Protein 4DD8 (pdb70)

Organism: Homo sapiens (NCBI:txid9606)

CATH classification: 3.40.390.10

GO terms:
  GO:0005515 protein binding (F, IPI)
  GO:0101003 ficolin-1-rich granule membrane (C, TAS)
  GO:0035579 specific granule membrane (C, TAS)
  GO:0070821 tertiary granule membrane (C, TAS)
  GO:0005886 plasma membrane (C, TAS)
  GO:0004252 serine-type endopeptidase activity (F, TAS)
  GO:0022617 extracellular matrix disassembly (P, TAS)
  GO:0032010 phagolysosome (C, IDA)
  GO:0032127 dense core granule membrane (C, IDA)
  GO:0042581 specific granule (C, IDA)
  GO:0008237 metallopeptidase activity (F, IDA)
  GO:0070820 tertiary granule (C, IDA)
  GO:0002102 podosome (C, IDA)
  GO:0005737 cytoplasm (C, IDA)
  GO:0005886 plasma membrane (C, IDA)
  GO:0009986 cell surface (C, IDA)
  GO:2000391 positive regulation of neutrophil extravasation (P, IDA)
  GO:0022407 regulation of cell-cell adhesion (P, IDA)
  GO:0023061 signal release (P, IDA)
  GO:0051044 positive regulation of membrane protein ectodomain proteolysis (P, IDA)

Sequence (815 aa):
RETRYVELYVVVDNAEFQMLGSEAAVRHRVLEVVNHVDKLYQKLNFRVVLVGLEIWNSQDRFHVSPDPSVTLENLLTWQARRHLHDNVQLITGVDFTGTTVGFARVSAMCSHSSGAVNQDHSKNPVGVACTMAHEMGHNLGMDHDENVQGCRCCQERFEAGRCIMAGSIGSSSFPRMFSDDCSQAYLESFLERPQSVCLANAPDRETRYVELYVVVDNAEFQMLGSEAAVRHRVLEVVNHVDKLYQKLNFRVVLVGLEIWNSQDRFHVSPDPSVTLENLLTWQARQRTRRHLHDNVQLITGVDFTGTTVGFARVSAMCSHSSGAVNQDHSSKNPVGVACTMAHEMGHNLGMDHDENVQGCRCQERRFEAGRCIMAGSIGSSFPRMFSDCSQAYLESFLERPQSVCLANAPDRETRYVELYVVVDNAEFQMLGSEAAVRHRVLEVVNHVDKLYQKLNFRVVLVGLEIWNSQDRFHVSPDPSVTLENLLTWQARQRHLHDNVQLITGVDFTGTTVGFARVSAMCSHSSGAVNQDHSSKNPVGVACTMAHEMGHNLGMDHDENVQGCRCQERFEAGRCIMAGSIGSSFPRMFSDDCCSQAYLESFLERPQSVCLANAPSRETRYVELYVVVDNAEFQMLGSEAAVRHRVLEVVNHVDKLYQKLNFRVVLVGLEIWNSQDRFHVSPDPSVTLENLLTWQARQRTRRHLHDNVQLITGVDFTGTTVGFARVSAMCSHSSGAVNQDHSKNPVGVACTMAHEMGHNLGMDHDENVQGCRCQERRFEAGRCIMAGSIGSSFPRMMFSDCCSQAYLESFLERPQSVCLANAPDLS

Structure (mmCIF, N/CA/C/O backbone):
data_4DD8
#
_entry.id   4DD8
#
_cell.length_a   91.600
_cell.length_b   50.900
_cell.length_c   93.500
_cell.angle_alpha   90.00
_cell.angle_beta   102.40
_cell.angle_gamma   90.00
#
_symmetry.space_group_name_H-M   'P 1 21 1'
#
loop_
_entity.id
_entity.type
_entity.pdbx_description
1 polymer 'Disintegrin and metalloproteinase domain-containing protein 8'
2 non-polymer 4-(N-HYDROXYAMINO)-2R-ISOBUTYL-2S-(2-THIENYLTHIOMETHYL)SUCCINYL-L-PHENYLALANINE-N-METHYLAMIDE
3 non-polymer 'CALCIUM ION'
4 non-polymer 'ZINC ION'
5 non-polymer 'SODIUM ION'
6 non-polymer 'CHLORIDE ION'
7 non-polymer 'POTASSIUM ION'
8 water water
#
loop_
_atom_site.group_PDB
_atom_site.id
_atom_site.type_symbol
_atom_site.label_atom_id
_atom_site.label_alt_id
_atom_site.label_comp_id
_atom_site.label_asym_id
_atom_site.label_entity_id
_atom_site.label_seq_id
_atom_site.pdbx_PDB_ins_code
_atom_site.Cartn_x
_atom_site.Cartn_y
_atom_site.Cartn_z
_atom_site.occupancy
_atom_site.B_iso_or_equiv
_atom_site.auth_seq_id
_atom_site.auth_comp_id
_atom_site.auth_asym_id
_atom_site.auth_atom_id
_atom_site.pdbx_PDB_model_num
ATOM 1 N N . ARG A 1 2 ? -6.985 -13.785 18.607 1.00 42.36 197 ARG A N 1
ATOM 2 C CA . ARG A 1 2 ? -5.800 -14.270 19.302 1.00 36.89 197 ARG A CA 1
ATOM 3 C C . ARG A 1 2 ? -5.103 -13.144 20.052 1.00 35.92 197 ARG A C 1
ATOM 4 O O . ARG A 1 2 ? -5.354 -11.965 19.801 1.00 31.20 197 ARG A O 1
ATOM 12 N N . GLU A 1 3 ? -4.221 -13.522 20.969 1.00 36.62 198 GLU A N 1
ATOM 13 C CA . GLU A 1 3 ? -3.480 -12.561 21.770 1.00 34.66 198 GLU A CA 1
ATOM 14 C C . GLU A 1 3 ? -2.414 -11.866 20.928 1.00 31.61 198 GLU A C 1
ATOM 15 O O . GLU A 1 3 ? -2.019 -12.366 19.876 1.00 31.05 198 GLU A O 1
ATOM 17 N N . THR A 1 4 ? -1.957 -10.712 21.400 1.00 27.30 199 THR A N 1
ATOM 18 C CA . THR A 1 4 ? -0.929 -9.944 20.708 1.00 27.56 199 THR A CA 1
ATOM 19 C C . THR A 1 4 ? 0.378 -10.722 20.603 1.00 28.93 199 THR A C 1
ATOM 20 O O . THR A 1 4 ? 0.791 -11.382 21.555 1.00 31.86 199 THR A O 1
ATOM 24 N N . ARG A 1 5 ? 1.024 -10.643 19.443 1.00 27.90 200 ARG A N 1
ATOM 25 C CA . ARG A 1 5 ? 2.307 -11.306 19.235 1.00 26.24 200 ARG A CA 1
ATOM 26 C C . ARG A 1 5 ? 3.422 -10.270 19.137 1.00 29.17 200 ARG A C 1
ATOM 27 O O . ARG A 1 5 ? 3.218 -9.178 18.606 1.00 27.90 200 ARG A O 1
ATOM 31 N N . TYR A 1 6 ? 4.599 -10.615 19.649 1.00 23.45 201 TYR A N 1
ATOM 32 C CA . TYR A 1 6 ? 5.703 -9.664 19.716 1.00 21.23 201 TYR A CA 1
ATOM 33 C C . TYR A 1 6 ? 6.967 -10.177 19.030 1.00 19.13 201 TYR A C 1
ATOM 34 O O . TYR A 1 6 ? 7.431 -11.279 19.307 1.00 21.07 201 TYR A O 1
ATOM 43 N N . VAL A 1 7 ? 7.523 -9.372 18.131 1.00 19.72 202 VAL A N 1
ATOM 44 C CA . VAL A 1 7 ? 8.813 -9.683 17.531 1.00 16.15 202 VAL A CA 1
ATOM 45 C C . VAL A 1 7 ? 9.921 -8.935 18.267 1.00 19.52 202 VAL A C 1
ATOM 46 O O . VAL A 1 7 ? 10.020 -7.712 18.170 1.00 15.20 202 VAL A O 1
ATOM 50 N N . GLU A 1 8 ? 10.741 -9.665 19.018 1.00 17.63 203 GLU A N 1
ATOM 51 C CA . GLU A 1 8 ? 11.913 -9.077 19.652 1.00 15.72 203 GLU A CA 1
ATOM 52 C C . GLU A 1 8 ? 13.026 -8.978 18.613 1.00 18.09 203 GLU A C 1
ATOM 53 O O . GLU A 1 8 ? 13.578 -9.988 18.169 1.00 18.64 203 GLU A O 1
ATOM 59 N N . LEU A 1 9 ? 13.346 -7.752 18.221 1.00 15.59 204 LEU A N 1
ATOM 60 C CA . LEU A 1 9 ? 14.130 -7.524 17.015 1.00 17.96 204 LEU A CA 1
ATOM 61 C C . LEU A 1 9 ? 15.545 -7.046 17.295 1.00 17.19 204 LEU A C 1
ATOM 62 O O . LEU A 1 9 ? 15.768 -6.189 18.142 1.00 18.05 204 LEU A O 1
ATOM 67 N N . TYR A 1 10 ? 16.503 -7.603 16.566 1.00 17.01 205 TYR A N 1
ATOM 68 C CA . TYR A 1 10 ? 17.880 -7.157 16.678 1.00 16.80 205 TYR A CA 1
ATOM 69 C C . TYR A 1 10 ? 18.336 -6.575 15.356 1.00 17.48 205 TYR A C 1
ATOM 70 O O . TYR A 1 10 ? 18.301 -7.243 14.323 1.00 12.74 205 TYR A O 1
ATOM 79 N N . VAL A 1 11 ? 18.759 -5.317 15.394 1.00 16.28 206 VAL A N 1
ATOM 80 C CA . VAL A 1 11 ? 19.181 -4.640 14.184 1.00 13.65 206 VAL A CA 1
ATOM 81 C C . VAL A 1 11 ? 20.692 -4.523 14.110 1.00 15.09 206 VAL A C 1
ATOM 82 O O . VAL A 1 11 ? 21.351 -4.187 15.095 1.00 19.51 206 VAL A O 1
ATOM 86 N N . VAL A 1 12 ? 21.234 -4.804 12.933 1.00 15.52 207 VAL A N 1
ATOM 87 C CA . VAL A 1 12 ? 22.640 -4.549 12.671 1.00 20.98 207 VAL A CA 1
ATOM 88 C C . VAL A 1 12 ? 22.781 -3.534 11.548 1.00 13.78 207 VAL A C 1
ATOM 89 O O . VAL A 1 12 ? 22.172 -3.674 10.487 1.00 13.27 207 VAL A O 1
ATOM 93 N N . VAL A 1 13 ? 23.576 -2.500 11.799 1.00 15.78 208 VAL A N 1
ATOM 94 C CA . VAL A 1 13 ? 23.874 -1.491 10.792 1.00 21.24 208 VAL A CA 1
ATOM 95 C C . VAL A 1 13 ? 25.322 -1.620 10.334 1.00 20.45 208 VAL A C 1
ATOM 96 O O . VAL A 1 13 ? 26.243 -1.533 11.143 1.00 18.15 208 VAL A O 1
ATOM 100 N N . ASP A 1 14 ? 25.525 -1.826 9.038 1.00 22.27 209 ASP A N 1
ATOM 101 C CA . ASP A 1 14 ? 26.871 -2.070 8.529 1.00 24.75 209 ASP A CA 1
ATOM 102 C C . ASP A 1 14 ? 27.685 -0.791 8.355 1.00 24.75 209 ASP A C 1
ATOM 103 O O . ASP A 1 14 ? 27.222 0.306 8.670 1.00 21.92 209 ASP A O 1
ATOM 108 N N . ASN A 1 15 ? 28.903 -0.955 7.851 1.00 25.94 210 ASN A N 1
ATOM 109 C CA . ASN A 1 15 ? 29.848 0.144 7.692 1.00 22.39 210 ASN A CA 1
ATOM 110 C C . ASN A 1 15 ? 29.375 1.184 6.687 1.00 28.00 210 ASN A C 1
ATOM 111 O O . ASN A 1 15 ? 29.447 2.384 6.944 1.00 30.21 210 ASN A O 1
ATOM 116 N N . ALA A 1 16 ? 28.901 0.718 5.536 1.00 26.38 211 ALA A N 1
ATOM 117 C CA . ALA A 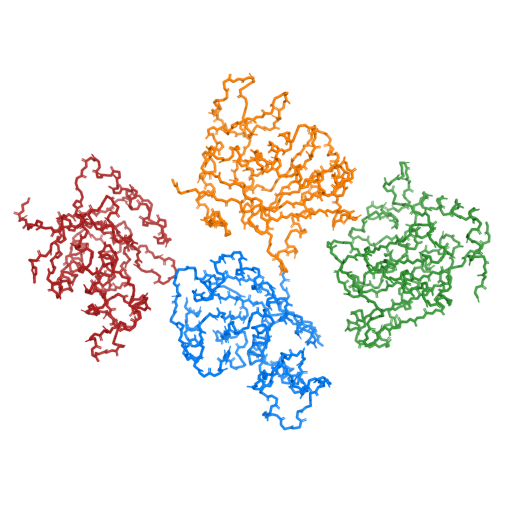1 16 ? 28.420 1.615 4.493 1.00 21.51 211 ALA A CA 1
ATOM 118 C C . ALA A 1 16 ? 27.319 2.533 5.017 1.00 24.83 211 ALA A C 1
ATOM 119 O O . ALA A 1 16 ? 27.365 3.746 4.818 1.00 21.42 211 ALA A O 1
ATOM 121 N N . GLU A 1 17 ? 26.332 1.949 5.690 1.00 23.50 212 GLU A N 1
ATOM 122 C CA . GLU A 1 17 ? 25.240 2.719 6.281 1.00 22.33 212 GLU A CA 1
ATOM 123 C C . GLU A 1 17 ? 25.752 3.763 7.266 1.00 25.10 212 GLU A C 1
ATOM 124 O O . GLU A 1 17 ? 25.317 4.915 7.246 1.00 29.09 212 GLU A O 1
ATOM 130 N N . PHE A 1 18 ? 26.670 3.352 8.136 1.00 26.77 213 PHE A N 1
ATOM 131 C CA . PHE A 1 18 ? 27.234 4.246 9.142 1.00 22.67 213 PHE A CA 1
ATOM 132 C C . PHE A 1 18 ? 27.941 5.450 8.531 1.00 28.23 213 PHE A C 1
ATOM 133 O O . PHE A 1 18 ? 27.724 6.585 8.952 1.00 33.06 213 PHE A O 1
ATOM 141 N N . GLN A 1 19 ? 28.803 5.197 7.553 1.00 26.70 214 GLN A N 1
ATOM 142 C CA . GLN A 1 19 ? 29.549 6.270 6.905 1.00 30.93 214 GLN A CA 1
ATOM 143 C C . GLN A 1 19 ? 28.629 7.152 6.063 1.00 31.31 214 GLN A C 1
ATOM 144 O O . GLN A 1 19 ? 28.958 8.294 5.750 1.00 31.80 214 GLN A O 1
ATOM 150 N N . MET A 1 20 ? 27.468 6.614 5.711 1.00 30.25 215 MET A N 1
ATOM 151 C CA . MET A 1 20 ? 26.481 7.350 4.935 1.00 28.76 215 MET A CA 1
ATOM 152 C C . MET A 1 20 ? 25.716 8.327 5.825 1.00 27.63 215 MET A C 1
ATOM 153 O O . MET A 1 20 ? 25.362 9.424 5.395 1.00 28.69 215 MET A O 1
ATOM 158 N N . LEU A 1 21 ? 25.467 7.926 7.068 1.00 29.24 216 LEU A N 1
ATOM 159 C CA . LEU A 1 21 ? 24.738 8.768 8.010 1.00 26.63 216 LEU A CA 1
ATOM 160 C C . LEU A 1 21 ? 25.680 9.670 8.804 1.00 27.04 216 LEU A C 1
ATOM 161 O O . LEU A 1 21 ? 25.263 10.697 9.337 1.00 31.81 216 LEU A O 1
ATOM 166 N N . GLY A 1 22 ? 26.948 9.282 8.882 1.00 26.98 217 GLY A N 1
ATOM 167 C CA . GLY A 1 22 ? 27.961 10.129 9.481 1.00 23.77 217 GLY A CA 1
ATOM 168 C C . GLY A 1 22 ? 28.388 9.749 10.882 1.00 29.54 217 GLY A C 1
ATOM 169 O O . GLY A 1 22 ? 29.576 9.571 11.142 1.00 36.87 217 GLY A O 1
ATOM 170 N N . SER A 1 23 ? 27.426 9.628 11.791 1.00 32.64 218 SER A N 1
ATOM 171 C CA . SER A 1 23 ? 27.748 9.415 13.198 1.00 30.64 218 SER A CA 1
ATOM 172 C C . SER A 1 23 ? 26.833 8.409 13.887 1.00 29.72 218 SER A C 1
ATOM 173 O O . SER A 1 23 ? 25.822 7.985 13.328 1.00 26.54 218 SER A O 1
ATOM 176 N N . GLU A 1 24 ? 27.205 8.053 15.113 1.00 31.92 219 GLU A N 1
ATOM 177 C CA . GLU A 1 24 ? 26.473 7.090 15.932 1.00 37.70 219 GLU A CA 1
ATOM 178 C C . GLU A 1 24 ? 25.059 7.556 16.264 1.00 31.72 219 GLU A C 1
ATOM 179 O O . GLU A 1 24 ? 24.110 6.771 16.216 1.00 30.39 219 GLU A O 1
ATOM 185 N N . ALA A 1 25 ? 24.926 8.830 16.625 1.00 22.45 220 ALA A N 1
ATOM 186 C CA . ALA A 1 25 ? 23.629 9.379 16.990 1.00 24.42 220 ALA A CA 1
ATOM 187 C C . ALA A 1 25 ? 22.709 9.448 15.774 1.00 26.75 220 ALA A C 1
ATOM 188 O O . ALA A 1 25 ? 21.504 9.233 15.885 1.00 24.00 220 ALA A O 1
ATOM 190 N N . ALA A 1 26 ? 23.285 9.749 14.615 1.00 24.70 221 ALA A N 1
ATOM 191 C CA . ALA A 1 26 ? 22.510 9.854 13.385 1.00 26.17 221 ALA A CA 1
ATOM 192 C C . ALA A 1 26 ? 21.927 8.500 13.010 1.00 26.37 221 ALA A C 1
ATOM 193 O O . ALA A 1 26 ? 20.850 8.412 12.418 1.00 24.13 221 ALA A O 1
ATOM 195 N N . VAL A 1 27 ? 22.651 7.444 13.361 1.00 25.37 222 VAL A N 1
ATOM 196 C CA . VAL A 1 27 ? 22.209 6.090 13.070 1.00 25.86 222 VAL A CA 1
ATOM 197 C C . VAL A 1 27 ? 21.120 5.673 14.049 1.00 22.23 222 VAL A C 1
ATOM 198 O O . VAL A 1 27 ? 20.069 5.182 13.647 1.00 25.18 222 VAL A O 1
ATOM 202 N N . ARG A 1 28 ? 21.366 5.890 15.334 1.00 21.38 223 ARG A N 1
ATOM 203 C CA . ARG A 1 28 ? 20.382 5.560 16.357 1.00 25.35 223 ARG A CA 1
ATOM 204 C C . ARG A 1 28 ? 19.064 6.282 16.089 1.00 17.99 223 ARG A C 1
ATOM 205 O O . ARG A 1 28 ? 17.996 5.677 16.140 1.00 25.10 223 ARG A O 1
ATOM 213 N N . HIS A 1 29 ? 19.149 7.576 15.791 1.00 21.07 224 HIS A N 1
ATOM 214 C CA . HIS A 1 29 ? 17.982 8.355 15.388 1.00 17.39 224 HIS A CA 1
ATOM 215 C C . HIS A 1 29 ? 17.226 7.670 14.262 1.00 20.00 224 HIS A C 1
ATOM 216 O O . HIS A 1 29 ? 16.011 7.489 14.339 1.00 18.64 224 HIS A O 1
ATOM 223 N N . ARG A 1 30 ? 17.953 7.307 13.208 1.00 17.94 225 ARG A N 1
ATOM 224 C CA . ARG A 1 30 ? 17.344 6.751 12.003 1.00 24.30 225 ARG A CA 1
ATOM 225 C C . ARG A 1 30 ? 16.787 5.347 12.211 1.00 19.08 225 ARG A C 1
ATOM 226 O O . ARG A 1 30 ? 15.749 4.993 11.648 1.00 17.02 225 ARG A O 1
ATOM 234 N N . VAL A 1 31 ? 17.481 4.546 13.013 1.00 13.97 226 VAL A N 1
ATOM 235 C CA . VAL A 1 31 ? 17.010 3.207 13.326 1.00 14.69 226 VAL A CA 1
ATOM 236 C C . VAL A 1 31 ? 15.685 3.278 14.080 1.00 16.66 226 VAL A C 1
ATOM 237 O O . VAL A 1 31 ? 14.734 2.572 13.751 1.00 13.58 226 VAL A O 1
ATOM 241 N N . LEU A 1 32 ? 15.624 4.147 15.082 1.00 16.58 227 LEU A N 1
ATOM 242 C CA . LEU A 1 32 ? 14.409 4.318 15.866 1.00 14.03 227 LEU A CA 1
ATOM 243 C C . LEU A 1 32 ? 13.248 4.790 14.993 1.00 18.50 227 LEU A C 1
ATOM 244 O O . LEU A 1 32 ? 12.106 4.391 15.198 1.00 19.04 227 LEU A O 1
ATOM 249 N N . GLU A 1 33 ? 13.550 5.643 14.021 1.00 18.76 228 GLU A N 1
ATOM 250 C CA . GLU A 1 33 ? 12.572 6.046 13.023 1.00 20.27 228 GLU A CA 1
ATOM 251 C C . GLU A 1 33 ? 11.994 4.803 12.370 1.00 21.40 228 GLU A C 1
ATOM 252 O O . GLU A 1 33 ? 10.800 4.517 12.473 1.00 20.86 228 GLU A O 1
ATOM 258 N N . VAL A 1 34 ? 12.874 4.077 11.691 1.00 18.18 229 VAL A N 1
ATOM 259 C CA . VAL A 1 34 ? 12.507 2.912 10.902 1.00 13.86 229 VAL A CA 1
ATOM 260 C C . VAL A 1 34 ? 11.728 1.869 11.694 1.00 16.77 229 VAL A C 1
ATOM 261 O O . VAL A 1 34 ? 10.707 1.367 11.225 1.00 20.98 229 VAL A O 1
ATOM 265 N N . VAL A 1 35 ? 12.211 1.537 12.888 1.00 15.19 230 VAL A N 1
ATOM 266 C CA . VAL A 1 35 ? 11.564 0.521 13.717 1.00 14.93 230 VAL A CA 1
ATOM 267 C C . VAL A 1 35 ? 10.197 0.977 14.227 1.00 19.80 230 VAL A C 1
ATOM 268 O O . VAL A 1 35 ? 9.269 0.174 14.348 1.00 21.28 230 VAL A O 1
ATOM 272 N N . ASN A 1 36 ? 10.074 2.269 14.516 1.00 17.08 231 ASN A N 1
ATOM 273 C CA . ASN A 1 36 ? 8.800 2.835 14.932 1.00 16.14 231 ASN A CA 1
ATOM 274 C C . ASN A 1 36 ? 7.730 2.671 13.854 1.00 17.89 231 ASN A C 1
ATOM 275 O O . ASN A 1 36 ? 6.560 2.442 14.161 1.00 15.49 231 ASN A O 1
ATOM 280 N N . HIS A 1 37 ? 8.128 2.795 12.591 1.00 14.59 232 HIS A N 1
ATOM 281 C CA . HIS A 1 37 ? 7.168 2.689 11.496 1.00 18.92 232 HIS A CA 1
ATOM 282 C C . HIS A 1 37 ? 6.816 1.235 11.207 1.00 14.18 232 HIS A C 1
ATOM 283 O O . HIS A 1 37 ? 5.659 0.909 10.959 1.00 17.31 232 HIS A O 1
ATOM 290 N N . VAL A 1 38 ? 7.825 0.372 11.225 1.00 17.27 233 VAL A N 1
ATOM 291 C CA . VAL A 1 38 ? 7.613 -1.065 11.095 1.00 19.73 233 VAL A CA 1
ATOM 292 C C . VAL A 1 38 ? 6.582 -1.527 12.124 1.00 18.53 233 VAL A C 1
ATOM 293 O O . VAL A 1 38 ? 5.601 -2.184 11.783 1.00 16.14 233 VAL A O 1
ATOM 297 N N . ASP A 1 39 ? 6.810 -1.167 13.382 1.00 16.07 234 ASP A N 1
ATOM 298 C CA . ASP A 1 39 ? 5.875 -1.477 14.459 1.00 18.09 234 ASP A CA 1
ATOM 299 C C . ASP A 1 39 ? 4.489 -0.901 14.184 1.00 15.24 234 ASP A C 1
ATOM 300 O O . ASP A 1 39 ? 3.484 -1.500 14.550 1.00 19.43 234 ASP A O 1
ATOM 305 N N . LYS A 1 40 ? 4.444 0.265 13.548 1.00 13.53 235 LYS A N 1
ATOM 306 C CA . LYS A 1 40 ? 3.180 0.899 13.188 1.00 17.30 235 LYS A CA 1
ATOM 307 C C . LYS A 1 40 ? 2.426 0.063 12.153 1.00 12.70 235 LYS A C 1
ATOM 308 O O . LYS A 1 40 ? 1.220 -0.150 12.271 1.00 15.74 235 LYS A O 1
ATOM 312 N N . LEU A 1 41 ? 3.143 -0.419 11.145 1.00 8.94 236 LEU A N 1
ATOM 313 C CA . LEU A 1 41 ? 2.542 -1.251 10.105 1.00 16.75 236 LEU A CA 1
ATOM 314 C C . LEU A 1 41 ? 2.001 -2.570 10.653 1.00 16.77 236 LEU A C 1
ATOM 315 O O . LEU A 1 41 ? 0.962 -3.050 10.205 1.00 18.33 236 LEU A O 1
ATOM 320 N N . TYR A 1 42 ? 2.708 -3.154 11.616 1.00 12.42 237 TYR A N 1
ATOM 321 C CA . TYR A 1 42 ? 2.330 -4.458 12.151 1.00 17.24 237 TYR A CA 1
ATOM 322 C C . TYR A 1 42 ? 1.272 -4.407 13.254 1.00 20.63 237 TYR A C 1
ATOM 323 O O . TYR A 1 42 ? 0.706 -5.436 13.619 1.00 22.39 237 TYR A O 1
ATOM 332 N N . GLN A 1 43 ? 1.006 -3.218 13.784 1.00 21.41 238 GLN A N 1
ATOM 333 C CA . GLN A 1 43 ? -0.052 -3.053 14.777 1.00 19.35 238 GLN A CA 1
ATOM 334 C C . GLN A 1 43 ? -1.397 -3.424 14.178 1.00 18.94 238 GLN A C 1
ATOM 335 O O . GLN A 1 43 ? -2.319 -3.808 14.896 1.00 25.54 238 GLN A O 1
ATOM 341 N N . LYS A 1 44 ? -1.508 -3.294 12.858 1.00 23.58 239 LYS A N 1
ATOM 342 C CA . LYS A 1 44 ? -2.739 -3.629 12.149 1.00 19.91 239 LYS A CA 1
ATOM 343 C C . LYS A 1 44 ? -2.877 -5.142 11.985 1.00 25.48 239 LYS A C 1
ATOM 344 O O . LYS A 1 44 ? -3.847 -5.626 11.399 1.00 21.31 239 LYS A O 1
ATOM 350 N N . LEU A 1 45 ? -1.896 -5.879 12.503 1.00 22.15 240 LEU A N 1
ATOM 351 C CA . LEU A 1 45 ? -1.918 -7.339 12.481 1.00 23.08 240 LEU A CA 1
ATOM 352 C C . LEU A 1 45 ? -1.902 -7.910 13.895 1.00 21.67 240 LEU A C 1
ATOM 353 O O . LEU A 1 45 ? -1.596 -9.083 14.089 1.00 24.43 240 LEU A O 1
ATOM 358 N N . ASN A 1 46 ? -2.233 -7.079 14.877 1.00 26.86 241 ASN A N 1
ATOM 359 C CA . ASN A 1 46 ? -2.098 -7.457 16.282 1.00 30.26 241 ASN A CA 1
ATOM 360 C C . ASN A 1 46 ? -0.674 -7.930 16.573 1.00 23.48 241 ASN A C 1
ATOM 361 O O . ASN A 1 46 ? -0.457 -8.918 17.273 1.00 22.69 241 ASN A O 1
ATOM 366 N N . PHE A 1 47 ? 0.290 -7.214 16.010 1.00 21.00 242 PHE A N 1
ATOM 367 C CA . PHE A 1 47 ? 1.701 -7.518 16.197 1.00 27.68 242 PHE A CA 1
ATOM 368 C C . PHE A 1 47 ? 2.426 -6.288 16.715 1.00 21.28 242 PHE A C 1
ATOM 369 O O . PHE A 1 47 ? 2.147 -5.169 16.288 1.00 20.10 242 PHE A O 1
ATOM 377 N N . ARG A 1 48 ? 3.356 -6.498 17.636 1.00 19.29 243 ARG A N 1
ATOM 378 C CA . ARG A 1 48 ? 4.233 -5.430 18.084 1.00 13.90 243 ARG A CA 1
ATOM 379 C C . ARG A 1 48 ? 5.648 -5.782 17.670 1.00 19.25 243 ARG A C 1
ATOM 380 O O . ARG A 1 48 ? 6.070 -6.926 17.818 1.00 26.57 243 ARG A O 1
ATOM 388 N N . VAL A 1 49 ? 6.379 -4.809 17.142 1.00 21.64 244 VAL A N 1
ATOM 389 C CA . VAL A 1 49 ? 7.778 -5.028 16.790 1.00 17.45 244 VAL A CA 1
ATOM 390 C C . VAL A 1 49 ? 8.676 -4.184 17.697 1.00 15.32 244 VAL A C 1
ATOM 391 O O . VAL A 1 49 ? 8.696 -2.957 17.604 1.00 20.23 244 VAL A O 1
ATOM 395 N N . VAL A 1 50 ? 9.410 -4.845 18.585 1.00 16.98 245 VAL A N 1
ATOM 396 C CA . VAL A 1 50 ? 10.202 -4.136 19.584 1.00 16.04 245 VAL A CA 1
ATOM 397 C C . VAL A 1 50 ? 11.705 -4.305 19.385 1.00 17.26 245 VAL A C 1
ATOM 398 O O . VAL A 1 50 ? 12.203 -5.421 19.266 1.00 20.71 245 VAL A O 1
ATOM 402 N N . LEU A 1 51 ? 12.424 -3.190 19.353 1.00 14.44 246 LEU A N 1
ATOM 403 C CA . LEU A 1 51 ? 13.872 -3.235 19.236 1.00 16.94 246 LEU A CA 1
ATOM 404 C C . LEU A 1 51 ? 14.495 -3.620 20.579 1.00 21.42 246 LEU A C 1
ATOM 405 O O . LEU A 1 51 ? 14.335 -2.916 21.578 1.00 18.10 246 LEU A O 1
ATOM 410 N N . VAL A 1 52 ? 15.199 -4.746 20.599 1.00 20.80 247 VAL A N 1
ATOM 411 C CA . VAL A 1 52 ? 15.799 -5.246 21.833 1.00 24.63 247 VAL A CA 1
ATOM 412 C C . VAL A 1 52 ? 17.327 -5.158 21.813 1.00 27.11 247 VAL A C 1
ATOM 413 O O . VAL A 1 52 ? 17.977 -5.327 22.846 1.00 22.46 247 VAL A O 1
ATOM 417 N N . GLY A 1 53 ? 17.893 -4.901 20.637 1.00 23.19 248 GLY A N 1
ATOM 418 C CA . GLY A 1 53 ? 19.335 -4.799 20.495 1.00 22.40 248 GLY A CA 1
ATOM 419 C C . GLY A 1 53 ? 19.766 -4.097 19.222 1.00 22.58 248 GLY A C 1
ATOM 420 O O . GLY A 1 53 ? 19.087 -4.169 18.197 1.00 22.80 248 GLY A O 1
ATOM 421 N N . LEU A 1 54 ? 20.904 -3.414 19.288 1.00 21.04 249 LEU A N 1
ATOM 422 C CA . LEU A 1 54 ? 21.426 -2.682 18.140 1.00 21.66 249 LEU A CA 1
ATOM 423 C C . LEU A 1 54 ? 22.945 -2.756 18.059 1.00 21.79 249 LEU A C 1
ATOM 424 O O . LEU A 1 54 ? 23.644 -2.507 19.038 1.00 31.93 249 LEU A O 1
ATOM 429 N N . GLU A 1 55 ? 23.449 -3.088 16.877 1.00 21.04 250 GLU A N 1
ATOM 430 C CA . GLU A 1 55 ? 24.880 -3.200 16.660 1.00 17.49 250 GLU A CA 1
ATOM 431 C C . GLU A 1 55 ? 25.302 -2.377 15.450 1.00 24.34 250 GLU A C 1
ATOM 432 O O . GLU A 1 55 ? 24.799 -2.572 14.341 1.00 20.60 250 GLU A O 1
ATOM 438 N N . ILE A 1 56 ? 26.231 -1.457 15.673 1.00 22.22 251 ILE A N 1
ATOM 439 C CA . ILE A 1 56 ? 26.692 -0.564 14.621 1.00 18.72 251 ILE A CA 1
ATOM 440 C C . ILE A 1 56 ? 28.164 -0.800 14.327 1.00 26.31 251 ILE A C 1
ATOM 441 O O . ILE A 1 56 ? 29.020 -0.639 15.200 1.00 19.20 251 ILE A O 1
ATOM 446 N N . TRP A 1 57 ? 28.453 -1.181 13.090 1.00 16.40 252 TRP A N 1
ATOM 447 C CA . TRP A 1 57 ? 29.825 -1.426 12.676 1.00 25.17 252 TRP A CA 1
ATOM 448 C C . TRP A 1 57 ? 30.482 -0.141 12.191 1.00 26.63 252 TRP A C 1
ATOM 449 O O . TRP A 1 57 ? 30.467 0.169 11.000 1.00 30.97 252 TRP A O 1
ATOM 460 N N . ASN A 1 58 ? 31.058 0.599 13.133 1.00 22.59 253 ASN A N 1
ATOM 461 C CA . ASN A 1 58 ? 31.657 1.898 12.854 1.00 25.63 253 ASN A CA 1
ATOM 462 C C . ASN A 1 58 ? 33.025 1.801 12.185 1.00 31.46 253 ASN A C 1
ATOM 463 O O . ASN A 1 58 ? 33.562 2.801 11.710 1.00 29.91 253 ASN A O 1
ATOM 468 N N . SER A 1 59 ? 33.586 0.596 12.155 1.00 32.31 254 SER A N 1
ATOM 469 C CA . SER A 1 59 ? 34.927 0.392 11.617 1.00 34.17 254 SER A CA 1
ATOM 470 C C . SER A 1 59 ? 34.913 -0.533 10.403 1.00 32.85 254 SER A C 1
ATOM 471 O O . SER A 1 59 ? 35.159 -0.100 9.277 1.00 39.94 254 SER A O 1
ATOM 474 N N . GLN A 1 60 ? 34.631 -1.809 10.639 1.00 33.31 255 GLN A N 1
ATOM 475 C CA . GLN A 1 60 ? 34.510 -2.772 9.552 1.00 31.78 255 GLN A CA 1
ATOM 476 C C . GLN A 1 60 ? 33.407 -3.777 9.843 1.00 29.61 255 GLN A C 1
ATOM 477 O O . GLN A 1 60 ? 33.069 -4.024 10.998 1.00 28.84 255 GLN A O 1
ATOM 483 N N . ASP A 1 61 ? 32.851 -4.353 8.783 1.00 30.27 256 ASP A N 1
ATOM 484 C CA . ASP A 1 61 ? 31.794 -5.342 8.913 1.00 29.40 256 ASP A CA 1
ATOM 485 C C . ASP A 1 61 ? 32.368 -6.684 9.352 1.00 32.00 256 ASP A C 1
ATOM 486 O O . ASP A 1 61 ? 33.428 -7.102 8.878 1.00 34.51 256 ASP A O 1
ATOM 491 N N . ARG A 1 62 ? 31.663 -7.357 10.259 1.00 32.04 257 ARG A N 1
ATOM 492 C CA . ARG A 1 62 ? 32.122 -8.636 10.795 1.00 28.90 257 ARG A CA 1
ATOM 493 C C . ARG A 1 62 ? 32.022 -9.729 9.737 1.00 30.69 257 ARG A C 1
ATOM 494 O O . ARG A 1 62 ? 32.528 -10.835 9.920 1.00 35.35 257 ARG A O 1
ATOM 502 N N . PHE A 1 63 ? 31.355 -9.411 8.634 1.00 29.45 258 PHE A N 1
ATOM 503 C CA . PHE A 1 63 ? 31.324 -10.293 7.476 1.00 28.51 258 PHE A CA 1
ATOM 504 C C . PHE A 1 63 ? 31.196 -9.479 6.196 1.00 27.70 258 PHE A C 1
ATOM 505 O O . PHE A 1 63 ? 30.953 -8.274 6.238 1.00 28.36 258 PHE A O 1
ATOM 513 N N . HIS A 1 64 ? 31.367 -10.137 5.058 1.00 26.27 259 HIS A N 1
ATOM 514 C CA . HIS A 1 64 ? 31.286 -9.450 3.778 1.00 29.99 259 HIS A CA 1
ATOM 515 C C . HIS A 1 64 ? 29.843 -9.135 3.401 1.00 26.44 259 HIS A C 1
ATOM 516 O O . HIS A 1 64 ? 29.020 -10.036 3.250 1.00 21.92 259 HIS A O 1
ATOM 523 N N . VAL A 1 65 ? 29.539 -7.849 3.268 1.00 27.25 260 VAL A N 1
ATOM 524 C CA . VAL A 1 65 ? 28.254 -7.426 2.738 1.00 24.94 260 VAL A CA 1
ATOM 525 C C . VAL A 1 65 ? 28.382 -7.271 1.231 1.00 26.34 260 VAL A C 1
ATOM 526 O O . VAL A 1 65 ? 29.017 -6.333 0.748 1.00 24.96 260 VAL A O 1
ATOM 530 N N . SER A 1 66 ? 27.784 -8.201 0.496 1.00 25.42 261 SER A N 1
ATOM 531 C CA . SER A 1 66 ? 27.921 -8.235 -0.953 1.00 26.21 261 SER A CA 1
ATOM 532 C C . SER A 1 66 ? 26.725 -7.610 -1.660 1.00 24.25 261 SER A C 1
ATOM 533 O O . SER A 1 66 ? 25.608 -7.654 -1.151 1.00 28.03 261 SER A O 1
ATOM 536 N N . PRO A 1 67 ? 26.963 -7.016 -2.839 1.00 26.41 262 PRO A N 1
ATOM 537 C CA . PRO A 1 67 ? 25.905 -6.496 -3.710 1.00 23.30 262 PRO A CA 1
ATOM 538 C C . PRO A 1 67 ? 24.803 -7.523 -3.947 1.00 21.20 262 PRO A C 1
ATOM 539 O O . PRO A 1 67 ? 23.661 -7.144 -4.190 1.00 30.79 262 PRO A O 1
ATOM 543 N N . ASP A 1 68 ? 25.147 -8.806 -3.881 1.00 29.01 263 ASP A N 1
ATOM 544 C CA . ASP A 1 68 ? 24.154 -9.871 -3.981 1.00 25.81 263 ASP A CA 1
ATOM 545 C C . ASP A 1 68 ? 23.520 -10.151 -2.618 1.00 28.84 263 ASP A C 1
ATOM 546 O O . ASP A 1 68 ? 24.208 -10.540 -1.677 1.00 27.08 263 ASP A O 1
ATOM 551 N N . PRO A 1 69 ? 22.197 -9.963 -2.516 1.00 27.74 264 PRO A N 1
ATOM 552 C CA . PRO A 1 69 ? 21.444 -10.095 -1.262 1.00 25.96 264 PRO A CA 1
ATOM 553 C C . PRO A 1 69 ? 21.519 -11.502 -0.677 1.00 24.61 264 PRO A C 1
ATOM 554 O O . PRO A 1 69 ? 21.551 -11.661 0.543 1.00 25.79 264 PRO A O 1
ATOM 558 N N . SER A 1 70 ? 21.525 -12.508 -1.546 1.00 29.56 265 SER A N 1
ATOM 559 C CA . SER A 1 70 ? 21.578 -13.899 -1.115 1.00 27.12 265 SER A CA 1
ATOM 560 C C . SER A 1 70 ? 22.846 -14.154 -0.320 1.00 24.98 265 SER A C 1
ATOM 561 O O . SER A 1 70 ? 22.808 -14.728 0.767 1.00 27.74 265 SER A O 1
ATOM 564 N N . VAL A 1 71 ? 23.970 -13.720 -0.881 1.00 26.14 266 VAL A N 1
ATOM 565 C CA . VAL A 1 71 ? 25.273 -13.857 -0.244 1.00 28.88 266 VAL A CA 1
ATOM 566 C C . VAL A 1 71 ? 25.292 -13.178 1.115 1.00 27.80 266 VAL A C 1
ATOM 567 O O . VAL A 1 71 ? 25.641 -13.787 2.127 1.00 27.98 266 VAL A O 1
ATOM 571 N N . THR A 1 72 ? 24.919 -11.905 1.125 1.00 28.44 267 THR A N 1
ATOM 572 C CA . THR A 1 72 ? 24.927 -11.107 2.341 1.00 27.35 267 THR A CA 1
ATOM 573 C C . THR A 1 72 ? 24.020 -11.715 3.408 1.00 21.73 267 THR A C 1
ATOM 574 O O . THR A 1 72 ? 24.391 -11.802 4.578 1.00 21.83 267 THR A O 1
ATOM 578 N N . LEU A 1 73 ? 22.830 -12.138 2.994 1.00 23.96 268 LEU A N 1
ATOM 579 C CA . LEU A 1 73 ? 21.873 -12.748 3.908 1.00 22.97 268 LEU A CA 1
ATOM 580 C C . LEU A 1 73 ? 22.452 -14.020 4.513 1.00 27.19 268 LEU A C 1
ATOM 581 O O . LEU A 1 73 ? 22.377 -14.237 5.726 1.00 24.03 268 LEU A O 1
ATOM 586 N N . GLU A 1 74 ? 23.033 -14.856 3.656 1.00 28.07 269 GLU A N 1
ATOM 587 C CA . GLU A 1 74 ? 23.651 -16.101 4.090 1.00 22.62 269 GLU A CA 1
ATOM 588 C C . GLU A 1 74 ? 24.815 -15.819 5.035 1.00 24.87 269 GLU A C 1
ATOM 589 O O . GLU A 1 74 ? 25.003 -16.520 6.028 1.00 25.32 269 GLU A O 1
ATOM 591 N N . ASN A 1 75 ? 25.590 -14.786 4.721 1.00 21.11 270 ASN A N 1
ATOM 592 C CA . ASN A 1 75 ? 26.690 -14.365 5.582 1.00 20.48 270 ASN A CA 1
ATOM 593 C C . ASN A 1 75 ? 26.191 -13.899 6.945 1.00 26.47 270 ASN A C 1
ATOM 594 O O . ASN A 1 75 ? 26.840 -14.121 7.964 1.00 25.04 270 ASN A O 1
ATOM 599 N N . LEU A 1 76 ? 25.037 -13.245 6.952 1.00 25.43 271 LEU A N 1
ATOM 600 C CA . LEU A 1 76 ? 24.430 -12.771 8.187 1.00 23.05 271 LEU A CA 1
ATOM 601 C C . LEU A 1 76 ? 24.022 -13.945 9.062 1.00 24.63 271 LEU A C 1
ATOM 602 O O . LEU A 1 76 ? 24.365 -14.004 10.241 1.00 28.27 271 LEU A O 1
ATOM 607 N N . LEU A 1 77 ? 23.287 -14.882 8.475 1.00 30.71 272 LEU A N 1
ATOM 608 C CA . LEU A 1 77 ? 22.790 -16.030 9.221 1.00 30.78 272 LEU A CA 1
ATOM 609 C C . LEU A 1 77 ? 23.943 -16.899 9.704 1.00 34.23 272 LEU A C 1
ATOM 610 O O . LEU A 1 77 ? 23.916 -17.414 10.823 1.00 37.31 272 LEU A O 1
ATOM 615 N N . THR A 1 78 ? 24.959 -17.048 8.858 1.00 32.61 273 THR A N 1
ATOM 616 C CA . THR A 1 78 ? 26.159 -17.801 9.214 1.00 31.46 273 THR A CA 1
ATOM 617 C C . THR A 1 78 ? 26.905 -17.128 10.355 1.00 32.45 273 THR A C 1
ATOM 618 O O . THR A 1 78 ? 27.299 -17.776 11.324 1.00 38.14 273 THR A O 1
ATOM 622 N N . TRP A 1 79 ? 27.105 -15.822 10.225 1.00 33.62 274 TRP A N 1
ATOM 623 C CA . TRP A 1 79 ? 27.795 -15.046 11.244 1.00 26.90 274 TRP A CA 1
ATOM 624 C C . TRP A 1 79 ? 27.011 -15.024 12.555 1.00 32.15 274 TRP A C 1
ATOM 625 O O . TRP A 1 79 ? 27.587 -15.165 13.635 1.00 34.78 274 TRP A O 1
ATOM 636 N N . GLN A 1 80 ? 25.696 -14.855 12.459 1.00 32.45 275 GLN A N 1
ATOM 637 C CA . GLN A 1 80 ? 24.854 -14.787 13.648 1.00 31.50 275 GLN A CA 1
ATOM 638 C C . GLN A 1 80 ? 24.904 -16.078 14.447 1.00 38.50 275 GLN A C 1
ATOM 639 O O . GLN A 1 80 ? 25.065 -16.058 15.667 1.00 39.53 275 GLN A O 1
ATOM 645 N N . ALA A 1 81 ? 24.748 -17.200 13.750 1.00 41.70 276 ALA A N 1
ATOM 646 C CA . ALA A 1 81 ? 24.776 -18.510 14.388 1.00 41.31 276 ALA A CA 1
ATOM 647 C C . ALA A 1 81 ? 26.048 -18.695 15.212 1.00 41.94 276 ALA A C 1
ATOM 648 O O . ALA A 1 81 ? 26.015 -19.271 16.300 1.00 49.02 276 ALA A O 1
ATOM 650 N N . ARG A 1 82 ? 27.165 -18.197 14.691 1.00 44.70 277 ARG A N 1
ATOM 651 C CA . ARG A 1 82 ? 28.449 -18.293 15.381 1.00 44.55 277 ARG A CA 1
ATOM 652 C C . ARG A 1 82 ? 28.607 -17.188 16.424 1.00 42.19 277 ARG A C 1
ATOM 653 O O . ARG A 1 82 ? 29.035 -17.438 17.551 1.00 47.22 277 ARG A O 1
ATOM 655 N N . ARG A 1 87 ? 24.773 -16.718 23.641 1.00 51.65 282 ARG A N 1
ATOM 656 C CA . ARG A 1 87 ? 24.806 -15.426 22.966 1.00 52.54 282 ARG A CA 1
ATOM 657 C C . ARG A 1 87 ? 23.580 -14.582 23.309 1.00 62.36 282 ARG A C 1
ATOM 658 O O . ARG A 1 87 ? 23.291 -14.339 24.481 1.00 66.84 282 ARG A O 1
ATOM 660 N N . HIS A 1 88 ? 22.859 -14.144 22.281 1.00 61.15 283 HIS A N 1
ATOM 661 C CA . HIS A 1 88 ? 21.708 -13.262 22.462 1.00 57.26 283 HIS A CA 1
ATOM 662 C C . HIS A 1 88 ? 20.459 -14.009 22.926 1.00 55.30 283 HIS A C 1
ATOM 663 O O . HIS A 1 88 ? 20.548 -14.988 23.668 1.00 63.73 283 HIS A O 1
ATOM 665 N N . LEU A 1 89 ? 19.298 -13.535 22.484 1.00 47.22 284 LEU A N 1
ATOM 666 C CA . LEU A 1 89 ? 18.025 -14.136 22.867 1.00 45.11 284 LEU A CA 1
ATOM 667 C C . LEU A 1 89 ? 16.858 -13.570 22.055 1.00 38.58 284 LEU A C 1
ATOM 668 O O . LEU A 1 89 ? 15.700 -13.667 22.467 1.00 36.37 284 LEU A O 1
ATOM 670 N N . HIS A 1 90 ? 17.163 -12.985 20.901 1.00 24.80 285 HIS A N 1
ATOM 671 C CA . HIS A 1 90 ? 16.138 -12.340 20.084 1.00 28.92 285 HIS A CA 1
ATOM 672 C C . HIS A 1 90 ? 15.401 -13.325 19.180 1.00 21.38 285 HIS A C 1
ATOM 673 O O . HIS A 1 90 ? 15.763 -14.497 19.097 1.00 26.01 285 HIS A O 1
ATOM 680 N N . ASP A 1 91 ? 14.364 -12.834 18.508 1.00 26.21 286 ASP A N 1
ATOM 681 C CA . ASP A 1 91 ? 13.538 -13.659 17.632 1.00 17.10 286 ASP A CA 1
ATOM 682 C C . ASP A 1 91 ? 13.950 -13.486 16.180 1.00 14.61 286 ASP A C 1
ATOM 683 O O . ASP A 1 91 ? 13.777 -14.389 15.365 1.00 23.98 286 ASP A O 1
ATOM 688 N N . ASN A 1 92 ? 14.480 -12.311 15.858 1.00 21.00 287 ASN A N 1
ATOM 689 C CA . ASN A 1 92 ? 14.722 -11.933 14.471 1.00 18.44 287 ASN A CA 1
ATOM 690 C C . ASN A 1 92 ? 15.866 -10.933 14.357 1.00 20.70 287 ASN A C 1
ATOM 691 O O . ASN A 1 92 ? 16.028 -10.069 15.219 1.00 14.33 287 ASN A O 1
ATOM 696 N N . VAL A 1 93 ? 16.666 -11.066 13.302 1.00 18.06 288 VAL A N 1
ATOM 697 C CA . VAL A 1 93 ? 17.770 -10.141 13.045 1.00 16.67 288 VAL A CA 1
ATOM 698 C C . VAL A 1 93 ? 17.634 -9.467 11.679 1.00 24.64 288 VAL A C 1
ATOM 699 O O . VAL A 1 93 ? 17.504 -10.136 10.651 1.00 20.60 288 VAL A O 1
ATOM 703 N N . GLN A 1 94 ? 17.661 -8.137 11.675 1.00 18.75 289 GLN A N 1
ATOM 704 C CA . GLN A 1 94 ? 17.523 -7.374 10.443 1.00 16.91 289 GLN A CA 1
ATOM 705 C C . GLN A 1 94 ? 18.753 -6.513 10.187 1.00 15.39 289 GLN A C 1
ATOM 706 O O . GLN A 1 94 ? 19.094 -5.652 10.995 1.00 11.09 289 GLN A O 1
ATOM 712 N N . LEU A 1 95 ? 19.420 -6.760 9.063 1.00 14.96 290 LEU A N 1
ATOM 713 C CA . LEU A 1 95 ? 20.596 -5.991 8.672 1.00 12.07 290 LEU A CA 1
ATOM 714 C C . LEU A 1 95 ? 20.205 -4.802 7.802 1.00 17.07 290 LEU A C 1
ATOM 715 O O . LEU A 1 95 ? 19.438 -4.939 6.848 1.00 14.30 290 LEU A O 1
ATOM 720 N N . ILE A 1 96 ? 20.745 -3.636 8.133 1.00 14.78 291 ILE A N 1
ATOM 721 C CA . ILE A 1 96 ? 20.540 -2.439 7.332 1.00 15.82 291 ILE A CA 1
ATOM 722 C C . ILE A 1 96 ? 21.871 -2.014 6.728 1.00 14.59 291 ILE A C 1
ATOM 723 O O . ILE A 1 96 ? 22.829 -1.749 7.453 1.00 15.64 291 ILE A O 1
ATOM 728 N N . THR A 1 97 ? 21.940 -1.963 5.402 1.00 14.03 292 THR A N 1
ATOM 729 C CA . THR A 1 97 ? 23.198 -1.624 4.739 1.00 23.18 292 THR A CA 1
ATOM 730 C C . THR A 1 97 ? 23.131 -0.414 3.805 1.00 26.45 292 THR A C 1
ATOM 731 O O . THR A 1 97 ? 22.088 -0.107 3.222 1.00 24.43 292 THR A O 1
ATOM 735 N N . GLY A 1 98 ? 24.266 0.265 3.672 1.00 26.45 293 GLY A N 1
ATOM 736 C CA . GLY A 1 98 ? 24.400 1.377 2.751 1.00 21.83 293 GLY A CA 1
ATOM 737 C C . GLY A 1 98 ? 24.976 0.896 1.433 1.00 25.92 293 GLY A C 1
ATOM 738 O O . GLY A 1 98 ? 25.240 1.687 0.530 1.00 29.87 293 GLY A O 1
ATOM 739 N N . VAL A 1 99 ? 25.179 -0.414 1.335 1.00 29.67 294 VAL A N 1
ATOM 740 C CA . VAL A 1 99 ? 25.615 -1.043 0.097 1.00 24.18 294 VAL A CA 1
ATOM 741 C C . VAL A 1 99 ? 24.453 -1.132 -0.888 1.00 32.73 294 VAL A C 1
ATOM 742 O O . VAL A 1 99 ? 23.358 -1.564 -0.529 1.00 34.20 294 VAL A O 1
ATOM 746 N N . ASP A 1 100 ? 24.690 -0.722 -2.130 1.00 35.90 295 ASP A N 1
ATOM 747 C CA . ASP A 1 100 ? 23.649 -0.762 -3.153 1.00 31.64 295 ASP A CA 1
ATOM 748 C C . ASP A 1 100 ? 23.598 -2.121 -3.847 1.00 28.76 295 ASP A C 1
ATOM 749 O O . ASP A 1 100 ? 24.476 -2.461 -4.641 1.00 27.53 295 ASP A O 1
ATOM 754 N N . PHE A 1 101 ? 22.561 -2.894 -3.542 1.00 28.30 296 PHE A N 1
ATOM 755 C CA . PHE A 1 101 ? 22.410 -4.231 -4.110 1.00 34.21 296 PHE A CA 1
ATOM 756 C C . PHE A 1 101 ? 22.283 -4.210 -5.630 1.00 32.81 296 PHE A C 1
ATOM 757 O O . PHE A 1 101 ? 21.746 -3.265 -6.215 1.00 35.42 296 PHE A O 1
ATOM 765 N N . THR A 1 102 ? 22.784 -5.271 -6.252 1.00 31.12 297 THR A N 1
ATOM 766 C CA . THR A 1 102 ? 22.753 -5.434 -7.699 1.00 38.36 297 THR A CA 1
ATOM 767 C C . THR A 1 102 ? 21.338 -5.310 -8.252 1.00 32.67 297 THR A C 1
ATOM 768 O O . THR A 1 102 ? 20.395 -5.884 -7.708 1.00 35.12 297 THR A O 1
ATOM 772 N N . GLY A 1 103 ? 21.195 -4.562 -9.340 1.00 27.37 298 GLY A N 1
ATOM 773 C CA . GLY A 1 103 ? 19.891 -4.337 -9.931 1.00 38.13 298 GLY A CA 1
ATOM 774 C C . GLY A 1 103 ? 19.049 -3.433 -9.056 1.00 32.86 298 GLY A C 1
ATOM 775 O O . GLY A 1 103 ? 19.570 -2.539 -8.394 1.00 38.30 298 GLY A O 1
ATOM 776 N N . THR A 1 104 ? 17.744 -3.673 -9.044 1.00 28.79 299 THR A N 1
ATOM 777 C CA . THR A 1 104 ? 16.822 -2.841 -8.280 1.00 32.87 299 THR A CA 1
ATOM 778 C C . THR A 1 104 ? 16.448 -3.473 -6.943 1.00 28.02 299 THR A C 1
ATOM 779 O O . THR A 1 104 ? 15.567 -2.981 -6.240 1.00 29.59 299 THR A O 1
ATOM 783 N N . THR A 1 105 ? 17.114 -4.567 -6.595 1.00 27.45 300 THR A N 1
ATOM 784 C CA . THR A 1 105 ? 16.820 -5.276 -5.358 1.00 24.93 300 THR A CA 1
ATOM 785 C C . THR A 1 105 ? 17.242 -4.468 -4.137 1.00 29.31 300 THR A C 1
ATOM 786 O O . THR A 1 105 ? 18.371 -3.976 -4.074 1.00 25.81 300 THR A O 1
ATOM 790 N N . VAL A 1 106 ? 16.337 -4.334 -3.168 1.00 26.58 301 VAL A N 1
ATOM 791 C CA . VAL A 1 106 ? 16.634 -3.591 -1.945 1.00 21.56 301 VAL A CA 1
ATOM 792 C C . VAL A 1 106 ? 16.361 -4.392 -0.678 1.00 21.51 301 VAL A C 1
ATOM 793 O O . VAL A 1 106 ? 16.488 -3.870 0.426 1.00 22.45 301 VAL A O 1
ATOM 797 N N . GLY A 1 107 ? 15.983 -5.656 -0.835 1.00 26.00 302 GLY A N 1
ATOM 798 C CA . GLY A 1 107 ? 15.716 -6.503 0.313 1.00 24.48 302 GLY A CA 1
ATOM 799 C C . GLY A 1 107 ? 15.692 -7.986 0.000 1.00 19.06 302 GLY A C 1
ATOM 800 O O . GLY A 1 107 ? 15.311 -8.398 -1.097 1.00 22.32 302 GLY A O 1
ATOM 801 N N . PHE A 1 108 ? 16.098 -8.793 0.973 1.00 17.83 303 PHE A N 1
ATOM 802 C CA . PHE A 1 108 ? 16.076 -10.242 0.820 1.00 18.78 303 PHE A CA 1
ATOM 803 C C . PHE A 1 108 ? 15.944 -10.918 2.180 1.00 19.02 303 PHE A C 1
ATOM 804 O O . PHE A 1 108 ? 16.528 -10.470 3.167 1.00 21.61 303 PHE A O 1
ATOM 812 N N . ALA A 1 109 ? 15.175 -11.999 2.229 1.00 16.15 304 ALA A N 1
ATOM 813 C CA . ALA A 1 109 ? 14.871 -12.644 3.496 1.00 16.33 304 ALA A CA 1
ATOM 814 C C . ALA A 1 109 ? 14.772 -14.158 3.388 1.00 19.38 304 ALA A C 1
ATOM 815 O O . ALA A 1 109 ? 14.496 -14.705 2.320 1.00 15.90 304 ALA A O 1
ATOM 817 N N . ARG A 1 110 ? 15.007 -14.822 4.514 1.00 19.87 305 ARG A N 1
ATOM 818 C CA . ARG A 1 110 ? 14.800 -16.256 4.641 1.00 17.72 305 ARG A CA 1
ATOM 819 C C . ARG A 1 110 ? 13.316 -16.487 4.907 1.00 19.81 305 ARG A C 1
ATOM 820 O O . ARG A 1 110 ? 12.752 -15.905 5.832 1.00 17.99 305 ARG A O 1
ATOM 828 N N . VAL A 1 111 ? 12.678 -17.327 4.096 1.00 22.46 306 VAL A N 1
ATOM 829 C CA . VAL A 1 111 ? 11.235 -17.529 4.201 1.00 17.14 306 VAL A CA 1
ATOM 830 C C . VAL A 1 111 ? 10.854 -18.419 5.379 1.00 17.93 306 VAL A C 1
ATOM 831 O O . VAL A 1 111 ? 11.520 -19.413 5.658 1.00 21.70 306 VAL A O 1
ATOM 835 N N . SER A 1 112 ? 9.774 -18.050 6.061 1.00 13.46 307 SER A N 1
ATOM 836 C CA . SER A 1 112 ? 9.267 -18.807 7.202 1.00 15.17 307 SER A CA 1
ATOM 837 C C . SER A 1 112 ? 10.338 -19.199 8.210 1.00 12.69 307 SER A C 1
ATOM 838 O O . SER A 1 112 ? 10.256 -20.265 8.814 1.00 18.93 307 SER A O 1
ATOM 841 N N . ALA A 1 113 ? 11.330 -18.336 8.402 1.00 14.16 308 ALA A N 1
ATOM 842 C CA . ALA A 1 113 ? 12.454 -18.651 9.278 1.00 13.42 308 ALA A CA 1
ATOM 843 C C . ALA A 1 113 ? 12.331 -18.000 10.652 1.00 15.20 308 ALA A C 1
ATOM 844 O O . ALA A 1 113 ? 13.180 -18.201 11.514 1.00 19.39 308 ALA A O 1
ATOM 846 N N . MET A 1 114 ? 11.275 -17.220 10.851 1.00 16.74 309 MET A N 1
ATOM 847 C CA . MET A 1 114 ? 11.052 -16.544 12.122 1.00 19.94 309 MET A CA 1
ATOM 848 C C . MET A 1 114 ? 11.250 -17.505 13.294 1.00 20.86 309 MET A C 1
ATOM 849 O O . MET A 1 114 ? 10.714 -18.610 13.289 1.00 21.48 309 MET A O 1
ATOM 854 N N . CYS A 1 115 ? 12.042 -17.075 14.278 1.00 20.35 310 CYS A N 1
ATOM 855 C CA . CYS A 1 115 ? 12.286 -17.833 15.508 1.00 21.56 310 CYS A CA 1
ATOM 856 C C . CYS A 1 115 ? 13.340 -18.916 15.350 1.00 21.39 310 CYS A C 1
ATOM 857 O O . CYS A 1 115 ? 13.874 -19.415 16.337 1.00 39.75 310 CYS A O 1
ATOM 860 N N . SER A 1 116 ? 13.633 -19.285 14.111 1.00 25.10 311 SER A N 1
ATOM 861 C CA . SER A 1 116 ? 14.651 -20.292 13.857 1.00 26.65 311 SER A CA 1
ATOM 862 C C . SER A 1 116 ? 16.035 -19.676 13.976 1.00 24.25 311 SER A C 1
ATOM 863 O O . SER A 1 116 ? 16.172 -18.475 14.201 1.00 30.34 311 SER A O 1
ATOM 866 N N . HIS A 1 117 ? 17.060 -20.509 13.833 1.00 30.50 312 HIS A N 1
ATOM 867 C CA . HIS A 1 117 ? 18.440 -20.042 13.873 1.00 33.67 312 HIS A CA 1
ATOM 868 C C . HIS A 1 117 ? 18.782 -19.286 12.591 1.00 32.95 312 HIS A C 1
ATOM 869 O O . HIS A 1 117 ? 19.793 -18.585 12.521 1.00 38.26 312 HIS A O 1
ATOM 871 N N . SER A 1 118 ? 17.931 -19.436 11.580 1.00 24.86 313 SER A N 1
ATOM 872 C CA . SER A 1 118 ? 18.099 -18.726 10.318 1.00 25.42 313 SER A CA 1
ATOM 873 C C . SER A 1 118 ? 17.074 -17.596 10.185 1.00 26.42 313 SER A C 1
ATOM 874 O O . SER A 1 118 ? 16.638 -17.260 9.084 1.00 29.68 313 SER A O 1
ATOM 877 N N . SER A 1 119 ? 16.701 -17.013 11.321 1.00 24.33 314 SER A N 1
ATOM 878 C CA . SER A 1 119 ? 15.710 -15.946 11.371 1.00 21.20 314 SER A CA 1
ATOM 879 C C . SER A 1 119 ? 16.346 -14.587 11.099 1.00 21.19 314 SER A C 1
ATOM 880 O O . SER A 1 119 ? 16.888 -13.964 12.011 1.00 18.60 314 SER A O 1
ATOM 883 N N . GLY A 1 120 ? 16.274 -14.127 9.851 1.00 22.26 315 GLY A N 1
ATOM 884 C CA . GLY A 1 120 ? 16.874 -12.858 9.476 1.00 20.86 315 GLY A CA 1
ATOM 885 C C . GLY A 1 120 ? 16.551 -12.373 8.072 1.00 18.53 315 GLY A C 1
ATOM 886 O O . GLY A 1 120 ? 15.914 -13.074 7.291 1.00 15.85 315 GLY A O 1
ATOM 887 N N . ALA A 1 121 ? 17.006 -11.160 7.762 1.00 16.64 316 ALA A N 1
ATOM 888 C CA . ALA A 1 121 ? 16.797 -10.547 6.458 1.00 18.99 316 ALA A CA 1
ATOM 889 C C . ALA A 1 121 ? 17.774 -9.391 6.254 1.00 19.10 316 ALA A C 1
ATOM 890 O O . ALA A 1 121 ? 18.383 -8.908 7.210 1.00 17.02 316 ALA A O 1
ATOM 892 N N . VAL A 1 122 ? 17.931 -8.951 5.009 1.00 15.91 317 VAL A N 1
ATOM 893 C CA . VAL A 1 122 ? 18.818 -7.827 4.718 1.00 14.71 317 VAL A CA 1
ATOM 894 C C . VAL A 1 122 ? 18.091 -6.709 3.979 1.00 19.07 317 VAL A C 1
ATOM 895 O O . VAL A 1 122 ? 17.292 -6.957 3.077 1.00 16.89 317 VAL A O 1
ATOM 899 N N . ASN A 1 123 ? 18.381 -5.475 4.376 1.00 17.67 318 ASN A N 1
ATOM 900 C CA . ASN A 1 123 ? 17.671 -4.316 3.866 1.00 20.48 318 ASN A CA 1
ATOM 901 C C . ASN A 1 123 ? 18.620 -3.193 3.475 1.00 18.94 318 ASN A C 1
ATOM 902 O O . ASN A 1 123 ? 19.489 -2.805 4.254 1.00 19.24 318 ASN A O 1
ATOM 907 N N . GLN A 1 124 ? 18.444 -2.672 2.267 1.00 20.30 319 GLN A N 1
ATOM 908 C CA . GLN A 1 124 ? 19.208 -1.519 1.812 1.00 23.99 319 GLN A CA 1
ATOM 909 C C . GLN A 1 124 ? 18.471 -0.225 2.147 1.00 26.77 319 GLN A C 1
ATOM 910 O O . GLN A 1 124 ? 17.264 -0.106 1.918 1.00 21.21 319 GLN A O 1
ATOM 916 N N . ASP A 1 125 ? 19.197 0.739 2.704 1.00 24.91 320 ASP A N 1
ATOM 917 C CA . ASP A 1 125 ? 18.627 2.050 2.975 1.00 25.72 320 ASP A CA 1
ATOM 918 C C . ASP A 1 125 ? 18.589 2.843 1.676 1.00 27.23 320 ASP A C 1
ATOM 919 O O . ASP A 1 125 ? 19.463 3.671 1.415 1.00 32.20 320 ASP A O 1
ATOM 924 N N . HIS A 1 126 ? 17.565 2.580 0.871 1.00 22.04 321 HIS A N 1
ATOM 925 C CA . HIS A 1 126 ? 17.487 3.082 -0.497 1.00 24.93 321 HIS A CA 1
ATOM 926 C C . HIS A 1 126 ? 16.837 4.453 -0.602 1.00 28.63 321 HIS A C 1
ATOM 927 O O . HIS A 1 126 ? 16.887 5.088 -1.658 1.00 34.72 321 HIS A O 1
ATOM 934 N N . SER A 1 127 ? 16.214 4.906 0.480 1.00 23.46 322 SER A N 1
ATOM 935 C CA . SER A 1 127 ? 15.458 6.152 0.427 1.00 29.83 322 SER A CA 1
ATOM 936 C C . SER A 1 127 ? 15.821 7.140 1.535 1.00 21.27 322 SER A C 1
ATOM 937 O O . SER A 1 127 ? 16.053 6.754 2.678 1.00 22.56 322 SER A O 1
ATOM 940 N N . LYS A 1 128 ? 15.867 8.420 1.180 1.00 25.09 323 LYS A N 1
ATOM 941 C CA . LYS A 1 128 ? 16.084 9.475 2.158 1.00 23.17 323 LYS A CA 1
ATOM 942 C C . LYS A 1 128 ? 15.041 9.355 3.261 1.00 25.06 323 LYS A C 1
ATOM 943 O O . LYS A 1 128 ? 15.367 9.402 4.446 1.00 28.41 323 LYS A O 1
ATOM 945 N N . ASN A 1 129 ? 13.784 9.190 2.861 1.00 23.54 324 ASN A N 1
ATOM 946 C CA . ASN A 1 129 ? 12.709 8.911 3.806 1.00 22.58 324 ASN A CA 1
ATOM 947 C C . ASN A 1 129 ? 12.969 7.588 4.520 1.00 22.49 324 ASN A C 1
ATOM 948 O O . ASN A 1 129 ? 13.065 6.543 3.878 1.00 23.66 324 ASN A O 1
ATOM 953 N N . PRO A 1 130 ? 13.095 7.628 5.854 1.00 19.81 325 PRO A N 1
ATOM 954 C CA . PRO A 1 130 ? 13.314 6.400 6.625 1.00 24.10 325 PRO A CA 1
ATOM 955 C C . PRO A 1 130 ? 12.214 5.366 6.377 1.00 21.84 325 PRO A C 1
ATOM 956 O O . PRO A 1 130 ? 12.429 4.176 6.596 1.00 17.59 325 PRO A O 1
ATOM 960 N N . VAL A 1 131 ? 11.051 5.826 5.924 1.00 20.03 326 VAL A N 1
ATOM 961 C CA . VAL A 1 131 ? 9.932 4.941 5.626 1.00 18.45 326 VAL A CA 1
ATOM 962 C C . VAL A 1 131 ? 10.303 3.931 4.547 1.00 15.69 326 VAL A C 1
ATOM 963 O O . VAL A 1 131 ? 9.848 2.789 4.572 1.00 17.62 326 VAL A O 1
ATOM 967 N N . GLY A 1 132 ? 11.138 4.361 3.606 1.00 15.00 327 GLY A N 1
ATOM 968 C CA . GLY A 1 132 ? 11.587 3.505 2.525 1.00 17.09 327 GLY A CA 1
ATOM 969 C C . GLY A 1 132 ? 12.158 2.183 2.996 1.00 17.25 327 GLY A C 1
ATOM 970 O O . GLY A 1 132 ? 11.744 1.115 2.539 1.00 12.59 327 GLY A O 1
ATOM 971 N N . VAL A 1 133 ? 13.112 2.250 3.917 1.00 18.16 328 VAL A N 1
ATOM 972 C CA . VAL A 1 133 ? 13.755 1.049 4.431 1.00 15.03 328 VAL A CA 1
ATOM 973 C C . VAL A 1 133 ? 12.889 0.373 5.499 1.00 15.55 328 VAL A C 1
ATOM 974 O O . VAL A 1 133 ? 13.070 -0.808 5.804 1.00 20.43 328 VAL A O 1
ATOM 978 N N . ALA A 1 134 ? 11.943 1.120 6.062 1.00 15.95 329 ALA A N 1
ATOM 979 C CA . ALA A 1 134 ? 11.013 0.557 7.038 1.00 12.60 329 ALA A CA 1
ATOM 980 C C . ALA A 1 134 ? 9.989 -0.350 6.356 1.00 14.22 329 ALA A C 1
ATOM 981 O O . ALA A 1 134 ? 9.642 -1.403 6.884 1.00 18.23 329 ALA A O 1
ATOM 983 N N . CYS A 1 135 ? 9.508 0.057 5.184 1.00 12.36 330 CYS A N 1
ATOM 984 C CA . CYS A 1 135 ? 8.598 -0.789 4.409 1.00 13.24 330 CYS A CA 1
ATOM 985 C C . CYS A 1 135 ? 9.310 -2.033 3.885 1.00 14.75 330 CYS A C 1
ATOM 986 O O . CYS A 1 135 ? 8.741 -3.120 3.873 1.00 21.72 330 CYS A O 1
ATOM 989 N N . THR A 1 136 ? 10.555 -1.867 3.447 1.00 14.99 331 THR A N 1
ATOM 990 C CA . THR A 1 136 ? 11.349 -2.993 2.976 1.00 14.20 331 THR A CA 1
ATOM 991 C C . THR A 1 136 ? 11.498 -4.029 4.078 1.00 16.46 331 THR A C 1
ATOM 992 O O . THR A 1 136 ? 11.332 -5.223 3.848 1.00 17.38 331 THR A O 1
ATOM 996 N N . MET A 1 137 ? 11.814 -3.562 5.279 1.00 14.03 332 MET A N 1
ATOM 997 C CA . MET A 1 137 ? 12.005 -4.450 6.414 1.00 16.20 332 MET A CA 1
ATOM 998 C C . MET A 1 137 ? 10.700 -5.103 6.868 1.00 18.60 332 MET A C 1
ATOM 999 O O . MET A 1 137 ? 10.694 -6.248 7.308 1.00 18.76 332 MET A O 1
ATOM 1004 N N . ALA A 1 138 ? 9.595 -4.375 6.773 1.00 15.24 333 ALA A N 1
ATOM 1005 C CA . ALA A 1 138 ? 8.308 -4.960 7.113 1.00 16.78 333 ALA A CA 1
ATOM 1006 C C . ALA A 1 138 ? 7.990 -6.051 6.096 1.00 18.62 333 ALA A C 1
ATOM 1007 O O . ALA A 1 138 ? 7.476 -7.115 6.442 1.00 20.72 333 ALA A O 1
ATOM 1009 N N . HIS A 1 139 ? 8.316 -5.777 4.838 1.00 14.51 334 HIS A N 1
ATOM 1010 C CA . HIS A 1 139 ? 8.144 -6.749 3.762 1.00 17.79 334 HIS A CA 1
ATOM 1011 C C . HIS A 1 139 ? 9.000 -7.987 4.024 1.00 16.29 334 HIS A C 1
ATOM 1012 O O . HIS A 1 139 ? 8.491 -9.105 4.049 1.00 17.31 334 HIS A O 1
ATOM 1019 N N . GLU A 1 140 ? 10.298 -7.772 4.224 1.00 13.12 335 GLU A N 1
ATOM 1020 C CA . GLU A 1 140 ? 11.235 -8.849 4.517 1.00 16.13 335 GLU A CA 1
ATOM 1021 C C . GLU A 1 140 ? 10.828 -9.616 5.773 1.00 17.28 335 GLU A C 1
ATOM 1022 O O . GLU A 1 140 ? 10.862 -10.845 5.804 1.00 13.47 335 GLU A O 1
ATOM 1028 N N . MET A 1 141 ? 10.454 -8.880 6.814 1.00 16.23 336 MET A N 1
ATOM 1029 C CA . MET A 1 141 ? 9.982 -9.494 8.046 1.00 14.86 336 MET A CA 1
ATOM 1030 C C . MET A 1 141 ? 8.762 -10.355 7.759 1.00 15.94 336 MET A C 1
ATOM 1031 O O . MET A 1 141 ? 8.530 -11.363 8.425 1.00 13.08 336 MET A O 1
ATOM 1036 N N . GLY A 1 142 ? 7.986 -9.948 6.759 1.00 17.97 337 GLY A N 1
ATOM 1037 C CA . GLY A 1 142 ? 6.797 -10.679 6.358 1.00 10.12 337 GLY A CA 1
ATOM 1038 C C . GLY A 1 142 ? 7.120 -12.042 5.779 1.00 11.51 337 GLY A C 1
ATOM 1039 O O . GLY A 1 142 ? 6.418 -13.017 6.045 1.00 12.82 337 GLY A O 1
ATOM 1040 N N . HIS A 1 143 ? 8.181 -12.107 4.979 1.00 15.68 338 HIS A N 1
ATOM 1041 C CA . HIS A 1 143 ? 8.688 -13.376 4.466 1.00 11.27 338 HIS A CA 1
ATOM 1042 C C . HIS A 1 143 ? 9.087 -14.298 5.617 1.00 12.31 338 HIS A C 1
ATOM 1043 O O . HIS A 1 143 ? 8.736 -15.480 5.624 1.00 11.77 338 HIS A O 1
ATOM 1050 N N . ASN A 1 144 ? 9.825 -13.751 6.582 1.00 12.44 339 ASN A N 1
ATOM 1051 C CA . ASN A 1 144 ? 10.222 -14.502 7.772 1.00 13.19 339 ASN A CA 1
ATOM 1052 C C . ASN A 1 144 ? 9.001 -15.079 8.469 1.00 11.59 339 ASN A C 1
ATOM 1053 O O . ASN A 1 144 ? 9.086 -16.095 9.153 1.00 11.24 339 ASN A O 1
ATOM 1058 N N . LEU A 1 145 ? 7.865 -14.409 8.305 1.00 12.55 340 LEU A N 1
ATOM 1059 C CA . LEU A 1 145 ? 6.629 -14.808 8.971 1.00 10.80 340 LEU A CA 1
ATOM 1060 C C . LEU A 1 145 ? 5.702 -15.628 8.071 1.00 15.99 340 LEU A C 1
ATOM 1061 O O . LEU A 1 145 ? 4.539 -15.853 8.413 1.00 14.70 340 LEU A O 1
ATOM 1066 N N . GLY A 1 146 ? 6.209 -16.059 6.919 1.00 10.86 341 GLY A N 1
ATOM 1067 C CA . GLY A 1 146 ? 5.474 -16.980 6.067 1.00 9.93 341 GLY A CA 1
ATOM 1068 C C . GLY A 1 146 ? 4.623 -16.348 4.980 1.00 12.27 341 GLY A C 1
ATOM 1069 O O . GLY A 1 146 ? 3.769 -17.009 4.391 1.00 8.98 341 GLY A O 1
ATOM 1070 N N . MET A 1 147 ? 4.858 -15.071 4.701 1.00 13.96 342 MET A N 1
ATOM 1071 C CA . MET A 1 147 ? 4.107 -14.371 3.666 1.00 10.13 342 MET A CA 1
ATOM 1072 C C . MET A 1 147 ? 4.777 -14.510 2.297 1.00 11.44 342 MET A C 1
ATOM 1073 O O . MET A 1 147 ? 6.003 -14.547 2.192 1.00 10.40 342 MET A O 1
ATOM 1078 N N . ASP A 1 148 ? 3.962 -14.609 1.250 1.00 15.40 343 ASP A N 1
ATOM 1079 C CA . ASP A 1 148 ? 4.458 -14.646 -0.119 1.00 11.80 343 ASP A CA 1
ATOM 1080 C C . ASP A 1 148 ? 4.195 -13.288 -0.765 1.00 16.51 343 ASP A C 1
ATOM 1081 O O . ASP A 1 148 ? 3.716 -12.372 -0.108 1.00 18.23 343 ASP A O 1
ATOM 1086 N N . HIS A 1 149 ? 4.517 -13.144 -2.044 1.00 19.27 344 HIS A N 1
ATOM 1087 C CA . HIS A 1 149 ? 4.150 -11.928 -2.763 1.00 20.79 344 HIS A CA 1
ATOM 1088 C C . HIS A 1 149 ? 2.669 -11.956 -3.140 1.00 19.44 344 HIS A C 1
ATOM 1089 O O . HIS A 1 149 ? 2.113 -13.014 -3.435 1.00 14.31 344 HIS A O 1
ATOM 1096 N N . ASP A 1 150 ? 2.040 -10.786 -3.122 1.00 14.98 345 ASP A N 1
ATOM 1097 C CA . ASP A 1 150 ? 0.618 -10.657 -3.418 1.00 19.14 345 ASP A CA 1
ATOM 1098 C C . ASP A 1 150 ? 0.269 -11.200 -4.794 1.00 16.75 345 ASP A C 1
ATOM 1099 O O . ASP A 1 150 ? -0.840 -11.680 -5.020 1.00 19.87 345 ASP A O 1
ATOM 1104 N N . GLU A 1 151 ? 1.220 -11.119 -5.715 1.00 16.97 346 GLU A N 1
ATOM 1105 C CA . GLU A 1 151 ? 0.974 -11.552 -7.079 1.00 18.11 346 GLU A CA 1
ATOM 1106 C C . GLU A 1 151 ? 1.052 -13.074 -7.229 1.00 19.34 346 GLU A C 1
ATOM 1107 O O . GLU A 1 151 ? 0.590 -13.623 -8.228 1.00 12.91 346 GLU A O 1
ATOM 1113 N N . ASN A 1 152 ? 1.623 -13.746 -6.228 1.00 19.55 347 ASN A N 1
ATOM 1114 C CA . ASN A 1 152 ? 1.751 -15.204 -6.239 1.00 16.20 347 ASN A CA 1
ATOM 1115 C C . ASN A 1 152 ? 0.566 -15.926 -5.602 1.00 17.24 347 ASN A C 1
ATOM 1116 O O . ASN A 1 152 ? 0.526 -17.154 -5.567 1.00 27.09 347 ASN A O 1
ATOM 1121 N N . VAL A 1 153 ? -0.390 -15.159 -5.089 1.00 21.73 348 VAL A N 1
ATOM 1122 C CA . VAL A 1 153 ? -1.612 -15.719 -4.521 1.00 11.96 348 VAL A CA 1
ATOM 1123 C C . VAL A 1 153 ? -2.807 -15.280 -5.366 1.00 22.57 348 VAL A C 1
ATOM 1124 O O . VAL A 1 153 ? -3.214 -14.117 -5.332 1.00 20.40 348 VAL A O 1
ATOM 1128 N N . GLN A 1 154 ? -3.354 -16.215 -6.138 1.00 18.30 349 GLN A N 1
ATOM 1129 C CA . GLN A 1 154 ? -4.458 -15.924 -7.040 1.00 16.09 349 GLN A CA 1
ATOM 1130 C C . GLN A 1 154 ? -5.685 -15.400 -6.298 1.00 25.27 349 GLN A C 1
ATOM 1131 O O . GLN A 1 154 ? -6.108 -15.968 -5.290 1.00 18.37 349 GLN A O 1
ATOM 1137 N N . GLY A 1 155 ? -6.251 -14.307 -6.804 1.00 29.38 350 GLY A N 1
ATOM 1138 C CA . GLY A 1 155 ? -7.442 -13.719 -6.215 1.00 25.56 350 GLY A CA 1
ATOM 1139 C C . GLY A 1 155 ? -7.162 -12.950 -4.937 1.00 27.61 350 GLY A C 1
ATOM 1140 O O . GLY A 1 155 ? -8.085 -12.502 -4.257 1.00 27.05 350 GLY A O 1
ATOM 1141 N N . CYS A 1 156 ? -5.884 -12.809 -4.602 1.00 28.78 351 CYS A N 1
ATOM 1142 C CA . CYS A 1 156 ? -5.485 -12.011 -3.452 1.00 25.17 351 CYS A CA 1
ATOM 1143 C C . CYS A 1 156 ? -6.122 -10.630 -3.542 1.00 31.29 351 CYS A C 1
ATOM 1144 O O . CYS A 1 156 ? -6.047 -9.969 -4.578 1.00 36.08 351 CYS A O 1
ATOM 1147 N N . ARG A 1 157 ? -6.758 -10.203 -2.458 1.00 27.91 352 ARG A N 1
ATOM 1148 C CA . ARG A 1 157 ? -7.426 -8.911 -2.434 1.00 29.35 352 ARG A CA 1
ATOM 1149 C C . ARG A 1 157 ? -6.689 -7.931 -1.523 1.00 26.97 352 ARG A C 1
ATOM 1150 O O . ARG A 1 157 ? -6.434 -8.221 -0.355 1.00 22.42 352 ARG A O 1
ATOM 1158 N N A CYS A 1 158 ? -6.356 -6.769 -2.074 0.71 25.40 353 CYS A N 1
ATOM 1159 N N B CYS A 1 158 ? -6.335 -6.775 -2.069 0.29 25.43 353 CYS A N 1
ATOM 1160 C CA A CYS A 1 158 ? -5.684 -5.717 -1.326 0.71 26.42 353 CYS A CA 1
ATOM 1161 C CA B CYS A 1 158 ? -5.687 -5.736 -1.282 0.29 26.37 353 CYS A CA 1
ATOM 1162 C C A CYS A 1 158 ? -6.619 -4.524 -1.167 0.71 25.47 353 CYS A C 1
ATOM 1163 C C B CYS A 1 158 ? -6.611 -4.533 -1.160 0.29 25.47 353 CYS A C 1
ATOM 1164 O O A CYS A 1 158 ? -7.190 -4.046 -2.146 0.71 26.72 353 CYS A O 1
ATOM 1165 O O B CYS A 1 158 ? -7.163 -4.060 -2.152 0.29 26.66 353 CYS A O 1
ATOM 1170 N N . GLN A 1 159 ? -6.779 -4.045 0.063 1.00 23.68 354 GLN A N 1
ATOM 1171 C CA . GLN A 1 159 ? -7.739 -2.980 0.331 1.00 23.09 354 GLN A CA 1
ATOM 1172 C C . GLN A 1 159 ? -7.145 -1.572 0.351 1.00 20.47 354 GLN A C 1
ATOM 1173 O O . GLN A 1 159 ? -7.711 -0.664 0.958 1.00 20.81 354 GLN A O 1
ATOM 1179 N N . GLU A 1 160 ? -6.017 -1.390 -0.325 1.00 16.81 355 GLU A N 1
ATOM 1180 C CA . GLU A 1 160 ? -5.424 -0.066 -0.456 1.00 17.59 355 GLU A CA 1
ATOM 1181 C C . GLU A 1 160 ? -6.169 0.719 -1.524 1.00 13.11 355 GLU A C 1
ATOM 1182 O O . GLU A 1 160 ? -6.039 0.440 -2.712 1.00 16.15 355 GLU A O 1
ATOM 1188 N N . ARG A 1 161 ? -6.951 1.700 -1.089 1.00 22.28 356 ARG A N 1
ATOM 1189 C CA . ARG A 1 161 ? -7.807 2.474 -1.986 1.00 16.78 356 ARG A CA 1
ATOM 1190 C C . ARG A 1 161 ? -7.034 3.500 -2.814 1.00 15.55 356 ARG A C 1
ATOM 1191 O O . ARG A 1 161 ? -7.471 3.898 -3.895 1.00 14.81 356 ARG A O 1
ATOM 1199 N N . PHE A 1 162 ? -5.884 3.924 -2.305 1.00 9.74 357 PHE A N 1
ATOM 1200 C CA . PHE A 1 162 ? -5.126 4.994 -2.942 1.00 10.38 357 PHE A CA 1
ATOM 1201 C C . PHE A 1 162 ? -4.040 4.502 -3.900 1.00 9.68 357 PHE A C 1
ATOM 1202 O O . PHE A 1 162 ? -3.888 3.307 -4.120 1.00 12.78 357 PHE A O 1
ATOM 1210 N N . GLU A 1 163 ? -3.303 5.448 -4.474 1.00 12.42 358 GLU A N 1
ATOM 1211 C CA . GLU A 1 163 ? -2.233 5.163 -5.430 1.00 11.55 358 GLU A CA 1
ATOM 1212 C C . GLU A 1 163 ? -2.571 4.071 -6.442 1.00 13.63 358 GLU A C 1
ATOM 1213 O O . GLU A 1 163 ? -3.529 4.197 -7.216 1.00 13.82 358 GLU A O 1
ATOM 1219 N N . ALA A 1 164 ? -1.773 3.009 -6.443 1.00 14.66 359 ALA A N 1
ATOM 1220 C CA . ALA A 1 164 ? -1.964 1.901 -7.374 1.00 11.76 359 ALA A CA 1
ATOM 1221 C C . ALA A 1 164 ? -2.583 0.697 -6.681 1.00 14.12 359 ALA A C 1
ATOM 1222 O O . ALA A 1 164 ? -2.656 -0.390 -7.250 1.00 17.64 359 ALA A O 1
ATOM 1224 N N . GLY A 1 165 ? -3.030 0.893 -5.447 1.00 15.97 360 GLY A N 1
ATOM 1225 C CA . GLY A 1 165 ? -3.678 -0.168 -4.703 1.00 16.06 360 GLY A CA 1
ATOM 1226 C C . GLY A 1 165 ? -2.767 -1.346 -4.409 1.00 18.30 360 GLY A C 1
ATOM 1227 O O . GLY A 1 165 ? -3.219 -2.485 -4.366 1.00 21.20 360 GLY A O 1
ATOM 1228 N N . ARG A 1 166 ? -1.479 -1.078 -4.210 1.00 17.23 361 ARG A N 1
ATOM 1229 C CA . ARG A 1 166 ? -0.528 -2.130 -3.848 1.00 18.74 361 ARG A CA 1
ATOM 1230 C C . ARG A 1 166 ? -0.373 -2.238 -2.338 1.00 16.55 361 ARG A C 1
ATOM 1231 O O . ARG A 1 166 ? -0.449 -1.239 -1.625 1.00 14.41 361 ARG A O 1
ATOM 1239 N N . CYS A 1 167 ? -0.122 -3.449 -1.857 1.00 17.55 362 CYS A N 1
ATOM 1240 C CA . CYS A 1 167 ? 0.084 -3.663 -0.434 1.00 15.23 362 CYS A CA 1
ATOM 1241 C C . CYS A 1 167 ? 1.553 -3.901 -0.076 1.00 13.55 362 CYS A C 1
ATOM 1242 O O . CYS A 1 167 ? 2.433 -3.853 -0.934 1.00 13.40 362 CYS A O 1
ATOM 1245 N N . ILE A 1 168 ? 1.812 -4.145 1.201 1.00 12.08 363 ILE A N 1
ATOM 1246 C CA . ILE A 1 168 ? 3.178 -4.324 1.673 1.00 12.55 363 ILE A CA 1
ATOM 1247 C C . ILE A 1 168 ? 3.924 -5.442 0.952 1.00 17.13 363 ILE A C 1
ATOM 1248 O O . ILE A 1 168 ? 5.104 -5.293 0.623 1.00 21.06 363 ILE A O 1
ATOM 1253 N N . MET A 1 169 ? 3.243 -6.556 0.696 1.00 16.18 364 MET A N 1
ATOM 1254 C CA . MET A 1 169 ? 3.928 -7.734 0.170 1.00 20.20 364 MET A CA 1
ATOM 1255 C C . MET A 1 169 ? 3.931 -7.842 -1.351 1.00 18.05 364 MET A C 1
ATOM 1256 O O . MET A 1 169 ? 4.136 -8.920 -1.898 1.00 20.82 364 MET A O 1
ATOM 1261 N N . ALA A 1 170 ? 3.709 -6.728 -2.037 1.00 16.04 365 ALA A N 1
ATOM 1262 C CA . ALA A 1 170 ? 3.917 -6.704 -3.476 1.00 19.44 365 ALA A CA 1
ATOM 1263 C C . ALA A 1 170 ? 5.401 -6.932 -3.730 1.00 20.08 365 ALA A C 1
ATOM 1264 O O . ALA A 1 170 ? 6.242 -6.510 -2.939 1.00 17.29 365 ALA A O 1
ATOM 1266 N N . GLY A 1 171 ? 5.724 -7.603 -4.828 1.00 22.10 366 GLY A N 1
ATOM 1267 C CA . GLY A 1 171 ? 7.107 -7.917 -5.142 1.00 20.38 366 GLY A CA 1
ATOM 1268 C C . GLY A 1 171 ? 7.873 -6.724 -5.672 1.00 22.68 366 GLY A C 1
ATOM 1269 O O . GLY A 1 171 ? 9.032 -6.842 -6.066 1.00 24.09 366 GLY A O 1
ATOM 1270 N N . SER A 1 172 ? 7.215 -5.570 -5.693 1.00 25.00 367 SER A N 1
ATOM 1271 C CA . SER A 1 172 ? 7.845 -4.337 -6.143 1.00 22.00 367 SER A CA 1
ATOM 1272 C C . SER A 1 172 ? 7.199 -3.126 -5.477 1.00 23.22 367 SER A C 1
ATOM 1273 O O . SER A 1 172 ? 5.979 -3.059 -5.328 1.00 20.87 367 SER A O 1
ATOM 1276 N N . ILE A 1 173 ? 8.028 -2.171 -5.073 1.00 21.00 368 ILE A N 1
ATOM 1277 C CA . ILE A 1 173 ? 7.548 -0.987 -4.373 1.00 18.08 368 ILE A CA 1
ATOM 1278 C C . ILE A 1 173 ? 6.833 -0.016 -5.308 1.00 22.66 368 ILE A C 1
ATOM 1279 O O . ILE A 1 173 ? 5.728 0.444 -5.016 1.00 16.74 368 ILE A O 1
ATOM 1284 N N . GLY A 1 174 ? 7.459 0.290 -6.436 1.00 13.67 369 GLY A N 1
ATOM 1285 C CA . GLY A 1 174 ? 6.900 1.262 -7.352 1.00 23.93 369 GLY A CA 1
ATOM 1286 C C . GLY A 1 174 ? 7.226 2.683 -6.928 1.00 26.26 369 GLY A C 1
ATOM 1287 O O . GLY A 1 174 ? 8.286 2.943 -6.360 1.00 29.32 369 GLY A O 1
ATOM 1288 N N A SER A 1 175 ? 6.305 3.603 -7.196 0.33 24.96 370 SER A N 1
ATOM 1289 N N B SER A 1 175 ? 6.304 3.603 -7.194 0.67 25.04 370 SER A N 1
ATOM 1290 C CA A SER A 1 175 ? 6.533 5.021 -6.935 0.33 22.20 370 SER A CA 1
ATOM 1291 C CA B SER A 1 175 ? 6.533 5.022 -6.940 0.67 22.17 370 SER A CA 1
ATOM 1292 C C A SER A 1 175 ? 5.955 5.487 -5.599 0.33 21.73 370 SER A C 1
ATOM 1293 C C B SER A 1 175 ? 6.005 5.469 -5.574 0.67 21.72 370 SER A C 1
ATOM 1294 O O A SER A 1 175 ? 6.114 6.648 -5.218 0.33 23.51 370 SER A O 1
ATOM 1295 O O B SER A 1 175 ? 6.246 6.601 -5.149 0.67 23.68 370 SER A O 1
ATOM 1300 N N . SER A 1 176 ? 5.286 4.582 -4.892 1.00 19.96 371 SER A N 1
ATOM 1301 C CA . SER A 1 176 ? 4.689 4.912 -3.599 1.00 18.68 371 SER A CA 1
ATOM 1302 C C . SER A 1 176 ? 4.882 3.804 -2.562 1.00 18.48 371 SER A C 1
ATOM 1303 O O . SER A 1 176 ? 4.598 2.643 -2.828 1.00 16.38 371 SER A O 1
ATOM 1306 N N . PHE A 1 177 ? 5.367 4.171 -1.380 1.00 18.10 372 PHE A N 1
ATOM 1307 C CA . PHE A 1 177 ? 5.583 3.201 -0.309 1.00 15.58 372 PHE A CA 1
ATOM 1308 C C . PHE A 1 177 ? 4.263 2.596 0.170 1.00 18.23 372 PHE A C 1
ATOM 1309 O O . PHE A 1 177 ? 3.281 3.314 0.368 1.00 19.67 372 PHE A O 1
ATOM 1317 N N . PRO A 1 178 ? 4.237 1.266 0.353 1.00 18.14 373 PRO A N 1
ATOM 1318 C CA . PRO A 1 178 ? 3.045 0.533 0.804 1.00 15.62 373 PRO A CA 1
ATOM 1319 C C . PRO A 1 178 ? 2.689 0.821 2.263 1.00 13.39 373 PRO A C 1
ATOM 1320 O O . PRO A 1 178 ? 3.566 1.188 3.042 1.00 16.77 373 PRO A O 1
ATOM 1324 N N . ARG A 1 179 ? 1.421 0.645 2.627 1.00 11.77 374 ARG A N 1
ATOM 1325 C CA . ARG A 1 179 ? 0.944 1.042 3.949 1.00 13.68 374 ARG A CA 1
ATOM 1326 C C . ARG A 1 179 ? 0.180 -0.046 4.689 1.00 15.30 374 ARG A C 1
ATOM 1327 O O . ARG A 1 179 ? 0.084 -0.010 5.915 1.00 23.74 374 ARG A O 1
ATOM 1335 N N . MET A 1 180 ? -0.385 -0.995 3.951 1.00 16.03 375 MET A N 1
ATOM 1336 C CA . MET A 1 180 ? -1.195 -2.036 4.575 1.00 18.62 375 MET A CA 1
ATOM 1337 C C . MET A 1 180 ? -0.876 -3.443 4.069 1.00 15.53 375 MET A C 1
ATOM 1338 O O . MET A 1 180 ? -0.162 -3.631 3.082 1.00 14.53 375 MET A O 1
ATOM 1343 N N . PHE A 1 181 ? -1.415 -4.432 4.765 1.00 11.80 376 PHE A N 1
ATOM 1344 C CA . PHE A 1 181 ? -1.236 -5.817 4.374 1.00 15.73 376 PHE A CA 1
ATOM 1345 C C . PHE A 1 181 ? -2.477 -6.322 3.654 1.00 15.67 376 PHE A C 1
ATOM 1346 O O . PHE A 1 181 ? -3.596 -6.123 4.120 1.00 15.43 376 PHE A O 1
ATOM 1354 N N . SER A 1 182 ? -2.275 -6.974 2.516 1.00 16.29 377 SER A N 1
ATOM 1355 C CA . SER A 1 182 ? -3.374 -7.591 1.785 1.00 16.35 377 SER A CA 1
ATOM 1356 C C . SER A 1 182 ? -4.042 -8.664 2.637 1.00 21.13 377 SER A C 1
ATOM 1357 O O . SER A 1 182 ? -3.538 -9.026 3.705 1.00 18.29 377 SER A O 1
ATOM 1360 N N A ASP A 1 183 ? -5.168 -9.179 2.154 0.38 20.23 378 ASP A N 1
ATOM 1361 N N B ASP A 1 183 ? -5.173 -9.172 2.161 0.62 20.21 378 ASP A N 1
ATOM 1362 C CA A ASP A 1 183 ? -5.913 -10.206 2.876 0.38 20.81 378 ASP A CA 1
ATOM 1363 C CA B ASP A 1 183 ? -5.912 -10.205 2.882 0.62 20.82 378 ASP A CA 1
ATOM 1364 C C A ASP A 1 183 ? -5.161 -11.534 2.909 0.38 20.22 378 ASP A C 1
ATOM 1365 C C B ASP A 1 183 ? -5.148 -11.528 2.916 0.62 20.23 378 ASP A C 1
ATOM 1366 O O A ASP A 1 183 ? -5.270 -12.295 3.870 0.38 18.95 378 ASP A O 1
ATOM 1367 O O B ASP A 1 183 ? -5.235 -12.279 3.887 0.62 18.93 378 ASP A O 1
ATOM 1376 N N . CYS A 1 184 ? -4.397 -11.808 1.855 1.00 19.74 379 CYS A N 1
ATOM 1377 C CA . CYS A 1 184 ? -3.609 -13.030 1.784 1.00 16.82 379 CYS A CA 1
ATOM 1378 C C . CYS A 1 184 ? -2.392 -12.964 2.706 1.00 17.57 379 CYS A C 1
ATOM 1379 O O . CYS A 1 184 ? -1.966 -13.978 3.260 1.00 16.16 379 CYS A O 1
ATOM 1382 N N . SER A 1 185 ? -1.835 -11.769 2.866 1.00 19.01 380 SER A N 1
ATOM 1383 C CA . SER A 1 185 ? -0.772 -11.552 3.838 1.00 13.64 380 SER A CA 1
ATOM 1384 C C . SER A 1 185 ? -1.261 -12.031 5.183 1.00 13.78 380 SER A C 1
ATOM 1385 O O . SER A 1 185 ? -0.633 -12.873 5.822 1.00 15.52 380 SER A O 1
ATOM 1388 N N . GLN A 1 186 ? -2.398 -11.488 5.601 1.00 14.79 381 GLN A N 1
ATOM 1389 C CA . GLN A 1 186 ? -2.973 -11.812 6.898 1.00 16.92 381 GLN A CA 1
ATOM 1390 C C . GLN A 1 186 ? -3.245 -13.308 7.039 1.00 17.85 381 GLN A C 1
ATOM 1391 O O . GLN A 1 186 ? -2.925 -13.902 8.065 1.00 19.06 381 GLN A O 1
ATOM 1397 N N . ALA A 1 187 ? -3.832 -13.914 6.009 1.00 13.30 382 ALA A N 1
ATOM 1398 C CA . ALA A 1 187 ? -4.181 -15.333 6.052 1.00 16.73 382 ALA A CA 1
ATOM 1399 C C . ALA A 1 187 ? -2.950 -16.213 6.228 1.00 14.55 382 ALA A C 1
ATOM 1400 O O . ALA A 1 187 ? -2.947 -17.138 7.038 1.00 16.90 382 ALA A O 1
ATOM 1402 N N . TYR A 1 188 ? -1.911 -15.920 5.453 1.00 14.12 383 TYR A N 1
ATOM 1403 C CA . TYR A 1 188 ? -0.654 -16.658 5.512 1.00 14.67 383 TYR A CA 1
ATOM 1404 C C . TYR A 1 188 ? 0.056 -16.505 6.859 1.00 17.02 383 TYR A C 1
ATOM 1405 O O . TYR A 1 188 ? 0.716 -17.431 7.328 1.00 16.33 383 TYR A O 1
ATOM 1414 N N . LEU A 1 189 ? -0.063 -15.329 7.465 1.00 18.00 384 LEU A N 1
ATOM 1415 C CA . LEU A 1 189 ? 0.541 -15.084 8.769 1.00 15.17 384 LEU A CA 1
ATOM 1416 C C . LEU A 1 189 ? -0.153 -15.916 9.832 1.00 17.81 384 LEU A C 1
ATOM 1417 O O . LEU A 1 189 ? 0.479 -16.394 10.770 1.00 19.98 384 LEU A O 1
ATOM 1422 N N . GLU A 1 190 ? -1.462 -16.080 9.685 1.00 20.34 385 GLU A N 1
ATOM 1423 C CA . GLU A 1 190 ? -2.232 -16.868 10.636 1.00 23.30 385 GLU A CA 1
ATOM 1424 C C . GLU A 1 190 ? -1.842 -18.339 10.538 1.00 21.41 385 GLU A C 1
ATOM 1425 O O . GLU A 1 190 ? -1.761 -19.039 11.547 1.00 21.71 385 GLU A O 1
ATOM 1431 N N . SER A 1 191 ? -1.597 -18.798 9.316 1.00 24.44 386 SER A N 1
ATOM 1432 C CA . SER A 1 191 ? -1.166 -20.171 9.088 1.00 18.51 386 SER A CA 1
ATOM 1433 C C . SER A 1 191 ? 0.201 -20.399 9.718 1.00 19.14 386 SER A C 1
ATOM 1434 O O . SER A 1 191 ? 0.429 -21.418 10.365 1.00 20.69 386 SER A O 1
ATOM 1437 N N . PHE A 1 192 ? 1.106 -19.443 9.538 1.00 19.75 387 PHE A N 1
ATOM 1438 C CA . PHE A 1 192 ? 2.440 -19.548 10.125 1.00 22.23 387 PHE A CA 1
ATOM 1439 C C . PHE A 1 192 ? 2.366 -19.651 11.639 1.00 15.83 387 PHE A C 1
ATOM 1440 O O . PHE A 1 192 ? 3.186 -20.320 12.263 1.00 16.67 387 PHE A O 1
ATOM 1448 N N . LEU A 1 193 ? 1.382 -18.980 12.228 1.00 19.02 388 LEU A N 1
ATOM 1449 C CA . LEU A 1 193 ? 1.225 -18.986 13.678 1.00 21.70 388 LEU A CA 1
ATOM 1450 C C . LEU A 1 193 ? 0.682 -20.324 14.167 1.00 21.98 388 LEU A C 1
ATOM 1451 O O . LEU A 1 193 ? 0.431 -20.503 15.357 1.00 26.05 388 LEU A O 1
ATOM 1456 N N . GLU A 1 194 ? 0.494 -21.257 13.235 1.00 29.37 389 GLU A N 1
ATOM 1457 C CA . GLU A 1 194 ? 0.137 -22.632 13.573 1.00 22.63 389 GLU A CA 1
ATOM 1458 C C . GLU A 1 194 ? 1.394 -23.422 13.903 1.00 27.53 389 GLU A C 1
ATOM 1459 O O . GLU A 1 194 ? 1.388 -24.267 14.794 1.00 28.40 389 GLU A O 1
ATOM 1465 N N . ARG A 1 195 ? 2.467 -23.151 13.166 1.00 20.54 390 ARG A N 1
ATOM 1466 C CA . ARG A 1 195 ? 3.729 -23.848 13.372 1.00 25.05 390 ARG A CA 1
ATOM 1467 C C . ARG A 1 195 ? 4.192 -23.716 14.817 1.00 22.79 390 ARG A C 1
ATOM 1468 O O . ARG A 1 195 ? 4.151 -22.629 15.391 1.00 27.30 390 ARG A O 1
ATOM 1476 N N . PRO A 1 196 ? 4.625 -24.835 15.413 1.00 27.17 391 PRO A N 1
ATOM 1477 C CA . PRO A 1 196 ? 5.086 -24.855 16.804 1.00 24.43 391 PRO A CA 1
ATOM 1478 C C . PRO A 1 196 ? 6.291 -23.949 16.993 1.00 24.82 391 PRO A C 1
ATOM 1479 O O . PRO A 1 196 ? 6.571 -23.523 18.113 1.00 34.25 391 PRO A O 1
ATOM 1483 N N . GLN A 1 197 ? 6.994 -23.657 15.904 1.00 27.73 392 GLN A N 1
ATOM 1484 C CA . GLN A 1 197 ? 8.192 -22.831 15.981 1.00 29.65 392 GLN A CA 1
ATOM 1485 C C . GLN A 1 197 ? 7.851 -21.363 16.239 1.00 25.18 392 GLN A C 1
ATOM 1486 O O . GLN A 1 197 ? 8.701 -20.586 16.666 1.00 25.95 392 GLN A O 1
ATOM 1492 N N . SER A 1 198 ? 6.598 -20.994 15.994 1.00 27.62 393 SER A N 1
ATOM 1493 C CA . SER A 1 198 ? 6.156 -19.617 16.185 1.00 29.32 393 SER A CA 1
ATOM 1494 C C . SER A 1 198 ? 5.930 -19.304 17.660 1.00 26.34 393 SER A C 1
ATOM 1495 O O . SER A 1 198 ? 5.310 -18.295 17.999 1.00 25.08 393 SER A O 1
ATOM 1498 N N . VAL A 1 199 ? 6.433 -20.172 18.534 1.00 27.86 394 VAL A N 1
ATOM 1499 C CA . VAL A 1 199 ? 6.233 -20.016 19.972 1.00 25.96 394 VAL A CA 1
ATOM 1500 C C . VAL A 1 199 ? 7.002 -18.818 20.524 1.00 22.78 394 VAL A C 1
ATOM 1501 O O . VAL A 1 199 ? 6.552 -18.161 21.460 1.00 19.63 394 VAL A O 1
ATOM 1505 N N . CYS A 1 200 ? 8.150 -18.525 19.923 1.00 26.60 395 CYS A N 1
ATOM 1506 C CA . CYS A 1 200 ? 8.994 -17.423 20.373 1.00 23.76 395 CYS A CA 1
ATOM 1507 C C . CYS A 1 200 ? 8.331 -16.050 20.218 1.00 22.66 395 CYS A C 1
ATOM 1508 O O . CYS A 1 200 ? 8.844 -15.052 20.718 1.00 22.76 395 CYS A O 1
ATOM 1511 N N . LEU A 1 201 ? 7.204 -15.992 19.519 1.00 19.93 396 LEU A N 1
ATOM 1512 C CA . LEU A 1 201 ? 6.491 -14.729 19.345 1.00 24.72 396 LEU A CA 1
ATOM 1513 C C . LEU A 1 201 ? 5.477 -14.519 20.468 1.00 25.61 396 LEU A C 1
ATOM 1514 O O . LEU A 1 201 ? 4.768 -13.510 20.504 1.00 22.97 396 LEU A O 1
ATOM 1519 N N . ALA A 1 202 ? 5.412 -15.476 21.387 1.00 17.83 397 ALA A N 1
ATOM 1520 C CA . ALA A 1 202 ? 4.389 -15.462 22.423 1.00 23.28 397 ALA A CA 1
ATOM 1521 C C . ALA A 1 202 ? 4.765 -14.602 23.629 1.00 24.08 397 ALA A C 1
ATOM 1522 O O . ALA A 1 202 ? 3.899 -14.182 24.396 1.00 24.59 397 ALA A O 1
ATOM 1524 N N . ASN A 1 203 ? 6.057 -14.340 23.793 1.00 22.27 398 ASN A N 1
ATOM 1525 C CA . ASN A 1 203 ? 6.543 -13.614 24.960 1.00 22.94 398 ASN A CA 1
ATOM 1526 C C . ASN A 1 203 ? 6.551 -12.103 24.759 1.00 21.80 398 ASN A C 1
ATOM 1527 O O . ASN A 1 203 ? 7.267 -11.583 23.903 1.00 23.61 398 ASN A O 1
ATOM 1532 N N . ALA A 1 204 ? 5.750 -11.400 25.550 1.00 23.66 399 ALA A N 1
ATOM 1533 C CA . ALA A 1 204 ? 5.766 -9.946 25.543 1.00 24.43 399 ALA A CA 1
ATOM 1534 C C . ALA A 1 204 ? 6.934 -9.454 26.390 1.00 26.06 399 ALA A C 1
ATOM 1535 O O . ALA A 1 204 ? 7.023 -9.782 27.572 1.00 29.58 399 ALA A O 1
ATOM 1537 N N . PRO A 1 205 ? 7.838 -8.669 25.785 1.00 35.11 400 PRO A N 1
ATOM 1538 C CA . PRO A 1 205 ? 9.014 -8.122 26.475 1.00 37.59 400 PRO A CA 1
ATOM 1539 C C . PRO A 1 205 ? 8.647 -7.036 27.487 1.00 41.51 400 PRO A C 1
ATOM 1540 O O . PRO A 1 205 ? 7.467 -6.742 27.672 1.00 40.05 400 PRO A O 1
ATOM 1544 N N . ASP A 1 206 ? 9.654 -6.453 28.133 1.00 45.04 401 ASP A N 1
ATOM 1545 C CA . ASP A 1 206 ? 9.433 -5.401 29.123 1.00 45.57 401 ASP A CA 1
ATOM 1546 C C . ASP A 1 206 ? 10.376 -4.218 28.919 1.00 41.46 401 ASP A C 1
ATOM 1547 O O . ASP A 1 206 ? 11.533 -4.392 28.533 1.00 45.70 401 ASP A O 1
ATOM 1552 N N . ARG B 1 2 ? 44.887 9.604 28.223 1.00 46.38 197 ARG B N 1
ATOM 1553 C CA . ARG B 1 2 ? 43.827 9.116 27.349 1.00 37.30 197 ARG B CA 1
ATOM 1554 C C . ARG B 1 2 ? 43.331 10.222 26.437 1.00 27.80 197 ARG B C 1
ATOM 1555 O O . ARG B 1 2 ? 43.710 11.383 26.586 1.00 27.58 197 ARG B O 1
ATOM 1563 N N . GLU B 1 3 ? 42.469 9.856 25.496 1.00 39.51 198 GLU B N 1
ATOM 1564 C CA . GLU B 1 3 ? 41.839 10.833 24.623 1.00 33.28 198 GLU B CA 1
ATOM 1565 C C . GLU B 1 3 ? 40.729 11.549 25.380 1.00 31.22 198 GLU B C 1
ATOM 1566 O O . GLU B 1 3 ? 40.271 11.079 26.422 1.00 30.37 198 GLU B O 1
ATOM 1568 N N . THR B 1 4 ? 40.302 12.691 24.856 1.00 34.20 199 THR B N 1
ATOM 1569 C CA . THR B 1 4 ? 39.221 13.445 25.469 1.00 24.32 199 THR B CA 1
ATOM 1570 C C . THR B 1 4 ? 37.928 12.648 25.408 1.00 25.32 199 THR B C 1
ATOM 1571 O O . THR B 1 4 ? 37.650 11.979 24.415 1.00 31.83 199 THR B O 1
ATOM 1575 N N . ARG B 1 5 ? 37.149 12.710 26.482 1.00 23.00 200 ARG B N 1
ATOM 1576 C CA . ARG B 1 5 ? 35.836 12.087 26.513 1.00 21.78 200 ARG B CA 1
ATOM 1577 C C . ARG B 1 5 ? 34.772 13.164 26.384 1.00 21.62 200 ARG B C 1
ATOM 1578 O O . ARG B 1 5 ? 34.946 14.271 26.888 1.00 26.56 200 ARG B O 1
ATOM 1586 N N . TYR B 1 6 ? 33.672 12.839 25.713 1.00 22.22 201 TYR B N 1
ATOM 1587 C CA . TYR B 1 6 ? 32.604 13.807 25.487 1.00 21.54 201 TYR B CA 1
ATOM 1588 C C . TYR B 1 6 ? 31.262 13.303 26.010 1.00 17.75 201 TYR B C 1
ATOM 1589 O O . TYR B 1 6 ? 30.873 12.168 25.744 1.00 21.48 201 TYR B O 1
ATOM 1598 N N . VAL B 1 7 ? 30.555 14.154 26.748 1.00 16.26 202 VAL B N 1
ATOM 1599 C CA . VAL B 1 7 ? 29.198 13.849 27.190 1.00 12.06 202 VAL B CA 1
ATOM 1600 C C . VAL B 1 7 ? 28.178 14.584 26.325 1.00 17.10 202 VAL B C 1
ATOM 1601 O O . VAL B 1 7 ? 28.076 15.806 26.379 1.00 20.34 202 VAL B O 1
ATOM 1605 N N . GLU B 1 8 ? 27.434 13.839 25.515 1.00 19.27 203 GLU B N 1
ATOM 1606 C CA . GLU B 1 8 ? 26.357 14.426 24.731 1.00 16.22 203 GLU B CA 1
ATOM 1607 C C . GLU B 1 8 ? 25.132 14.585 25.623 1.00 16.30 203 GLU B C 1
ATOM 1608 O O . GLU B 1 8 ? 24.386 13.632 25.843 1.00 13.29 203 GLU B O 1
ATOM 1614 N N . LEU B 1 9 ? 24.943 15.796 26.137 1.00 20.40 204 LEU B N 1
ATOM 1615 C CA . LEU B 1 9 ? 23.946 16.063 27.171 1.00 17.59 204 LEU B CA 1
ATOM 1616 C C . LEU B 1 9 ? 22.585 16.480 26.619 1.00 22.50 204 LEU B C 1
ATOM 1617 O O . LEU B 1 9 ? 22.494 17.210 25.631 1.00 20.42 204 LEU B O 1
ATOM 1622 N N . TYR B 1 10 ? 21.527 16.013 27.273 1.00 17.26 205 TYR B N 1
ATOM 1623 C CA . TYR B 1 10 ? 20.171 16.390 26.903 1.00 13.43 205 TYR B CA 1
ATOM 1624 C C . TYR B 1 10 ? 19.479 17.002 28.114 1.00 18.45 205 TYR B C 1
ATOM 1625 O O . TYR B 1 10 ? 19.279 16.335 29.131 1.00 13.48 205 TYR B O 1
ATOM 1634 N N . VAL B 1 11 ? 19.123 18.278 28.012 1.00 17.75 206 VAL B N 1
ATOM 1635 C CA . VAL B 1 11 ? 18.511 18.965 29.139 1.00 14.61 206 VAL B CA 1
ATOM 1636 C C . VAL B 1 11 ? 17.003 19.078 28.989 1.00 17.39 206 VAL B C 1
ATOM 1637 O O . VAL B 1 11 ? 16.490 19.387 27.910 1.00 21.59 206 VAL B O 1
ATOM 1641 N N . VAL B 1 12 ? 16.302 18.810 30.084 1.00 19.31 207 VAL B N 1
ATOM 1642 C CA . VAL B 1 12 ? 14.867 19.026 30.159 1.00 19.31 207 VAL B CA 1
ATOM 1643 C C . VAL B 1 12 ? 14.581 20.082 31.218 1.00 21.39 207 VAL B C 1
ATOM 1644 O O . VAL B 1 12 ? 15.054 19.981 32.349 1.00 10.11 207 VAL B O 1
ATOM 1648 N N . VAL B 1 13 ? 13.816 21.101 30.843 1.00 18.76 208 VAL B N 1
ATOM 1649 C CA . VAL B 1 13 ? 13.457 22.154 31.778 1.00 18.89 208 VAL B CA 1
ATOM 1650 C C . VAL B 1 13 ? 11.964 22.097 32.075 1.00 16.88 208 VAL B C 1
ATOM 1651 O O . VAL B 1 13 ? 11.141 22.161 31.165 1.00 18.64 208 VAL B O 1
ATOM 1655 N N . ASP B 1 14 ? 11.615 21.974 33.351 1.00 19.00 209 ASP B N 1
ATOM 1656 C CA . ASP B 1 14 ? 10.216 21.788 33.729 1.00 21.59 209 ASP B CA 1
ATOM 1657 C C . ASP B 1 14 ? 9.420 23.084 33.639 1.00 22.90 209 ASP B C 1
ATOM 1658 O O . ASP B 1 14 ? 9.977 24.153 33.389 1.00 26.68 209 ASP B O 1
ATOM 1663 N N . ASN B 1 15 ? 8.113 22.987 33.851 1.00 22.44 210 ASN B N 1
ATOM 1664 C CA . ASN B 1 15 ? 7.240 24.143 33.700 1.00 22.57 210 ASN B CA 1
ATOM 1665 C C . ASN B 1 15 ? 7.374 25.150 34.839 1.00 19.69 210 ASN B C 1
ATOM 1666 O O . ASN B 1 15 ? 7.086 26.329 34.660 1.00 20.61 210 ASN B O 1
ATOM 1671 N N . ALA B 1 16 ? 7.822 24.690 36.004 1.00 24.12 211 ALA B N 1
ATOM 1672 C CA . ALA B 1 16 ? 8.073 25.588 37.125 1.00 19.91 211 ALA B CA 1
ATOM 1673 C C . ALA B 1 16 ? 9.240 26.510 36.808 1.00 20.36 211 ALA B C 1
ATOM 1674 O O . ALA B 1 16 ? 9.173 27.712 37.050 1.00 27.57 211 ALA B O 1
ATOM 1676 N N . GLU B 1 17 ? 10.312 25.939 36.268 1.00 23.74 212 GLU B N 1
ATOM 1677 C CA . GLU B 1 17 ? 11.482 26.721 35.879 1.00 23.87 212 GLU B CA 1
ATOM 1678 C C . GLU B 1 17 ? 11.113 27.706 34.779 1.00 22.81 212 GLU B C 1
ATOM 1679 O O . GLU B 1 17 ? 11.480 28.880 34.833 1.00 28.51 212 GLU B O 1
ATOM 1685 N N . PHE B 1 18 ? 10.389 27.216 33.778 1.00 24.01 213 PHE B N 1
ATOM 1686 C CA . PHE B 1 18 ? 9.948 28.043 32.659 1.00 22.85 213 PHE B CA 1
ATOM 1687 C C . PHE B 1 18 ? 9.207 29.291 33.128 1.00 23.53 213 PHE B C 1
ATOM 1688 O O . PHE B 1 18 ? 9.489 30.397 32.674 1.00 27.66 213 PHE B O 1
ATOM 1696 N N . GLN B 1 19 ? 8.265 29.108 34.047 1.00 21.68 214 GLN B N 1
ATOM 1697 C CA . GLN B 1 19 ? 7.449 30.215 34.526 1.00 23.88 214 GLN B CA 1
ATOM 1698 C C . GLN B 1 19 ? 8.212 31.156 35.454 1.00 29.74 214 GLN B C 1
ATOM 1699 O O . GLN B 1 19 ? 7.783 32.282 35.690 1.00 39.10 214 GLN B O 1
ATOM 1705 N N . MET B 1 20 ? 9.350 30.696 35.965 1.00 28.37 215 MET B N 1
ATOM 1706 C CA . MET B 1 20 ? 10.195 31.528 36.815 1.00 25.59 215 MET B CA 1
ATOM 1707 C C . MET B 1 20 ? 11.077 32.449 35.973 1.00 31.41 215 MET B C 1
ATOM 1708 O O . MET B 1 20 ? 11.364 33.576 36.373 1.00 33.43 215 MET B O 1
ATOM 1713 N N . LEU B 1 21 ? 11.505 31.966 34.809 1.00 27.14 216 LEU B N 1
ATOM 1714 C CA . LEU B 1 21 ? 12.319 32.774 33.903 1.00 25.14 216 LEU B CA 1
ATOM 1715 C C . LEU B 1 21 ? 11.458 33.623 32.969 1.00 29.19 216 LEU B C 1
ATOM 1716 O O . LEU B 1 21 ? 11.892 34.676 32.507 1.00 29.21 216 LEU B O 1
ATOM 1721 N N . GLY B 1 22 ? 10.245 33.157 32.685 1.00 23.29 217 GLY B N 1
ATOM 1722 C CA . GLY B 1 22 ? 9.274 33.959 31.965 1.00 21.60 217 GLY B CA 1
ATOM 1723 C C . GLY B 1 22 ? 9.075 33.610 30.502 1.00 31.78 217 GLY B C 1
ATOM 1724 O O . GLY B 1 22 ? 7.943 33.566 30.015 1.00 30.43 217 GLY B O 1
ATOM 1725 N N . SER B 1 23 ? 10.170 33.374 29.789 1.00 29.21 218 SER B N 1
ATOM 1726 C CA . SER B 1 23 ? 10.086 33.097 28.361 1.00 20.70 218 SER B CA 1
ATOM 1727 C C . SER B 1 23 ? 11.009 31.960 27.957 1.00 20.40 218 SER B C 1
ATOM 1728 O O . SER B 1 23 ? 11.907 31.583 28.709 1.00 27.58 218 SER B O 1
ATOM 1731 N N . GLU B 1 24 ? 10.787 31.422 26.761 1.00 16.56 219 GLU B N 1
ATOM 1732 C CA . GLU B 1 24 ? 11.633 30.364 26.223 1.00 22.19 219 GLU B CA 1
ATOM 1733 C C . GLU B 1 24 ? 13.038 30.892 25.941 1.00 31.81 219 GLU B C 1
ATOM 1734 O O . GLU B 1 24 ? 14.031 30.193 26.155 1.00 27.27 219 GLU B O 1
ATOM 1736 N N . ALA B 1 25 ? 13.110 32.132 25.470 1.00 29.23 220 ALA B N 1
ATOM 1737 C CA . ALA B 1 25 ? 14.386 32.785 25.216 1.00 20.69 220 ALA B CA 1
ATOM 1738 C C . ALA B 1 25 ? 15.210 32.891 26.492 1.00 24.20 220 ALA B C 1
ATOM 1739 O O . ALA B 1 25 ? 16.411 32.632 26.481 1.00 21.95 220 ALA B O 1
ATOM 1741 N N . ALA B 1 26 ? 14.561 33.282 27.587 1.00 22.77 221 ALA B N 1
ATOM 1742 C CA . ALA B 1 26 ? 15.237 33.435 28.872 1.00 23.35 221 ALA B CA 1
ATOM 1743 C C . ALA B 1 26 ? 15.771 32.095 29.370 1.00 28.43 221 ALA B C 1
ATOM 1744 O O . ALA B 1 26 ? 16.764 32.036 30.106 1.00 30.11 221 ALA B O 1
ATOM 1746 N N . VAL B 1 27 ? 15.100 31.023 28.961 1.00 26.64 222 VAL B N 1
ATOM 1747 C CA . VAL B 1 27 ? 15.488 29.671 29.340 1.00 19.42 222 VAL B CA 1
ATOM 1748 C C . VAL B 1 27 ? 16.715 29.202 28.558 1.00 22.50 222 VAL B C 1
ATOM 1749 O O . VAL B 1 27 ? 17.716 28.807 29.152 1.00 23.37 222 VAL B O 1
ATOM 1753 N N . ARG B 1 28 ? 16.640 29.251 27.231 1.00 18.18 223 ARG B N 1
ATOM 1754 C CA . ARG B 1 28 ? 17.779 28.878 26.396 1.00 17.30 223 ARG B CA 1
ATOM 1755 C C . ARG B 1 28 ? 19.031 29.632 26.842 1.00 21.98 223 ARG B C 1
ATOM 1756 O O . ARG B 1 28 ? 20.098 29.041 27.004 1.00 23.12 223 ARG B O 1
ATOM 1764 N N . HIS B 1 29 ? 18.885 30.938 27.051 1.00 20.78 224 HIS B N 1
ATOM 1765 C CA . HIS B 1 29 ? 19.961 31.774 27.566 1.00 20.45 224 HIS B CA 1
ATOM 1766 C C . HIS B 1 29 ? 20.541 31.188 28.848 1.00 19.26 224 HIS B C 1
ATOM 1767 O O . HIS B 1 29 ? 21.746 30.986 28.961 1.00 21.62 224 HIS B O 1
ATOM 1774 N N . ARG B 1 30 ? 19.673 30.911 29.813 1.00 18.15 225 ARG B N 1
ATOM 1775 C CA . ARG B 1 30 ? 20.119 30.435 31.114 1.00 23.98 225 ARG B CA 1
ATOM 1776 C C . ARG B 1 30 ? 20.749 29.046 31.039 1.00 20.74 225 ARG B C 1
ATOM 1777 O O . ARG B 1 30 ? 21.744 28.771 31.711 1.00 18.25 225 ARG B O 1
ATOM 1785 N N . VAL B 1 31 ? 20.171 28.175 30.218 1.00 14.09 226 VAL B N 1
ATOM 1786 C CA . VAL B 1 31 ? 20.696 26.823 30.054 1.00 17.49 226 VAL B CA 1
ATOM 1787 C C . VAL B 1 31 ? 22.082 26.817 29.409 1.00 21.98 226 VAL B C 1
ATOM 1788 O O . VAL B 1 31 ? 22.948 26.028 29.789 1.00 14.70 226 VAL B O 1
ATOM 1792 N N . LEU B 1 32 ? 22.286 27.699 28.436 1.00 21.02 227 LEU B N 1
ATOM 1793 C CA . LEU B 1 32 ? 23.571 27.792 27.750 1.00 15.83 227 LEU B CA 1
ATOM 1794 C C . LEU B 1 32 ? 24.645 28.365 28.671 1.00 19.62 227 LEU B C 1
ATOM 1795 O O . LEU B 1 32 ? 25.831 28.103 28.492 1.00 24.19 227 LEU 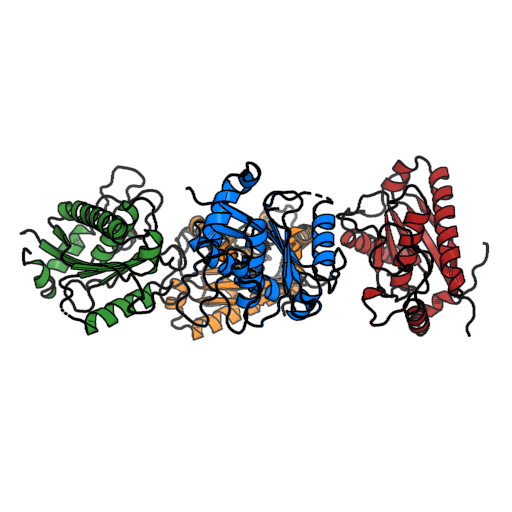B O 1
ATOM 1800 N N . GLU B 1 33 ? 24.224 29.150 29.654 1.00 13.55 228 GLU B N 1
ATOM 1801 C CA . GLU B 1 33 ? 25.149 29.651 30.660 1.00 25.73 228 GLU B CA 1
ATOM 1802 C C . GLU B 1 33 ? 25.600 28.485 31.522 1.00 17.18 228 GLU B C 1
ATOM 1803 O O . GLU B 1 33 ? 26.787 28.182 31.618 1.00 18.29 228 GLU B O 1
ATOM 1809 N N . VAL B 1 34 ? 24.623 27.829 32.135 1.00 17.89 229 VAL B N 1
ATOM 1810 C CA . VAL B 1 34 ? 24.863 26.701 33.017 1.00 14.69 229 VAL B CA 1
ATOM 1811 C C . VAL B 1 34 ? 25.705 25.621 32.352 1.00 17.14 229 VAL B C 1
ATOM 1812 O O . VAL B 1 34 ? 26.710 25.179 32.909 1.00 16.41 229 VAL B O 1
ATOM 1816 N N . VAL B 1 35 ? 25.290 25.202 31.163 1.00 13.67 230 VAL B N 1
ATOM 1817 C CA . VAL B 1 35 ? 26.015 24.189 30.402 1.00 18.13 230 VAL B CA 1
ATOM 1818 C C . VAL B 1 35 ? 27.445 24.620 30.108 1.00 15.06 230 VAL B C 1
ATOM 1819 O O . VAL B 1 35 ? 28.362 23.804 30.126 1.00 16.76 230 VAL B O 1
ATOM 1823 N N . ASN B 1 36 ? 27.619 25.908 29.836 1.00 14.29 231 ASN B N 1
ATOM 1824 C CA . ASN B 1 36 ? 28.922 26.479 29.536 1.00 17.83 231 ASN B CA 1
ATOM 1825 C C . ASN B 1 36 ? 29.871 26.362 30.726 1.00 16.36 231 ASN B C 1
ATOM 1826 O O . ASN B 1 36 ? 31.077 26.174 30.562 1.00 15.80 231 ASN B O 1
ATOM 1831 N N . HIS B 1 37 ? 29.319 26.490 31.927 1.00 15.66 232 HIS B N 1
ATOM 1832 C CA . HIS B 1 37 ? 30.125 26.435 33.136 1.00 23.34 232 HIS B CA 1
ATOM 1833 C C . HIS B 1 37 ? 30.412 24.994 33.537 1.00 20.06 232 HIS B C 1
ATOM 1834 O O . HIS B 1 37 ? 31.481 24.686 34.059 1.00 19.89 232 HIS B O 1
ATOM 1841 N N . VAL B 1 38 ? 29.439 24.120 33.302 1.00 17.03 233 VAL B N 1
ATOM 1842 C CA . VAL B 1 38 ? 29.617 22.699 33.547 1.00 18.17 233 VAL B CA 1
ATOM 1843 C C . VAL B 1 38 ? 30.773 22.193 32.698 1.00 20.83 233 VAL B C 1
ATOM 1844 O O . VAL B 1 38 ? 31.663 21.505 33.191 1.00 16.67 233 VAL B O 1
ATOM 1848 N N . ASP B 1 39 ? 30.764 22.558 31.420 1.00 15.36 234 ASP B N 1
ATOM 1849 C CA . ASP B 1 39 ? 31.834 22.171 30.514 1.00 15.58 234 ASP B CA 1
ATOM 1850 C C . ASP B 1 39 ? 33.169 22.758 30.947 1.00 17.72 234 ASP B C 1
ATOM 1851 O O . ASP B 1 39 ? 34.216 22.153 30.733 1.00 25.43 234 ASP B O 1
ATOM 1856 N N . LYS B 1 40 ? 33.125 23.946 31.545 1.00 21.90 235 LYS B N 1
ATOM 1857 C CA . LYS B 1 40 ? 34.312 24.578 32.118 1.00 21.04 235 LYS B CA 1
ATOM 1858 C C . LYS B 1 40 ? 34.912 23.719 33.224 1.00 23.77 235 LYS B C 1
ATOM 1859 O O . LYS B 1 40 ? 36.125 23.515 33.286 1.00 22.05 235 LYS B O 1
ATOM 1865 N N . LEU B 1 41 ? 34.051 23.237 34.111 1.00 19.24 236 LEU B N 1
ATOM 1866 C CA . LEU B 1 41 ? 34.492 22.452 35.252 1.00 20.79 236 LEU B CA 1
ATOM 1867 C C . LEU B 1 41 ? 35.073 21.113 34.817 1.00 19.51 236 LEU B C 1
ATOM 1868 O O . LEU B 1 41 ? 36.003 20.603 35.443 1.00 21.20 236 LEU B O 1
ATOM 1873 N N . TYR B 1 42 ? 34.538 20.558 33.733 1.00 16.78 237 TYR B N 1
ATOM 1874 C CA . TYR B 1 42 ? 34.931 19.225 33.277 1.00 16.94 237 TYR B CA 1
ATOM 1875 C C . TYR B 1 42 ? 36.126 19.207 32.330 1.00 23.15 237 TYR B C 1
ATOM 1876 O O . TYR B 1 42 ? 36.698 18.151 32.073 1.00 29.01 237 TYR B O 1
ATOM 1885 N N . GLN B 1 43 ? 36.504 20.369 31.811 1.00 28.84 238 GLN B N 1
ATOM 1886 C CA . GLN B 1 43 ? 37.677 20.454 30.949 1.00 26.61 238 GLN B CA 1
ATOM 1887 C C . GLN B 1 43 ? 38.941 20.151 31.740 1.00 25.17 238 GLN B C 1
ATOM 1888 O O . GLN B 1 43 ? 39.976 19.802 31.172 1.00 28.99 238 GLN B O 1
ATOM 1894 N N . LYS B 1 44 ? 38.851 20.298 33.057 1.00 27.43 239 LYS B N 1
ATOM 1895 C CA . LYS B 1 44 ? 39.973 20.001 33.940 1.00 29.39 239 LYS B CA 1
ATOM 1896 C C . LYS B 1 44 ? 40.069 18.497 34.161 1.00 28.51 239 LYS B C 1
ATOM 1897 O O . LYS B 1 44 ? 40.957 18.019 34.867 1.00 32.11 239 LYS B O 1
ATOM 1903 N N . LEU B 1 45 ? 39.139 17.763 33.555 1.00 28.05 240 LEU B N 1
ATOM 1904 C CA . LEU B 1 45 ? 39.114 16.305 33.619 1.00 28.90 240 LEU B CA 1
ATOM 1905 C C . LEU B 1 45 ? 39.382 15.718 32.243 1.00 22.94 240 LEU B C 1
ATOM 1906 O O . LEU B 1 45 ? 39.149 14.534 32.014 1.00 31.04 240 LEU B O 1
ATOM 1911 N N . ASN B 1 46 ? 39.859 16.550 31.325 1.00 23.00 241 ASN B N 1
ATOM 1912 C CA . ASN B 1 46 ? 39.958 16.151 29.929 1.00 27.90 241 ASN B CA 1
ATOM 1913 C C . ASN B 1 46 ? 38.610 15.609 29.444 1.00 25.02 241 ASN B C 1
ATOM 1914 O O . ASN B 1 46 ? 38.546 14.633 28.698 1.00 28.57 241 ASN B O 1
ATOM 1919 N N . PHE B 1 47 ? 37.538 16.259 29.896 1.00 28.54 242 PHE B N 1
ATOM 1920 C CA . PHE B 1 47 ? 36.168 15.908 29.532 1.00 26.71 242 PHE B CA 1
ATOM 1921 C C . PHE B 1 47 ? 35.487 17.107 28.887 1.00 23.96 242 PHE B C 1
ATOM 1922 O O . PHE B 1 47 ? 35.730 18.252 29.269 1.00 21.07 242 PHE B O 1
ATOM 1930 N N . ARG B 1 48 ? 34.624 16.840 27.917 1.00 23.01 243 ARG B N 1
ATOM 1931 C CA . ARG B 1 48 ? 33.839 17.887 27.284 1.00 25.02 243 ARG B CA 1
ATOM 1932 C C . ARG B 1 48 ? 32.360 17.621 27.519 1.00 19.29 243 ARG B C 1
ATOM 1933 O O . ARG B 1 48 ? 31.910 16.482 27.439 1.00 24.33 243 ARG B O 1
ATOM 1941 N N . VAL B 1 49 ? 31.604 18.668 27.818 1.00 13.96 244 VAL B N 1
ATOM 1942 C CA . VAL B 1 49 ? 30.176 18.521 28.052 1.00 12.62 244 VAL B CA 1
ATOM 1943 C C . VAL B 1 49 ? 29.399 19.356 27.036 1.00 19.35 244 VAL B C 1
ATOM 1944 O O . VAL B 1 49 ? 29.413 20.582 27.093 1.00 26.40 244 VAL B O 1
ATOM 1948 N N . VAL B 1 50 ? 28.732 18.683 26.101 1.00 19.23 245 VAL B N 1
ATOM 1949 C CA . VAL B 1 50 ? 28.072 19.357 24.986 1.00 22.52 245 VAL B CA 1
ATOM 1950 C C . VAL B 1 50 ? 26.560 19.226 25.033 1.00 24.82 245 VAL B C 1
ATOM 1951 O O . VAL B 1 50 ? 26.029 18.124 25.150 1.00 33.88 245 VAL B O 1
ATOM 1955 N N . LEU B 1 51 ? 25.867 20.354 24.927 1.00 21.76 246 LEU B N 1
ATOM 1956 C CA . LEU B 1 51 ? 24.416 20.345 24.821 1.00 18.20 246 LEU B CA 1
ATOM 1957 C C . LEU B 1 51 ? 24.028 19.972 23.395 1.00 25.72 246 LEU B C 1
ATOM 1958 O O . LEU B 1 51 ? 24.400 20.665 22.448 1.00 25.72 246 LEU B O 1
ATOM 1963 N N . VAL B 1 52 ? 23.294 18.874 23.241 1.00 24.82 247 VAL B N 1
ATOM 1964 C CA . VAL B 1 52 ? 22.870 18.429 21.914 1.00 27.23 247 VAL B CA 1
ATOM 1965 C C . VAL B 1 52 ? 21.348 18.378 21.765 1.00 27.67 247 VAL B C 1
ATOM 1966 O O . VAL B 1 52 ? 20.830 18.082 20.689 1.00 31.63 247 VAL B O 1
ATOM 1970 N N . GLY B 1 53 ? 20.636 18.673 22.847 1.00 25.34 248 GLY B N 1
ATOM 1971 C CA . GLY B 1 53 ? 19.185 18.678 22.818 1.00 27.44 248 GLY B CA 1
ATOM 1972 C C . GLY B 1 53 ? 18.584 19.427 23.988 1.00 21.75 248 GLY B C 1
ATOM 1973 O O . GLY B 1 53 ? 19.134 19.432 25.091 1.00 18.32 248 GLY B O 1
ATOM 1974 N N . LEU B 1 54 ? 17.445 20.064 23.751 1.00 16.75 249 LEU B N 1
ATOM 1975 C CA . LEU B 1 54 ? 16.789 20.829 24.799 1.00 23.08 249 LEU B CA 1
ATOM 1976 C C . LEU B 1 54 ? 15.277 20.691 24.712 1.00 20.57 249 LEU B C 1
ATOM 1977 O O . LEU B 1 54 ? 14.697 20.796 23.635 1.00 27.25 249 LEU B O 1
ATOM 1982 N N . GLU B 1 55 ? 14.645 20.455 25.855 1.00 20.00 250 GLU B N 1
ATOM 1983 C CA . GLU B 1 55 ? 13.202 20.295 25.908 1.00 19.45 250 GLU B CA 1
ATOM 1984 C C . GLU B 1 55 ? 12.623 21.178 27.004 1.00 26.13 250 GLU B C 1
ATOM 1985 O O . GLU B 1 55 ? 12.932 20.999 28.184 1.00 21.35 250 GLU B O 1
ATOM 1991 N N . ILE B 1 56 ? 11.793 22.138 26.602 1.00 18.56 251 ILE B N 1
ATOM 1992 C CA . ILE B 1 56 ? 11.212 23.105 27.527 1.00 18.66 251 ILE B CA 1
ATOM 1993 C C . ILE B 1 56 ? 9.714 22.891 27.689 1.00 25.58 251 ILE B C 1
ATOM 1994 O O . ILE B 1 56 ? 8.949 23.045 26.734 1.00 30.43 251 ILE B O 1
ATOM 1999 N N . TRP B 1 57 ? 9.293 22.542 28.900 1.00 19.33 252 TRP B N 1
ATOM 2000 C CA . TRP B 1 57 ? 7.881 22.278 29.158 1.00 25.62 252 TRP B CA 1
ATOM 2001 C C . TRP B 1 57 ? 7.109 23.566 29.408 1.00 29.58 252 TRP B C 1
ATOM 2002 O O . TRP B 1 57 ? 6.834 23.924 30.554 1.00 30.26 252 TRP B O 1
ATOM 2013 N N . ASN B 1 58 ? 6.752 24.246 28.320 1.00 35.21 253 ASN B N 1
ATOM 2014 C CA . ASN B 1 58 ? 6.126 25.562 28.389 1.00 31.55 253 ASN B CA 1
ATOM 2015 C C . ASN B 1 58 ? 4.605 25.519 28.485 1.00 23.49 253 ASN B C 1
ATOM 2016 O O . ASN B 1 58 ? 3.964 26.533 28.752 1.00 25.68 253 ASN B O 1
ATOM 2021 N N . SER B 1 59 ? 4.028 24.345 28.265 1.00 26.90 254 SER B N 1
ATOM 2022 C CA . SER B 1 59 ? 2.587 24.188 28.400 1.00 33.84 254 SER B CA 1
ATOM 2023 C C . SER B 1 59 ? 2.267 23.504 29.718 1.00 29.30 254 SER B C 1
ATOM 2024 O O . SER B 1 59 ? 1.605 24.076 30.583 1.00 37.54 254 SER B O 1
ATOM 2027 N N . GLN B 1 60 ? 2.755 22.276 29.864 1.00 26.79 255 GLN B N 1
ATOM 2028 C CA . GLN B 1 60 ? 2.559 21.500 31.080 1.00 27.96 255 GLN B CA 1
ATOM 2029 C C . GLN B 1 60 ? 3.581 20.373 31.142 1.00 30.25 255 GLN B C 1
ATOM 2030 O O . GLN B 1 60 ? 3.993 19.851 30.109 1.00 25.63 255 GLN B O 1
ATOM 2032 N N . ASP B 1 61 ? 3.986 20.006 32.356 1.00 25.61 256 ASP B N 1
ATOM 2033 C CA . ASP B 1 61 ? 4.969 18.943 32.560 1.00 25.77 256 ASP B CA 1
ATOM 2034 C C . ASP B 1 61 ? 4.551 17.609 31.935 1.00 27.00 256 ASP B C 1
ATOM 2035 O O . ASP B 1 61 ? 3.365 17.349 31.739 1.00 40.03 256 ASP B O 1
ATOM 2040 N N . ARG B 1 62 ? 5.539 16.772 31.629 1.00 25.48 257 ARG B N 1
ATOM 2041 C CA . ARG B 1 62 ? 5.301 15.459 31.033 1.00 22.90 257 ARG B CA 1
ATOM 2042 C C . ARG B 1 62 ? 5.179 14.385 32.113 1.00 23.75 257 ARG B C 1
ATOM 2043 O O . ARG B 1 62 ? 4.706 13.279 31.860 1.00 28.07 257 ARG B O 1
ATOM 2051 N N . PHE B 1 63 ? 5.632 14.716 33.316 1.00 25.13 258 PHE B N 1
ATOM 2052 C CA . PHE B 1 63 ? 5.425 13.866 34.483 1.00 25.70 258 PHE B CA 1
ATOM 2053 C C . PHE B 1 63 ? 5.406 14.715 35.748 1.00 20.43 258 PHE B C 1
ATOM 2054 O O . PHE B 1 63 ? 5.719 15.905 35.711 1.00 21.73 258 PHE B O 1
ATOM 2062 N N . HIS B 1 64 ? 5.025 14.108 36.865 1.00 17.63 259 HIS B N 1
ATOM 2063 C CA . HIS B 1 64 ? 4.948 14.838 38.120 1.00 19.80 259 HIS B CA 1
ATOM 2064 C C . HIS B 1 64 ? 6.335 15.130 38.687 1.00 18.70 259 HIS B C 1
ATOM 2065 O O . HIS B 1 64 ? 7.123 14.215 38.925 1.00 17.71 259 HIS B O 1
ATOM 2072 N N . VAL B 1 65 ? 6.629 16.411 38.892 1.00 19.42 260 VAL B N 1
ATOM 2073 C CA . VAL B 1 65 ? 7.849 16.814 39.582 1.00 18.99 260 VAL B CA 1
ATOM 2074 C C . VAL B 1 65 ? 7.538 17.067 41.049 1.00 19.15 260 VAL B C 1
ATOM 2075 O O . VAL B 1 65 ? 6.904 18.058 41.399 1.00 20.94 260 VAL B O 1
ATOM 2079 N N . SER B 1 66 ? 7.986 16.160 41.905 1.00 23.20 261 SER B N 1
ATOM 2080 C CA . SER B 1 66 ? 7.677 16.233 43.322 1.00 24.03 261 SER B CA 1
ATOM 2081 C C . SER B 1 66 ? 8.726 17.019 44.088 1.00 20.33 261 SER B C 1
ATOM 2082 O O . SER B 1 66 ? 9.870 17.126 43.653 1.00 22.88 261 SER B O 1
ATOM 2085 N N . PRO B 1 67 ? 8.327 17.586 45.235 1.00 23.22 262 PRO B N 1
ATOM 2086 C CA . PRO B 1 67 ? 9.247 18.217 46.185 1.00 23.68 262 PRO B CA 1
ATOM 2087 C C . PRO B 1 67 ? 10.282 17.215 46.674 1.00 24.17 262 PRO B C 1
ATOM 2088 O O . PRO B 1 67 ? 11.352 17.600 47.134 1.00 29.10 262 PRO B O 1
ATOM 2092 N N . ASP B 1 68 ? 9.955 15.932 46.580 1.00 24.75 263 ASP B N 1
ATOM 2093 C CA . ASP B 1 68 ? 10.892 14.880 46.943 1.00 27.15 263 ASP B CA 1
ATOM 2094 C C . ASP B 1 68 ? 11.757 14.537 45.733 1.00 28.35 263 ASP B C 1
ATOM 2095 O O . ASP B 1 68 ? 11.241 14.160 44.680 1.00 28.62 263 ASP B O 1
ATOM 2100 N N . PRO B 1 69 ? 13.081 14.679 45.876 1.00 29.19 264 PRO B N 1
ATOM 2101 C CA . PRO B 1 69 ? 14.007 14.433 44.767 1.00 25.12 264 PRO B CA 1
ATOM 2102 C C . PRO B 1 69 ? 14.057 12.951 44.409 1.00 27.95 264 PRO B C 1
ATOM 2103 O O . PRO B 1 69 ? 14.406 12.602 43.282 1.00 26.41 264 PRO B O 1
ATOM 2107 N N . SER B 1 70 ? 13.715 12.094 45.367 1.00 29.77 265 SER B N 1
ATOM 2108 C CA . SER B 1 70 ? 13.661 10.659 45.125 1.00 20.21 265 SER B CA 1
ATOM 2109 C C . SER B 1 70 ? 12.550 10.358 44.139 1.00 19.76 265 SER B C 1
ATOM 2110 O O . SER B 1 70 ? 12.752 9.647 43.156 1.00 24.99 265 SER B O 1
ATOM 2113 N N . VAL B 1 71 ? 11.372 10.901 44.416 1.00 20.22 266 VAL B N 1
ATOM 2114 C CA . VAL B 1 71 ? 10.215 10.722 43.549 1.00 21.03 266 VAL B CA 1
ATOM 2115 C C . VAL B 1 71 ? 10.505 11.253 42.157 1.00 18.92 266 VAL B C 1
ATOM 2116 O O . VAL B 1 71 ? 10.306 10.562 41.157 1.00 27.12 266 VAL B O 1
ATOM 2120 N N . THR B 1 72 ? 10.974 12.493 42.104 1.00 20.81 267 THR B N 1
ATOM 2121 C CA . THR B 1 72 ? 11.234 13.166 40.842 1.00 20.31 267 THR B CA 1
ATOM 2122 C C . THR B 1 72 ? 12.267 12.425 40.000 1.00 16.37 267 THR B C 1
ATOM 2123 O O . THR B 1 72 ? 12.102 12.277 38.790 1.00 18.51 267 THR B O 1
ATOM 2127 N N . LEU B 1 73 ? 13.331 11.955 40.641 1.00 16.02 268 LEU B N 1
ATOM 2128 C CA . LEU B 1 73 ? 14.356 11.200 39.933 1.00 18.35 268 LEU B CA 1
ATOM 2129 C C . LEU B 1 73 ? 13.763 9.952 39.293 1.00 19.50 268 LEU B C 1
ATOM 2130 O O . LEU B 1 73 ? 13.990 9.683 38.113 1.00 19.67 268 LEU B O 1
ATOM 2135 N N . GLU B 1 74 ? 13.007 9.192 40.082 1.00 20.01 269 GLU B N 1
ATOM 2136 C CA . GLU B 1 74 ? 12.385 7.963 39.606 1.00 20.01 269 GLU B CA 1
ATOM 2137 C C . GLU B 1 74 ? 11.511 8.247 38.394 1.00 20.36 269 GLU B C 1
ATOM 2138 O O . GLU B 1 74 ? 11.613 7.575 37.371 1.00 24.25 269 GLU B O 1
ATOM 2140 N N . ASN B 1 75 ? 10.654 9.253 38.514 1.00 23.71 270 ASN B N 1
ATOM 2141 C CA . ASN B 1 75 ? 9.809 9.665 37.405 1.00 15.92 270 ASN B CA 1
ATOM 2142 C C . ASN B 1 75 ? 10.630 10.001 36.164 1.00 16.98 270 ASN B C 1
ATOM 2143 O O . ASN B 1 75 ? 10.233 9.693 35.043 1.00 19.85 270 ASN B O 1
ATOM 2148 N N . LEU B 1 76 ? 11.780 10.630 36.369 1.00 13.75 271 LEU B N 1
ATOM 2149 C CA . LEU B 1 76 ? 12.650 10.987 35.254 1.00 17.04 271 LEU B CA 1
ATOM 2150 C C . LEU B 1 76 ? 13.173 9.743 34.550 1.00 15.85 271 LEU B C 1
ATOM 2151 O O . LEU B 1 76 ? 13.124 9.644 33.329 1.00 19.35 271 LEU B O 1
ATOM 2156 N N . LEU B 1 77 ? 13.675 8.794 35.332 1.00 21.50 272 LEU B N 1
ATOM 2157 C CA . LEU B 1 77 ? 14.269 7.581 34.780 1.00 17.93 272 LEU B CA 1
ATOM 2158 C C . LEU B 1 77 ? 13.252 6.775 33.986 1.00 20.74 272 LEU B C 1
ATOM 2159 O O . LEU B 1 77 ? 13.529 6.334 32.868 1.00 25.62 272 LEU B O 1
ATOM 2164 N N . THR B 1 78 ? 12.074 6.584 34.570 1.00 16.72 273 THR B N 1
ATOM 2165 C CA . THR B 1 78 ? 10.987 5.892 33.889 1.00 18.01 273 THR B CA 1
ATOM 2166 C C . THR B 1 78 ? 10.633 6.600 32.595 1.00 15.86 273 THR B C 1
ATOM 2167 O O . THR B 1 78 ? 10.561 5.980 31.538 1.00 16.59 273 THR B O 1
ATOM 2171 N N . TRP B 1 79 ? 10.401 7.904 32.688 1.00 16.92 274 TRP B N 1
ATOM 2172 C CA . TRP B 1 79 ? 10.077 8.699 31.517 1.00 15.72 274 TRP B CA 1
ATOM 2173 C C . TRP B 1 79 ? 11.176 8.572 30.464 1.00 21.13 274 TRP B C 1
ATOM 2174 O O . TRP B 1 79 ? 10.895 8.425 29.275 1.00 17.42 274 TRP B O 1
ATOM 2185 N N . GLN B 1 80 ? 12.429 8.616 30.907 1.00 17.75 275 GLN B N 1
ATOM 2186 C CA . GLN B 1 80 ? 13.564 8.507 29.996 1.00 15.79 275 GLN B CA 1
ATOM 2187 C C . GLN B 1 80 ? 13.590 7.165 29.269 1.00 19.84 275 GLN B C 1
ATOM 2188 O O . GLN B 1 80 ? 13.775 7.112 28.051 1.00 18.05 275 GLN B O 1
ATOM 2194 N N . ALA B 1 81 ? 13.410 6.086 30.025 1.00 14.85 276 ALA B N 1
ATOM 2195 C CA . ALA B 1 81 ? 13.446 4.742 29.466 1.00 19.69 276 ALA B CA 1
ATOM 2196 C C . ALA B 1 81 ? 12.339 4.556 28.429 1.00 23.52 276 ALA B C 1
ATOM 2197 O O . ALA B 1 81 ? 12.573 4.015 27.348 1.00 21.05 276 ALA B O 1
ATOM 2199 N N . ARG B 1 82 ? 11.135 5.006 28.765 1.00 18.28 277 ARG B N 1
ATOM 2200 C CA . ARG B 1 82 ? 10.018 4.946 27.837 1.00 21.33 277 ARG B CA 1
ATOM 2201 C C . ARG B 1 82 ? 10.358 5.677 26.550 1.00 23.35 277 ARG B C 1
ATOM 2202 O O . ARG B 1 82 ? 10.093 5.179 25.461 1.00 30.27 277 ARG B O 1
ATOM 2210 N N . GLN B 1 83 ? 10.941 6.866 26.682 1.00 23.37 278 GLN B N 1
ATOM 2211 C CA . GLN B 1 83 ? 11.205 7.719 25.527 1.00 21.68 278 GLN B CA 1
ATOM 2212 C C . GLN B 1 83 ? 12.319 7.176 24.640 1.00 24.63 278 GLN B C 1
ATOM 2213 O O . GLN B 1 83 ? 12.310 7.384 23.426 1.00 34.50 278 GLN B O 1
ATOM 2219 N N . ARG B 1 84 ? 13.271 6.476 25.247 1.00 25.07 279 ARG B N 1
ATOM 2220 C CA . ARG B 1 84 ? 14.412 5.927 24.516 1.00 26.98 279 ARG B CA 1
ATOM 2221 C C . ARG B 1 84 ? 14.052 4.750 23.606 1.00 24.49 279 ARG B C 1
ATOM 2222 O O . ARG B 1 84 ? 14.924 4.183 22.951 1.00 28.56 279 ARG B O 1
ATOM 2230 N N . THR B 1 85 ? 12.776 4.381 23.571 1.00 28.01 280 THR B N 1
ATOM 2231 C CA . THR B 1 85 ? 12.308 3.334 22.664 1.00 31.27 280 THR B CA 1
ATOM 2232 C C . THR B 1 85 ? 11.861 3.941 21.341 1.00 24.90 280 THR B C 1
ATOM 2233 O O . THR B 1 85 ? 11.898 3.293 20.296 1.00 32.81 280 THR B O 1
ATOM 2237 N N . ARG B 1 86 ? 11.435 5.195 21.395 1.00 30.15 281 ARG B N 1
ATOM 2238 C CA . ARG B 1 86 ? 10.938 5.875 20.212 1.00 29.23 281 ARG B CA 1
ATOM 2239 C C . ARG B 1 86 ? 11.882 6.980 19.746 1.00 26.64 281 ARG B C 1
ATOM 2240 O O . ARG B 1 86 ? 11.785 7.447 18.613 1.00 29.71 281 ARG B O 1
ATOM 2248 N N . ARG B 1 87 ? 12.802 7.393 20.614 1.00 25.64 282 ARG B N 1
ATOM 2249 C CA . ARG B 1 87 ? 13.782 8.405 20.230 1.00 24.41 282 ARG B CA 1
ATOM 2250 C C . ARG B 1 87 ? 15.063 8.383 21.064 1.00 27.75 282 ARG B C 1
ATOM 2251 O O . ARG B 1 87 ? 15.080 7.913 22.203 1.00 23.13 282 ARG B O 1
ATOM 2259 N N . HIS B 1 88 ? 16.131 8.909 20.475 1.00 23.03 283 HIS B N 1
ATOM 2260 C CA . HIS B 1 88 ? 17.449 8.922 21.091 1.00 23.40 283 HIS B CA 1
ATOM 2261 C C . HIS B 1 88 ? 17.619 10.137 22.013 1.00 25.63 283 HIS B C 1
ATOM 2262 O O . HIS B 1 88 ? 17.495 11.282 21.575 1.00 18.97 283 HIS B O 1
ATOM 2269 N N . LEU B 1 89 ? 17.885 9.884 23.292 1.00 24.50 284 LEU B N 1
ATOM 2270 C CA . LEU B 1 89 ? 18.099 10.959 24.261 1.00 18.89 284 LEU B CA 1
ATOM 2271 C C . LEU B 1 89 ? 19.570 11.057 24.653 1.00 22.85 284 LEU B C 1
ATOM 2272 O O . LEU B 1 89 ? 19.913 11.648 25.681 1.00 22.61 284 LEU B O 1
ATOM 2277 N N . HIS B 1 90 ? 20.426 10.445 23.841 1.00 22.73 285 HIS B N 1
ATOM 2278 C CA . HIS B 1 90 ? 21.880 10.561 23.977 1.00 18.25 285 HIS B CA 1
ATOM 2279 C C . HIS B 1 90 ? 22.476 10.030 25.285 1.00 18.77 285 HIS B C 1
ATOM 2280 O O . HIS B 1 90 ? 21.850 9.241 25.991 1.00 20.03 285 HIS B O 1
ATOM 2287 N N . ASP B 1 91 ? 23.694 10.475 25.587 1.00 19.00 286 ASP B N 1
ATOM 2288 C CA . ASP B 1 91 ? 24.500 9.919 26.673 1.00 17.17 286 ASP B CA 1
ATOM 2289 C C . ASP B 1 91 ? 23.934 10.186 28.068 1.00 18.53 286 ASP B C 1
ATOM 2290 O O . ASP B 1 91 ? 24.095 9.369 28.977 1.00 19.71 286 ASP B O 1
ATOM 2295 N N . ASN B 1 92 ? 23.289 11.336 28.241 1.00 25.87 287 ASN B N 1
ATOM 2296 C CA . ASN B 1 92 ? 22.872 11.781 29.569 1.00 16.68 287 ASN B CA 1
ATOM 2297 C C . ASN B 1 92 ? 21.724 12.786 29.537 1.00 17.42 287 ASN B C 1
ATOM 2298 O O . ASN B 1 92 ? 21.668 13.658 28.673 1.00 15.57 287 ASN B O 1
ATOM 2303 N N . VAL B 1 93 ? 20.812 12.660 30.493 1.00 16.67 288 VAL B N 1
ATOM 2304 C CA . VAL B 1 93 ? 19.686 13.574 30.594 1.00 17.54 288 VAL B CA 1
ATOM 2305 C C . VAL B 1 93 ? 19.633 14.246 31.962 1.00 24.33 288 VAL B C 1
ATOM 2306 O O . VAL B 1 93 ? 19.457 13.580 32.984 1.00 21.49 288 VAL B O 1
ATOM 2310 N N . GLN B 1 94 ? 19.790 15.568 31.979 1.00 21.51 289 GLN B N 1
ATOM 2311 C CA . GLN B 1 94 ? 19.630 16.329 33.211 1.00 16.76 289 GLN B CA 1
ATOM 2312 C C . GLN B 1 94 ? 18.373 17.195 33.159 1.00 18.03 289 GLN B C 1
ATOM 2313 O O . GLN B 1 94 ? 18.131 17.909 32.185 1.00 16.55 289 GLN B O 1
ATOM 2319 N N . LEU B 1 95 ? 17.569 17.102 34.211 1.00 16.84 290 LEU B N 1
ATOM 2320 C CA . LEU B 1 95 ? 16.373 17.914 34.353 1.00 14.38 290 LEU B CA 1
ATOM 2321 C C . LEU B 1 95 ? 16.681 19.113 35.232 1.00 13.65 290 LEU B C 1
ATOM 2322 O O . LEU B 1 95 ? 17.300 18.974 36.281 1.00 12.91 290 LEU B O 1
ATOM 2327 N N . ILE B 1 96 ? 16.259 20.293 34.798 1.00 11.16 291 ILE B N 1
ATOM 2328 C CA . ILE B 1 96 ? 16.359 21.482 35.633 1.00 10.96 291 ILE B CA 1
ATOM 2329 C C . ILE B 1 96 ? 14.962 21.884 36.092 1.00 12.63 291 ILE B C 1
ATOM 2330 O O . ILE B 1 96 ? 14.071 22.108 35.272 1.00 19.32 291 ILE B O 1
ATOM 2335 N N . THR B 1 97 ? 14.768 21.960 37.402 1.00 13.53 292 THR B N 1
ATOM 2336 C CA . THR B 1 97 ? 13.443 22.227 37.948 1.00 16.34 292 THR B CA 1
ATOM 2337 C C . THR B 1 97 ? 13.384 23.513 38.761 1.00 18.07 292 THR B C 1
ATOM 2338 O O . THR B 1 97 ? 14.354 23.894 39.410 1.00 20.17 292 THR B O 1
ATOM 2342 N N . GLY B 1 98 ? 12.229 24.173 38.721 1.00 22.49 293 GLY B N 1
ATOM 2343 C CA . GLY B 1 98 ? 11.988 25.357 39.526 1.00 23.02 293 GLY B CA 1
ATOM 2344 C C . GLY B 1 98 ? 11.256 25.001 40.806 1.00 24.72 293 GLY B C 1
ATOM 2345 O O . GLY B 1 98 ? 11.001 25.856 41.654 1.00 25.44 293 GLY B O 1
ATOM 2346 N N . VAL B 1 99 ? 10.910 23.726 40.935 1.00 23.47 294 VAL B N 1
ATOM 2347 C CA . VAL B 1 99 ? 10.256 23.221 42.133 1.00 26.48 294 VAL B CA 1
ATOM 2348 C C . VAL B 1 99 ? 11.250 23.175 43.283 1.00 27.74 294 VAL B C 1
ATOM 2349 O O . VAL B 1 99 ? 12.395 22.766 43.100 1.00 34.98 294 VAL B O 1
ATOM 2353 N N . ASP B 1 100 ? 10.816 23.595 44.467 1.00 24.78 295 ASP B N 1
ATOM 2354 C CA . ASP B 1 100 ? 11.692 23.586 45.633 1.00 25.93 295 ASP B CA 1
ATOM 2355 C C . ASP B 1 100 ? 11.679 22.235 46.342 1.00 26.28 295 ASP B C 1
ATOM 2356 O O . ASP B 1 100 ? 10.692 21.864 46.978 1.00 24.56 295 ASP B O 1
ATOM 2361 N N . PHE B 1 101 ? 12.783 21.506 46.225 1.00 26.61 296 PHE B N 1
ATOM 2362 C CA . PHE B 1 101 ? 12.925 20.204 46.866 1.00 27.32 296 PHE B CA 1
ATOM 2363 C C . PHE B 1 101 ? 12.806 20.300 48.384 1.00 32.63 296 PHE B C 1
ATOM 2364 O O . PHE B 1 101 ? 13.237 21.280 48.995 1.00 29.32 296 PHE B O 1
ATOM 2372 N N . THR B 1 102 ? 12.223 19.270 48.986 1.00 31.71 297 THR B N 1
ATOM 2373 C CA . THR B 1 102 ? 12.037 19.234 50.430 1.00 31.34 297 THR B CA 1
ATOM 2374 C C . THR B 1 102 ? 13.381 19.219 51.149 1.00 32.15 297 THR B C 1
ATOM 2375 O O . THR B 1 102 ? 14.293 18.484 50.770 1.00 36.06 297 THR B O 1
ATOM 2379 N N . GLY B 1 103 ? 13.496 20.040 52.186 1.00 29.26 298 GLY B N 1
ATOM 2380 C CA . GLY B 1 103 ? 14.745 20.181 52.908 1.00 30.18 298 GLY B CA 1
ATOM 2381 C C . GLY B 1 103 ? 15.684 21.109 52.167 1.00 27.41 298 GLY B C 1
ATOM 2382 O O . GLY B 1 103 ? 15.253 22.080 51.547 1.00 30.44 298 GLY B O 1
ATOM 2383 N N . THR B 1 104 ? 16.973 20.808 52.220 1.00 28.24 299 THR B N 1
ATOM 2384 C CA . THR B 1 104 ? 17.968 21.648 51.571 1.00 25.88 299 THR B CA 1
ATOM 2385 C C . THR B 1 104 ? 18.531 20.965 50.330 1.00 22.55 299 THR B C 1
ATOM 2386 O O . THR B 1 104 ? 19.437 21.485 49.682 1.00 24.42 299 THR B O 1
ATOM 2390 N N . THR B 1 105 ? 17.985 19.799 50.003 1.00 25.70 300 THR B N 1
ATOM 2391 C CA . THR B 1 105 ? 18.431 19.040 48.840 1.00 25.43 300 THR B CA 1
ATOM 2392 C C . THR B 1 105 ? 18.171 19.809 47.549 1.00 29.29 300 THR B C 1
ATOM 2393 O O . THR B 1 105 ? 17.070 20.321 47.336 1.00 24.90 300 THR B O 1
ATOM 2397 N N . VAL B 1 106 ? 19.185 19.877 46.688 1.00 24.21 301 VAL B N 1
ATOM 2398 C CA . VAL B 1 106 ? 19.076 20.605 45.426 1.00 23.20 301 VAL B CA 1
ATOM 2399 C C . VAL B 1 106 ? 19.388 19.739 44.203 1.00 25.99 301 VAL B C 1
ATOM 2400 O O . VAL B 1 106 ? 19.248 20.190 43.063 1.00 22.84 301 VAL B O 1
ATOM 2404 N N . GLY B 1 107 ? 19.809 18.499 44.437 1.00 21.95 302 GLY B N 1
ATOM 2405 C CA . GLY B 1 107 ? 20.187 17.615 43.351 1.00 18.97 302 GLY B CA 1
ATOM 2406 C C . GLY B 1 107 ? 20.162 16.143 43.719 1.00 20.76 302 GLY B C 1
ATOM 2407 O O . GLY B 1 107 ? 20.507 15.766 44.839 1.00 17.70 302 GLY B O 1
ATOM 2408 N N . PHE B 1 108 ? 19.759 15.311 42.763 1.00 16.96 303 PHE B N 1
ATOM 2409 C CA . PHE B 1 108 ? 19.678 13.869 42.970 1.00 19.43 303 PHE B CA 1
ATOM 2410 C C . PHE B 1 108 ? 20.048 13.121 41.686 1.00 19.83 303 PHE B C 1
ATOM 2411 O O . PHE B 1 108 ? 19.655 13.529 40.590 1.00 19.79 303 PHE B O 1
ATOM 2419 N N . ALA B 1 109 ? 20.792 12.025 41.817 1.00 16.56 304 ALA B N 1
ATOM 2420 C CA . ALA B 1 109 ? 21.325 11.334 40.642 1.00 19.55 304 ALA B CA 1
ATOM 2421 C C . ALA B 1 109 ? 21.347 9.806 40.744 1.00 23.18 304 ALA B C 1
ATOM 2422 O O . ALA B 1 109 ? 21.364 9.240 41.836 1.00 26.51 304 ALA B O 1
ATOM 2424 N N . ARG B 1 110 ? 21.355 9.152 39.586 1.00 20.78 305 ARG B N 1
ATOM 2425 C CA . ARG B 1 110 ? 21.544 7.706 39.500 1.00 20.75 305 ARG B CA 1
ATOM 2426 C C . ARG B 1 110 ? 23.039 7.396 39.409 1.00 19.02 305 ARG B C 1
ATOM 2427 O O . ARG B 1 110 ? 23.699 7.779 38.444 1.00 19.60 305 ARG B O 1
ATOM 2435 N N . VAL B 1 111 ? 23.579 6.711 40.413 1.00 16.57 306 VAL B N 1
ATOM 2436 C CA . VAL B 1 111 ? 25.018 6.455 40.451 1.00 17.06 306 VAL B CA 1
ATOM 2437 C C . VAL B 1 111 ? 25.496 5.530 39.332 1.00 17.09 306 VAL B C 1
ATOM 2438 O O . VAL B 1 111 ? 24.926 4.464 39.104 1.00 15.51 306 VAL B O 1
ATOM 2442 N N . SER B 1 112 ? 26.548 5.961 38.642 1.00 15.94 307 SER B N 1
ATOM 2443 C CA . SER B 1 112 ? 27.213 5.171 37.610 1.00 8.95 307 SER B CA 1
ATOM 2444 C C . SER B 1 112 ? 26.305 4.785 36.448 1.00 13.27 307 SER B C 1
ATOM 2445 O O . SER B 1 112 ? 26.562 3.804 35.752 1.00 16.12 307 SER B O 1
ATOM 2448 N N . ALA B 1 113 ? 25.259 5.576 36.226 1.00 15.56 308 ALA B N 1
ATOM 2449 C CA . ALA B 1 113 ? 24.266 5.274 35.196 1.00 15.41 308 ALA B CA 1
ATOM 2450 C C . ALA B 1 113 ? 24.619 5.837 33.822 1.00 17.38 308 ALA B C 1
ATOM 2451 O O . ALA B 1 113 ? 23.904 5.600 32.854 1.00 24.23 308 ALA B O 1
ATOM 2453 N N . MET B 1 114 ? 25.716 6.582 33.737 1.00 22.60 309 MET B N 1
ATOM 2454 C CA . MET B 1 114 ? 26.117 7.195 32.472 1.00 24.25 309 MET B CA 1
ATOM 2455 C C . MET B 1 114 ? 26.132 6.184 31.317 1.00 19.13 309 MET B C 1
ATOM 2456 O O . MET B 1 114 ? 26.668 5.087 31.449 1.00 16.53 309 MET B O 1
ATOM 2461 N N . CYS B 1 115 ? 25.535 6.573 30.190 1.00 27.91 310 CYS B N 1
ATOM 2462 C CA . CYS B 1 115 ? 25.469 5.753 28.970 1.00 26.79 310 CYS B CA 1
ATOM 2463 C C . CYS B 1 115 ? 24.321 4.743 28.993 1.00 18.92 310 CYS B C 1
ATOM 2464 O O . CYS B 1 115 ? 23.937 4.210 27.956 1.00 33.06 310 CYS B O 1
ATOM 2467 N N . SER B 1 116 ? 23.781 4.477 30.177 1.00 23.09 311 SER B N 1
ATOM 2468 C CA . SER B 1 116 ? 22.695 3.519 30.317 1.00 22.60 311 SER B CA 1
ATOM 2469 C C . SER B 1 116 ? 21.358 4.176 30.000 1.00 27.21 311 SER B C 1
ATOM 2470 O O . SER B 1 116 ? 21.284 5.389 29.808 1.00 23.99 311 SER B O 1
ATOM 2473 N N . HIS B 1 117 ? 20.302 3.371 29.946 1.00 20.52 312 HIS B N 1
ATOM 2474 C CA . HIS B 1 117 ? 18.961 3.894 29.723 1.00 29.46 312 HIS B CA 1
ATOM 2475 C C . HIS B 1 117 ? 18.435 4.616 30.955 1.00 23.61 312 HIS B C 1
ATOM 2476 O O . HIS B 1 117 ? 17.387 5.258 30.907 1.00 24.84 312 HIS B O 1
ATOM 2483 N N . SER B 1 118 ? 19.164 4.504 32.059 1.00 28.50 313 SER B N 1
ATOM 2484 C CA . SER B 1 118 ? 18.792 5.190 33.289 1.00 25.40 313 SER B CA 1
ATOM 2485 C C . SER B 1 118 ? 19.804 6.290 33.595 1.00 25.44 313 SER B C 1
ATOM 2486 O O . SER B 1 118 ? 20.028 6.646 34.749 1.00 21.19 313 SER B O 1
ATOM 2489 N N . SER B 1 119 ? 20.404 6.825 32.536 1.00 23.76 314 SER B N 1
ATOM 2490 C CA . SER B 1 119 ? 21.382 7.900 32.640 1.00 25.34 314 SER B CA 1
ATOM 2491 C C . SER B 1 119 ? 20.691 9.241 32.849 1.00 17.68 314 SER B C 1
ATOM 2492 O O . SER B 1 119 ? 20.316 9.903 31.886 1.00 19.62 314 SER B O 1
ATOM 2495 N N . GLY B 1 120 ? 20.528 9.644 34.104 1.00 19.79 315 GLY B N 1
ATOM 2496 C CA . GLY B 1 120 ? 19.846 10.890 34.402 1.00 18.33 315 GLY B CA 1
ATOM 2497 C C . GLY B 1 120 ? 20.115 11.485 35.774 1.00 14.41 315 GLY B C 1
ATOM 2498 O O . GLY B 1 120 ? 20.684 10.836 36.653 1.00 21.36 315 GLY B O 1
ATOM 2499 N N . ALA B 1 121 ? 19.699 12.737 35.947 1.00 19.56 316 ALA B N 1
ATOM 2500 C CA . ALA B 1 121 ? 19.784 13.432 37.232 1.00 23.36 316 ALA B CA 1
ATOM 2501 C C . ALA B 1 121 ? 18.775 14.579 37.279 1.00 18.35 316 ALA B C 1
ATOM 2502 O O . ALA B 1 121 ? 18.276 15.021 36.241 1.00 17.19 316 ALA B O 1
ATOM 2504 N N . VAL B 1 122 ? 18.466 15.049 38.481 1.00 17.21 317 VAL B N 1
ATOM 2505 C CA . VAL B 1 122 ? 17.535 16.160 38.645 1.00 18.66 317 VAL B CA 1
ATOM 2506 C C . VAL B 1 122 ? 18.186 17.296 39.425 1.00 20.89 317 VAL B C 1
ATOM 2507 O O . VAL B 1 122 ? 18.838 17.062 40.444 1.00 22.47 317 VAL B O 1
ATOM 2511 N N . ASN B 1 123 ? 18.011 18.522 38.934 1.00 20.75 318 ASN B N 1
ATOM 2512 C CA . ASN B 1 123 ? 18.665 19.692 39.514 1.00 15.86 318 ASN B CA 1
ATOM 2513 C C . ASN B 1 123 ? 17.697 20.835 39.781 1.00 13.14 318 ASN B C 1
ATOM 2514 O O . ASN B 1 123 ? 16.890 21.195 38.922 1.00 17.00 318 ASN B O 1
ATOM 2519 N N . GLN B 1 124 ? 17.791 21.412 40.971 1.00 15.89 319 GLN B N 1
ATOM 2520 C CA . GLN B 1 124 ? 16.990 22.577 41.318 1.00 21.71 319 GLN B CA 1
ATOM 2521 C C . GLN B 1 124 ? 17.768 23.865 41.068 1.00 20.38 319 GLN B C 1
ATOM 2522 O O . GLN B 1 124 ? 18.879 24.034 41.573 1.00 20.85 319 GLN B O 1
ATOM 2528 N N . ASP B 1 125 ? 17.187 24.769 40.281 1.00 22.71 320 ASP B N 1
ATOM 2529 C CA . ASP B 1 125 ? 17.786 26.084 40.054 1.00 26.74 320 ASP B CA 1
ATOM 2530 C C . ASP B 1 125 ? 17.591 26.936 41.304 1.00 19.45 320 ASP B C 1
ATOM 2531 O O . ASP B 1 125 ? 16.585 27.631 41.444 1.00 22.98 320 ASP B O 1
ATOM 2536 N N . HIS B 1 126 ? 18.563 26.878 42.209 1.00 21.29 321 HIS B N 1
ATOM 2537 C CA . HIS B 1 126 ? 18.386 27.388 43.565 1.00 25.22 321 HIS B CA 1
ATOM 2538 C C . HIS B 1 126 ? 18.970 28.774 43.828 1.00 26.91 321 HIS B C 1
ATOM 2539 O O . HIS B 1 126 ? 18.862 29.284 44.940 1.00 29.50 321 HIS B O 1
ATOM 2546 N N A SER B 1 127 ? 19.583 29.377 42.816 0.20 21.22 322 SER B N 1
ATOM 2547 N N B SER B 1 127 ? 19.582 29.378 42.814 0.80 21.11 322 SER B N 1
ATOM 2548 C CA A SER B 1 127 ? 20.225 30.675 42.993 0.20 21.43 322 SER B CA 1
ATOM 2549 C CA B SER B 1 127 ? 20.234 30.673 42.988 0.80 21.38 322 SER B CA 1
ATOM 2550 C C A SER B 1 127 ? 20.131 31.533 41.737 0.20 20.11 322 SER B C 1
ATOM 2551 C C B SER B 1 127 ? 20.114 31.535 41.740 0.80 19.98 322 SER B C 1
ATOM 2552 O O A SER B 1 127 ? 19.940 31.019 40.637 0.20 22.01 322 SER B O 1
ATOM 2553 O O B SER B 1 127 ? 19.888 31.027 40.645 0.80 22.06 322 SER B O 1
ATOM 2558 N N . LYS B 1 128 ? 20.267 32.844 41.910 1.00 21.30 323 LYS B N 1
ATOM 2559 C CA . LYS B 1 128 ? 20.216 33.771 40.783 1.00 20.47 323 LYS B CA 1
ATOM 2560 C C . LYS B 1 128 ? 21.449 33.594 39.896 1.00 24.22 323 LYS B C 1
ATOM 2561 O O . LYS B 1 128 ? 21.386 33.774 38.677 1.00 2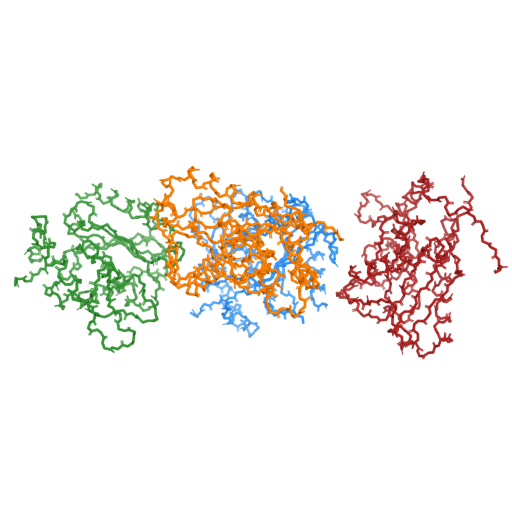2.32 323 LYS B O 1
ATOM 2563 N N . ASN B 1 129 ? 22.566 33.243 40.527 1.00 18.46 324 ASN B N 1
ATOM 2564 C CA . ASN B 1 129 ? 23.789 32.891 39.818 1.00 18.70 324 ASN B CA 1
ATOM 2565 C C . ASN B 1 129 ? 23.641 31.515 39.169 1.00 23.92 324 ASN B C 1
ATOM 2566 O O . ASN B 1 129 ? 23.489 30.515 39.874 1.00 23.10 324 ASN B O 1
ATOM 2571 N N . PRO B 1 130 ? 23.695 31.455 37.827 1.00 19.72 325 PRO B N 1
ATOM 2572 C CA . PRO B 1 130 ? 23.546 30.183 37.106 1.00 21.14 325 PRO B CA 1
ATOM 2573 C C . PRO B 1 130 ? 24.640 29.184 37.482 1.00 21.26 325 PRO B C 1
ATOM 2574 O O . PRO B 1 130 ? 24.492 27.987 37.235 1.00 17.30 325 PRO B O 1
ATOM 2578 N N . VAL B 1 131 ? 25.731 29.677 38.060 1.00 20.99 326 VAL B N 1
ATOM 2579 C CA . VAL B 1 131 ? 26.798 28.807 38.552 1.00 16.63 326 VAL B CA 1
ATOM 2580 C C . VAL B 1 131 ? 26.267 27.866 39.631 1.00 14.39 326 VAL B C 1
ATOM 2581 O O . VAL B 1 131 ? 26.705 26.721 39.744 1.00 14.82 326 VAL B O 1
ATOM 2585 N N . GLY B 1 132 ? 25.312 28.355 40.414 1.00 16.10 327 GLY B N 1
ATOM 2586 C CA . GLY B 1 132 ? 24.657 27.539 41.418 1.00 17.12 327 GLY B CA 1
ATOM 2587 C C . GLY B 1 132 ? 24.166 26.205 40.880 1.00 20.72 327 GLY B C 1
ATOM 2588 O O . GLY B 1 132 ? 24.592 25.152 41.345 1.00 19.68 327 GLY B O 1
ATOM 2589 N N . VAL B 1 133 ? 23.269 26.243 39.898 1.00 16.81 328 VAL B N 1
ATOM 2590 C CA . VAL B 1 133 ? 22.730 25.012 39.326 1.00 15.47 328 VAL B CA 1
ATOM 2591 C C . VAL B 1 133 ? 23.751 24.292 38.442 1.00 18.32 328 VAL B C 1
ATOM 2592 O O . VAL B 1 133 ? 23.683 23.074 38.280 1.00 23.30 328 VAL B O 1
ATOM 2596 N N . ALA B 1 134 ? 24.695 25.040 37.874 1.00 10.87 329 ALA B N 1
ATOM 2597 C CA . ALA B 1 134 ? 25.772 24.431 37.094 1.00 10.45 329 ALA B CA 1
ATOM 2598 C C . ALA B 1 134 ? 26.681 23.560 37.972 1.00 16.97 329 ALA B C 1
ATOM 2599 O O . ALA B 1 134 ? 27.108 22.486 37.553 1.00 16.08 329 ALA B O 1
ATOM 2601 N N . CYS B 1 135 ? 26.977 24.019 39.187 1.00 9.43 330 CYS B N 1
ATOM 2602 C CA . CYS B 1 135 ? 27.777 23.216 40.108 1.00 14.29 330 CYS B CA 1
ATOM 2603 C C . CYS B 1 135 ? 27.001 22.003 40.605 1.00 15.53 330 CYS B C 1
ATOM 2604 O O . CYS B 1 135 ? 27.585 20.958 40.885 1.00 19.72 330 CYS B O 1
ATOM 2607 N N . THR B 1 136 ? 25.685 22.149 40.723 1.00 16.94 331 THR B N 1
ATOM 2608 C CA . THR B 1 136 ? 24.836 21.042 41.143 1.00 16.59 331 THR B CA 1
ATOM 2609 C C . THR B 1 136 ? 24.776 19.974 40.063 1.00 14.87 331 THR B C 1
ATOM 2610 O O . THR B 1 136 ? 24.813 18.780 40.354 1.00 17.51 331 THR B O 1
ATOM 2614 N N . MET B 1 137 ? 24.677 20.408 38.811 1.00 17.04 332 MET B N 1
ATOM 2615 C CA . MET B 1 137 ? 24.598 19.467 37.702 1.00 17.88 332 MET B CA 1
ATOM 2616 C C . MET B 1 137 ? 25.930 18.763 37.490 1.00 13.71 332 MET B C 1
ATOM 2617 O O . MET B 1 137 ? 25.969 17.563 37.247 1.00 17.54 332 MET B O 1
ATOM 2622 N N . ALA B 1 138 ? 27.022 19.509 37.592 1.00 13.79 333 ALA B N 1
ATOM 2623 C CA . ALA B 1 138 ? 28.350 18.921 37.482 1.00 17.90 333 ALA B CA 1
ATOM 2624 C C . ALA B 1 138 ? 28.535 17.865 38.566 1.00 21.84 333 ALA B C 1
ATOM 2625 O O . ALA B 1 138 ? 29.115 16.805 38.330 1.00 15.45 333 ALA B O 1
ATOM 2627 N N . HIS B 1 139 ? 28.032 18.174 39.756 1.00 20.70 334 HIS B N 1
ATOM 2628 C CA . HIS B 1 139 ? 28.060 17.256 40.884 1.00 14.81 334 HIS B CA 1
ATOM 2629 C C . HIS B 1 139 ? 27.260 15.998 40.560 1.00 15.84 334 HIS B C 1
ATOM 2630 O O . HIS B 1 139 ? 27.794 14.893 40.595 1.00 16.57 334 HIS B O 1
ATOM 2637 N N . GLU B 1 140 ? 25.982 16.175 40.235 1.00 16.53 335 GLU B N 1
ATOM 2638 C CA . GLU B 1 140 ? 25.107 15.053 39.899 1.00 18.18 335 GLU B CA 1
ATOM 2639 C C . GLU B 1 140 ? 25.593 14.273 38.676 1.00 19.52 335 GLU B C 1
ATOM 2640 O O . GLU B 1 140 ? 25.499 13.041 38.636 1.00 18.39 335 GLU B O 1
ATOM 2646 N N . MET B 1 141 ? 26.108 14.989 37.680 1.00 16.37 336 MET B N 1
ATOM 2647 C CA . MET B 1 141 ? 26.705 14.345 36.516 1.00 14.69 336 MET B CA 1
ATOM 2648 C C . MET B 1 141 ? 27.865 13.461 36.967 1.00 15.80 336 MET B C 1
ATOM 2649 O O . MET B 1 141 ? 28.117 12.403 36.389 1.00 8.96 336 MET B O 1
ATOM 2654 N N . GLY B 1 142 ? 28.557 13.905 38.013 1.00 21.43 337 GLY B N 1
ATOM 2655 C CA . GLY B 1 142 ? 29.676 13.169 38.579 1.00 12.09 337 GLY B CA 1
ATOM 2656 C C . GLY B 1 142 ? 29.273 11.840 39.181 1.00 12.15 337 GLY B C 1
ATOM 2657 O O . GLY B 1 142 ? 29.975 10.843 39.018 1.00 10.96 337 GLY B O 1
ATOM 2658 N N . HIS B 1 143 ? 28.153 11.828 39.896 1.00 9.62 338 HIS B N 1
ATOM 2659 C CA . HIS B 1 143 ? 27.568 10.582 40.375 1.00 12.12 338 HIS B CA 1
ATOM 2660 C C . HIS B 1 143 ? 27.282 9.634 39.214 1.00 10.59 338 HIS B C 1
ATOM 2661 O O . HIS B 1 143 ? 27.590 8.444 39.291 1.00 11.72 338 HIS B O 1
ATOM 2668 N N . ASN B 1 144 ? 26.689 10.167 38.144 1.00 12.74 339 ASN B N 1
ATOM 2669 C CA . ASN B 1 144 ? 26.421 9.384 36.938 1.00 13.69 339 ASN B CA 1
ATOM 2670 C C . ASN B 1 144 ? 27.709 8.794 36.392 1.00 12.82 339 ASN B C 1
ATOM 2671 O O . ASN B 1 144 ? 27.692 7.793 35.684 1.00 11.15 339 ASN B O 1
ATOM 2676 N N . LEU B 1 145 ? 28.830 9.433 36.712 1.00 11.68 340 LEU B N 1
ATOM 2677 C CA . LEU B 1 145 ? 30.125 8.988 36.215 1.00 10.85 340 LEU B CA 1
ATOM 2678 C C . LEU B 1 145 ? 30.862 8.143 37.248 1.00 14.84 340 LEU B C 1
ATOM 2679 O O . LEU B 1 145 ? 32.048 7.854 37.092 1.00 14.51 340 LEU B O 1
ATOM 2684 N N . GLY B 1 146 ? 30.157 7.752 38.306 1.00 9.95 341 GLY B N 1
ATOM 2685 C CA . GLY B 1 146 ? 30.728 6.856 39.301 1.00 12.73 341 GLY B CA 1
ATOM 2686 C C . GLY B 1 146 ? 31.541 7.520 40.401 1.00 10.47 341 GLY B C 1
ATOM 2687 O O . GLY B 1 146 ? 32.384 6.882 41.032 1.00 9.27 341 GLY B O 1
ATOM 2688 N N . MET B 1 147 ? 31.287 8.803 40.631 1.00 11.84 342 MET B N 1
ATOM 2689 C CA . MET B 1 147 ? 31.956 9.548 41.688 1.00 6.74 342 MET B CA 1
ATOM 2690 C C . MET B 1 147 ? 31.145 9.520 42.981 1.00 13.52 342 MET B C 1
ATOM 2691 O O . MET B 1 147 ? 29.925 9.674 42.964 1.00 11.46 342 MET B O 1
ATOM 2696 N N . ASP B 1 148 ? 31.831 9.332 44.103 1.00 13.90 343 ASP B N 1
ATOM 2697 C CA . ASP B 1 148 ? 31.188 9.357 45.410 1.00 15.57 343 ASP B CA 1
ATOM 2698 C C . ASP B 1 148 ? 31.417 10.727 46.035 1.00 14.71 343 ASP B C 1
ATOM 2699 O O . ASP B 1 148 ? 32.048 11.591 45.432 1.00 18.92 343 ASP B O 1
ATOM 2704 N N . HIS B 1 149 ? 30.901 10.933 47.240 1.00 15.87 344 HIS B N 1
ATOM 2705 C CA . HIS B 1 149 ? 31.173 12.162 47.971 1.00 17.76 344 HIS B CA 1
ATOM 2706 C C . HIS B 1 149 ? 32.582 12.126 48.555 1.00 18.55 344 HIS B C 1
ATOM 2707 O O . HIS B 1 149 ? 33.066 11.069 48.957 1.00 19.85 344 HIS B O 1
ATOM 2714 N N . ASP B 1 150 ? 33.239 13.280 48.594 1.00 19.86 345 ASP B N 1
ATOM 2715 C CA . ASP B 1 150 ? 34.609 13.366 49.090 1.00 19.55 345 ASP B CA 1
ATOM 2716 C C . ASP B 1 150 ? 34.739 12.879 50.528 1.00 17.38 345 ASP B C 1
ATOM 2717 O O . ASP B 1 150 ? 35.802 12.429 50.947 1.00 28.93 345 ASP B O 1
ATOM 2722 N N . GLU B 1 151 ? 33.652 12.971 51.281 1.00 16.06 346 GLU B N 1
ATOM 2723 C CA . GLU B 1 151 ? 33.665 12.584 52.682 1.00 18.85 346 GLU B CA 1
ATOM 2724 C C . GLU B 1 151 ? 33.643 11.061 52.842 1.00 20.26 346 GLU B C 1
ATOM 2725 O O . GLU B 1 151 ? 34.042 10.534 53.881 1.00 21.54 346 GLU B O 1
ATOM 2731 N N . ASN B 1 152 ? 33.179 10.365 51.806 1.00 17.16 347 ASN B N 1
ATOM 2732 C CA . ASN B 1 152 ? 33.047 8.909 51.839 1.00 19.01 347 ASN B CA 1
ATOM 2733 C C . ASN B 1 152 ? 34.326 8.183 51.438 1.00 19.32 347 ASN B C 1
ATOM 2734 O O . ASN B 1 152 ? 34.395 6.957 51.494 1.00 24.11 347 ASN B O 1
ATOM 2739 N N . VAL B 1 153 ? 35.329 8.949 51.023 1.00 21.99 348 VAL B N 1
ATOM 2740 C CA . VAL B 1 153 ? 36.600 8.391 50.579 1.00 19.05 348 VAL B CA 1
ATOM 2741 C C . VAL B 1 153 ? 37.719 8.798 51.532 1.00 18.06 348 VAL B C 1
ATOM 2742 O O . VAL B 1 153 ? 38.191 9.932 51.494 1.00 19.98 348 VAL B O 1
ATOM 2746 N N . GLN B 1 154 ? 38.138 7.868 52.384 1.00 18.48 349 GLN B N 1
ATOM 2747 C CA . GLN B 1 154 ? 39.124 8.156 53.423 1.00 17.83 349 GLN B CA 1
ATOM 2748 C C . GLN B 1 154 ? 40.433 8.709 52.869 1.00 22.77 349 GLN B C 1
ATOM 2749 O O . GLN B 1 154 ? 40.984 8.172 51.908 1.00 22.37 349 GLN B O 1
ATOM 2755 N N . GLY B 1 155 ? 40.936 9.770 53.496 1.00 24.48 350 GLY B N 1
ATOM 2756 C CA . GLY B 1 155 ? 42.187 10.383 53.088 1.00 18.48 350 GLY B CA 1
ATOM 2757 C C . GLY B 1 155 ? 42.110 11.058 51.730 1.00 23.41 350 GLY B C 1
ATOM 2758 O O . GLY B 1 155 ? 43.131 11.268 51.074 1.00 21.62 350 GLY B O 1
ATOM 2759 N N . CYS B 1 156 ? 40.897 11.394 51.303 1.00 21.26 351 CYS B N 1
ATOM 2760 C CA . CYS B 1 156 ? 40.703 12.081 50.031 1.00 19.72 351 CYS B CA 1
ATOM 2761 C C . CYS B 1 156 ? 41.296 13.480 50.090 1.00 23.38 351 CYS B C 1
ATOM 2762 O O . CYS B 1 156 ? 41.016 14.240 51.016 1.00 28.70 351 CYS B O 1
ATOM 2765 N N . ARG B 1 157 ? 42.117 13.811 49.098 1.00 22.20 352 ARG B N 1
ATOM 2766 C CA . ARG B 1 157 ? 42.774 15.109 49.038 1.00 24.46 352 ARG B CA 1
ATOM 2767 C C . ARG B 1 157 ? 42.077 16.046 48.053 1.00 27.14 352 ARG B C 1
ATOM 2768 O O . ARG B 1 157 ? 41.839 15.684 46.901 1.00 18.32 352 ARG B O 1
ATOM 2770 N N . CYS B 1 158 ? 41.754 17.248 48.518 1.00 28.69 353 CYS B N 1
ATOM 2771 C CA . CYS B 1 158 ? 41.177 18.281 47.667 1.00 29.66 353 CYS B CA 1
ATOM 2772 C C . CYS B 1 158 ? 42.146 19.452 47.610 1.00 25.37 353 CYS B C 1
ATOM 2773 O O . CYS B 1 158 ? 42.627 19.915 48.642 1.00 27.92 353 CYS B O 1
ATOM 2776 N N . GLN B 1 159 ? 42.447 19.922 46.406 1.00 30.72 354 GLN B N 1
ATOM 2777 C CA . GLN B 1 159 ? 43.445 20.975 46.254 1.00 30.77 354 GLN B CA 1
ATOM 2778 C C . GLN B 1 159 ? 42.859 22.360 45.975 1.00 26.05 354 GLN B C 1
ATOM 2779 O O . GLN B 1 159 ? 43.449 23.153 45.242 1.00 19.52 354 GLN B O 1
ATOM 2785 N N . GLU B 1 160 ? 41.700 22.645 46.563 1.00 22.43 355 GLU B N 1
ATOM 2786 C CA . GLU B 1 160 ? 41.177 24.006 46.582 1.00 19.34 355 GLU B CA 1
ATOM 2787 C C . GLU B 1 160 ? 41.857 24.756 47.719 1.00 18.32 355 GLU B C 1
ATOM 2788 O O . GLU B 1 160 ? 41.641 24.453 48.892 1.00 18.21 355 GLU B O 1
ATOM 2794 N N A ARG B 1 161 ? 42.683 25.734 47.363 0.28 19.77 356 ARG B N 1
ATOM 2795 N N B ARG B 1 161 ? 42.688 25.730 47.359 0.72 19.85 356 ARG B N 1
ATOM 2796 C CA A ARG B 1 161 ? 43.448 26.496 48.344 0.28 18.60 356 ARG B CA 1
ATOM 2797 C CA B ARG B 1 161 ? 43.448 26.510 48.335 0.72 18.66 356 ARG B CA 1
ATOM 2798 C C A ARG B 1 161 ? 42.580 27.518 49.067 0.28 17.33 356 ARG B C 1
ATOM 2799 C C B ARG B 1 161 ? 42.547 27.475 49.091 0.72 17.42 356 ARG B C 1
ATOM 2800 O O A ARG B 1 161 ? 42.887 27.924 50.187 0.28 13.23 356 ARG B O 1
ATOM 2801 O O B ARG B 1 161 ? 42.798 27.800 50.251 0.72 12.94 356 ARG B O 1
ATOM 2816 N N . PHE B 1 162 ? 41.492 27.927 48.423 1.00 11.05 357 PHE B N 1
ATOM 2817 C CA . PHE B 1 162 ? 40.646 28.988 48.954 1.00 14.47 357 PHE B CA 1
ATOM 2818 C C . PHE B 1 162 ? 39.472 28.519 49.811 1.00 13.13 357 PHE B C 1
ATOM 2819 O O . PHE B 1 162 ? 39.327 27.334 50.092 1.00 20.02 357 PHE B O 1
ATOM 2827 N N . GLU B 1 163 ? 38.647 29.473 50.227 1.00 13.71 358 GLU B N 1
ATOM 2828 C CA . GLU B 1 163 ? 37.498 29.212 51.088 1.00 11.61 358 GLU B CA 1
ATOM 2829 C C . GLU B 1 163 ? 37.727 28.109 52.119 1.00 13.93 358 GLU B C 1
ATOM 2830 O O . GLU B 1 163 ? 38.677 28.158 52.903 1.00 16.06 358 GLU B O 1
ATOM 2836 N N . ALA B 1 164 ? 36.838 27.124 52.120 1.00 18.81 359 ALA B N 1
ATOM 2837 C CA . ALA B 1 164 ? 36.904 26.028 53.075 1.00 20.03 359 ALA B CA 1
ATOM 2838 C C . ALA B 1 164 ? 37.694 24.864 52.505 1.00 13.94 359 ALA B C 1
ATOM 2839 O O . ALA B 1 164 ? 37.861 23.843 53.163 1.00 13.26 359 ALA B O 1
ATOM 2841 N N . GLY B 1 165 ? 38.174 25.024 51.277 1.00 15.45 360 GLY B N 1
ATOM 2842 C CA . GLY B 1 165 ? 38.962 23.995 50.627 1.00 18.98 360 GLY B CA 1
ATOM 2843 C C . GLY B 1 165 ? 38.157 22.765 50.244 1.00 24.66 360 GLY B C 1
ATOM 2844 O O . GLY B 1 165 ? 38.653 21.642 50.332 1.00 26.11 360 GLY B O 1
ATOM 2845 N N . ARG B 1 166 ? 36.915 22.970 49.816 1.00 20.17 361 ARG B N 1
ATOM 2846 C CA . ARG B 1 166 ? 36.055 21.854 49.432 1.00 17.81 361 ARG B CA 1
ATOM 2847 C C . ARG B 1 166 ? 35.881 21.804 47.920 1.00 24.53 361 ARG B C 1
ATOM 2848 O O . ARG B 1 166 ? 35.960 22.831 47.243 1.00 19.69 361 ARG B O 1
ATOM 2856 N N . CYS B 1 167 ? 35.641 20.606 47.394 1.00 18.63 362 CYS B N 1
ATOM 2857 C CA . CYS B 1 167 ? 35.538 20.420 45.950 1.00 19.61 362 CYS B CA 1
ATOM 2858 C C . CYS B 1 167 ? 34.112 20.143 45.480 1.00 16.88 362 CYS B C 1
ATOM 2859 O O . CYS B 1 167 ? 33.172 20.149 46.273 1.00 14.91 362 CYS B O 1
ATOM 2862 N N . ILE B 1 168 ? 33.960 19.905 44.181 1.00 10.29 363 ILE B N 1
ATOM 2863 C CA . ILE B 1 168 ? 32.638 19.695 43.594 1.00 14.34 363 ILE B CA 1
ATOM 2864 C C . ILE B 1 168 ? 31.859 18.555 44.248 1.00 16.69 363 ILE B C 1
ATOM 2865 O O . ILE B 1 168 ? 30.680 18.707 44.565 1.00 20.96 363 ILE B O 1
ATOM 2870 N N . MET B 1 169 ? 32.514 17.418 44.459 1.00 17.10 364 MET B N 1
ATOM 2871 C CA . MET B 1 169 ? 31.805 16.234 44.934 1.00 18.90 364 MET B CA 1
ATOM 2872 C C . MET B 1 169 ? 31.636 16.152 46.455 1.00 20.95 364 MET B C 1
ATOM 2873 O O . MET B 1 169 ? 31.419 15.071 46.995 1.00 20.70 364 MET B O 1
ATOM 2878 N N . ALA B 1 170 ? 31.727 17.285 47.144 1.00 14.19 365 ALA B N 1
ATOM 2879 C CA . ALA B 1 170 ? 31.392 17.310 48.564 1.00 17.24 365 ALA B CA 1
ATOM 2880 C C . ALA B 1 170 ? 29.875 17.192 48.689 1.00 12.92 365 ALA B C 1
ATOM 2881 O O . ALA B 1 170 ? 29.147 17.668 47.830 1.00 14.37 365 ALA B O 1
ATOM 2883 N N . GLY B 1 171 ? 29.399 16.549 49.748 1.00 21.99 366 GLY B N 1
ATOM 2884 C CA . GLY B 1 171 ? 27.975 16.301 49.900 1.00 15.32 366 GLY B CA 1
ATOM 2885 C C . GLY B 1 171 ? 27.185 17.532 50.290 1.00 16.45 366 GLY B C 1
ATOM 2886 O O . GLY B 1 171 ? 25.976 17.466 50.517 1.00 18.65 366 GLY B O 1
ATOM 2887 N N . SER B 1 172 ? 27.874 18.665 50.359 1.00 21.62 367 SER B N 1
ATOM 2888 C CA . SER B 1 172 ? 27.269 19.909 50.804 1.00 19.69 367 SER B CA 1
ATOM 2889 C C . SER B 1 172 ? 27.964 21.088 50.131 1.00 20.03 367 SER B C 1
ATOM 2890 O O . SER B 1 172 ? 29.190 21.174 50.124 1.00 21.52 367 SER B O 1
ATOM 2893 N N . ILE B 1 173 ? 27.181 21.992 49.553 1.00 26.96 368 ILE B N 1
ATOM 2894 C CA . ILE B 1 173 ? 27.745 23.155 48.877 1.00 21.42 368 ILE B CA 1
ATOM 2895 C C . ILE B 1 173 ? 28.388 24.130 49.861 1.00 26.75 368 ILE B C 1
ATOM 2896 O O . ILE B 1 173 ? 29.543 24.525 49.694 1.00 22.15 368 ILE B O 1
ATOM 2901 N N . GLY B 1 174 ? 27.640 24.512 50.889 1.00 22.38 369 GLY B N 1
ATOM 2902 C CA . GLY B 1 174 ? 28.108 25.508 51.832 1.00 21.50 369 GLY B CA 1
ATOM 2903 C C . GLY B 1 174 ? 27.883 26.915 51.311 1.00 21.85 369 GLY B C 1
ATOM 2904 O O . GLY B 1 174 ? 26.931 27.163 50.568 1.00 29.88 369 GLY B O 1
ATOM 2905 N N . SER B 1 175 ? 28.766 27.835 51.688 1.00 24.34 370 SER B N 1
ATOM 2906 C CA . SER B 1 175 ? 28.616 29.244 51.327 1.00 25.02 370 SER B CA 1
ATOM 2907 C 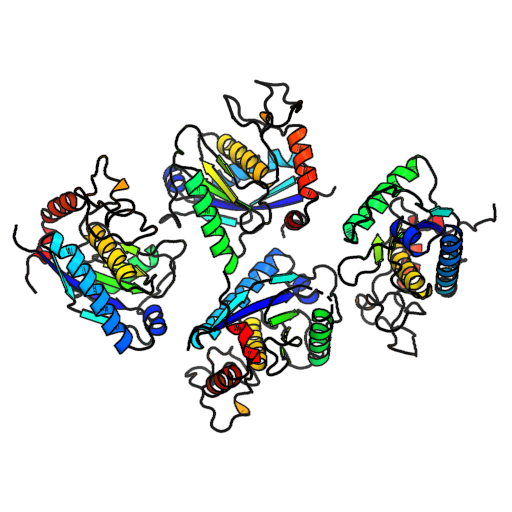C . SER B 1 175 ? 29.431 29.652 50.106 1.00 21.30 370 SER B C 1
ATOM 2908 O O . SER B 1 175 ? 29.408 30.813 49.704 1.00 29.32 370 SER B O 1
ATOM 2911 N N . SER B 1 176 ? 30.149 28.705 49.515 1.00 20.99 371 SER B N 1
ATOM 2912 C CA . SER B 1 176 ? 30.891 28.978 48.288 1.00 19.16 371 SER B CA 1
ATOM 2913 C C . SER B 1 176 ? 30.761 27.833 47.297 1.00 19.89 371 SER B C 1
ATOM 2914 O O . SER B 1 176 ? 31.045 26.686 47.629 1.00 23.88 371 SER B O 1
ATOM 2917 N N . PHE B 1 177 ? 30.332 28.147 46.081 1.00 20.33 372 PHE B N 1
ATOM 2918 C CA . PHE B 1 177 ? 30.261 27.151 45.022 1.00 18.55 372 PHE B CA 1
ATOM 2919 C C . PHE B 1 177 ? 31.646 26.561 44.754 1.00 20.43 372 PHE B C 1
ATOM 2920 O O . PHE B 1 177 ? 32.635 27.289 44.674 1.00 21.65 372 PHE B O 1
ATOM 2928 N N . PRO B 1 178 ? 31.721 25.231 44.621 1.00 16.16 373 PRO B N 1
ATOM 2929 C CA . PRO B 1 178 ? 32.995 24.550 44.361 1.00 14.98 373 PRO B CA 1
ATOM 2930 C C . PRO B 1 178 ? 33.479 24.790 42.937 1.00 14.81 373 PRO B C 1
ATOM 2931 O O . PRO B 1 178 ? 32.668 25.080 42.060 1.00 22.40 373 PRO B O 1
ATOM 2935 N N . ARG B 1 179 ? 34.782 24.656 42.706 1.00 12.77 374 ARG B N 1
ATOM 2936 C CA . ARG B 1 179 ? 35.362 25.006 41.414 1.00 13.40 374 ARG B CA 1
ATOM 2937 C C . ARG B 1 179 ? 36.253 23.920 40.819 1.00 20.66 374 ARG B C 1
ATOM 2938 O O . ARG B 1 179 ? 36.612 23.986 39.644 1.00 26.62 374 ARG B O 1
ATOM 2946 N N . MET B 1 180 ? 36.621 22.925 41.617 1.00 19.48 375 MET B N 1
ATOM 2947 C CA . MET B 1 180 ? 37.443 21.839 41.096 1.00 19.72 375 MET B CA 1
ATOM 2948 C C . MET B 1 180 ? 37.048 20.472 41.645 1.00 14.17 375 MET B C 1
ATOM 2949 O O . MET B 1 180 ? 36.280 20.367 42.601 1.00 10.50 375 MET B O 1
ATOM 2954 N N . PHE B 1 181 ? 37.563 19.427 41.006 1.00 14.47 376 PHE B N 1
ATOM 2955 C CA . PHE B 1 181 ? 37.290 18.059 41.420 1.00 14.60 376 PHE B CA 1
ATOM 2956 C C . PHE B 1 181 ? 38.412 17.550 42.316 1.00 14.91 376 PHE B C 1
ATOM 2957 O O . PHE B 1 181 ? 39.587 17.765 42.030 1.00 17.86 376 PHE B O 1
ATOM 2965 N N . SER B 1 182 ? 38.043 16.878 43.399 1.00 12.05 377 SER B N 1
ATOM 2966 C CA . SER B 1 182 ? 39.025 16.330 44.322 1.00 17.89 377 SER B CA 1
ATOM 2967 C C . SER B 1 182 ? 39.888 15.295 43.619 1.00 19.19 377 SER B C 1
ATOM 2968 O O . SER B 1 182 ? 39.612 14.911 42.480 1.00 22.78 377 SER B O 1
ATOM 2971 N N . ASP B 1 183 ? 40.926 14.834 44.307 1.00 19.97 378 ASP B N 1
ATOM 2972 C CA . ASP B 1 183 ? 41.812 13.818 43.753 1.00 24.14 378 ASP B CA 1
ATOM 2973 C C . ASP B 1 183 ? 41.117 12.464 43.632 1.00 19.05 378 ASP B C 1
ATOM 2974 O O . ASP B 1 183 ? 41.366 11.717 42.691 1.00 16.46 378 ASP B O 1
ATOM 2979 N N . CYS B 1 184 ? 40.237 12.156 44.578 1.00 15.57 379 CYS B N 1
ATOM 2980 C CA . CYS B 1 184 ? 39.508 10.898 44.531 1.00 17.43 379 CYS B CA 1
ATOM 2981 C C . CYS B 1 184 ? 38.380 10.918 43.490 1.00 16.95 379 CYS B C 1
ATOM 2982 O O . CYS B 1 184 ? 38.051 9.886 42.910 1.00 21.57 379 CYS B O 1
ATOM 2985 N N . SER B 1 185 ? 37.795 12.087 43.255 1.00 17.77 380 SER B N 1
ATOM 2986 C CA . SER B 1 185 ? 36.797 12.238 42.199 1.00 13.87 380 SER B CA 1
ATOM 2987 C C . SER B 1 185 ? 37.416 11.897 40.855 1.00 14.89 380 SER B C 1
ATOM 2988 O O . SER B 1 185 ? 36.794 11.242 40.017 1.00 16.41 380 SER B O 1
ATOM 2991 N N . GLN B 1 186 ? 38.647 12.349 40.653 1.00 13.09 381 GLN B N 1
ATOM 2992 C CA . GLN B 1 186 ? 39.352 12.095 39.407 1.00 16.31 381 GLN B CA 1
ATOM 2993 C C . GLN B 1 186 ? 39.679 10.614 39.249 1.00 17.95 381 GLN B C 1
ATOM 2994 O O . GLN B 1 186 ? 39.526 10.058 38.166 1.00 17.81 381 GLN B O 1
ATOM 3000 N N . ALA B 1 187 ? 40.114 9.980 40.334 1.00 17.78 382 ALA B N 1
ATOM 3001 C CA . ALA B 1 187 ? 40.426 8.553 40.325 1.00 17.19 382 ALA B CA 1
ATOM 3002 C C . ALA B 1 187 ? 39.199 7.698 40.020 1.00 17.38 382 ALA B C 1
ATOM 3003 O O . ALA B 1 187 ? 39.258 6.790 39.199 1.00 16.80 382 ALA B O 1
ATOM 3005 N N . TYR B 1 188 ? 38.095 7.980 40.701 1.00 16.91 383 TYR B N 1
ATOM 3006 C CA . TYR B 1 188 ? 36.863 7.220 40.517 1.00 16.04 383 TYR B CA 1
ATOM 3007 C C . TYR B 1 188 ? 36.328 7.376 39.096 1.00 13.65 383 TYR B C 1
ATOM 3008 O O . TYR B 1 188 ? 35.691 6.474 38.560 1.00 13.94 383 TYR B O 1
ATOM 3017 N N . LEU B 1 189 ? 36.580 8.534 38.499 1.00 15.12 384 LEU B N 1
ATOM 3018 C CA . LEU B 1 189 ? 36.170 8.781 37.128 1.00 14.85 384 LEU B CA 1
ATOM 3019 C C . LEU B 1 189 ? 36.947 7.875 36.184 1.00 20.67 384 LEU B C 1
ATOM 3020 O O . LEU B 1 189 ? 36.394 7.366 35.208 1.00 16.67 384 LEU B O 1
ATOM 3025 N N . GLU B 1 190 ? 38.228 7.669 36.481 1.00 17.37 385 GLU B N 1
ATOM 3026 C CA . GLU B 1 190 ? 39.074 6.838 35.628 1.00 22.91 385 GLU B CA 1
ATOM 3027 C C . GLU B 1 190 ? 38.673 5.373 35.727 1.00 22.85 385 GLU B C 1
ATOM 3028 O O . GLU B 1 190 ? 38.727 4.634 34.744 1.00 27.76 385 GLU B O 1
ATOM 3034 N N . SER B 1 191 ? 38.263 4.965 36.921 1.00 21.91 386 SER B N 1
ATOM 3035 C CA . SER B 1 191 ? 37.790 3.609 37.147 1.00 17.50 386 SER B CA 1
ATOM 3036 C C . SER B 1 191 ? 36.516 3.350 36.356 1.00 16.76 386 SER B C 1
ATOM 3037 O O . SER B 1 191 ? 36.369 2.299 35.735 1.00 18.54 386 SER B O 1
ATOM 3040 N N . PHE B 1 192 ? 35.597 4.310 36.377 1.00 17.42 387 PHE B N 1
ATOM 3041 C CA . PHE B 1 192 ? 34.358 4.192 35.607 1.00 22.26 387 PHE B CA 1
ATOM 3042 C C . PHE B 1 192 ? 34.661 4.028 34.125 1.00 16.52 387 PHE B C 1
ATOM 3043 O O . PHE B 1 192 ? 33.975 3.292 33.422 1.00 15.54 387 PHE B O 1
ATOM 3051 N N . LEU B 1 193 ? 35.692 4.717 33.654 1.00 15.98 388 LEU B N 1
ATOM 3052 C CA . LEU B 1 193 ? 36.070 4.638 32.250 1.00 18.24 388 LEU B CA 1
ATOM 3053 C C . LEU B 1 193 ? 36.577 3.252 31.872 1.00 22.39 388 LEU B C 1
ATOM 3054 O O . LEU B 1 193 ? 36.801 2.966 30.698 1.00 23.49 388 LEU B O 1
ATOM 3059 N N . GLU B 1 194 ? 36.759 2.395 32.872 1.00 29.00 389 GLU B N 1
ATOM 3060 C CA . GLU B 1 194 ? 37.175 1.019 32.628 1.00 29.72 389 GLU B CA 1
ATOM 3061 C C . GLU B 1 194 ? 35.966 0.129 32.319 1.00 25.55 389 GLU B C 1
ATOM 3062 O O . GLU B 1 194 ? 36.112 -0.962 31.767 1.00 27.07 389 GLU B O 1
ATOM 3068 N N . ARG B 1 195 ? 34.776 0.604 32.677 1.00 19.35 390 ARG B N 1
ATOM 3069 C CA . ARG B 1 195 ? 33.542 -0.107 32.369 1.00 23.50 390 ARG B CA 1
ATOM 3070 C C . ARG B 1 195 ? 33.268 -0.103 30.871 1.00 22.60 390 ARG B C 1
ATOM 3071 O O . ARG B 1 195 ? 33.403 0.930 30.220 1.00 24.71 390 ARG B O 1
ATOM 3079 N N . PRO B 1 196 ? 32.873 -1.262 30.321 1.00 28.92 391 PRO B N 1
ATOM 3080 C CA . PRO B 1 196 ? 32.497 -1.357 28.907 1.00 29.59 391 PRO B CA 1
ATOM 3081 C C . PRO B 1 196 ? 31.355 -0.408 28.563 1.00 23.37 391 PRO B C 1
ATOM 3082 O O . PRO B 1 196 ? 31.272 0.062 27.432 1.00 26.54 391 PRO B O 1
ATOM 3086 N N . GLN B 1 197 ? 30.492 -0.125 29.534 1.00 26.26 392 GLN B N 1
ATOM 3087 C CA . GLN B 1 197 ? 29.323 0.710 29.287 1.00 28.59 392 GLN B CA 1
ATOM 3088 C C . GLN B 1 197 ? 29.699 2.166 29.028 1.00 25.84 392 GLN B C 1
ATOM 3089 O O . GLN B 1 197 ? 28.900 2.927 28.489 1.00 32.53 392 GLN B O 1
ATOM 3095 N N . SER B 1 198 ? 30.915 2.547 29.407 1.00 28.12 393 SER B N 1
ATOM 3096 C CA . SER B 1 198 ? 31.362 3.928 29.258 1.00 22.71 393 SER B CA 1
ATOM 3097 C C . SER B 1 198 ? 31.829 4.202 27.837 1.00 25.49 393 SER B C 1
ATOM 3098 O O . SER B 1 198 ? 32.448 5.227 27.567 1.00 26.23 393 SER B O 1
ATOM 3101 N N . VAL B 1 199 ? 31.529 3.280 26.929 1.00 28.92 394 VAL B N 1
ATOM 3102 C CA . VAL B 1 199 ? 31.907 3.438 25.529 1.00 27.58 394 VAL B CA 1
ATOM 3103 C C . VAL B 1 199 ? 31.189 4.624 24.881 1.00 33.00 394 VAL B C 1
ATOM 3104 O O . VAL B 1 199 ? 31.708 5.242 23.951 1.00 33.69 394 VAL B O 1
ATOM 3108 N N . CYS B 1 200 ? 30.003 4.949 25.389 1.00 31.39 395 CYS B N 1
ATOM 3109 C CA . CYS B 1 200 ? 29.204 6.044 24.843 1.00 29.38 395 CYS B CA 1
ATOM 3110 C C . CYS B 1 200 ? 29.903 7.396 24.968 1.00 25.65 395 CYS B C 1
ATOM 3111 O O . CYS B 1 200 ? 29.460 8.389 24.392 1.00 30.31 395 CYS B O 1
ATOM 3114 N N . LEU B 1 201 ? 30.994 7.435 25.722 1.00 25.56 396 LEU B N 1
ATOM 3115 C CA . LEU B 1 201 ? 31.714 8.683 25.950 1.00 24.70 396 LEU B CA 1
ATOM 3116 C C . LEU B 1 201 ? 32.883 8.845 24.980 1.00 30.85 396 LEU B C 1
ATOM 3117 O O . LEU B 1 201 ? 33.626 9.823 25.048 1.00 25.76 396 LEU B O 1
ATOM 3122 N N . ALA B 1 202 ? 33.036 7.892 24.067 1.00 37.22 397 ALA B N 1
ATOM 3123 C CA . ALA B 1 202 ? 34.202 7.863 23.188 1.00 36.44 397 ALA B CA 1
ATOM 3124 C C . ALA B 1 202 ? 34.048 8.679 21.906 1.00 32.72 397 ALA B C 1
ATOM 3125 O O . ALA B 1 202 ? 35.042 9.013 21.266 1.00 37.55 397 ALA B O 1
ATOM 3127 N N . ASN B 1 203 ? 32.816 9.003 21.531 1.00 35.54 398 ASN B N 1
ATOM 3128 C CA . ASN B 1 203 ? 32.582 9.662 20.247 1.00 37.35 398 ASN B CA 1
ATOM 3129 C C . ASN B 1 203 ? 32.389 11.176 20.325 1.00 35.21 398 ASN B C 1
ATOM 3130 O O . ASN B 1 203 ? 31.502 11.667 21.022 1.00 34.24 398 ASN B O 1
ATOM 3135 N N . ALA B 1 204 ? 33.232 11.912 19.607 1.00 35.47 399 ALA B N 1
ATOM 3136 C CA . ALA B 1 204 ? 33.067 13.353 19.492 1.00 35.83 399 ALA B CA 1
ATOM 3137 C C . ALA B 1 204 ? 31.764 13.641 18.758 1.00 38.86 399 ALA B C 1
ATOM 3138 O O . ALA B 1 204 ? 31.510 13.076 17.696 1.00 44.88 399 ALA B O 1
ATOM 3140 N N . PRO B 1 205 ? 30.927 14.516 19.331 1.00 38.32 400 PRO B N 1
ATOM 3141 C CA . PRO B 1 205 ? 29.607 14.833 18.775 1.00 36.68 400 PRO B CA 1
ATOM 3142 C C . PRO B 1 205 ? 29.690 15.452 17.383 1.00 44.28 400 PRO B C 1
ATOM 3143 O O . PRO B 1 205 ? 30.408 16.432 17.187 1.00 43.44 400 PRO B O 1
ATOM 3147 N N . ASP B 1 206 ? 28.955 14.881 16.432 1.00 43.59 401 ASP B N 1
ATOM 3148 C CA . ASP B 1 206 ? 28.906 15.405 15.071 1.00 47.97 401 ASP B CA 1
ATOM 3149 C C . ASP B 1 206 ? 28.239 16.776 15.032 1.00 50.10 401 ASP B C 1
ATOM 3150 O O . ASP B 1 206 ? 28.913 17.808 15.039 1.00 59.77 401 ASP B O 1
ATOM 3155 N N . ARG C 1 2 ? -29.731 21.478 47.608 1.00 36.79 197 ARG C N 1
ATOM 3156 C CA . ARG C 1 2 ? -30.066 21.983 46.282 1.00 31.47 197 ARG C CA 1
ATOM 3157 C C . ARG C 1 2 ? -30.658 20.878 45.414 1.00 33.58 197 ARG C C 1
ATOM 3158 O O . ARG C 1 2 ? -30.571 19.697 45.748 1.00 31.97 197 ARG C O 1
ATOM 3166 N N . GLU C 1 3 ? -31.259 21.267 44.296 1.00 32.89 198 GLU C N 1
ATOM 3167 C CA . GLU C 1 3 ? -31.832 20.298 43.372 1.00 37.46 198 GLU C CA 1
ATOM 3168 C C . GLU C 1 3 ? -30.739 19.623 42.553 1.00 28.07 198 GLU C C 1
ATOM 3169 O O . GLU C 1 3 ? -29.639 20.156 42.405 1.00 25.21 198 GLU C O 1
ATOM 3171 N N . THR C 1 4 ? -31.049 18.448 42.021 1.00 37.38 199 THR C N 1
ATOM 3172 C CA . THR C 1 4 ? -30.100 17.702 41.207 1.00 32.39 199 THR C CA 1
ATOM 3173 C C . THR C 1 4 ? -29.677 18.500 39.981 1.00 34.16 199 THR C C 1
ATOM 3174 O O . THR C 1 4 ? -30.504 19.140 39.333 1.00 31.55 199 THR C O 1
ATOM 3178 N N . ARG C 1 5 ? -28.385 18.465 39.673 1.00 31.60 200 ARG C N 1
ATOM 3179 C CA . ARG C 1 5 ? -27.880 19.070 38.448 1.00 24.97 200 ARG C CA 1
ATOM 3180 C C . ARG C 1 5 ? -27.586 17.990 37.414 1.00 24.18 200 ARG C C 1
ATOM 3181 O O . ARG C 1 5 ? -27.264 16.854 37.761 1.00 21.21 200 ARG C O 1
ATOM 3189 N N . TYR C 1 6 ? -27.702 18.350 36.142 1.00 24.54 201 TYR C N 1
ATOM 3190 C CA . TYR C 1 6 ? -27.529 17.394 35.062 1.00 19.37 201 TYR C CA 1
ATOM 3191 C C . TYR C 1 6 ? -26.563 17.931 34.017 1.00 16.87 201 TYR C C 1
ATOM 3192 O O . TYR C 1 6 ? -26.708 19.057 33.554 1.00 22.56 201 TYR C O 1
ATOM 3201 N N . VAL C 1 7 ? -25.571 17.128 33.655 1.00 18.24 202 VAL C N 1
ATOM 3202 C CA . VAL C 1 7 ? -24.674 17.471 32.561 1.00 15.54 202 VAL C CA 1
ATOM 3203 C C . VAL C 1 7 ? -25.067 16.693 31.305 1.00 16.17 202 VAL C C 1
ATOM 3204 O O . VAL C 1 7 ? -24.920 15.475 31.257 1.00 22.57 202 VAL C O 1
ATOM 3208 N N . GLU C 1 8 ? -25.584 17.385 30.296 1.00 17.71 203 GLU C N 1
ATOM 3209 C CA . GLU C 1 8 ? -25.839 16.736 29.015 1.00 17.46 203 GLU C CA 1
ATOM 3210 C C . GLU C 1 8 ? -24.508 16.575 28.295 1.00 20.70 203 GLU C C 1
ATOM 3211 O O . GLU C 1 8 ? -23.914 17.550 27.830 1.00 22.60 203 GLU C O 1
ATOM 3217 N N . LEU C 1 9 ? -24.043 15.334 28.211 1.00 19.39 204 LEU C N 1
ATOM 3218 C CA . LEU C 1 9 ? -22.682 15.052 27.771 1.00 24.71 204 LEU C CA 1
ATOM 3219 C C . LEU C 1 9 ? -22.597 14.620 26.317 1.00 20.15 204 LEU C C 1
ATOM 3220 O O . LEU C 1 9 ? -23.341 13.756 25.869 1.00 20.36 204 LEU C O 1
ATOM 3225 N N . TYR C 1 10 ? -21.658 15.216 25.595 1.00 24.52 205 TYR C N 1
ATOM 3226 C CA . TYR C 1 10 ? -21.435 14.878 24.202 1.00 20.44 205 TYR C CA 1
ATOM 3227 C C . TYR C 1 10 ? -20.064 14.242 24.054 1.00 20.58 205 TYR C C 1
ATOM 3228 O O . TYR C 1 10 ? -19.048 14.864 24.355 1.00 17.25 205 TYR C O 1
ATOM 3237 N N . VAL C 1 11 ? -20.033 12.997 23.594 1.00 19.99 206 VAL C N 1
ATOM 3238 C CA . VAL C 1 11 ? -18.770 12.290 23.470 1.00 16.43 206 VAL C CA 1
ATOM 3239 C C . VAL C 1 11 ? -18.322 12.180 22.024 1.00 17.83 206 VAL C C 1
ATOM 3240 O O . VAL C 1 11 ? -19.124 11.924 21.127 1.00 20.18 206 VAL C O 1
ATOM 3244 N N . VAL C 1 12 ? -17.028 12.382 21.810 1.00 20.30 207 VAL C N 1
ATOM 3245 C CA . VAL C 1 12 ? -16.427 12.147 20.510 1.00 18.37 207 VAL C CA 1
ATOM 3246 C C . VAL C 1 12 ? -15.310 11.119 20.635 1.00 17.41 207 VAL C C 1
ATOM 3247 O O . VAL C 1 12 ? -14.424 11.242 21.476 1.00 13.91 207 VAL C O 1
ATOM 3251 N N . VAL C 1 13 ? -15.376 10.089 19.801 1.00 21.09 208 VAL C N 1
ATOM 3252 C CA . VAL C 1 13 ? -14.367 9.043 19.785 1.00 21.52 208 VAL C CA 1
ATOM 3253 C C . VAL C 1 13 ? -13.527 9.176 18.521 1.00 16.34 208 VAL C C 1
ATOM 3254 O O . VAL C 1 13 ? -14.047 9.076 17.411 1.00 18.70 208 VAL C O 1
ATOM 3258 N N . ASP C 1 14 ? -12.231 9.407 18.684 1.00 17.43 209 ASP C N 1
ATOM 3259 C CA . ASP C 1 14 ? -11.375 9.663 17.530 1.00 20.67 209 ASP C CA 1
ATOM 3260 C C . ASP C 1 14 ? -11.075 8.389 16.747 1.00 20.33 209 ASP C C 1
ATOM 3261 O O . ASP C 1 14 ? -11.599 7.319 17.056 1.00 14.49 209 ASP C O 1
ATOM 3266 N N . ASN C 1 15 ? -10.234 8.512 15.727 1.00 24.71 210 ASN C N 1
ATOM 3267 C CA . ASN C 1 15 ? -9.961 7.391 14.842 1.00 21.27 210 ASN C CA 1
ATOM 3268 C C . ASN C 1 15 ? -9.021 6.370 15.463 1.00 21.05 210 ASN C C 1
ATOM 3269 O O . ASN C 1 15 ? -9.122 5.177 15.185 1.00 25.81 210 ASN C O 1
ATOM 3274 N N . ALA C 1 16 ? -8.109 6.844 16.306 1.00 22.74 211 ALA C N 1
ATOM 3275 C CA . ALA C 1 16 ? -7.171 5.968 16.993 1.00 17.81 211 ALA C CA 1
ATOM 3276 C C . ALA C 1 16 ? -7.909 5.028 17.936 1.00 20.51 211 ALA C C 1
ATOM 3277 O O . ALA C 1 16 ? -7.648 3.828 17.959 1.00 29.78 211 ALA C O 1
ATOM 3279 N N . GLU C 1 17 ? -8.832 5.582 18.713 1.00 19.72 212 GLU C N 1
ATOM 3280 C CA . GLU C 1 17 ? -9.640 4.790 19.635 1.00 19.60 212 GLU C CA 1
ATOM 3281 C C . GLU C 1 17 ? -10.527 3.792 18.884 1.00 21.67 212 GLU C C 1
ATOM 3282 O O . GLU C 1 17 ? -10.721 2.667 19.335 1.00 26.69 212 GLU C O 1
ATOM 3288 N N . PHE C 1 18 ? -11.061 4.208 17.738 1.00 20.46 213 PHE C N 1
ATOM 3289 C CA . PHE C 1 18 ? -11.908 3.341 16.917 1.00 19.36 213 PHE C CA 1
ATOM 3290 C C . PHE C 1 18 ? -11.145 2.128 16.394 1.00 22.53 213 PHE C C 1
ATOM 3291 O O . PHE C 1 18 ? -11.628 1.000 16.483 1.00 27.00 213 PHE C O 1
ATOM 3299 N N . GLN C 1 19 ? -9.957 2.364 15.845 1.00 23.32 214 GLN C N 1
ATOM 3300 C CA . GLN C 1 19 ? -9.119 1.281 15.339 1.00 25.12 214 GLN C CA 1
ATOM 3301 C C . GLN C 1 19 ? -8.679 0.332 16.449 1.00 28.64 214 GLN C C 1
ATOM 3302 O O . GLN C 1 19 ? -8.479 -0.860 16.215 1.00 33.41 214 GLN C O 1
ATOM 3308 N N . MET C 1 20 ? -8.516 0.868 17.653 1.00 24.16 215 MET C N 1
ATOM 3309 C CA . MET C 1 20 ? -8.090 0.064 18.793 1.00 22.62 215 MET C CA 1
ATOM 3310 C C . MET C 1 20 ? -9.200 -0.892 19.236 1.00 23.49 215 MET C C 1
ATOM 3311 O O . MET C 1 20 ? -8.937 -2.046 19.564 1.00 26.98 215 MET C O 1
ATOM 3316 N N . LEU C 1 21 ? -10.440 -0.410 19.231 1.00 30.13 216 LEU C N 1
ATOM 3317 C CA . LEU C 1 21 ? -11.593 -1.226 19.618 1.00 27.64 216 LEU C CA 1
ATOM 3318 C C . LEU C 1 21 ? -12.068 -2.122 18.474 1.00 27.00 216 LEU C C 1
ATOM 3319 O O . LEU C 1 21 ? -12.638 -3.188 18.706 1.00 25.99 216 LEU C O 1
ATOM 3324 N N . GLY C 1 22 ? -11.839 -1.681 17.243 1.00 24.62 217 GLY C N 1
ATOM 3325 C CA . GLY C 1 22 ? -12.098 -2.510 16.082 1.00 24.94 217 GLY C CA 1
ATOM 3326 C C . GLY C 1 22 ? -13.362 -2.179 15.316 1.00 26.92 217 GLY C C 1
ATOM 3327 O O . GLY C 1 22 ? -13.335 -2.058 14.093 1.00 27.43 217 GLY C O 1
ATOM 3328 N N . SER C 1 23 ? -14.473 -2.039 16.031 1.00 27.48 218 SER C N 1
ATOM 3329 C CA . SER C 1 23 ? -15.758 -1.798 15.389 1.00 23.74 218 SER C CA 1
ATOM 3330 C C . SER C 1 23 ? -16.573 -0.752 16.140 1.00 29.89 218 SER C C 1
ATOM 3331 O O . SER C 1 23 ? -16.276 -0.429 17.289 1.00 30.53 218 SER C O 1
ATOM 3334 N N . GLU C 1 24 ? -17.605 -0.228 15.486 1.00 31.83 219 GLU C N 1
ATOM 3335 C CA . GLU C 1 24 ? -18.450 0.795 16.092 1.00 29.73 219 GLU C CA 1
ATOM 3336 C C . GLU C 1 24 ? -19.298 0.205 17.211 1.00 30.26 219 GLU C C 1
ATOM 3337 O O . GLU C 1 24 ? -19.692 0.909 18.141 1.00 30.46 219 GLU C O 1
ATOM 3339 N N . ALA C 1 25 ? -19.580 -1.089 17.112 1.00 28.18 220 ALA C N 1
ATOM 3340 C CA . ALA C 1 25 ? -20.294 -1.788 18.167 1.00 24.43 220 ALA C CA 1
ATOM 3341 C C . ALA C 1 25 ? -19.444 -1.799 19.431 1.00 27.98 220 ALA C C 1
ATOM 3342 O O . ALA C 1 25 ? -19.930 -1.504 20.522 1.00 23.22 220 ALA C O 1
ATOM 3344 N N . ALA C 1 26 ? -18.168 -2.135 19.271 1.00 25.78 221 ALA C N 1
ATOM 3345 C CA . ALA C 1 26 ? -17.234 -2.201 20.392 1.00 21.99 221 ALA C CA 1
ATOM 3346 C C . ALA C 1 26 ? -17.102 -0.852 21.085 1.00 22.42 221 ALA C C 1
ATOM 3347 O O . ALA C 1 26 ? -16.938 -0.779 22.301 1.00 22.43 221 ALA C O 1
ATOM 3349 N N . VAL C 1 27 ? -17.173 0.214 20.295 1.00 25.26 222 VAL C N 1
ATOM 3350 C CA . VAL C 1 27 ? -17.072 1.568 20.815 1.00 22.29 222 VAL C CA 1
ATOM 3351 C C . VAL C 1 27 ? -18.286 1.938 21.659 1.00 23.48 222 VAL C C 1
ATOM 3352 O O . VAL C 1 27 ? -18.151 2.384 22.796 1.00 28.18 222 VAL C O 1
ATOM 3356 N N . ARG C 1 28 ? -19.474 1.756 21.098 1.00 23.72 223 ARG C N 1
ATOM 3357 C CA . ARG C 1 28 ? -20.704 2.074 21.811 1.00 23.63 223 ARG C CA 1
ATOM 3358 C C . ARG C 1 28 ? -20.761 1.359 23.154 1.00 24.05 223 ARG C C 1
ATOM 3359 O O . ARG C 1 28 ? -21.105 1.963 24.171 1.00 23.55 223 ARG C O 1
ATOM 3367 N N . HIS C 1 29 ? -20.417 0.073 23.152 1.00 23.61 224 HIS C N 1
ATOM 3368 C CA . HIS C 1 29 ? -20.384 -0.715 24.381 1.00 20.71 224 HIS C CA 1
ATOM 3369 C C . HIS C 1 29 ? -19.459 -0.087 25.413 1.00 20.02 224 HIS C C 1
ATOM 3370 O O . HIS C 1 29 ? -19.844 0.110 26.563 1.00 18.49 224 HIS C O 1
ATOM 3377 N N . ARG C 1 30 ? -18.234 0.221 24.996 1.00 16.65 225 ARG C N 1
ATOM 3378 C CA . ARG C 1 30 ? -17.239 0.792 25.894 1.00 21.31 225 ARG C CA 1
ATOM 3379 C C . ARG C 1 30 ? -17.608 2.205 26.348 1.00 20.98 225 ARG C C 1
ATOM 3380 O O . ARG C 1 30 ? -17.406 2.565 27.508 1.00 16.16 225 ARG C O 1
ATOM 3388 N N . VAL C 1 31 ? -18.147 2.997 25.426 1.00 16.77 226 VAL C N 1
ATOM 3389 C CA . VAL C 1 31 ? -18.593 4.351 25.727 1.00 21.54 226 VAL C CA 1
ATOM 3390 C C . VAL C 1 31 ? -19.701 4.362 26.774 1.00 19.68 226 VAL C C 1
ATOM 3391 O O . VAL C 1 31 ? -19.724 5.216 27.658 1.00 22.99 226 VAL C O 1
ATOM 3395 N N . LEU C 1 32 ? -20.620 3.410 26.671 1.00 17.10 227 LEU C N 1
ATOM 3396 C CA . LEU C 1 32 ? -21.719 3.313 27.621 1.00 15.19 227 LEU C CA 1
ATOM 3397 C C . LEU C 1 32 ? -21.246 2.834 28.986 1.00 20.36 227 LEU C C 1
ATOM 3398 O O . LEU C 1 32 ? -21.852 3.155 30.003 1.00 25.74 227 LEU C O 1
ATOM 3403 N N . GLU C 1 33 ? -20.162 2.067 29.005 1.00 17.45 228 GLU C N 1
ATOM 3404 C CA . GLU C 1 33 ? -19.586 1.610 30.261 1.00 22.32 228 GLU C CA 1
ATOM 3405 C C . GLU C 1 33 ? -18.877 2.765 30.959 1.00 22.15 228 GLU C C 1
ATOM 3406 O O . GLU C 1 33 ? -19.083 3.004 32.148 1.00 24.68 228 GLU C O 1
ATOM 3412 N N . VAL C 1 34 ? -18.050 3.482 30.204 1.00 26.00 229 VAL C N 1
ATOM 3413 C CA . VAL C 1 34 ? -17.353 4.660 30.707 1.00 17.75 229 VAL C CA 1
ATOM 3414 C C . VAL C 1 34 ? -18.326 5.699 31.256 1.00 15.56 229 VAL C C 1
ATOM 3415 O O . VAL C 1 34 ? -18.155 6.187 32.367 1.00 13.15 229 VAL C O 1
ATOM 3419 N N . VAL C 1 35 ? -19.345 6.031 30.467 1.00 19.82 230 VAL C N 1
ATOM 3420 C CA . VAL C 1 35 ? -20.335 7.035 30.854 1.00 17.16 230 VAL C CA 1
ATOM 3421 C C . VAL C 1 35 ? -21.092 6.648 32.121 1.00 18.65 230 VAL C C 1
ATOM 3422 O O . VAL C 1 35 ? -21.332 7.482 32.997 1.00 15.65 230 VAL C O 1
ATOM 3426 N N . ASN C 1 36 ? -21.467 5.377 32.215 1.00 20.14 231 ASN C N 1
ATOM 3427 C CA . ASN C 1 36 ? -22.218 4.897 33.367 1.00 16.64 231 ASN C CA 1
ATOM 3428 C C . ASN C 1 36 ? -21.404 4.940 34.650 1.00 18.70 231 ASN C C 1
ATOM 3429 O O . ASN C 1 36 ? -21.961 5.038 35.744 1.00 19.75 231 ASN C O 1
ATOM 3434 N N . HIS C 1 37 ? -20.085 4.867 34.521 1.00 14.59 232 HIS C N 1
ATOM 3435 C CA . HIS C 1 37 ? -19.228 4.933 35.694 1.00 17.88 232 HIS C CA 1
ATOM 3436 C C . HIS C 1 37 ? -19.061 6.374 36.156 1.00 15.55 232 HIS C C 1
ATOM 3437 O O . HIS C 1 37 ? -19.070 6.658 37.352 1.00 19.53 232 HIS C O 1
ATOM 3444 N N . VAL C 1 38 ? -18.898 7.280 35.200 1.00 15.54 233 VAL C N 1
ATOM 3445 C CA . VAL C 1 38 ? -18.768 8.696 35.511 1.00 19.36 233 VAL C CA 1
ATOM 3446 C C . VAL C 1 38 ? -20.041 9.177 36.195 1.00 16.59 233 VAL C C 1
ATOM 3447 O O . VAL C 1 38 ? -19.994 9.938 37.160 1.00 20.68 233 VAL C O 1
ATOM 3451 N N . ASP C 1 39 ? -21.175 8.719 35.682 1.00 15.42 234 ASP C N 1
ATOM 3452 C CA . ASP C 1 39 ? -22.479 9.033 36.244 1.00 16.01 234 ASP C CA 1
ATOM 3453 C C . ASP C 1 39 ? -22.599 8.509 37.666 1.00 14.84 234 ASP C C 1
ATOM 3454 O O . ASP C 1 39 ? -23.237 9.123 38.515 1.00 15.78 234 ASP C O 1
ATOM 3459 N N . LYS C 1 40 ? -21.996 7.352 37.904 1.00 16.09 235 LYS C N 1
ATOM 3460 C CA . LYS C 1 40 ? -21.961 6.742 39.223 1.00 15.63 235 LYS C CA 1
ATOM 3461 C C . LYS C 1 40 ? -21.137 7.595 40.190 1.00 17.03 235 LYS C C 1
ATOM 3462 O O . LYS C 1 40 ? -21.546 7.842 41.324 1.00 17.83 235 LYS C O 1
ATOM 3466 N N . LEU C 1 41 ? -19.976 8.046 39.726 1.00 14.22 236 LEU C N 1
ATOM 3467 C CA . LEU C 1 41 ? -19.085 8.878 40.527 1.00 11.11 236 LEU C CA 1
ATOM 3468 C C . LEU C 1 41 ? -19.712 10.217 40.932 1.00 17.79 236 LEU C C 1
ATOM 3469 O O . LEU C 1 41 ? -19.475 10.717 42.035 1.00 17.24 236 LEU C O 1
ATOM 3474 N N . TYR C 1 42 ? -20.510 10.792 40.034 1.00 12.77 237 TYR C N 1
ATOM 3475 C CA . TYR C 1 42 ? -21.118 12.100 40.256 1.00 14.48 237 TYR C CA 1
ATOM 3476 C C . TYR C 1 42 ? -22.442 12.054 41.023 1.00 18.02 237 TYR C C 1
ATOM 3477 O O . TYR C 1 42 ? -22.872 13.061 41.582 1.00 20.16 237 TYR C O 1
ATOM 3486 N N . GLN C 1 43 ? -23.092 10.897 41.048 1.00 16.14 238 GLN C N 1
ATOM 3487 C CA . GLN C 1 43 ? -24.341 10.768 41.793 1.00 19.05 238 GLN C CA 1
ATOM 3488 C C . GLN C 1 43 ? -24.113 11.112 43.257 1.00 21.07 238 GLN C C 1
ATOM 3489 O O . GLN C 1 43 ? -25.031 11.533 43.960 1.00 24.87 238 GLN C O 1
ATOM 3495 N N . LYS C 1 44 ? -22.873 10.931 43.701 1.00 23.51 239 LYS C N 1
ATOM 3496 C CA . LYS C 1 44 ? -22.479 11.211 45.073 1.00 16.86 239 LYS C CA 1
ATOM 3497 C C . LYS C 1 44 ? -22.338 12.716 45.299 1.00 21.65 239 LYS C C 1
ATOM 3498 O O . LYS C 1 44 ? -22.078 13.166 46.415 1.00 25.33 239 LYS C O 1
ATOM 3504 N N . LEU C 1 45 ? -22.509 13.483 44.225 1.00 22.08 240 LEU C N 1
ATOM 3505 C CA . LEU C 1 45 ? -22.468 14.940 44.282 1.00 24.22 240 LEU C CA 1
ATOM 3506 C C . LEU C 1 45 ? -23.818 15.538 43.900 1.00 18.53 240 LEU C C 1
ATOM 3507 O O . LEU C 1 45 ? -23.908 16.721 43.584 1.00 19.38 240 LEU C O 1
ATOM 3512 N N . ASN C 1 46 ? -24.861 14.716 43.926 1.00 24.06 241 ASN C N 1
ATOM 3513 C CA . ASN C 1 46 ? -26.188 15.131 43.476 1.00 25.97 241 ASN C CA 1
ATOM 3514 C C . ASN C 1 46 ? -26.160 15.632 42.034 1.00 20.18 241 ASN C C 1
ATOM 3515 O O . ASN C 1 46 ? -26.930 16.512 41.651 1.00 21.39 241 ASN C O 1
ATOM 3520 N N . PHE C 1 47 ? -25.251 15.065 41.245 1.00 24.18 242 PHE C N 1
ATOM 3521 C CA . PHE C 1 47 ? -25.182 15.322 39.810 1.00 21.96 242 PHE C CA 1
ATOM 3522 C C . PHE C 1 47 ? -25.551 14.056 39.038 1.00 17.92 242 PHE C C 1
ATOM 3523 O O . PHE C 1 47 ? -25.339 12.942 39.515 1.00 21.29 242 PHE C O 1
ATOM 3531 N N . ARG C 1 48 ? -26.103 14.236 37.847 1.00 19.31 243 ARG C N 1
ATOM 3532 C CA . ARG C 1 48 ? -26.282 13.138 36.910 1.00 14.94 243 ARG C CA 1
ATOM 3533 C C . ARG C 1 48 ? -25.581 13.502 35.610 1.00 17.06 243 ARG C C 1
ATOM 3534 O O . ARG C 1 48 ? -25.688 14.631 35.141 1.00 20.41 243 ARG C O 1
ATOM 3542 N N . VAL C 1 49 ? -24.849 12.557 35.035 1.00 18.80 244 VAL C N 1
ATOM 3543 C CA . VAL C 1 49 ? -24.180 12.796 33.764 1.00 13.95 244 VAL C CA 1
ATOM 3544 C C . VAL C 1 49 ? -24.823 11.927 32.695 1.00 17.52 244 VAL C C 1
ATOM 3545 O O . VAL C 1 49 ? -24.732 10.698 32.741 1.00 20.48 244 VAL C O 1
ATOM 3549 N N . VAL C 1 50 ? -25.485 12.566 31.737 1.00 16.87 245 VAL C N 1
ATOM 3550 C CA . VAL C 1 50 ? -26.254 11.834 30.741 1.00 17.60 245 VAL C CA 1
ATOM 3551 C C . VAL C 1 50 ? -25.673 11.961 29.331 1.00 21.27 245 VAL C C 1
ATOM 3552 O O . VAL C 1 50 ? -25.430 13.064 28.841 1.00 24.39 245 VAL C O 1
ATOM 3556 N N . LEU C 1 51 ? -25.442 10.821 28.688 1.00 18.55 246 LEU C N 1
ATOM 3557 C CA . LEU C 1 51 ? -24.982 10.800 27.305 1.00 23.93 246 LEU C CA 1
ATOM 3558 C C . LEU C 1 51 ? -26.121 11.207 26.374 1.00 20.73 246 LEU C C 1
ATOM 3559 O O . LEU C 1 51 ? -27.137 10.519 26.294 1.00 27.60 246 LEU C O 1
ATOM 3564 N N . VAL C 1 52 ? -25.954 12.324 25.671 1.00 20.86 247 VAL C N 1
ATOM 3565 C CA . VAL C 1 52 ? -26.995 12.812 24.770 1.00 23.52 247 VAL C CA 1
ATOM 3566 C C . VAL C 1 52 ? -26.552 12.820 23.309 1.00 22.19 247 VAL C C 1
ATOM 3567 O O . VAL C 1 52 ? -27.364 13.041 22.410 1.00 28.38 247 VAL C O 1
ATOM 3571 N N . GLY C 1 53 ? -25.266 12.580 23.077 1.00 21.71 248 GLY C N 1
ATOM 3572 C CA . GLY C 1 53 ? -24.727 12.577 21.731 1.00 16.98 248 GLY C CA 1
ATOM 3573 C C . GLY C 1 53 ? -23.412 11.834 21.642 1.00 20.33 248 GLY C C 1
ATOM 3574 O O . GLY C 1 53 ? -22.627 11.821 22.592 1.00 18.01 248 GLY C O 1
ATOM 3575 N N . LEU C 1 54 ? -23.171 11.212 20.495 1.00 17.79 249 LEU C N 1
ATOM 3576 C CA . LEU C 1 54 ? -21.968 10.417 20.298 1.00 22.07 249 LEU C CA 1
ATOM 3577 C C . LEU C 1 54 ? -21.472 10.520 18.863 1.00 23.99 249 LEU C C 1
ATOM 3578 O O . LEU C 1 54 ? -22.232 10.336 17.916 1.00 30.86 249 LEU C O 1
ATOM 3583 N N . GLU C 1 55 ? -20.186 10.812 18.715 1.00 25.64 250 GLU C N 1
ATOM 3584 C CA . GLU C 1 55 ? -19.577 10.963 17.406 1.00 20.56 250 GLU C CA 1
ATOM 3585 C C . GLU C 1 55 ? -18.348 10.073 17.319 1.00 26.36 250 GLU C C 1
ATOM 3586 O O . GLU C 1 55 ? -17.435 10.189 18.127 1.00 21.57 250 GLU C O 1
ATOM 3592 N N . ILE C 1 56 ? -18.331 9.176 16.342 1.00 27.88 251 ILE C N 1
ATOM 3593 C CA . ILE C 1 56 ? -17.218 8.252 16.181 1.00 15.43 251 ILE C CA 1
ATOM 3594 C C . ILE C 1 56 ? -16.573 8.426 14.813 1.00 23.62 251 ILE C C 1
ATOM 3595 O O . ILE C 1 56 ? -17.193 8.155 13.784 1.00 27.15 251 ILE C O 1
ATOM 3600 N N . TRP C 1 57 ? -15.327 8.881 14.802 1.00 23.42 252 TRP C N 1
ATOM 3601 C CA . TRP C 1 57 ? -14.626 9.111 13.547 1.00 24.40 252 TRP C CA 1
ATOM 3602 C C . TRP C 1 57 ? -14.045 7.817 13.000 1.00 19.10 252 TRP C C 1
ATOM 3603 O O . TRP C 1 57 ? -12.883 7.501 13.236 1.00 27.23 252 TRP C O 1
ATOM 3614 N N . ASN C 1 58 ? -14.867 7.080 12.261 1.00 23.51 253 ASN C N 1
ATOM 3615 C CA . ASN C 1 58 ? -14.472 5.792 11.698 1.00 30.24 253 ASN C CA 1
ATOM 3616 C C . ASN C 1 58 ? -13.490 5.893 10.530 1.00 28.84 253 ASN C C 1
ATOM 3617 O O . ASN C 1 58 ? -12.813 4.919 10.199 1.00 29.59 253 ASN C O 1
ATOM 3622 N N . SER C 1 59 ? -13.413 7.065 9.909 1.00 28.18 254 SER C N 1
ATOM 3623 C CA . SER C 1 59 ? -12.572 7.240 8.728 1.00 25.90 254 SER C CA 1
ATOM 3624 C C . SER C 1 59 ? -11.415 8.211 8.962 1.00 32.33 254 SER C C 1
ATOM 3625 O O . SER C 1 59 ? -10.250 7.849 8.804 1.00 30.59 254 SER C O 1
ATOM 3628 N N . GLN C 1 60 ? -11.742 9.445 9.333 1.00 33.04 255 GLN C N 1
ATOM 3629 C CA . GLN C 1 60 ? -10.731 10.483 9.512 1.00 33.84 255 GLN C CA 1
ATOM 3630 C C . GLN C 1 60 ? -11.115 11.451 10.625 1.00 31.17 255 GLN C C 1
ATOM 3631 O O . GLN C 1 60 ? -12.293 11.754 10.811 1.00 25.03 255 GLN C O 1
ATOM 3637 N N . ASP C 1 61 ? -10.118 11.932 11.364 1.00 27.28 256 ASP C N 1
ATOM 3638 C CA . ASP C 1 61 ? -10.351 12.918 12.414 1.00 24.50 256 ASP C CA 1
ATOM 3639 C C . ASP C 1 61 ? -10.745 14.275 11.821 1.00 26.77 256 ASP C C 1
ATOM 3640 O O . ASP C 1 61 ? -10.239 14.672 10.770 1.00 22.84 256 ASP C O 1
ATOM 3645 N N . ARG C 1 62 ? -11.646 14.982 12.502 1.00 24.39 257 ARG C N 1
ATOM 3646 C CA . ARG C 1 62 ? -12.074 16.310 12.070 1.00 31.63 257 ARG C CA 1
ATOM 3647 C C . ARG C 1 62 ? -11.001 17.358 12.364 1.00 29.62 257 ARG C C 1
ATOM 3648 O O . ARG C 1 62 ? -11.121 18.513 11.957 1.00 33.95 257 ARG C O 1
ATOM 3656 N N . PHE C 1 63 ? -9.957 16.943 13.074 1.00 26.34 258 PHE C N 1
ATOM 3657 C CA . PHE C 1 63 ? -8.817 17.807 13.358 1.00 27.61 258 PHE C CA 1
ATOM 3658 C C . PHE C 1 63 ? -7.632 16.986 13.855 1.00 24.64 258 PHE C C 1
ATOM 3659 O O . PHE C 1 63 ? -7.776 15.812 14.191 1.00 31.51 258 PHE C O 1
ATOM 3667 N N . HIS C 1 64 ? -6.463 17.611 13.904 1.00 22.84 259 HIS C N 1
ATOM 3668 C CA . HIS C 1 64 ? -5.252 16.925 14.333 1.00 22.61 259 HIS C CA 1
ATOM 3669 C C . HIS C 1 64 ? -5.267 16.625 15.826 1.00 27.50 259 HIS C C 1
ATOM 3670 O O . HIS C 1 64 ? -5.312 17.533 16.653 1.00 24.08 259 HIS C O 1
ATOM 3677 N N . VAL C 1 65 ? -5.227 15.341 16.162 1.00 26.35 260 VAL C N 1
ATOM 3678 C CA . VAL C 1 65 ? -5.110 14.921 17.547 1.00 23.54 260 VAL C CA 1
ATOM 3679 C C . VAL C 1 65 ? -3.632 14.788 17.882 1.00 25.25 260 VAL C C 1
ATOM 3680 O O . VAL C 1 65 ? -2.979 13.826 17.487 1.00 24.58 260 VAL C O 1
ATOM 3684 N N . SER C 1 66 ? -3.105 15.769 18.599 1.00 25.68 261 SER C N 1
ATOM 3685 C CA . SER C 1 66 ? -1.681 15.813 18.886 1.00 29.67 261 SER C CA 1
ATOM 3686 C C . SER C 1 66 ? -1.359 15.068 20.171 1.00 29.25 261 SER C C 1
ATOM 3687 O O . SER C 1 66 ? -2.181 15.021 21.083 1.00 32.66 261 SER C O 1
ATOM 3690 N N . PRO C 1 67 ? -0.159 14.467 20.239 1.00 33.15 262 PRO C N 1
ATOM 3691 C CA . PRO C 1 67 ? 0.345 13.859 21.474 1.00 34.41 262 PRO C CA 1
ATOM 3692 C C . PRO C 1 67 ? 0.361 14.887 22.593 1.00 31.07 262 PRO C C 1
ATOM 3693 O O . PRO C 1 67 ? 0.419 14.532 23.768 1.00 33.92 262 PRO C O 1
ATOM 3697 N N . ASP C 1 68 ? 0.320 16.160 22.222 1.00 31.95 263 ASP C N 1
ATOM 3698 C CA . ASP C 1 68 ? 0.186 17.219 23.206 1.00 35.66 263 ASP C CA 1
ATOM 3699 C C . ASP C 1 68 ? -1.291 17.469 23.477 1.00 37.08 263 ASP C C 1
ATOM 3700 O O . ASP C 1 68 ? -2.030 17.900 22.586 1.00 31.91 263 ASP C O 1
ATOM 3705 N N . PRO C 1 69 ? -1.727 17.190 24.713 1.00 28.32 264 PRO C N 1
ATOM 3706 C CA . PRO C 1 69 ? -3.132 17.346 25.103 1.00 25.44 264 PRO C CA 1
ATOM 3707 C C . PRO C 1 69 ? -3.609 18.793 25.010 1.00 25.23 264 PRO C C 1
ATOM 3708 O O . PRO C 1 69 ? -4.810 19.021 24.875 1.00 26.95 264 PRO C O 1
ATOM 3712 N N . SER C 1 70 ? -2.686 19.750 25.080 1.00 31.90 265 SER C N 1
ATOM 3713 C CA . SER C 1 70 ? -3.040 21.166 24.986 1.00 27.85 265 SER C CA 1
ATOM 3714 C C . SER C 1 70 ? -3.442 21.528 23.562 1.00 23.42 265 SER C C 1
ATOM 3715 O O . SER C 1 70 ? -4.432 22.228 23.338 1.00 24.20 265 SER C O 1
ATOM 3718 N N . VAL C 1 71 ? -2.663 21.051 22.599 1.00 23.57 266 VAL C N 1
ATOM 3719 C CA . VAL C 1 71 ? -2.970 21.271 21.194 1.00 30.02 266 VAL C CA 1
ATOM 3720 C C . VAL C 1 71 ? -4.281 20.586 20.833 1.00 27.99 266 VAL C C 1
ATOM 3721 O O . VAL C 1 71 ? -5.138 21.169 20.170 1.00 27.76 266 VAL C O 1
ATOM 3725 N N . THR C 1 72 ? -4.427 19.343 21.280 1.00 32.42 267 THR C N 1
ATOM 3726 C CA . THR C 1 72 ? -5.632 18.564 21.022 1.00 24.94 267 THR C CA 1
ATOM 3727 C C . THR C 1 72 ? -6.853 19.197 21.690 1.00 27.06 267 THR C C 1
ATOM 3728 O O . THR C 1 72 ? -7.949 19.191 21.129 1.00 29.08 267 THR C O 1
ATOM 3732 N N . LEU C 1 73 ? -6.661 19.747 22.887 1.00 27.11 268 LEU C N 1
ATOM 3733 C CA . LEU C 1 73 ? -7.753 20.409 23.594 1.00 28.65 268 LEU C CA 1
ATOM 3734 C C . LEU C 1 73 ? -8.257 21.623 22.818 1.00 28.12 268 LEU C C 1
ATOM 3735 O O . LEU C 1 73 ? -9.460 21.783 22.613 1.00 26.27 268 LEU C O 1
ATOM 3740 N N . GLU C 1 74 ? -7.327 22.471 22.388 1.00 32.26 269 GLU C N 1
AT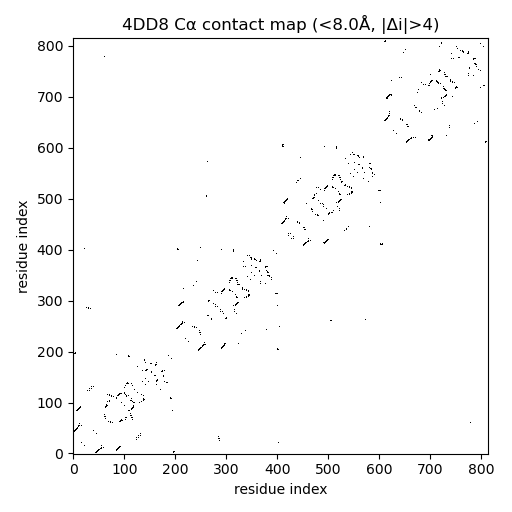OM 3741 C CA . GLU C 1 74 ? -7.666 23.686 21.655 1.00 24.19 269 GLU C CA 1
ATOM 3742 C C . GLU C 1 74 ? -8.348 23.365 20.335 1.00 28.07 269 GLU C C 1
ATOM 3743 O O . GLU C 1 74 ? -9.298 24.037 19.939 1.00 30.32 269 GLU C O 1
ATOM 3745 N N . ASN C 1 75 ? -7.855 22.338 19.654 1.00 27.81 270 ASN C N 1
ATOM 3746 C CA . ASN C 1 75 ? -8.448 21.908 18.398 1.00 22.03 270 ASN C CA 1
ATOM 3747 C C . ASN C 1 75 ? -9.899 21.491 18.589 1.00 27.43 270 ASN C C 1
ATOM 3748 O O . ASN C 1 75 ? -10.759 21.785 17.759 1.00 23.92 270 ASN C O 1
ATOM 3753 N N . LEU C 1 76 ? -10.160 20.797 19.692 1.00 30.28 271 LEU C N 1
ATOM 3754 C CA . LEU C 1 76 ? -11.504 20.328 20.001 1.00 29.08 271 LEU C CA 1
ATOM 3755 C C . LEU C 1 76 ? -12.430 21.512 20.225 1.00 23.24 271 LEU C C 1
ATOM 3756 O O . LEU C 1 76 ? -13.471 21.624 19.589 1.00 25.91 271 LEU C O 1
ATOM 3761 N N . LEU C 1 77 ? -12.040 22.396 21.134 1.00 27.99 272 LEU C N 1
ATOM 3762 C CA . LEU C 1 77 ? -12.827 23.586 21.424 1.00 27.83 272 LEU C CA 1
ATOM 3763 C C . LEU C 1 77 ? -13.053 24.395 20.153 1.00 33.54 272 LEU C C 1
ATOM 3764 O O . LEU C 1 77 ? -14.152 24.895 19.913 1.00 35.47 272 LEU C O 1
ATOM 3769 N N . THR C 1 78 ? -12.004 24.509 19.341 1.00 37.36 273 THR C N 1
ATOM 3770 C CA . THR C 1 78 ? -12.081 25.193 18.054 1.00 34.30 273 THR C CA 1
ATOM 3771 C C . THR C 1 78 ? -13.136 24.554 17.170 1.00 32.07 273 THR C C 1
ATOM 3772 O O . THR C 1 78 ? -14.088 25.205 16.746 1.00 37.77 273 THR C O 1
ATOM 3776 N N . TRP C 1 79 ? -12.953 23.271 16.887 1.00 34.02 274 TRP C N 1
ATOM 3777 C CA . TRP C 1 79 ? -13.904 22.522 16.081 1.00 32.38 274 TRP C CA 1
ATOM 3778 C C . TRP C 1 79 ? -15.302 22.573 16.695 1.00 36.26 274 TRP C C 1
ATOM 3779 O O . TRP C 1 79 ? -16.302 22.660 15.983 1.00 41.43 274 TRP C O 1
ATOM 3790 N N . GLN C 1 80 ? -15.358 22.518 18.021 1.00 35.79 275 GLN C N 1
ATOM 3791 C CA . GLN C 1 80 ? -16.618 22.595 18.750 1.00 37.71 275 GLN C CA 1
ATOM 3792 C C . GLN C 1 80 ? -17.366 23.868 18.394 1.00 41.13 275 GLN C C 1
ATOM 3793 O O . GLN C 1 80 ? -18.538 23.833 18.014 1.00 40.94 275 GLN C O 1
ATOM 3799 N N . ALA C 1 81 ? -16.672 24.993 18.519 1.00 41.20 276 ALA C N 1
ATOM 3800 C CA . ALA C 1 81 ? -17.273 26.297 18.280 1.00 44.05 276 ALA C CA 1
ATOM 3801 C C . ALA C 1 81 ? -17.750 26.461 16.840 1.00 41.95 276 ALA C C 1
ATOM 3802 O O . ALA C 1 81 ? -18.633 27.270 16.569 1.00 52.48 276 ALA C O 1
ATOM 3804 N N . ARG C 1 82 ? -17.167 25.697 15.920 1.00 44.91 277 ARG C N 1
ATOM 3805 C CA . ARG C 1 82 ? -17.547 25.777 14.508 1.00 44.77 277 ARG C CA 1
ATOM 3806 C C . ARG C 1 82 ? -18.777 24.926 14.199 1.00 46.31 277 ARG C C 1
ATOM 3807 O O . ARG C 1 82 ? -19.270 24.909 13.068 1.00 42.51 277 ARG C O 1
ATOM 3815 N N . GLN C 1 83 ? -19.270 24.223 15.212 1.00 44.16 278 GLN C N 1
ATOM 3816 C CA . GLN C 1 83 ? -20.421 23.350 15.042 1.00 41.14 278 GLN C CA 1
ATOM 3817 C C . GLN C 1 83 ? -21.641 23.919 15.753 1.00 39.20 278 GLN C C 1
ATOM 3818 O O . GLN C 1 83 ? -22.647 24.227 15.117 1.00 36.91 278 GLN C O 1
ATOM 3824 N N . ARG C 1 84 ? -21.535 24.052 17.073 1.00 42.58 279 ARG C N 1
ATOM 3825 C CA . ARG C 1 84 ? -22.626 24.553 17.907 1.00 47.12 279 ARG C CA 1
ATOM 3826 C C . ARG C 1 84 ? -23.597 25.442 17.136 1.00 48.27 279 ARG C C 1
ATOM 3827 O O . ARG C 1 84 ? -24.546 24.951 16.523 1.00 43.80 279 ARG C O 1
ATOM 3835 N N . HIS C 1 88 ? -25.061 22.561 18.142 1.00 59.23 283 HIS C N 1
ATOM 3836 C CA . HIS C 1 88 ? -25.242 22.592 19.589 1.00 47.40 283 HIS C CA 1
ATOM 3837 C C . HIS C 1 88 ? -24.703 21.319 20.229 1.00 48.08 283 HIS C C 1
ATOM 3838 O O . HIS C 1 88 ? -25.348 20.271 20.185 1.00 48.28 283 HIS C O 1
ATOM 3845 N N . LEU C 1 89 ? -23.517 21.415 20.824 1.00 51.71 284 LEU C N 1
ATOM 3846 C CA . LEU C 1 89 ? -22.881 20.263 21.457 1.00 38.15 284 LEU C CA 1
ATOM 3847 C C . LEU C 1 89 ? -23.292 20.141 22.920 1.00 35.92 284 LEU C C 1
ATOM 3848 O O . LEU C 1 89 ? -22.664 19.420 23.695 1.00 34.91 284 LEU C O 1
ATOM 3853 N N . HIS C 1 90 ? -24.343 20.865 23.290 1.00 43.34 285 HIS C N 1
ATOM 3854 C CA . HIS C 1 90 ? -24.924 20.766 24.625 1.00 36.67 285 HIS C CA 1
ATOM 3855 C C . HIS C 1 90 ? -23.995 21.270 25.723 1.00 28.33 285 HIS C C 1
ATOM 3856 O O . HIS C 1 90 ? -23.141 22.120 25.483 1.00 33.80 285 HIS C O 1
ATOM 3863 N N . ASP C 1 91 ? -24.169 20.742 26.930 1.00 28.10 286 ASP C N 1
ATOM 3864 C CA . ASP C 1 91 ? -23.455 21.247 28.098 1.00 23.59 286 ASP C CA 1
ATOM 3865 C C . ASP C 1 91 ? -21.944 21.056 28.023 1.00 24.33 286 ASP C C 1
ATOM 3866 O O . ASP C 1 91 ? -21.182 21.990 28.268 1.00 26.08 286 ASP C O 1
ATOM 3871 N N . ASN C 1 92 ? -21.514 19.844 27.685 1.00 30.25 287 ASN C N 1
ATOM 3872 C CA . ASN C 1 92 ? -20.094 19.507 27.720 1.00 26.88 287 ASN C CA 1
ATOM 3873 C C . ASN C 1 92 ? -19.691 18.500 26.648 1.00 25.48 287 ASN C C 1
ATOM 3874 O O . ASN C 1 92 ? -20.467 17.614 26.287 1.00 20.71 287 ASN C O 1
ATOM 3879 N N . VAL C 1 93 ? -18.470 18.651 26.144 1.00 27.50 288 VAL C N 1
ATOM 3880 C CA . VAL C 1 93 ? -17.922 17.747 25.139 1.00 22.51 288 VAL C CA 1
ATOM 3881 C C . VAL C 1 93 ? -16.671 17.056 25.659 1.00 22.81 288 VAL C C 1
ATOM 3882 O O . VAL C 1 93 ? -15.721 17.713 26.079 1.00 14.07 288 VAL C O 1
ATOM 3886 N N . GLN C 1 94 ? -16.678 15.727 25.633 1.00 20.74 289 GLN C N 1
ATOM 3887 C CA . GLN C 1 94 ? -15.513 14.955 26.032 1.00 15.64 289 GLN C CA 1
ATOM 3888 C C . GLN C 1 94 ? -14.998 14.125 24.856 1.00 16.75 289 GLN C C 1
ATOM 3889 O O . GLN C 1 94 ? -15.756 13.392 24.217 1.00 15.44 289 GLN C O 1
ATOM 3895 N N . LEU C 1 95 ? -13.710 14.272 24.559 1.00 16.76 290 LEU C N 1
ATOM 3896 C CA . LEU C 1 95 ? -13.065 13.492 23.508 1.00 15.37 290 LEU C CA 1
ATOM 3897 C C . LEU C 1 95 ? -12.324 12.301 24.101 1.00 15.89 290 LEU C C 1
ATOM 3898 O O . LEU C 1 95 ? -11.592 12.433 25.082 1.00 11.11 290 LEU C O 1
ATOM 3903 N N . ILE C 1 96 ? -12.515 11.136 23.499 1.00 16.20 291 ILE C N 1
ATOM 3904 C CA . ILE C 1 96 ? -11.770 9.954 23.901 1.00 17.55 291 ILE C CA 1
ATOM 3905 C C . ILE C 1 96 ? -10.825 9.552 22.775 1.00 16.71 291 ILE C C 1
ATOM 3906 O O . ILE C 1 96 ? -11.251 9.346 21.640 1.00 17.06 291 ILE C O 1
ATOM 3911 N N . THR C 1 97 ? -9.536 9.461 23.090 1.00 19.46 292 THR C N 1
ATOM 3912 C CA . THR C 1 97 ? -8.526 9.192 22.070 1.00 22.91 292 THR C CA 1
ATOM 3913 C C . THR C 1 97 ? -7.693 7.943 22.350 1.00 23.63 292 THR C C 1
ATOM 3914 O O . THR C 1 97 ? -7.369 7.628 23.500 1.00 19.02 292 THR C O 1
ATOM 3918 N N . GLY C 1 98 ? -7.339 7.243 21.279 1.00 25.97 293 GLY C N 1
ATOM 3919 C CA . GLY C 1 98 ? -6.434 6.113 21.363 1.00 26.00 293 GLY C CA 1
ATOM 3920 C C . GLY C 1 98 ? -4.996 6.555 21.172 1.00 29.92 293 GLY C C 1
ATOM 3921 O O . GLY C 1 98 ? -4.072 5.748 21.260 1.00 34.19 293 GLY C O 1
ATOM 3922 N N . VAL C 1 99 ? -4.808 7.845 20.906 1.00 31.06 294 VAL C N 1
ATOM 3923 C CA . VAL C 1 99 ? -3.473 8.412 20.752 1.00 26.97 294 VAL C CA 1
ATOM 3924 C C . VAL C 1 99 ? -2.802 8.524 22.116 1.00 25.62 294 VAL C C 1
ATOM 3925 O O . VAL C 1 99 ? -3.437 8.917 23.092 1.00 30.31 294 VAL C O 1
ATOM 3929 N N . ASP C 1 100 ? -1.522 8.170 22.183 1.00 30.47 295 ASP C N 1
ATOM 3930 C CA . ASP C 1 100 ? -0.782 8.213 23.443 1.00 28.75 295 ASP C CA 1
ATOM 3931 C C . ASP C 1 100 ? -0.155 9.583 23.684 1.00 30.02 295 ASP C C 1
ATOM 3932 O O . ASP C 1 100 ? 0.770 9.984 22.980 1.00 30.89 295 ASP C O 1
ATOM 3937 N N . PHE C 1 101 ? -0.665 10.291 24.686 1.00 31.08 296 PHE C N 1
ATOM 3938 C CA . PHE C 1 101 ? -0.174 11.622 25.030 1.00 32.80 296 PHE C CA 1
ATOM 3939 C C . PHE C 1 101 ? 1.257 11.584 25.552 1.00 28.91 296 PHE C C 1
ATOM 3940 O O . PHE C 1 101 ? 1.658 10.636 26.226 1.00 26.45 296 PHE C O 1
ATOM 3948 N N . THR C 1 102 ? 2.020 12.626 25.239 1.00 27.13 297 THR C N 1
ATOM 3949 C CA . THR C 1 102 ? 3.418 12.698 25.643 1.00 34.48 297 THR C CA 1
ATOM 3950 C C . THR C 1 102 ? 3.553 12.641 27.152 1.00 27.98 297 THR C C 1
ATOM 3951 O O . THR C 1 102 ? 2.817 13.311 27.875 1.00 34.49 297 THR C O 1
ATOM 3955 N N . GLY C 1 103 ? 4.501 11.842 27.622 1.00 29.29 298 GLY C N 1
ATOM 3956 C CA . GLY C 1 103 ? 4.697 11.661 29.045 1.00 28.21 298 GLY C CA 1
ATOM 3957 C C . GLY C 1 103 ? 3.637 10.751 29.624 1.00 21.24 298 GLY C C 1
ATOM 3958 O O . GLY C 1 103 ? 3.208 9.797 28.983 1.00 24.86 298 GLY C O 1
ATOM 3959 N N . THR C 1 104 ? 3.209 11.050 30.842 1.00 29.13 299 THR C N 1
ATOM 3960 C CA . THR C 1 104 ? 2.248 10.208 31.538 1.00 23.10 299 THR C CA 1
ATOM 3961 C C . THR C 1 104 ? 0.873 10.852 31.558 1.00 18.41 299 THR C C 1
ATOM 3962 O O . THR C 1 104 ? -0.058 10.316 32.152 1.00 28.27 299 THR C O 1
ATOM 3966 N N . THR C 1 105 ? 0.751 12.006 30.913 1.00 24.17 300 THR C N 1
ATOM 3967 C CA . THR C 1 105 ? -0.505 12.742 30.899 1.00 16.70 300 THR C CA 1
ATOM 3968 C C . THR C 1 105 ? -1.579 11.974 30.136 1.00 28.27 300 THR C C 1
ATOM 3969 O O . THR C 1 105 ? -1.345 11.503 29.020 1.00 26.45 300 THR C O 1
ATOM 3973 N N . VAL C 1 106 ? -2.757 11.849 30.740 1.00 23.59 301 VAL C N 1
ATOM 3974 C CA . VAL C 1 106 ? -3.835 11.073 30.137 1.00 18.10 301 VAL C CA 1
ATOM 3975 C C . VAL C 1 106 ? -5.148 11.842 30.017 1.00 16.83 301 VAL C C 1
ATOM 3976 O O . VAL C 1 106 ? -6.140 11.311 29.526 1.00 16.34 301 VAL C O 1
ATOM 3980 N N . GLY C 1 107 ? -5.148 13.097 30.454 1.00 22.12 302 GLY C N 1
ATOM 3981 C CA . GLY C 1 107 ? -6.331 13.931 30.344 1.00 20.48 302 GLY C CA 1
ATOM 3982 C C . GLY C 1 107 ? -6.037 15.410 30.498 1.00 21.87 302 GLY C C 1
ATOM 3983 O O . GLY C 1 107 ? -5.196 15.807 31.306 1.00 21.31 302 GLY C O 1
ATOM 3984 N N . PHE C 1 108 ? -6.739 16.229 29.724 1.00 14.96 303 PHE C N 1
ATOM 3985 C CA . PHE C 1 108 ? -6.551 17.674 29.772 1.00 16.59 303 PHE C CA 1
ATOM 3986 C C . PHE C 1 108 ? -7.897 18.377 29.632 1.00 17.95 303 PHE C C 1
ATOM 3987 O O . PHE C 1 108 ? -8.758 17.929 28.875 1.00 18.15 303 PHE C O 1
ATOM 3995 N N . ALA C 1 109 ? -8.075 19.479 30.356 1.00 16.50 304 ALA C N 1
ATOM 3996 C CA . ALA C 1 109 ? -9.381 20.125 30.446 1.00 16.40 304 ALA C CA 1
ATOM 3997 C C . ALA C 1 109 ? -9.317 21.646 30.565 1.00 21.45 304 ALA C C 1
ATOM 3998 O O . ALA C 1 109 ? -8.360 22.200 31.111 1.00 17.08 304 ALA C O 1
ATOM 4000 N N . ARG C 1 110 ? -10.354 22.310 30.060 1.00 18.24 305 ARG C N 1
ATOM 4001 C CA . ARG C 1 110 ? -10.514 23.750 30.224 1.00 15.73 305 ARG C CA 1
ATOM 4002 C C . ARG C 1 110 ? -11.200 24.048 31.557 1.00 19.21 305 ARG C C 1
ATOM 4003 O O . ARG C 1 110 ? -12.333 23.626 31.780 1.00 16.68 305 ARG C O 1
ATOM 4011 N N . VAL C 1 111 ? -10.519 24.781 32.437 1.00 17.50 306 VAL C N 1
ATOM 4012 C CA . VAL C 1 111 ? -11.010 25.004 33.799 1.00 15.24 306 VAL C CA 1
ATOM 4013 C C . VAL C 1 111 ? -12.194 25.968 33.881 1.00 15.15 306 VAL C C 1
ATOM 4014 O O . VAL C 1 111 ? -12.169 27.050 33.301 1.00 23.32 306 VAL C O 1
ATOM 4018 N N . SER C 1 112 ? -13.227 25.555 34.610 1.00 11.01 307 SER C N 1
ATOM 4019 C CA . SER C 1 112 ? -14.432 26.354 34.793 1.00 12.60 307 SER C CA 1
ATOM 4020 C C . SER C 1 112 ? -15.112 26.714 33.474 1.00 13.31 307 SER C C 1
ATOM 4021 O O . SER C 1 112 ? -15.743 27.760 33.365 1.00 16.16 307 SER C O 1
ATOM 4024 N N . ALA C 1 113 ? -15.001 25.839 32.482 1.00 13.71 308 ALA C N 1
ATOM 4025 C CA . ALA C 1 113 ? -15.546 26.125 31.160 1.00 15.37 308 ALA C CA 1
ATOM 4026 C C . ALA C 1 113 ? -16.916 25.492 30.917 1.00 20.21 308 ALA C C 1
ATOM 4027 O O . ALA C 1 113 ? -17.476 25.617 29.831 1.00 23.13 308 ALA C O 1
ATOM 4029 N N . MET C 1 114 ? -17.453 24.817 31.929 1.00 24.47 309 MET C N 1
ATOM 4030 C CA . MET C 1 114 ? -18.755 24.167 31.807 1.00 18.67 309 MET C CA 1
ATOM 4031 C C . MET C 1 114 ? -19.849 25.150 31.403 1.00 26.08 309 MET C C 1
ATOM 4032 O O . MET C 1 114 ? -20.007 26.197 32.029 1.00 22.43 309 MET C O 1
ATOM 4037 N N . CYS C 1 115 ? -20.593 24.790 30.355 1.00 31.82 310 CYS C N 1
ATOM 4038 C CA . CYS C 1 115 ? -21.731 25.564 29.844 1.00 27.98 310 CYS C CA 1
ATOM 4039 C C . CYS C 1 115 ? -21.326 26.631 28.831 1.00 27.13 310 CYS C C 1
ATOM 4040 O O . CYS C 1 115 ? -22.156 27.115 28.066 1.00 35.63 310 CYS C O 1
ATOM 4043 N N . SER C 1 116 ? -20.049 26.995 28.827 1.00 28.09 311 SER C N 1
ATOM 4044 C CA . SER C 1 116 ? -19.541 27.952 27.855 1.00 26.65 311 SER C CA 1
ATOM 4045 C C . SER C 1 116 ? -19.280 27.269 26.521 1.00 24.92 311 SER C C 1
ATOM 4046 O O . SER C 1 116 ? -19.512 26.069 26.374 1.00 27.85 311 SER C O 1
ATOM 4049 N N . HIS C 1 117 ? -18.796 28.037 25.551 1.00 27.23 312 HIS C N 1
ATOM 4050 C CA . HIS C 1 117 ? -18.462 27.486 24.243 1.00 37.47 312 HIS C CA 1
ATOM 4051 C C . HIS C 1 117 ? -17.076 26.847 24.237 1.00 31.84 312 HIS C C 1
ATOM 4052 O O . HIS C 1 117 ? -16.656 26.259 23.242 1.00 35.82 312 HIS C O 1
ATOM 4059 N N . SER C 1 118 ? -16.369 26.964 25.355 1.00 31.65 313 SER C N 1
ATOM 4060 C CA . SER C 1 118 ? -15.093 26.279 25.511 1.00 26.18 313 SER C CA 1
ATOM 4061 C C . SER C 1 118 ? -15.231 25.119 26.495 1.00 28.74 313 SER C C 1
ATOM 4062 O O . SER C 1 118 ? -14.256 24.702 27.117 1.00 26.63 313 SER C O 1
ATOM 4065 N N . SER C 1 119 ? -16.451 24.603 26.627 1.00 27.48 314 SER C N 1
ATOM 4066 C CA . SER C 1 119 ? -16.743 23.503 27.542 1.00 25.11 314 SER C CA 1
ATOM 4067 C C . SER C 1 119 ? -16.309 22.171 26.942 1.00 24.50 314 SER C C 1
ATOM 4068 O O . SER C 1 119 ? -17.060 21.550 26.184 1.00 24.32 314 SER C O 1
ATOM 4071 N N . GLY C 1 120 ? -15.096 21.739 27.277 1.00 21.45 315 GLY C N 1
ATOM 4072 C CA . GLY C 1 120 ? -14.549 20.509 26.730 1.00 21.81 315 GLY C CA 1
ATOM 4073 C C . GLY C 1 120 ? -13.298 19.990 27.419 1.00 21.13 315 GLY C C 1
ATOM 4074 O O . GLY C 1 120 ? -12.647 20.703 28.181 1.00 21.56 315 GLY C O 1
ATOM 4075 N N . ALA C 1 121 ? -12.966 18.732 27.139 1.00 21.18 316 ALA C N 1
ATOM 4076 C CA . ALA C 1 121 ? -11.766 18.098 27.678 1.00 19.60 316 ALA C CA 1
ATOM 4077 C C . ALA C 1 121 ? -11.352 16.916 26.802 1.00 20.20 316 ALA C C 1
ATOM 4078 O O . ALA C 1 121 ? -12.138 16.434 25.981 1.00 15.42 316 ALA C O 1
ATOM 4080 N N . VAL C 1 122 ? -10.116 16.455 26.963 1.00 17.97 317 VAL C N 1
ATOM 4081 C CA . VAL C 1 122 ? -9.644 15.302 26.198 1.00 17.79 317 VAL C CA 1
ATOM 4082 C C . VAL C 1 122 ? -9.117 14.194 27.103 1.00 15.96 317 VAL C C 1
ATOM 4083 O O . VAL C 1 122 ? -8.407 14.451 28.067 1.00 17.75 317 VAL C O 1
ATOM 4087 N N . ASN C 1 123 ? -9.479 12.960 26.778 1.00 14.38 318 ASN C N 1
ATOM 4088 C CA . ASN C 1 123 ? -9.127 11.816 27.601 1.00 14.23 318 ASN C CA 1
ATOM 4089 C C . ASN C 1 123 ? -8.517 10.697 26.776 1.00 17.64 318 ASN C C 1
ATOM 4090 O O . ASN C 1 123 ? -9.045 10.327 25.724 1.00 19.08 318 ASN C O 1
ATOM 4095 N N . GLN C 1 124 ? -7.402 10.159 27.252 1.00 14.55 319 GLN C N 1
ATOM 4096 C CA . GLN C 1 124 ? -6.811 8.995 26.617 1.00 20.08 319 GLN C CA 1
ATOM 4097 C C . GLN C 1 124 ? -7.295 7.714 27.281 1.00 22.69 319 GLN C C 1
ATOM 4098 O O . GLN C 1 124 ? -7.239 7.580 28.504 1.00 21.61 319 GLN C O 1
ATOM 4104 N N . ASP C 1 125 ? -7.780 6.781 26.467 1.00 25.47 320 ASP C N 1
ATOM 4105 C CA . ASP C 1 125 ? -8.195 5.479 26.965 1.00 21.07 320 ASP C CA 1
ATOM 4106 C C . ASP C 1 125 ? -6.954 4.659 27.279 1.00 22.86 320 ASP C C 1
ATOM 4107 O O . ASP C 1 125 ? -6.491 3.875 26.451 1.00 28.39 320 ASP C O 1
ATOM 4112 N N . HIS C 1 126 ? -6.428 4.842 28.486 1.00 22.07 321 HIS C N 1
ATOM 4113 C CA . HIS C 1 126 ? -5.112 4.329 28.846 1.00 22.17 321 HIS C CA 1
ATOM 4114 C C . HIS C 1 126 ? -5.137 2.977 29.546 1.00 29.05 321 HIS C C 1
ATOM 4115 O O . HIS C 1 126 ? -4.085 2.388 29.801 1.00 29.59 321 HIS C O 1
ATOM 4122 N N A SER C 1 127 ? -6.333 2.486 29.853 0.68 26.03 322 SER C N 1
ATOM 4123 N N B SER C 1 127 ? -6.330 2.491 29.872 0.32 25.99 322 SER C N 1
ATOM 4124 C CA A SER C 1 127 ? -6.461 1.242 30.604 0.68 24.90 322 SER C CA 1
ATOM 4125 C CA B SER C 1 127 ? -6.456 1.236 30.606 0.32 24.85 322 SER C CA 1
ATOM 4126 C C A SER C 1 127 ? -7.464 0.282 29.979 0.68 21.26 322 SER C C 1
ATOM 4127 C C B SER C 1 127 ? -7.454 0.283 29.962 0.32 21.35 322 SER C C 1
ATOM 4128 O O A SER C 1 127 ? -8.499 0.700 29.467 0.68 23.29 322 SER C O 1
ATOM 4129 O O B SER C 1 127 ? -8.471 0.706 29.418 0.32 23.28 322 SER C O 1
ATOM 4134 N N . LYS C 1 128 ? -7.149 -1.009 30.031 1.00 19.83 323 LYS C N 1
ATOM 4135 C CA . LYS C 1 128 ? -8.040 -2.044 29.523 1.00 22.40 323 LYS C CA 1
ATOM 4136 C C . LYS C 1 128 ? -9.389 -1.990 30.240 1.00 22.98 323 LYS C C 1
ATOM 4137 O O . LYS C 1 128 ? -10.435 -2.268 29.645 1.00 18.48 323 LYS C O 1
ATOM 4143 N N . ASN C 1 129 ? -9.358 -1.630 31.521 1.00 19.81 324 ASN C N 1
ATOM 4144 C CA . ASN C 1 129 ? -10.579 -1.389 32.288 1.00 20.69 324 ASN C CA 1
ATOM 4145 C C . ASN C 1 129 ? -11.167 -0.017 31.944 1.00 23.45 324 ASN C C 1
ATOM 4146 O O . ASN C 1 129 ? -10.503 1.007 32.127 1.00 24.48 324 ASN C O 1
ATOM 4151 N N . PRO C 1 130 ? -12.411 0.009 31.434 1.00 18.02 325 PRO C N 1
ATOM 4152 C CA . PRO C 1 130 ? -13.070 1.269 31.068 1.00 19.08 325 PRO C CA 1
ATOM 4153 C C . PRO C 1 130 ? -13.111 2.247 32.240 1.00 20.00 325 PRO C C 1
ATOM 4154 O O . PRO C 1 130 ? -13.190 3.457 32.036 1.00 17.13 325 PRO C O 1
ATOM 4158 N N . VAL C 1 131 ? -13.067 1.716 33.457 1.00 21.15 326 VAL C N 1
ATOM 4159 C CA . VAL C 1 131 ? -13.021 2.541 34.655 1.00 16.99 326 VAL C CA 1
ATOM 4160 C C . VAL C 1 131 ? -11.885 3.556 34.568 1.00 18.78 326 VAL C C 1
ATOM 4161 O O . VAL C 1 131 ? -12.036 4.706 34.979 1.00 18.61 326 VAL C O 1
ATOM 4165 N N . GLY C 1 132 ? -10.756 3.127 34.010 1.00 20.31 327 GLY C N 1
ATOM 4166 C CA . GLY C 1 132 ? -9.597 3.988 33.858 1.00 19.81 327 GLY C CA 1
ATOM 4167 C C . GLY C 1 132 ? -9.903 5.320 33.199 1.00 21.47 327 GLY C C 1
ATOM 4168 O O . GLY C 1 132 ? -9.662 6.379 33.778 1.00 21.08 327 GLY C O 1
ATOM 4169 N N . VAL C 1 133 ? -10.435 5.274 31.983 1.00 18.52 328 VAL C N 1
ATOM 4170 C CA . VAL C 1 133 ? -10.747 6.499 31.255 1.00 16.83 328 VAL C CA 1
ATOM 4171 C C . VAL C 1 133 ? -11.997 7.196 31.810 1.00 15.37 328 VAL C C 1
ATOM 4172 O O . VAL C 1 133 ? -12.167 8.405 31.645 1.00 16.28 328 VAL C O 1
ATOM 4176 N N . ALA C 1 134 ? -12.862 6.436 32.478 1.00 14.91 329 ALA C N 1
ATOM 4177 C CA . ALA C 1 134 ? -14.030 7.018 33.133 1.00 10.94 329 ALA C CA 1
ATOM 4178 C C . ALA C 1 134 ? -13.624 7.892 34.322 1.00 15.08 329 ALA C C 1
ATOM 4179 O O . ALA C 1 134 ? -14.236 8.930 34.568 1.00 16.28 329 ALA C O 1
ATOM 4181 N N . CYS C 1 135 ? -12.597 7.469 35.058 1.00 16.97 330 CYS C N 1
ATOM 4182 C CA . CYS C 1 135 ? -12.061 8.263 36.168 1.00 15.88 330 CYS C CA 1
ATOM 4183 C C . CYS C 1 135 ? -11.381 9.535 35.664 1.00 14.93 330 CYS C C 1
ATOM 4184 O O . CYS C 1 135 ? -11.554 10.611 36.233 1.00 14.73 330 CYS C O 1
ATOM 4187 N N . THR C 1 136 ? -10.593 9.396 34.603 1.00 15.47 331 THR C N 1
ATOM 4188 C CA . THR C 1 136 ? -9.933 10.535 33.981 1.00 12.43 331 THR C CA 1
ATOM 4189 C C . THR C 1 136 ? -10.955 11.563 33.513 1.00 13.51 331 THR C C 1
ATOM 4190 O O . THR C 1 136 ? -10.799 12.755 33.766 1.00 16.61 331 THR C O 1
ATOM 4194 N N . MET C 1 137 ? -11.998 11.093 32.835 1.00 14.24 332 MET C N 1
ATOM 4195 C CA . MET C 1 137 ? -13.060 11.962 32.340 1.00 12.10 332 MET C CA 1
ATOM 4196 C C . MET C 1 137 ? -13.814 12.663 33.469 1.00 12.94 332 MET C C 1
ATOM 4197 O O . MET C 1 137 ? -14.198 13.821 33.341 1.00 13.18 332 MET C O 1
ATOM 4202 N N . ALA C 1 138 ? -14.029 11.961 34.574 1.00 13.84 333 ALA C N 1
ATOM 4203 C CA . ALA C 1 138 ? -14.676 12.569 35.728 1.00 13.96 333 ALA C CA 1
ATOM 4204 C C . ALA C 1 138 ? -13.759 13.630 36.332 1.00 19.86 333 ALA C C 1
ATOM 4205 O O . ALA C 1 138 ? -14.218 14.674 36.796 1.00 18.29 333 ALA C O 1
ATOM 4207 N N . HIS C 1 139 ? -12.460 13.348 36.318 1.00 13.02 334 HIS C N 1
ATOM 4208 C CA . HIS C 1 139 ? -11.448 14.290 36.788 1.00 16.18 334 HIS C CA 1
ATOM 4209 C C . HIS C 1 139 ? -11.442 15.548 35.922 1.00 17.13 334 HIS C C 1
ATOM 4210 O O . HIS C 1 139 ? -11.485 16.664 36.441 1.00 13.82 334 HIS C O 1
ATOM 4217 N N . GLU C 1 140 ? -11.393 15.363 34.604 1.00 15.34 335 GLU C N 1
ATOM 4218 C CA . GLU C 1 140 ? -11.391 16.485 33.667 1.00 15.74 335 GLU C CA 1
ATOM 4219 C C . GLU C 1 140 ? -12.721 17.233 33.677 1.00 17.09 335 GLU C C 1
ATOM 4220 O O . GLU C 1 140 ? -12.752 18.458 33.558 1.00 17.41 335 GLU C O 1
ATOM 4226 N N . MET C 1 141 ? -13.823 16.502 33.795 1.00 13.59 336 MET C N 1
ATOM 4227 C CA . MET C 1 141 ? -15.114 17.156 33.936 1.00 12.17 336 MET C CA 1
ATOM 4228 C C . MET C 1 141 ? -15.160 17.935 35.243 1.00 15.54 336 MET C C 1
ATOM 4229 O O . MET C 1 141 ? -15.908 18.903 35.373 1.00 11.33 336 MET C O 1
ATOM 4234 N N . GLY C 1 142 ? -14.357 17.503 36.210 1.00 16.13 337 GLY C N 1
ATOM 4235 C CA . GLY C 1 142 ? -14.256 18.197 37.481 1.00 13.31 337 GLY C CA 1
ATOM 4236 C C . GLY C 1 142 ? -13.617 19.562 37.319 1.00 11.36 337 GLY C C 1
ATOM 4237 O O . GLY C 1 142 ? -14.056 20.543 37.918 1.00 10.62 337 GLY C O 1
ATOM 4238 N N . HIS C 1 143 ? -12.568 19.621 36.504 1.00 12.50 338 HIS C N 1
ATOM 4239 C CA . HIS C 1 143 ? -11.935 20.886 36.156 1.00 10.56 338 HIS C CA 1
ATOM 4240 C C . HIS C 1 143 ? -12.915 21.819 35.445 1.00 12.81 338 HIS C C 1
ATOM 4241 O O . HIS C 1 143 ? -12.981 23.003 35.769 1.00 10.40 338 HIS C O 1
ATOM 4248 N N . ASN C 1 144 ? -13.663 21.289 34.474 1.00 8.95 339 ASN C N 1
ATOM 4249 C CA . ASN C 1 144 ? -14.680 22.077 33.779 1.00 9.63 339 ASN C CA 1
ATOM 4250 C C . ASN C 1 144 ? -15.672 22.671 34.769 1.00 13.26 339 ASN C C 1
ATOM 4251 O O . ASN C 1 144 ? -16.308 23.685 34.492 1.00 15.54 339 ASN C O 1
ATOM 4256 N N . LEU C 1 145 ? -15.812 22.017 35.917 1.00 12.97 340 LEU C N 1
ATOM 4257 C CA . LEU C 1 145 ? -16.769 22.435 36.938 1.00 15.06 340 LEU C CA 1
ATOM 4258 C C . LEU C 1 145 ? -16.125 23.269 38.048 1.00 14.18 340 LEU C C 1
ATOM 4259 O O . LEU C 1 145 ? -16.743 23.513 39.085 1.00 15.27 340 LEU C O 1
ATOM 4264 N N . GLY C 1 146 ? -14.883 23.691 37.838 1.00 10.42 341 GLY C N 1
ATOM 4265 C CA . GLY C 1 146 ? -14.230 24.598 38.767 1.00 12.41 341 GLY C CA 1
ATOM 4266 C C . GLY C 1 146 ? -13.401 23.949 39.864 1.00 16.32 341 GLY C C 1
ATOM 4267 O O . GLY C 1 146 ? -12.938 24.627 40.780 1.00 13.96 341 GLY C O 1
ATOM 4268 N N . MET C 1 147 ? -13.203 22.638 39.778 1.00 16.86 342 MET C N 1
ATOM 4269 C CA . MET C 1 147 ? -12.400 21.930 40.775 1.00 10.42 342 MET C CA 1
ATOM 4270 C C . MET C 1 147 ? -10.907 22.009 40.465 1.00 12.42 342 MET C C 1
ATOM 4271 O O . MET C 1 147 ? -10.497 21.949 39.307 1.00 9.10 342 MET C O 1
ATOM 4276 N N . ASP C 1 148 ? -10.104 22.151 41.515 1.00 14.47 343 ASP C N 1
ATOM 4277 C CA . ASP C 1 148 ? -8.653 22.114 41.399 1.00 13.08 343 ASP C CA 1
ATOM 4278 C C . ASP C 1 148 ? -8.144 20.774 41.928 1.00 16.39 343 ASP C C 1
ATOM 4279 O O . ASP C 1 148 ? -8.909 19.990 42.488 1.00 16.81 343 ASP C O 1
ATOM 4284 N N . HIS C 1 149 ? -6.857 20.506 41.749 1.00 13.44 344 HIS C N 1
ATOM 4285 C CA . HIS C 1 149 ? -6.249 19.314 42.331 1.00 17.94 344 HIS C CA 1
ATOM 4286 C C . HIS C 1 149 ? -6.246 19.411 43.859 1.00 18.09 344 HIS C C 1
ATOM 4287 O O . HIS C 1 149 ? -5.988 20.477 44.414 1.00 13.98 344 HIS C O 1
ATOM 4294 N N . ASP C 1 150 ? -6.532 18.300 44.532 1.00 13.26 345 ASP C N 1
ATOM 4295 C CA . ASP C 1 150 ? -6.582 18.279 45.995 1.00 17.48 345 ASP C CA 1
ATOM 4296 C C . ASP C 1 150 ? -5.266 18.760 46.618 1.00 15.66 345 ASP C C 1
ATOM 4297 O O . ASP C 1 150 ? -5.236 19.224 47.756 1.00 13.35 345 ASP C O 1
ATOM 4302 N N . GLU C 1 151 ? -4.182 18.643 45.860 1.00 21.30 346 GLU C N 1
ATOM 4303 C CA . GLU C 1 151 ? -2.868 19.079 46.314 1.00 17.02 346 GLU C CA 1
ATOM 4304 C C . GLU C 1 151 ? -2.775 20.600 46.400 1.00 17.96 346 GLU C C 1
ATOM 4305 O O . GLU C 1 151 ? -2.003 21.138 47.192 1.00 20.68 346 GLU C O 1
ATOM 4311 N N . ASN C 1 152 ? -3.570 21.285 45.580 1.00 23.36 347 ASN C N 1
ATOM 4312 C CA . ASN C 1 152 ? -3.539 22.745 45.507 1.00 23.65 347 ASN C CA 1
ATOM 4313 C C . ASN C 1 152 ? -4.362 23.446 46.586 1.00 21.22 347 ASN C C 1
ATOM 4314 O O . ASN C 1 152 ? -4.330 24.668 46.700 1.00 28.79 347 ASN C O 1
ATOM 4319 N N . VAL C 1 153 ? -5.105 22.673 47.366 1.00 17.02 348 VAL C N 1
ATOM 4320 C CA . VAL C 1 153 ? -5.921 23.237 48.429 1.00 10.85 348 VAL C CA 1
ATOM 4321 C C . VAL C 1 153 ? -5.415 22.780 49.802 1.00 21.57 348 VAL C C 1
ATOM 4322 O O . VAL C 1 153 ? -5.608 21.629 50.197 1.00 17.75 348 VAL C O 1
ATOM 4326 N N . GLN C 1 154 ? -4.762 23.694 50.515 1.00 14.10 349 GLN C N 1
ATOM 4327 C CA . GLN C 1 154 ? -4.168 23.396 51.809 1.00 17.48 349 GLN C CA 1
ATOM 4328 C C . GLN C 1 154 ? -5.190 22.880 52.814 1.00 21.48 349 GLN C C 1
ATOM 4329 O O . GLN C 1 154 ? -6.231 23.497 53.026 1.00 14.77 349 GLN C O 1
ATOM 4335 N N . GLY C 1 155 ? -4.880 21.744 53.432 1.00 17.89 350 GLY C N 1
ATOM 4336 C CA . GLY C 1 155 ? -5.724 21.183 54.473 1.00 22.85 350 GLY C CA 1
ATOM 4337 C C . GLY C 1 155 ? -6.888 20.365 53.952 1.00 23.67 350 GLY C C 1
ATOM 4338 O O . GLY C 1 155 ? -7.697 19.860 54.731 1.00 26.62 350 GLY C O 1
ATOM 4339 N N . CYS C 1 156 ? -6.981 20.240 52.632 1.00 24.13 351 CYS C N 1
ATOM 4340 C CA . CYS C 1 156 ? -8.054 19.474 52.014 1.00 22.89 351 CYS C CA 1
ATOM 4341 C C . CYS C 1 156 ? -8.093 18.064 52.586 1.00 33.04 351 CYS C C 1
ATOM 4342 O O . CYS C 1 156 ? -7.056 17.415 52.724 1.00 39.15 351 CYS C O 1
ATOM 4345 N N . ARG C 1 157 ? -9.287 17.591 52.928 1.00 27.97 352 ARG C N 1
ATOM 4346 C CA . ARG C 1 157 ? -9.422 16.251 53.489 1.00 29.03 352 ARG C CA 1
ATOM 4347 C C . ARG C 1 157 ? -10.129 15.313 52.520 1.00 26.42 352 ARG C C 1
ATOM 4348 O O . ARG C 1 157 ? -11.238 15.590 52.063 1.00 15.52 352 ARG C O 1
ATOM 4350 N N . CYS C 1 158 ? -9.464 14.207 52.205 1.00 22.26 353 CYS C N 1
ATOM 4351 C CA . CYS C 1 158 ? -10.045 13.160 51.380 1.00 28.41 353 CYS C CA 1
ATOM 4352 C C . CYS C 1 158 ? -10.583 12.058 52.279 1.00 23.77 353 CYS C C 1
ATOM 4353 O O . CYS C 1 158 ? -9.891 11.595 53.188 1.00 30.83 353 CYS C O 1
ATOM 4356 N N . GLN C 1 159 ? -11.819 11.640 52.034 1.00 23.06 354 GLN C N 1
ATOM 4357 C CA . GLN C 1 159 ? -12.454 10.652 52.899 1.00 30.66 354 GLN C CA 1
ATOM 4358 C C . GLN C 1 159 ? -12.394 9.231 52.335 1.00 24.47 354 GLN C C 1
ATOM 4359 O O . GLN C 1 159 ? -13.279 8.418 52.586 1.00 25.58 354 GLN C O 1
ATOM 4365 N N . GLU C 1 160 ? -11.340 8.941 51.578 1.00 23.91 355 GLU C N 1
ATOM 4366 C CA . GLU C 1 160 ? -11.087 7.584 51.107 1.00 25.81 355 GLU C CA 1
ATOM 4367 C C . GLU C 1 160 ? -10.279 6.827 52.155 1.00 23.09 355 GLU C C 1
ATOM 4368 O O . GLU C 1 160 ? -9.136 7.183 52.444 1.00 23.73 355 GLU C O 1
ATOM 4374 N N . ARG C 1 161 ? -10.884 5.790 52.725 1.00 24.65 356 ARG C N 1
ATOM 4375 C CA . ARG C 1 161 ? -10.257 5.021 53.795 1.00 22.35 356 ARG C CA 1
ATOM 4376 C C . ARG C 1 161 ? -9.265 4.008 53.241 1.00 20.62 356 ARG C C 1
ATOM 4377 O O . ARG C 1 161 ? -8.306 3.637 53.911 1.00 16.75 356 ARG C O 1
ATOM 4385 N N . PHE C 1 162 ? -9.500 3.568 52.010 1.00 17.82 357 PHE C N 1
ATOM 4386 C CA . PHE C 1 162 ? -8.710 2.488 51.428 1.00 15.42 357 PHE C CA 1
ATOM 4387 C C . PHE C 1 162 ? -7.466 2.973 50.676 1.00 19.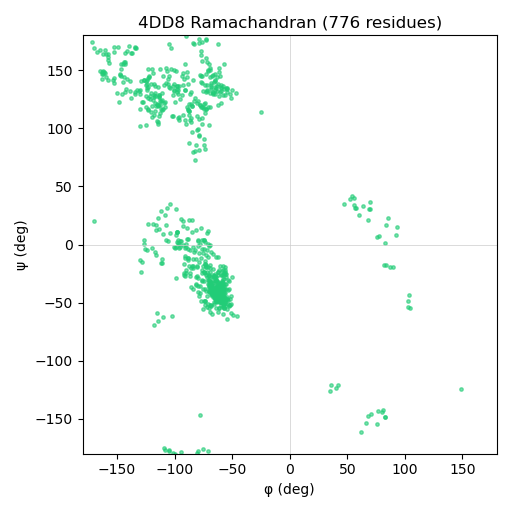32 357 PHE C C 1
ATOM 4388 O O . PHE C 1 162 ? -7.201 4.173 50.606 1.00 28.55 357 PHE C O 1
ATOM 4396 N N . GLU C 1 163 ? -6.701 2.027 50.138 1.00 16.95 358 GLU C N 1
ATOM 4397 C CA . GLU C 1 163 ? -5.483 2.319 49.373 1.00 15.82 358 GLU C CA 1
ATOM 4398 C C . GLU C 1 163 ? -4.621 3.452 49.945 1.00 18.23 358 GLU C C 1
ATOM 4399 O O . GLU C 1 163 ? -4.193 3.399 51.099 1.00 16.84 358 GLU C O 1
ATOM 4405 N N . ALA C 1 164 ? -4.355 4.464 49.126 1.00 22.10 359 ALA C N 1
ATOM 4406 C CA . ALA C 1 164 ? -3.514 5.584 49.541 1.00 19.63 359 ALA C CA 1
ATOM 4407 C C . ALA C 1 164 ? -4.348 6.762 50.030 1.00 25.44 359 ALA C C 1
ATOM 4408 O O . ALA C 1 164 ? -3.810 7.802 50.410 1.00 26.96 359 ALA C O 1
ATOM 4410 N N . GLY C 1 165 ? -5.665 6.595 50.018 1.00 22.64 360 GLY C N 1
ATOM 4411 C CA . GLY C 1 165 ? -6.561 7.632 50.489 1.00 24.73 360 GLY C CA 1
ATOM 4412 C C . GLY C 1 165 ? -6.604 8.842 49.575 1.00 24.78 360 GLY C C 1
ATOM 4413 O O . GLY C 1 165 ? -6.816 9.964 50.030 1.00 31.06 360 GLY C O 1
ATOM 4414 N N . ARG C 1 166 ? -6.399 8.616 48.281 1.00 27.18 361 ARG C N 1
ATOM 4415 C CA . ARG C 1 166 ? -6.499 9.685 47.293 1.00 27.32 361 ARG C CA 1
ATOM 4416 C C . ARG C 1 166 ? -7.900 9.748 46.696 1.00 26.40 361 ARG C C 1
ATOM 4417 O O . ARG C 1 166 ? -8.547 8.719 46.496 1.00 26.04 361 ARG C O 1
ATOM 4425 N N . CYS C 1 167 ? -8.355 10.960 46.395 1.00 22.23 362 CYS C N 1
ATOM 4426 C CA . CYS C 1 167 ? -9.658 11.154 45.773 1.00 20.69 362 CYS C CA 1
ATOM 4427 C C . CYS C 1 167 ? -9.528 11.413 44.279 1.00 16.12 362 CYS C C 1
ATOM 4428 O O . CYS C 1 167 ? -8.425 11.428 43.735 1.00 20.72 362 CYS C O 1
ATOM 4431 N N . ILE C 1 168 ? -10.665 11.617 43.627 1.00 16.40 363 ILE C N 1
ATOM 4432 C CA . ILE C 1 168 ? -10.721 11.788 42.182 1.00 16.63 363 ILE C CA 1
ATOM 4433 C C . ILE C 1 168 ? -9.874 12.941 41.642 1.00 20.06 363 ILE C C 1
ATOM 4434 O O . ILE C 1 168 ? -9.240 12.806 40.593 1.00 26.32 363 ILE C O 1
ATOM 4439 N N . MET C 1 169 ? -9.859 14.069 42.347 1.00 16.92 364 MET C N 1
ATOM 4440 C CA . MET C 1 169 ? -9.164 15.254 41.838 1.00 21.01 364 MET C CA 1
ATOM 4441 C C . MET C 1 169 ? -7.664 15.306 42.136 1.00 19.58 364 MET C C 1
ATOM 4442 O O . MET C 1 169 ? -7.032 16.340 41.929 1.00 19.02 364 MET C O 1
ATOM 4447 N N . ALA C 1 170 ? -7.086 14.211 42.618 1.00 18.91 365 ALA C N 1
ATOM 4448 C CA . ALA C 1 170 ? -5.641 14.191 42.817 1.00 20.12 365 ALA C CA 1
ATOM 4449 C C . ALA C 1 170 ? -4.979 14.389 41.460 1.00 17.98 365 ALA C C 1
ATOM 4450 O O . ALA C 1 170 ? -5.555 14.042 40.431 1.00 19.95 365 ALA C O 1
ATOM 4452 N N . GLY C 1 171 ? -3.782 14.966 41.454 1.00 18.35 366 GLY C N 1
ATOM 4453 C CA . GLY C 1 171 ? -3.110 15.297 40.208 1.00 21.60 366 GLY C CA 1
ATOM 4454 C C . GLY C 1 171 ? -2.455 14.101 39.555 1.00 20.36 366 GLY C C 1
ATOM 4455 O O . GLY C 1 171 ? -1.956 14.175 38.429 1.00 17.78 366 GLY C O 1
ATOM 4456 N N . SER C 1 172 ? -2.466 12.990 40.280 1.00 23.78 367 SER C N 1
ATOM 4457 C CA . SER C 1 172 ? -1.841 11.754 39.843 1.00 18.79 367 SER C CA 1
ATOM 4458 C C . SER C 1 172 ? -2.765 10.593 40.193 1.00 25.60 367 SER C C 1
ATOM 4459 O O . SER C 1 172 ? -3.275 10.515 41.312 1.00 30.29 367 SER C O 1
ATOM 4462 N N . ILE C 1 173 ? -2.996 9.701 39.237 1.00 23.81 368 ILE C N 1
ATOM 4463 C CA . ILE C 1 173 ? -3.851 8.546 39.484 1.00 25.45 368 ILE C CA 1
ATOM 4464 C C . ILE C 1 173 ? -3.178 7.533 40.406 1.00 25.83 368 ILE C C 1
ATOM 4465 O O . ILE C 1 173 ? -3.758 7.108 41.406 1.00 18.64 368 ILE C O 1
ATOM 4470 N N . GLY C 1 174 ? -1.951 7.153 40.072 1.00 22.92 369 GLY C N 1
ATOM 4471 C CA . GLY C 1 174 ? -1.202 6.223 40.896 1.00 21.56 369 GLY C CA 1
ATOM 4472 C C . GLY C 1 174 ? -1.574 4.780 40.622 1.00 27.21 369 GLY C C 1
ATOM 4473 O O . GLY C 1 174 ? -1.946 4.422 39.501 1.00 20.40 369 GLY C O 1
ATOM 4474 N N . SER C 1 175 ? -1.486 3.954 41.660 1.00 19.76 370 SER C N 1
ATOM 4475 C CA . SER C 1 175 ? -1.686 2.517 41.526 1.00 17.39 370 SER C CA 1
ATOM 4476 C C . SER C 1 175 ? -3.152 2.126 41.362 1.00 19.46 370 SER C C 1
ATOM 4477 O O . SER C 1 175 ? -3.473 1.216 40.602 1.00 25.83 370 SER C O 1
ATOM 4480 N N . SER C 1 176 ? -4.040 2.807 42.077 1.00 16.12 371 SER C N 1
ATOM 4481 C CA . SER C 1 176 ? -5.453 2.454 42.042 1.00 16.66 371 SER C CA 1
ATOM 4482 C C . SER C 1 176 ? -6.349 3.618 41.620 1.00 19.94 371 SER C C 1
ATOM 4483 O O . SER C 1 176 ? -6.101 4.770 41.964 1.00 20.58 371 SER C O 1
ATOM 4486 N N . PHE C 1 177 ? -7.391 3.299 40.863 1.00 18.98 372 PHE C N 1
ATOM 4487 C CA . PHE C 1 177 ? -8.331 4.298 40.382 1.00 19.81 372 PHE C CA 1
ATOM 4488 C C . PHE C 1 177 ? -9.149 4.890 41.528 1.00 25.60 372 PHE C C 1
ATOM 4489 O O . PHE C 1 177 ? -9.600 4.163 42.416 1.00 20.79 372 PHE C O 1
ATOM 4497 N N . PRO C 1 178 ? -9.336 6.220 41.509 1.00 20.59 373 PRO C N 1
ATOM 4498 C CA . PRO C 1 178 ? -10.074 6.978 42.527 1.00 18.09 373 PRO C CA 1
ATOM 4499 C C . PRO C 1 178 ? -11.572 6.688 42.486 1.00 19.09 373 PRO C C 1
ATOM 4500 O O . PRO C 1 178 ? -12.096 6.359 41.425 1.00 22.23 373 PRO C O 1
ATOM 4504 N N . ARG C 1 179 ? -12.254 6.818 43.619 1.00 16.62 374 ARG C N 1
ATOM 4505 C CA . ARG C 1 179 ? -13.668 6.463 43.677 1.00 18.79 374 ARG C CA 1
ATOM 4506 C C . ARG C 1 179 ? -14.573 7.536 44.262 1.00 19.37 374 ARG C C 1
ATOM 4507 O O . ARG C 1 179 ? -15.791 7.463 44.112 1.00 23.25 374 ARG C O 1
ATOM 4515 N N . MET C 1 180 ? -13.993 8.525 44.932 1.00 18.15 375 MET C N 1
ATOM 4516 C CA . MET C 1 180 ? -14.801 9.598 45.503 1.00 24.34 375 MET C CA 1
ATOM 4517 C C . MET C 1 180 ? -14.129 10.966 45.417 1.00 20.71 375 MET C C 1
ATOM 4518 O O . MET C 1 180 ? -12.930 11.070 45.160 1.00 23.00 375 MET C O 1
ATOM 4523 N N . PHE C 1 181 ? -14.916 12.014 45.630 1.00 18.67 376 PHE C N 1
ATOM 4524 C CA . PHE C 1 181 ? -14.408 13.378 45.584 1.00 19.01 376 PHE C CA 1
ATOM 4525 C C . PHE C 1 181 ? -14.110 13.876 46.990 1.00 17.27 376 PHE C C 1
ATOM 4526 O O . PHE C 1 181 ? -14.901 13.671 47.908 1.00 20.30 376 PHE C O 1
ATOM 4534 N N . SER C 1 182 ? -12.971 14.540 47.152 1.00 15.70 377 SER C N 1
ATOM 4535 C CA . SER C 1 182 ? -12.589 15.107 48.440 1.00 20.07 377 SER C CA 1
ATOM 4536 C C . SER C 1 182 ? -13.567 16.196 48.858 1.00 22.65 377 SER C C 1
ATOM 4537 O O . SER C 1 182 ? -14.455 16.578 48.090 1.00 22.64 377 SER C O 1
ATOM 4540 N N A ASP C 1 183 ? -13.410 16.689 50.081 0.69 22.29 378 ASP C N 1
ATOM 4541 N N B ASP C 1 183 ? -13.384 16.714 50.070 0.31 22.26 378 ASP C N 1
ATOM 4542 C CA A ASP C 1 183 ? -14.321 17.698 50.613 0.69 21.64 378 ASP C CA 1
ATOM 4543 C CA B ASP C 1 183 ? -14.250 17.766 50.596 0.31 21.61 378 ASP C CA 1
ATOM 4544 C C A ASP C 1 183 ? -14.152 19.049 49.915 0.69 19.90 378 ASP C C 1
ATOM 4545 C C B ASP C 1 183 ? -14.099 19.081 49.833 0.31 19.94 378 ASP C C 1
ATOM 4546 O O A ASP C 1 183 ? -15.123 19.779 49.712 0.69 20.85 378 ASP C O 1
ATOM 4547 O O B ASP C 1 183 ? -15.079 19.791 49.607 0.31 20.76 378 ASP C O 1
ATOM 4556 N N A CYS C 1 184 ? -12.922 19.373 49.536 0.69 19.78 379 CYS C N 1
ATOM 4557 N N B CYS C 1 184 ? -12.872 19.405 49.437 0.31 19.81 379 CYS C N 1
ATOM 4558 C CA A CYS C 1 184 ? -12.667 20.595 48.782 0.69 19.81 379 CYS C CA 1
ATOM 4559 C CA B CYS C 1 184 ? -12.616 20.654 48.729 0.31 19.77 379 CYS C CA 1
ATOM 4560 C C A CYS C 1 184 ? -13.272 20.528 47.376 0.69 17.94 379 CYS C C 1
ATOM 4561 C C B CYS C 1 184 ? -13.120 20.584 47.289 0.31 18.00 379 CYS C C 1
ATOM 4562 O O A CYS C 1 184 ? -13.860 21.498 46.897 0.69 18.01 379 CYS C O 1
ATOM 4563 O O B CYS C 1 184 ? -13.492 21.601 46.704 0.31 17.83 379 CYS C O 1
ATOM 4568 N N . SER C 1 185 ? -13.128 19.382 46.720 1.00 15.80 380 SER C N 1
ATOM 4569 C CA . SER C 1 185 ? -13.709 19.185 45.395 1.00 18.00 380 SER C CA 1
ATOM 4570 C C . SER C 1 185 ? -15.182 19.546 45.447 1.00 16.41 380 SER C C 1
ATOM 4571 O O . SER C 1 185 ? -15.697 20.234 44.566 1.00 19.46 380 SER C O 1
ATOM 4574 N N . GLN C 1 186 ? -15.852 19.088 46.501 1.00 16.65 381 GLN C N 1
ATOM 4575 C CA . GLN C 1 186 ? -17.275 19.350 46.678 1.00 17.01 381 GLN C CA 1
ATOM 4576 C C . GLN C 1 186 ? -17.547 20.832 46.940 1.00 18.51 381 GLN C C 1
ATOM 4577 O O . GLN C 1 186 ? -18.479 21.402 46.373 1.00 16.55 381 GLN C O 1
ATOM 4583 N N . ALA C 1 187 ? -16.723 21.453 47.786 1.00 16.17 382 ALA C N 1
ATOM 4584 C CA . ALA C 1 187 ? -16.837 22.884 48.057 1.00 19.04 382 ALA C CA 1
ATOM 4585 C C . ALA C 1 187 ? -16.722 23.710 46.779 1.00 14.82 382 ALA C C 1
ATOM 4586 O O . ALA C 1 187 ? -17.599 24.510 46.472 1.00 20.57 382 ALA C O 1
ATOM 4588 N N . TYR C 1 188 ? -15.634 23.509 46.040 1.00 12.80 383 TYR C N 1
ATOM 4589 C CA . TYR C 1 188 ? -15.392 24.240 44.796 1.00 12.83 383 TYR C CA 1
ATOM 4590 C C . TYR C 1 188 ? -16.536 24.112 43.793 1.00 13.74 383 TYR C C 1
ATOM 4591 O O . TYR C 1 188 ? -16.818 25.040 43.037 1.00 12.62 383 TYR C O 1
ATOM 4600 N N . LEU C 1 189 ? -17.182 22.954 43.781 1.00 16.30 384 LEU C N 1
ATOM 4601 C CA . LEU C 1 189 ? -18.297 22.719 42.879 1.00 16.07 384 LEU C CA 1
ATOM 4602 C C . LEU C 1 189 ? -19.492 23.563 43.294 1.00 20.20 384 LEU C C 1
ATOM 4603 O O . LEU C 1 189 ? -20.225 24.074 42.450 1.00 22.52 384 LEU C O 1
ATOM 4608 N N . GLU C 1 190 ? -19.689 23.698 44.601 1.00 22.70 385 GLU C N 1
ATOM 4609 C CA . GLU C 1 190 ? -20.759 24.537 45.123 1.00 24.15 385 GLU C CA 1
ATOM 4610 C C . GLU C 1 190 ? -20.551 25.970 44.654 1.00 21.57 385 GLU C C 1
ATOM 4611 O O . GLU C 1 190 ? -21.475 26.618 44.162 1.00 20.00 385 GLU C O 1
ATOM 4617 N N . SER C 1 191 ? -19.323 26.456 44.815 1.00 28.48 386 SER C N 1
ATOM 4618 C CA . SER C 1 191 ? -18.967 27.809 44.407 1.00 22.30 386 SER C CA 1
ATOM 4619 C C . SER C 1 191 ? -19.224 28.024 42.919 1.00 16.63 386 SER C C 1
ATOM 4620 O O . SER C 1 191 ? -19.783 29.043 42.522 1.00 20.81 386 SER C O 1
ATOM 4623 N N . PHE C 1 192 ? -18.816 27.057 42.103 1.00 20.38 387 PHE C N 1
ATOM 4624 C CA . PHE C 1 192 ? -19.021 27.138 40.658 1.00 17.54 387 PHE C CA 1
ATOM 4625 C C . PHE C 1 192 ? -20.502 27.263 40.330 1.00 16.35 387 PHE C C 1
ATOM 4626 O O . PHE C 1 192 ? -20.881 27.924 39.363 1.00 17.57 387 PHE C O 1
ATOM 4634 N N . LEU C 1 193 ? -21.338 26.630 41.145 1.00 19.69 388 LEU C N 1
ATOM 4635 C CA . LEU C 1 193 ? -22.780 26.660 40.926 1.00 21.50 388 LEU C CA 1
ATOM 4636 C C . LEU C 1 193 ? -23.376 28.007 41.314 1.00 20.50 388 LEU C C 1
ATOM 4637 O O . LEU C 1 193 ? -24.590 28.190 41.274 1.00 21.18 388 LEU C O 1
ATOM 4642 N N . GLU C 1 194 ? -22.517 28.943 41.699 1.00 24.63 389 GLU C N 1
ATOM 4643 C CA . GLU C 1 194 ? -22.957 30.300 41.987 1.00 24.06 389 GLU C CA 1
ATOM 4644 C C . GLU C 1 194 ? -22.850 31.148 40.726 1.00 25.54 389 GLU C C 1
ATOM 4645 O O . GLU C 1 194 ? -23.565 32.138 40.568 1.00 28.03 389 GLU C O 1
ATOM 4651 N N . ARG C 1 195 ? -21.949 30.752 39.831 1.00 24.03 390 ARG C N 1
ATOM 4652 C CA . ARG C 1 195 ? -21.788 31.428 38.549 1.00 23.40 390 ARG C CA 1
ATOM 4653 C C . ARG C 1 195 ? -23.072 31.359 37.729 1.00 24.25 390 ARG C C 1
ATOM 4654 O O . ARG C 1 195 ? -23.668 30.292 37.578 1.00 30.17 390 ARG C O 1
ATOM 4662 N N . PRO C 1 196 ? -23.501 32.506 37.193 1.00 20.64 391 PRO C N 1
ATOM 4663 C CA . PRO C 1 196 ? -24.690 32.578 36.337 1.00 25.35 391 PRO C CA 1
ATOM 4664 C C . PRO C 1 196 ? -24.568 31.669 35.117 1.00 25.43 391 PRO C C 1
ATOM 4665 O O . PRO C 1 196 ? -25.583 31.295 34.527 1.00 28.93 391 PRO C O 1
ATOM 4669 N N . GLN C 1 197 ? -23.339 31.319 34.749 1.00 26.66 392 GLN C N 1
ATOM 4670 C CA . GLN C 1 197 ? -23.098 30.478 33.581 1.00 32.19 392 GLN C CA 1
ATOM 4671 C C . GLN C 1 197 ? -23.519 29.033 33.838 1.00 31.94 392 GLN C C 1
ATOM 4672 O O . GLN C 1 197 ? -23.813 28.288 32.905 1.00 27.81 392 GLN C O 1
ATOM 4678 N N . SER C 1 198 ? -23.551 28.643 35.109 1.00 32.93 393 SER C N 1
ATOM 4679 C CA . SER C 1 198 ? -23.893 27.273 35.474 1.00 29.02 393 SER C CA 1
ATOM 4680 C C . SER C 1 198 ? -25.381 26.981 35.274 1.00 29.30 393 SER C C 1
ATOM 4681 O O . SER C 1 198 ? -25.872 25.931 35.686 1.00 29.89 393 SER C O 1
ATOM 4684 N N . VAL C 1 199 ? -26.092 27.905 34.632 1.00 28.90 394 VAL C N 1
ATOM 4685 C CA . VAL C 1 199 ? -27.531 27.756 34.415 1.00 24.70 394 VAL C CA 1
ATOM 4686 C C . VAL C 1 199 ? -27.864 26.585 33.494 1.00 24.84 394 VAL C C 1
ATOM 4687 O O . VAL C 1 199 ? -28.943 26.002 33.583 1.00 20.77 394 VAL C O 1
ATOM 4691 N N . CYS C 1 200 ? -26.934 26.239 32.611 1.00 25.80 395 CYS C N 1
ATOM 4692 C CA . CYS C 1 200 ? -27.176 25.168 31.655 1.00 20.33 395 CYS C CA 1
ATOM 4693 C C . CYS C 1 200 ? -27.185 23.782 32.307 1.00 26.06 395 CYS C C 1
ATOM 4694 O O . CYS C 1 200 ? -27.482 22.784 31.653 1.00 29.40 395 CYS C O 1
ATOM 4697 N N . LEU C 1 201 ? -26.875 23.721 33.597 1.00 20.48 396 LEU C N 1
ATOM 4698 C CA . LEU C 1 201 ? -26.898 22.452 34.317 1.00 21.13 396 LEU C CA 1
ATOM 4699 C C . LEU C 1 201 ? -28.216 22.276 35.067 1.00 30.92 396 LEU C C 1
ATOM 4700 O O . LEU C 1 201 ? -28.412 21.295 35.786 1.00 22.52 396 LEU C O 1
ATOM 4705 N N . ALA C 1 202 ? -29.123 23.231 34.891 1.00 27.96 397 ALA C N 1
ATOM 4706 C CA . ALA C 1 202 ? -30.373 23.230 35.637 1.00 27.12 397 ALA C CA 1
ATOM 4707 C C . ALA C 1 202 ? -31.469 22.399 34.965 1.00 33.40 397 ALA C C 1
ATOM 4708 O O . ALA C 1 202 ? -32.391 21.923 35.629 1.00 34.18 397 ALA C O 1
ATOM 4710 N N . ASN C 1 203 ? -31.369 22.222 33.651 1.00 26.83 398 ASN C N 1
ATOM 4711 C CA . ASN C 1 203 ? -32.413 21.512 32.916 1.00 34.40 398 ASN C CA 1
ATOM 4712 C C . ASN C 1 203 ? -32.262 19.996 32.974 1.00 32.93 398 ASN C C 1
ATOM 4713 O O . ASN C 1 203 ? -31.218 19.450 32.617 1.00 33.90 398 ASN C O 1
ATOM 4718 N N . ALA C 1 204 ? -33.308 19.323 33.439 1.00 40.61 399 ALA C N 1
ATOM 4719 C CA . ALA C 1 204 ? -33.349 17.867 33.422 1.00 33.95 399 ALA C CA 1
ATOM 4720 C C . ALA C 1 204 ? -33.581 17.405 31.992 1.00 37.05 399 ALA C C 1
ATOM 4721 O O . ALA C 1 204 ? -34.646 17.648 31.427 1.00 40.42 399 ALA C O 1
ATOM 4723 N N . PRO C 1 205 ? -32.575 16.748 31.394 1.00 42.37 400 PRO C N 1
ATOM 4724 C CA . PRO C 1 205 ? -32.643 16.292 30.000 1.00 36.25 400 PRO C CA 1
ATOM 4725 C C . PRO C 1 205 ? -33.852 15.397 29.746 1.00 37.82 400 PRO C C 1
ATOM 4726 O O . PRO C 1 205 ? -34.382 15.410 28.632 1.00 36.40 400 PRO C O 1
ATOM 4730 C CA . SER D 1 1 ? 64.426 -1.192 -7.177 1.00 64.59 196 SER D CA 1
ATOM 4731 C C . SER D 1 1 ? 65.075 -0.677 -5.897 1.00 58.56 196 SER D C 1
ATOM 4732 O O . SER D 1 1 ? 65.700 0.384 -5.890 1.00 59.05 196 SER D O 1
ATOM 4733 N N . ARG D 1 2 ? 64.924 -1.432 -4.814 1.00 48.72 197 ARG D N 1
ATOM 4734 C CA . ARG D 1 2 ? 65.494 -1.034 -3.533 1.00 45.48 197 ARG D CA 1
ATOM 4735 C C . ARG D 1 2 ? 66.215 -2.190 -2.858 1.00 32.12 197 ARG D C 1
ATOM 4736 O O . ARG D 1 2 ? 66.100 -3.339 -3.274 1.00 33.25 197 ARG D O 1
ATOM 4744 N N . GLU D 1 3 ? 66.960 -1.875 -1.806 1.00 42.09 198 GLU D N 1
ATOM 4745 C CA . GLU D 1 3 ? 67.643 -2.900 -1.033 1.00 33.04 198 GLU D CA 1
ATOM 4746 C C . GLU D 1 3 ? 66.648 -3.612 -0.127 1.00 35.22 198 GLU D C 1
ATOM 4747 O O . GLU D 1 3 ? 65.520 -3.153 0.058 1.00 34.56 198 GLU D O 1
ATOM 4749 N N . THR D 1 4 ? 67.071 -4.739 0.432 1.00 39.18 199 THR D N 1
ATOM 4750 C CA . THR D 1 4 ? 66.227 -5.500 1.340 1.00 34.42 199 THR D CA 1
ATOM 4751 C C . THR D 1 4 ? 65.942 -4.701 2.609 1.00 35.66 199 THR D C 1
ATOM 4752 O O . THR D 1 4 ? 66.811 -3.988 3.113 1.00 30.71 199 THR D O 1
ATOM 4756 N N . ARG D 1 5 ? 64.715 -4.815 3.110 1.00 31.57 200 ARG D N 1
ATOM 4757 C CA . ARG D 1 5 ? 64.344 -4.214 4.385 1.00 31.47 200 ARG D CA 1
ATOM 4758 C C . ARG D 1 5 ? 64.233 -5.294 5.452 1.00 30.19 200 ARG D C 1
ATOM 4759 O O . ARG D 1 5 ? 63.762 -6.397 5.177 1.00 30.06 200 ARG D O 1
ATOM 4767 N N . TYR D 1 6 ? 64.661 -4.969 6.667 1.00 27.18 201 TYR D N 1
ATOM 4768 C CA . TYR D 1 6 ? 64.690 -5.937 7.759 1.00 23.77 201 TYR D CA 1
ATOM 4769 C C . TYR D 1 6 ? 63.883 -5.453 8.959 1.00 19.01 201 TYR D C 1
ATOM 4770 O O . TYR D 1 6 ? 64.108 -4.354 9.459 1.00 24.28 201 TYR D O 1
ATOM 4779 N N . VAL D 1 7 ? 62.945 -6.272 9.422 1.00 16.98 202 VAL D N 1
ATOM 4780 C CA . VAL D 1 7 ? 62.233 -5.979 10.662 1.00 13.61 202 VAL D CA 1
ATOM 4781 C C . VAL D 1 7 ? 62.875 -6.718 11.832 1.00 18.08 202 VAL D C 1
ATOM 4782 O O . VAL D 1 7 ? 62.788 -7.940 11.921 1.00 20.77 202 VAL D O 1
ATOM 4786 N N . GLU D 1 8 ? 63.531 -5.978 12.722 1.00 17.10 203 GLU D N 1
ATOM 4787 C CA . GLU D 1 8 ? 64.046 -6.559 13.958 1.00 18.61 203 GLU D CA 1
ATOM 4788 C C . GLU D 1 8 ? 62.886 -6.762 14.924 1.00 17.70 203 GLU D C 1
ATOM 4789 O O . GLU D 1 8 ? 62.400 -5.811 15.533 1.00 22.87 203 GLU D O 1
ATOM 4795 N N . LEU D 1 9 ? 62.453 -8.011 15.063 1.00 21.00 204 LEU D N 1
ATOM 4796 C CA . LEU D 1 9 ? 61.195 -8.327 15.730 1.00 21.13 204 LEU D CA 1
ATOM 4797 C C . LEU D 1 9 ? 61.350 -8.734 17.188 1.00 23.34 204 LEU D C 1
ATOM 4798 O O . LEU D 1 9 ? 62.224 -9.526 17.537 1.00 24.13 204 LEU D O 1
ATOM 4803 N N . TYR D 1 10 ? 60.469 -8.201 18.028 1.00 23.71 205 TYR D N 1
ATOM 4804 C CA . TYR D 1 10 ? 60.468 -8.512 19.450 1.00 24.20 205 TYR D CA 1
ATOM 4805 C C . TYR D 1 10 ? 59.147 -9.176 19.824 1.00 24.05 205 TYR D C 1
ATOM 4806 O O . TYR D 1 10 ? 58.092 -8.542 19.795 1.00 21.77 205 TYR D O 1
ATOM 4815 N N . VAL D 1 11 ? 59.200 -10.457 20.168 1.00 25.73 206 VAL D N 1
ATOM 4816 C CA . VAL D 1 11 ? 57.988 -11.189 20.503 1.00 18.27 206 VAL D CA 1
ATOM 4817 C C . VAL D 1 11 ? 57.798 -11.326 22.008 1.00 22.85 206 VAL D C 1
ATOM 4818 O O . VAL D 1 11 ? 58.751 -11.572 22.751 1.00 16.46 206 VAL D O 1
ATOM 4822 N N . VAL D 1 12 ? 56.557 -11.150 22.450 1.00 21.16 207 VAL D N 1
ATOM 4823 C CA . VAL D 1 12 ? 56.194 -11.411 23.834 1.00 24.17 207 VAL D CA 1
ATOM 4824 C C . VAL D 1 12 ? 55.102 -12.476 23.897 1.00 21.43 207 VAL D C 1
ATOM 4825 O O . VAL D 1 12 ? 54.093 -12.385 23.200 1.00 15.47 207 VAL D O 1
ATOM 4829 N N . VAL D 1 13 ? 55.313 -13.488 24.732 1.00 23.11 208 VAL D N 1
ATOM 4830 C CA . VAL D 1 13 ? 54.337 -14.557 24.888 1.00 21.98 208 VAL D CA 1
ATOM 4831 C C . VAL D 1 13 ? 53.702 -14.534 26.276 1.00 19.26 208 VAL D C 1
ATOM 4832 O O . VAL D 1 13 ? 54.389 -14.667 27.292 1.00 19.01 208 VAL D O 1
ATOM 4836 N N . ASP D 1 14 ? 52.383 -14.373 26.305 1.00 23.17 209 ASP D N 1
ATOM 4837 C CA . ASP D 1 14 ? 51.647 -14.193 27.553 1.00 21.13 209 ASP D CA 1
ATOM 4838 C C . ASP D 1 14 ? 51.547 -15.474 28.364 1.00 24.67 209 ASP D C 1
ATOM 4839 O O . ASP D 1 14 ? 51.971 -16.539 27.922 1.00 21.92 209 ASP D O 1
ATOM 4844 N N . ASN D 1 15 ? 50.968 -15.355 29.552 1.00 27.34 210 ASN D N 1
ATOM 4845 C CA . ASN D 1 15 ? 50.819 -16.488 30.452 1.00 28.38 210 ASN D CA 1
ATOM 4846 C C . ASN D 1 15 ? 49.806 -17.516 29.950 1.00 26.02 210 ASN D C 1
ATOM 4847 O O . ASN D 1 15 ? 49.971 -18.711 30.171 1.00 27.68 210 ASN D O 1
ATOM 4852 N N . ALA D 1 16 ? 48.759 -17.047 29.278 1.00 29.06 211 ALA D N 1
ATOM 4853 C CA . ALA D 1 16 ? 47.746 -17.941 28.721 1.00 25.15 211 ALA D CA 1
ATOM 4854 C C . ALA D 1 16 ? 48.336 -18.876 27.670 1.00 29.04 211 ALA D C 1
ATOM 4855 O O . ALA D 1 16 ? 48.050 -20.072 27.668 1.00 33.44 211 ALA D O 1
ATOM 4857 N N . GLU D 1 17 ? 49.155 -18.329 26.775 1.00 28.78 212 GLU D N 1
ATOM 4858 C CA . GLU D 1 17 ? 49.820 -19.133 25.749 1.00 23.90 212 GLU D CA 1
ATOM 4859 C C . GLU D 1 17 ? 50.841 -20.080 26.370 1.00 31.16 212 GLU D C 1
ATOM 4860 O O . GLU D 1 17 ? 50.993 -21.217 25.929 1.00 33.03 212 GLU D O 1
ATOM 4866 N N . PHE D 1 18 ? 51.552 -19.603 27.386 1.00 28.75 213 PHE D N 1
ATOM 4867 C CA . PHE D 1 18 ? 52.506 -20.440 28.105 1.00 27.41 213 PHE D CA 1
ATOM 4868 C C . PHE D 1 18 ? 51.817 -21.676 28.683 1.00 33.65 213 PHE D C 1
ATOM 4869 O O . PHE D 1 18 ? 52.246 -22.806 28.445 1.00 39.05 213 PHE D O 1
ATOM 4877 N N . GLN D 1 19 ? 50.744 -21.451 29.436 1.00 34.39 214 GLN D N 1
ATOM 4878 C CA . GLN D 1 19 ? 49.969 -22.533 30.041 1.00 35.90 214 GLN D CA 1
ATOM 4879 C C . GLN D 1 19 ? 49.466 -23.532 29.002 1.00 33.71 214 GLN D C 1
ATOM 4880 O O . GLN D 1 19 ? 49.359 -24.725 29.279 1.00 41.19 214 GLN D O 1
ATOM 4886 N N . MET D 1 20 ? 49.151 -23.036 27.810 1.00 30.56 215 MET D N 1
ATOM 4887 C CA . MET D 1 20 ? 48.545 -23.862 26.770 1.00 29.24 215 MET D CA 1
ATOM 4888 C C . MET D 1 20 ? 49.567 -24.725 26.037 1.00 33.96 215 MET D C 1
ATOM 4889 O O . MET D 1 20 ? 49.236 -25.804 25.548 1.00 42.78 215 MET D O 1
ATOM 4894 N N . LEU D 1 21 ? 50.806 -24.248 25.960 1.00 29.57 216 LEU D N 1
ATOM 4895 C CA . LEU D 1 21 ? 51.877 -25.023 25.342 1.00 28.48 216 LEU D CA 1
ATOM 4896 C C . LEU D 1 21 ? 52.601 -25.903 26.359 1.00 31.53 216 LEU D C 1
ATOM 4897 O O . LEU D 1 21 ? 53.200 -26.914 25.997 1.00 36.23 216 LEU D O 1
ATOM 4902 N N . GLY D 1 22 ? 52.552 -25.513 27.629 1.00 28.12 217 GLY D N 1
ATOM 4903 C CA . GLY D 1 22 ? 53.072 -26.350 28.695 1.00 31.60 217 GLY D CA 1
ATOM 4904 C C . GLY D 1 22 ? 54.410 -25.931 29.278 1.00 32.96 217 GLY D C 1
ATOM 4905 O O . GLY D 1 22 ? 54.533 -25.753 30.490 1.00 32.60 217 GLY D O 1
ATOM 4906 N N . SER D 1 23 ? 55.419 -25.787 28.426 1.00 30.88 218 SER D N 1
ATOM 4907 C CA . SER D 1 23 ? 56.758 -25.445 28.894 1.00 27.34 218 SER D CA 1
ATOM 4908 C C . SER D 1 23 ? 57.384 -24.344 28.047 1.00 31.19 218 SER D C 1
ATOM 4909 O O . SER D 1 23 ? 56.859 -23.986 26.991 1.00 32.09 218 SER D O 1
ATOM 4912 N N . GLU D 1 24 ? 58.512 -23.812 28.511 1.00 31.52 219 GLU D N 1
ATOM 4913 C CA . GLU D 1 24 ? 59.203 -22.747 27.789 1.00 31.30 219 GLU D CA 1
ATOM 4914 C C . GLU D 1 24 ? 59.858 -23.267 26.515 1.00 36.58 219 GLU D C 1
ATOM 4915 O O . GLU D 1 24 ? 59.924 -22.557 25.509 1.00 31.62 219 GLU D O 1
ATOM 4921 N N . ALA D 1 25 ? 60.339 -24.505 26.564 1.00 27.78 220 ALA D N 1
ATOM 4922 C CA . ALA D 1 25 ? 60.890 -25.154 25.384 1.00 25.47 220 ALA D CA 1
ATOM 4923 C C . ALA D 1 25 ? 59.841 -25.209 24.281 1.00 27.33 220 ALA D C 1
ATOM 4924 O O . ALA D 1 25 ? 60.135 -24.930 23.120 1.00 26.48 220 ALA D O 1
ATOM 4926 N N . ALA D 1 26 ? 58.619 -25.575 24.659 1.00 27.37 221 ALA D N 1
ATOM 4927 C CA . ALA D 1 26 ? 57.507 -25.703 23.721 1.00 24.55 221 ALA D CA 1
ATOM 4928 C C . ALA D 1 26 ? 57.162 -24.370 23.062 1.00 25.91 221 ALA D C 1
ATOM 4929 O O . ALA D 1 26 ? 56.774 -24.320 21.894 1.00 28.10 221 ALA D O 1
ATOM 4931 N N . VAL D 1 27 ? 57.301 -23.295 23.830 1.00 30.92 222 VAL D N 1
ATOM 4932 C CA . VAL D 1 27 ? 57.028 -21.946 23.346 1.00 26.80 222 VAL D CA 1
ATOM 4933 C C . VAL D 1 27 ? 58.074 -21.490 22.335 1.00 24.35 222 VAL D C 1
ATOM 4934 O O . VAL D 1 27 ? 57.740 -21.090 21.221 1.00 23.76 222 VAL D O 1
ATOM 4938 N N . ARG D 1 28 ? 59.340 -21.552 22.733 1.00 24.23 223 ARG D N 1
ATOM 4939 C CA . ARG D 1 28 ? 60.441 -21.181 21.853 1.00 25.34 223 ARG D CA 1
ATOM 4940 C C . ARG D 1 28 ? 60.312 -21.902 20.519 1.00 26.17 223 ARG D C 1
ATOM 4941 O O . ARG D 1 28 ? 60.486 -21.296 19.460 1.00 32.02 223 ARG D O 1
ATOM 4949 N N . HIS D 1 29 ? 59.992 -23.193 20.578 1.00 28.10 224 HIS D N 1
ATOM 4950 C CA . HIS D 1 29 ? 59.821 -24.005 19.380 1.00 22.91 224 HIS D CA 1
ATOM 4951 C C . HIS D 1 29 ? 58.701 -23.481 18.487 1.00 26.84 224 HIS D C 1
ATOM 4952 O O . HIS D 1 29 ? 58.880 -23.325 17.280 1.00 30.78 224 HIS D O 1
ATOM 4959 N N . ARG D 1 30 ? 57.542 -23.220 19.080 1.00 28.15 225 ARG D N 1
ATOM 4960 C CA . ARG D 1 30 ? 56.400 -22.749 18.305 1.00 24.67 225 ARG D CA 1
ATOM 4961 C C . ARG D 1 30 ? 56.613 -21.328 17.790 1.00 22.91 225 ARG D C 1
ATOM 4962 O O . ARG D 1 30 ? 56.189 -20.996 16.686 1.00 27.15 225 ARG D O 1
ATOM 4970 N N . VAL D 1 31 ? 57.269 -20.492 18.588 1.00 20.75 226 VAL D N 1
ATOM 4971 C CA . VAL D 1 31 ? 57.569 -19.123 18.177 1.00 23.33 226 VAL D CA 1
ATOM 4972 C C . VAL D 1 31 ? 58.503 -19.085 16.971 1.00 20.18 226 VAL D C 1
ATOM 4973 O O . VAL D 1 31 ? 58.348 -18.251 16.084 1.00 23.36 226 VAL D O 1
ATOM 4977 N N . LEU D 1 32 ? 59.472 -19.992 16.940 1.00 21.84 227 LEU D N 1
ATOM 4978 C CA . LEU D 1 32 ? 60.429 -20.032 15.843 1.00 23.43 227 LEU D CA 1
ATOM 4979 C C . LEU D 1 32 ? 59.802 -20.607 14.581 1.00 22.37 227 LEU D C 1
ATOM 4980 O O . LEU D 1 32 ? 60.266 -20.340 13.478 1.00 22.47 227 LEU D O 1
ATOM 4985 N N . GLU D 1 33 ? 58.750 -21.402 14.751 1.00 26.20 228 GLU D N 1
ATOM 4986 C CA . GLU D 1 33 ? 57.954 -21.868 13.621 1.00 20.95 228 GLU D CA 1
ATOM 4987 C C . GLU D 1 33 ? 57.242 -20.669 13.028 1.00 20.29 228 GLU D C 1
ATOM 4988 O O . GLU D 1 33 ? 57.430 -20.325 11.862 1.00 18.99 228 GLU D O 1
ATOM 4994 N N . VAL D 1 34 ? 56.424 -20.037 13.862 1.00 24.30 229 VAL D N 1
ATOM 4995 C CA . VAL D 1 34 ? 55.676 -18.847 13.494 1.00 17.72 229 VAL D CA 1
ATOM 4996 C C . VAL D 1 34 ? 56.541 -17.826 12.766 1.00 21.47 229 VAL D C 1
ATOM 4997 O O . VAL D 1 34 ? 56.281 -17.500 11.609 1.00 22.41 229 VAL D O 1
ATOM 5001 N N . VAL D 1 35 ? 57.575 -17.329 13.440 1.00 24.10 230 VAL D N 1
ATOM 5002 C CA . VAL D 1 35 ? 58.443 -16.307 12.857 1.00 20.71 230 VAL D CA 1
ATOM 5003 C C . VAL D 1 35 ? 59.070 -16.760 11.546 1.00 20.83 230 VAL D C 1
ATOM 5004 O O . VAL D 1 35 ? 59.243 -15.962 10.630 1.00 20.28 230 VAL D O 1
ATOM 5008 N N . ASN D 1 36 ? 59.408 -18.042 11.459 1.00 22.10 231 ASN D N 1
ATOM 5009 C CA . ASN D 1 36 ? 59.984 -18.594 10.241 1.00 24.13 231 ASN D CA 1
ATOM 5010 C C . ASN D 1 36 ? 59.026 -18.507 9.057 1.00 19.32 231 ASN D C 1
ATOM 5011 O O . ASN D 1 36 ? 59.447 -18.302 7.921 1.00 20.17 231 ASN D O 1
ATOM 5016 N N . HIS D 1 37 ? 57.737 -18.671 9.332 1.00 19.09 232 HIS D N 1
ATOM 5017 C CA . HIS D 1 37 ? 56.725 -18.630 8.289 1.00 21.67 232 HIS D CA 1
ATOM 5018 C C . HIS D 1 37 ? 56.380 -17.194 7.899 1.00 23.07 232 HIS D C 1
ATOM 5019 O O . HIS D 1 37 ? 56.112 -16.903 6.733 1.00 23.91 232 HIS D O 1
ATOM 5026 N N . VAL D 1 38 ? 56.384 -16.301 8.883 1.00 19.55 233 VAL D N 1
ATOM 5027 C CA . VAL D 1 38 ? 56.162 -14.887 8.628 1.00 20.09 233 VAL D CA 1
ATOM 5028 C C . VAL D 1 38 ? 57.298 -14.352 7.769 1.00 21.39 233 VAL D C 1
ATOM 5029 O O . VAL D 1 38 ? 57.072 -13.628 6.801 1.00 17.26 233 VAL D O 1
ATOM 5033 N N . ASP D 1 39 ? 58.520 -14.729 8.126 1.00 16.76 234 ASP D N 1
ATOM 5034 C CA . ASP D 1 39 ? 59.695 -14.352 7.353 1.00 21.36 234 ASP D CA 1
ATOM 5035 C C . ASP D 1 39 ? 59.573 -14.825 5.910 1.00 19.87 234 ASP D C 1
ATOM 5036 O O . ASP D 1 39 ? 59.981 -14.133 4.982 1.00 26.67 234 ASP D O 1
ATOM 5041 N N . LYS D 1 40 ? 59.006 -16.011 5.727 1.00 21.90 235 LYS D N 1
ATOM 5042 C CA . LYS D 1 40 ? 58.828 -16.570 4.393 1.00 23.02 235 LYS D CA 1
ATOM 5043 C C . LYS D 1 40 ? 57.793 -15.781 3.594 1.00 21.42 235 LYS D C 1
ATOM 5044 O O . LYS D 1 40 ? 57.933 -15.606 2.386 1.00 22.41 235 LYS D O 1
ATOM 5046 N N . LEU D 1 41 ? 56.754 -15.308 4.274 1.00 16.75 236 LEU D N 1
ATOM 5047 C CA . LEU D 1 41 ? 55.709 -14.528 3.624 1.00 22.97 236 LEU D CA 1
ATOM 5048 C C . LEU D 1 41 ? 56.225 -13.169 3.164 1.00 23.08 236 LEU D C 1
ATOM 5049 O O . LEU D 1 41 ? 55.776 -12.637 2.146 1.00 23.89 236 LEU D O 1
ATOM 5054 N N . TYR D 1 42 ? 57.174 -12.618 3.915 1.00 18.32 237 TYR D N 1
ATOM 5055 C CA . TYR D 1 42 ? 57.683 -11.276 3.658 1.00 16.83 237 TYR D CA 1
ATOM 5056 C C . TYR D 1 42 ? 58.885 -11.235 2.721 1.00 21.14 237 TYR D C 1
ATOM 5057 O O . TYR D 1 42 ? 59.280 -10.165 2.266 1.00 27.05 237 TYR D O 1
ATOM 5066 N N . GLN D 1 43 ? 59.474 -12.390 2.437 1.00 28.67 238 GLN D N 1
ATOM 5067 C CA . GLN D 1 43 ? 60.600 -12.437 1.510 1.00 27.96 238 GLN D CA 1
ATOM 5068 C C . GLN D 1 43 ? 60.131 -12.169 0.084 1.00 26.38 238 GLN D C 1
ATOM 5069 O O . GLN D 1 43 ? 60.922 -11.808 -0.787 1.00 34.60 238 GLN D O 1
ATOM 5075 N N . LYS D 1 44 ? 58.836 -12.348 -0.147 1.00 27.45 239 LYS D N 1
ATOM 5076 C CA . LYS D 1 44 ? 58.251 -12.057 -1.447 1.00 24.73 239 LYS D CA 1
ATOM 5077 C C . LYS D 1 44 ? 58.011 -10.558 -1.600 1.00 32.20 239 LYS D C 1
ATOM 5078 O O . LYS D 1 44 ? 57.455 -10.105 -2.602 1.00 35.84 239 LYS D O 1
ATOM 5081 N N . LEU D 1 45 ? 58.435 -9.794 -0.597 1.00 31.11 240 LEU D N 1
ATOM 5082 C CA . LEU D 1 45 ? 58.338 -8.340 -0.636 1.00 32.73 240 LEU D CA 1
ATOM 5083 C C . LEU D 1 45 ? 59.718 -7.715 -0.447 1.00 25.30 240 LEU D C 1
ATOM 5084 O O . LEU D 1 45 ? 59.833 -6.533 -0.128 1.00 30.23 240 LEU D O 1
ATOM 5089 N N . ASN D 1 46 ? 60.758 -8.517 -0.649 1.00 27.32 241 ASN D N 1
ATOM 5090 C CA . ASN D 1 46 ? 62.131 -8.093 -0.382 1.00 31.10 241 ASN D CA 1
ATOM 5091 C C . ASN D 1 46 ? 62.296 -7.621 1.063 1.00 30.79 241 ASN D C 1
ATOM 5092 O O . ASN D 1 46 ? 62.976 -6.633 1.336 1.00 33.91 241 ASN D O 1
ATOM 5097 N N . PHE D 1 47 ? 61.657 -8.340 1.980 1.00 29.21 242 PHE D N 1
ATOM 5098 C CA . PHE D 1 47 ? 61.678 -8.012 3.400 1.00 24.37 242 PHE D CA 1
ATOM 5099 C C . PHE D 1 47 ? 62.119 -9.237 4.188 1.00 22.37 242 PHE D C 1
ATOM 5100 O O . PHE D 1 47 ? 61.743 -10.360 3.861 1.00 26.04 242 PHE D O 1
ATOM 5108 N N . ARG D 1 48 ? 62.915 -9.024 5.226 1.00 26.34 243 ARG D N 1
ATOM 5109 C CA . ARG D 1 48 ? 63.263 -10.109 6.133 1.00 22.03 243 ARG D CA 1
ATOM 5110 C C . ARG D 1 48 ? 62.739 -9.801 7.527 1.00 21.60 243 ARG D C 1
ATOM 5111 O O . ARG D 1 48 ? 62.850 -8.672 8.003 1.00 25.02 243 ARG D O 1
ATOM 5119 N N . VAL D 1 49 ? 62.155 -10.800 8.176 1.00 18.26 244 VAL D N 1
ATOM 5120 C CA . VAL D 1 49 ? 61.677 -10.632 9.540 1.00 15.97 244 VAL D CA 1
ATOM 5121 C C . VAL D 1 49 ? 62.551 -11.440 10.492 1.00 21.25 244 VAL D C 1
ATOM 5122 O O . VAL D 1 49 ? 62.603 -12.664 10.405 1.00 29.02 244 VAL D O 1
ATOM 5126 N N . VAL D 1 50 ? 63.236 -10.745 11.396 1.00 18.34 245 VAL D N 1
ATOM 5127 C CA . VAL D 1 50 ? 64.260 -11.356 12.241 1.00 23.47 245 VAL D CA 1
ATOM 5128 C C . VAL D 1 50 ? 63.888 -11.338 13.715 1.00 17.35 245 VAL D C 1
ATOM 5129 O O . VAL D 1 50 ? 63.674 -10.276 14.287 1.00 24.26 245 VAL D O 1
ATOM 5133 N N . LEU D 1 51 ? 63.818 -12.510 14.335 1.00 16.95 246 LEU D N 1
ATOM 5134 C CA . LEU D 1 51 ? 63.557 -12.576 15.766 1.00 22.04 246 LEU D CA 1
ATOM 5135 C C . LEU D 1 51 ? 64.817 -12.171 16.522 1.00 22.62 246 LEU D C 1
ATOM 5136 O O . LEU D 1 51 ? 65.844 -12.837 16.422 1.00 24.85 246 LEU D O 1
ATOM 5141 N N . VAL D 1 52 ? 64.739 -11.075 17.270 1.00 29.98 247 VAL D N 1
ATOM 5142 C CA . VAL D 1 52 ? 65.904 -10.560 17.988 1.00 26.24 247 VAL D CA 1
ATOM 5143 C C . VAL D 1 52 ? 65.710 -10.563 19.504 1.00 26.84 247 VAL D C 1
ATOM 5144 O O . VAL D 1 52 ? 66.641 -10.277 20.257 1.00 34.26 247 VAL D O 1
ATOM 5148 N N . GLY D 1 53 ? 64.500 -10.889 19.947 1.00 28.54 248 GLY D N 1
ATOM 5149 C CA . GLY D 1 53 ? 64.192 -10.922 21.366 1.00 20.78 248 GLY D CA 1
ATOM 5150 C C . GLY D 1 53 ? 62.904 -11.665 21.665 1.00 25.30 248 GLY D C 1
ATOM 5151 O O . GLY D 1 53 ? 61.973 -11.673 20.855 1.00 22.15 248 GLY D O 1
ATOM 5152 N N . LEU D 1 54 ? 62.847 -12.292 22.835 1.00 23.43 249 LEU D N 1
ATOM 5153 C CA . LEU D 1 54 ? 61.682 -13.074 23.220 1.00 22.45 249 LEU D CA 1
ATOM 5154 C C . LEU D 1 54 ? 61.456 -13.056 24.729 1.00 27.46 249 LEU D C 1
ATOM 5155 O O . LEU D 1 54 ? 62.336 -13.432 25.503 1.00 32.03 249 LEU D O 1
ATOM 5160 N N . GLU D 1 55 ? 60.273 -12.607 25.138 1.00 25.32 250 GLU D N 1
ATOM 5161 C CA . GLU D 1 55 ? 59.892 -12.610 26.545 1.00 23.39 250 GLU D CA 1
ATOM 5162 C C . GLU D 1 55 ? 58.754 -13.591 26.773 1.00 26.24 250 GLU D C 1
ATOM 5163 O O . GLU D 1 55 ? 57.730 -13.530 26.093 1.00 20.70 250 GLU D O 1
ATOM 5169 N N . ILE D 1 56 ? 58.938 -14.493 27.732 1.00 25.33 251 ILE D N 1
ATOM 5170 C CA . ILE D 1 56 ? 57.928 -15.494 28.052 1.00 19.07 251 ILE D CA 1
ATOM 5171 C C . ILE D 1 56 ? 57.431 -15.308 29.477 1.00 23.31 251 ILE D C 1
ATOM 5172 O O . ILE D 1 56 ? 58.187 -15.477 30.433 1.00 25.85 251 ILE D O 1
ATOM 5177 N N . TRP D 1 57 ? 56.157 -14.959 29.617 1.00 19.78 252 TRP D N 1
ATOM 5178 C CA . TRP D 1 57 ? 55.579 -14.709 30.933 1.00 22.27 252 TRP D CA 1
ATOM 5179 C C . TRP D 1 57 ? 55.121 -16.002 31.601 1.00 26.80 252 TRP D C 1
ATOM 5180 O O . TRP D 1 57 ? 53.934 -16.332 31.610 1.00 24.88 252 TRP D O 1
ATOM 5191 N N . ASN D 1 58 ? 56.086 -16.721 32.165 1.00 25.44 253 ASN D N 1
ATOM 5192 C CA . ASN D 1 58 ? 55.844 -18.016 32.787 1.00 35.85 253 ASN D CA 1
ATOM 5193 C C . ASN D 1 58 ? 55.124 -17.922 34.127 1.00 35.20 253 ASN D C 1
ATOM 5194 O O . ASN D 1 58 ? 54.591 -18.917 34.622 1.00 34.32 253 ASN D O 1
ATOM 5199 N N . SER D 1 59 ? 55.115 -16.731 34.717 1.00 30.47 254 SER D N 1
ATOM 5200 C CA . SER D 1 59 ? 54.513 -16.544 36.033 1.00 32.34 254 SER D CA 1
ATOM 5201 C C . SER D 1 59 ? 53.288 -15.640 35.968 1.00 37.31 254 SER D C 1
ATOM 5202 O O . SER D 1 59 ? 52.165 -16.081 36.217 1.00 40.78 254 SER D O 1
ATOM 5205 N N . GLN D 1 60 ? 53.516 -14.374 35.630 1.00 39.60 255 GLN D N 1
ATOM 5206 C CA . GLN D 1 60 ? 52.444 -13.390 35.540 1.00 38.64 255 GLN D CA 1
ATOM 5207 C C . GLN D 1 60 ? 52.713 -12.412 34.403 1.00 32.17 255 GLN D C 1
ATOM 5208 O O . GLN D 1 60 ? 53.858 -12.233 33.988 1.00 31.77 255 GLN D O 1
ATOM 5211 N N . ASP D 1 61 ? 51.652 -11.779 33.911 1.00 29.82 256 ASP D N 1
ATOM 5212 C CA . ASP D 1 61 ? 51.758 -10.816 32.818 1.00 32.50 256 ASP D CA 1
ATOM 5213 C C . ASP D 1 61 ? 52.279 -9.450 33.272 1.00 34.88 256 ASP D C 1
ATOM 5214 O O . ASP D 1 61 ? 51.995 -8.999 34.383 1.00 34.92 256 ASP D O 1
ATOM 5219 N N . ARG D 1 62 ? 53.036 -8.794 32.398 1.00 34.38 257 ARG D N 1
ATOM 5220 C CA . ARG D 1 62 ? 53.551 -7.457 32.672 1.00 27.63 257 ARG D CA 1
ATOM 5221 C C . ARG D 1 62 ? 52.450 -6.406 32.532 1.00 30.60 257 ARG D C 1
ATOM 5222 O O . ARG D 1 62 ? 52.581 -5.285 33.019 1.00 30.86 257 ARG D O 1
ATOM 5225 N N . PHE D 1 63 ? 51.369 -6.772 31.851 1.00 29.91 258 PHE D N 1
ATOM 5226 C CA . PHE D 1 63 ? 50.191 -5.917 31.768 1.00 30.01 258 PHE D CA 1
ATOM 5227 C C . PHE D 1 63 ? 48.929 -6.749 31.560 1.00 31.04 258 PHE D C 1
ATOM 5228 O O . PHE D 1 63 ? 49.001 -7.933 31.227 1.00 32.82 258 PHE D O 1
ATOM 5236 N N . HIS D 1 64 ? 47.771 -6.131 31.760 1.00 22.01 259 HIS D N 1
ATOM 5237 C CA . HIS D 1 64 ? 46.515 -6.851 31.622 1.00 27.21 259 HIS D CA 1
ATOM 5238 C C . HIS D 1 64 ? 46.224 -7.216 30.168 1.00 31.12 259 HIS D C 1
ATOM 5239 O O . HIS D 1 64 ? 46.086 -6.341 29.313 1.00 24.17 259 HIS D O 1
ATOM 5246 N N . VAL D 1 65 ? 46.141 -8.516 29.898 1.00 32.26 260 VAL D N 1
ATOM 5247 C CA . VAL D 1 65 ? 45.711 -9.001 28.595 1.00 28.61 260 VAL D CA 1
ATOM 5248 C C . VAL D 1 65 ? 44.206 -9.234 28.648 1.00 28.51 260 VAL D C 1
ATOM 5249 O O . VAL D 1 65 ? 43.726 -10.138 29.333 1.00 27.33 260 VAL D O 1
ATOM 5253 N N . SER D 1 66 ? 43.468 -8.401 27.926 1.00 30.89 261 SER D N 1
ATOM 5254 C CA . SER D 1 66 ? 42.013 -8.411 27.972 1.00 28.11 261 SER D CA 1
ATOM 5255 C C . SER D 1 66 ? 41.433 -9.157 26.778 1.00 29.17 261 SER D C 1
ATOM 5256 O O . SER D 1 66 ? 42.040 -9.188 25.709 1.00 32.10 261 SER D O 1
ATOM 5259 N N . PRO D 1 67 ? 40.253 -9.768 26.957 1.00 28.04 262 PRO D N 1
ATOM 5260 C CA . PRO D 1 67 ? 39.553 -10.425 25.850 1.00 28.18 262 PRO D CA 1
ATOM 5261 C C . PRO D 1 67 ? 39.243 -9.415 24.755 1.00 27.84 262 PRO D C 1
ATOM 5262 O O . PRO D 1 67 ? 39.109 -9.783 23.592 1.00 28.93 262 PRO D O 1
ATOM 5266 N N . ASP D 1 68 ? 39.122 -8.149 25.142 1.00 30.26 263 ASP D N 1
ATOM 5267 C CA . ASP D 1 68 ? 38.887 -7.059 24.204 1.00 29.06 263 ASP D CA 1
ATOM 5268 C C . ASP D 1 68 ? 40.188 -6.700 23.488 1.00 27.61 263 ASP D C 1
ATOM 5269 O O . ASP D 1 68 ? 41.161 -6.296 24.121 1.00 30.05 263 ASP D O 1
ATOM 5274 N N . PRO D 1 69 ? 40.206 -6.849 22.159 1.00 29.63 264 PRO D N 1
ATOM 5275 C CA . PRO D 1 69 ? 41.399 -6.596 21.343 1.00 31.65 264 PRO D CA 1
ATOM 5276 C C . PRO D 1 69 ? 41.919 -5.167 21.487 1.00 28.90 264 PRO D C 1
ATOM 5277 O O . PRO D 1 69 ? 43.125 -4.942 21.389 1.00 24.26 264 PRO D O 1
ATOM 5281 N N . SER D 1 70 ? 41.018 -4.215 21.712 1.00 28.89 265 SER D N 1
ATOM 5282 C CA . SER D 1 70 ? 41.396 -2.807 21.786 1.00 27.30 265 SER D CA 1
ATOM 5283 C C . SER D 1 70 ? 42.135 -2.474 23.079 1.00 29.85 265 SER D C 1
ATOM 5284 O O . SER D 1 70 ? 43.218 -1.891 23.053 1.00 30.18 265 SER D O 1
ATOM 5287 N N . VAL D 1 71 ? 41.544 -2.845 24.210 1.00 31.13 266 VAL D N 1
ATOM 5288 C CA . VAL D 1 71 ? 42.159 -2.589 25.507 1.00 29.07 266 VAL D CA 1
ATOM 5289 C C . VAL D 1 71 ? 43.505 -3.291 25.613 1.00 22.80 266 VAL D C 1
ATOM 5290 O O . VAL D 1 71 ? 44.429 -2.786 26.249 1.00 26.18 266 VAL D O 1
ATOM 5294 N N . THR D 1 72 ? 43.611 -4.453 24.977 1.00 26.63 267 THR D N 1
ATOM 5295 C CA . THR D 1 72 ? 44.831 -5.255 25.024 1.00 26.56 267 THR D CA 1
ATOM 5296 C C . THR D 1 72 ? 45.963 -4.657 24.185 1.00 25.35 267 THR D C 1
ATOM 5297 O O . THR D 1 72 ? 47.130 -4.705 24.581 1.00 22.42 267 THR D O 1
ATOM 5301 N N . LEU D 1 73 ? 45.616 -4.097 23.029 1.00 25.69 268 LEU D N 1
ATOM 5302 C CA . LEU D 1 73 ? 46.599 -3.410 22.191 1.00 28.65 268 LEU D CA 1
ATOM 5303 C C . LEU D 1 73 ? 47.098 -2.143 22.871 1.00 23.14 268 LEU D C 1
ATOM 5304 O O . LEU D 1 73 ? 48.287 -1.830 22.828 1.00 23.96 268 LEU D O 1
ATOM 5309 N N . GLU D 1 74 ? 46.175 -1.412 23.490 1.00 28.64 269 GLU D N 1
ATOM 5310 C CA . GLU D 1 74 ? 46.517 -0.178 24.184 1.00 24.23 269 GLU D CA 1
ATOM 5311 C C . GLU D 1 74 ? 47.466 -0.479 25.335 1.00 20.94 269 GLU D C 1
ATOM 5312 O O . GLU D 1 74 ? 48.474 0.196 25.501 1.00 26.37 269 GLU D O 1
ATOM 5318 N N . ASN D 1 75 ? 47.139 -1.499 26.123 1.00 24.00 270 ASN D N 1
ATOM 5319 C CA . ASN D 1 75 ? 48.005 -1.938 27.212 1.00 19.11 270 ASN D CA 1
ATOM 5320 C C . ASN D 1 75 ? 49.392 -2.319 26.709 1.00 18.34 270 ASN D C 1
ATOM 5321 O O . ASN D 1 75 ? 50.387 -2.153 27.413 1.00 19.32 270 ASN D O 1
ATOM 5326 N N . LEU D 1 76 ? 49.453 -2.847 25.493 1.00 17.83 271 LEU D N 1
ATOM 5327 C CA . LEU D 1 76 ? 50.729 -3.223 24.901 1.00 22.74 271 LEU D CA 1
ATOM 5328 C C . LEU D 1 76 ? 51.532 -1.988 24.521 1.00 20.74 271 LEU D C 1
ATOM 5329 O O . LEU D 1 76 ? 52.682 -1.842 24.923 1.00 22.93 271 LEU D O 1
ATOM 5334 N N . LEU D 1 77 ? 50.919 -1.103 23.742 1.00 23.29 272 LEU D N 1
ATOM 5335 C CA . LEU D 1 77 ? 51.591 0.107 23.276 1.00 23.52 272 LEU D CA 1
ATOM 5336 C C . LEU D 1 77 ? 51.947 1.023 24.436 1.00 24.39 272 LEU D C 1
ATOM 5337 O O . LEU D 1 77 ? 52.927 1.764 24.374 1.00 24.79 272 LEU D O 1
ATOM 5342 N N . THR D 1 78 ? 51.136 0.975 25.487 1.00 22.78 273 THR D N 1
ATOM 5343 C CA . THR D 1 78 ? 51.421 1.707 26.712 1.00 21.46 273 THR D CA 1
ATOM 5344 C C . THR D 1 78 ? 52.623 1.071 27.383 1.00 21.52 273 THR D C 1
ATOM 5345 O O . THR D 1 78 ? 53.601 1.742 27.709 1.00 24.91 273 THR D O 1
ATOM 5349 N N . TRP D 1 79 ? 52.542 -0.238 27.577 1.00 22.74 274 TRP D N 1
ATOM 5350 C CA . TRP D 1 79 ? 53.604 -0.972 28.240 1.00 24.89 274 TRP D CA 1
ATOM 5351 C C . TRP D 1 79 ? 54.951 -0.811 27.539 1.00 24.01 274 TRP D C 1
ATOM 5352 O O . TRP D 1 79 ? 55.966 -0.575 28.195 1.00 23.07 274 TRP D O 1
ATOM 5363 N N . GLN D 1 80 ? 54.967 -0.935 26.214 1.00 21.15 275 GLN D N 1
ATOM 5364 C CA . GLN D 1 80 ? 56.235 -0.892 25.488 1.00 22.63 275 GLN D CA 1
ATOM 5365 C C . GLN D 1 80 ? 56.798 0.522 25.399 1.00 28.32 275 GLN D C 1
ATOM 5366 O O . GLN D 1 80 ? 58.013 0.709 25.382 1.00 25.63 275 GLN D O 1
ATOM 5372 N N . ALA D 1 81 ? 55.915 1.513 25.350 1.00 25.87 276 ALA D N 1
ATOM 5373 C CA . ALA D 1 81 ? 56.348 2.902 25.374 1.00 24.21 276 ALA D CA 1
ATOM 5374 C C . ALA D 1 81 ? 57.093 3.181 26.676 1.00 32.58 276 ALA D C 1
ATOM 5375 O O . ALA D 1 81 ? 58.122 3.855 26.680 1.00 29.94 276 ALA D O 1
ATOM 5377 N N . ARG D 1 82 ? 56.567 2.651 27.778 1.00 32.60 277 ARG D N 1
ATOM 5378 C CA . ARG D 1 82 ? 57.193 2.804 29.088 1.00 28.42 277 ARG D CA 1
ATOM 5379 C C . ARG D 1 82 ? 58.540 2.106 29.127 1.00 26.03 277 ARG D C 1
ATOM 5380 O O . ARG D 1 82 ? 59.515 2.660 29.622 1.00 34.78 277 ARG D O 1
ATOM 5382 N N . GLN D 1 83 ? 58.586 0.886 28.601 1.00 30.28 278 GLN D N 1
ATOM 5383 C CA . GLN D 1 83 ? 59.802 0.083 28.625 1.00 24.11 278 GLN D CA 1
ATOM 5384 C C . GLN D 1 83 ? 60.883 0.638 27.702 1.00 29.55 278 GLN D C 1
ATOM 5385 O O . GLN D 1 83 ? 62.074 0.487 27.974 1.00 34.08 278 GLN D O 1
ATOM 5391 N N . ARG D 1 84 ? 60.468 1.289 26.619 1.00 24.95 279 ARG D N 1
ATOM 5392 C CA . ARG D 1 84 ? 61.413 1.831 25.642 1.00 28.39 279 ARG D CA 1
ATOM 5393 C C . ARG D 1 84 ? 62.207 3.028 26.162 1.00 30.57 279 ARG D C 1
ATOM 5394 O O . ARG D 1 84 ? 63.048 3.570 25.447 1.00 32.10 279 ARG D O 1
ATOM 5402 N N . THR D 1 85 ? 61.937 3.440 27.398 1.00 32.49 280 THR D N 1
ATOM 5403 C CA . THR D 1 85 ? 62.671 4.540 28.022 1.00 32.51 280 THR D CA 1
ATOM 5404 C C . THR D 1 85 ? 63.861 4.007 28.813 1.00 30.79 280 THR D C 1
ATOM 5405 O O . THR D 1 85 ? 64.841 4.714 29.040 1.00 35.02 280 THR D O 1
ATOM 5409 N N . ARG D 1 86 ? 63.762 2.752 29.230 1.00 28.72 281 ARG D N 1
ATOM 5410 C CA . ARG D 1 86 ? 64.805 2.129 30.024 1.00 29.04 281 ARG D CA 1
ATOM 5411 C C . ARG D 1 86 ? 65.528 1.020 29.263 1.00 26.39 281 ARG D C 1
ATOM 5412 O O . ARG D 1 86 ? 66.611 0.593 29.659 1.00 30.69 281 ARG D O 1
ATOM 5416 N N . ARG D 1 87 ? 64.932 0.558 28.167 1.00 29.40 282 ARG D N 1
ATOM 5417 C CA . ARG D 1 87 ? 65.554 -0.484 27.356 1.00 25.18 282 ARG D CA 1
ATOM 5418 C C . ARG D 1 87 ? 65.036 -0.521 25.916 1.00 28.38 282 ARG D C 1
ATOM 5419 O O . ARG D 1 87 ? 63.945 -0.031 25.618 1.00 27.30 282 ARG D O 1
ATOM 5427 N N . HIS D 1 88 ? 65.835 -1.112 25.034 1.00 27.55 283 HIS D N 1
ATOM 5428 C CA . HIS D 1 88 ? 65.555 -1.137 23.603 1.00 28.11 283 HIS D CA 1
ATOM 5429 C C . HIS D 1 88 ? 64.666 -2.321 23.221 1.00 25.90 283 HIS D C 1
ATOM 5430 O O . HIS D 1 88 ? 64.949 -3.459 23.591 1.00 24.12 283 HIS D O 1
ATOM 5437 N N . LEU D 1 89 ? 63.589 -2.048 22.486 1.00 26.89 284 LEU D N 1
ATOM 5438 C CA . LEU D 1 89 ? 62.701 -3.108 22.008 1.00 23.53 284 LEU D CA 1
ATOM 5439 C C . LEU D 1 89 ? 62.691 -3.189 20.482 1.00 30.72 284 LEU D C 1
ATOM 5440 O O . LEU D 1 89 ? 61.826 -3.842 19.892 1.00 32.96 284 LEU D O 1
ATOM 5445 N N . HIS D 1 90 ? 63.644 -2.508 19.851 1.00 27.35 285 HIS D N 1
ATOM 5446 C CA . HIS D 1 90 ? 63.854 -2.616 18.406 1.00 23.64 285 HIS D CA 1
ATOM 5447 C C . HIS D 1 90 ? 62.733 -2.044 17.540 1.00 22.31 285 HIS D C 1
ATOM 5448 O O . HIS D 1 90 ? 62.075 -1.077 17.914 1.00 27.67 285 HIS D O 1
ATOM 5455 N N . ASP D 1 91 ? 62.529 -2.656 16.378 1.00 22.26 286 ASP D N 1
ATOM 5456 C CA . ASP D 1 91 ? 61.635 -2.106 15.360 1.00 22.96 286 ASP D CA 1
ATOM 5457 C C . ASP D 1 91 ? 60.156 -2.361 15.639 1.00 22.33 286 ASP D C 1
ATOM 5458 O O . ASP D 1 91 ? 59.328 -1.463 15.490 1.00 24.91 286 ASP D O 1
ATOM 5463 N N . ASN D 1 92 ? 59.828 -3.584 16.043 1.00 27.47 287 ASN D N 1
ATOM 5464 C CA . ASN D 1 92 ? 58.436 -3.982 16.232 1.00 23.07 287 ASN D CA 1
ATOM 5465 C C . ASN D 1 92 ? 58.255 -5.001 17.357 1.00 24.96 287 ASN D C 1
ATOM 5466 O O . ASN D 1 92 ? 59.122 -5.843 17.596 1.00 18.46 287 ASN D O 1
ATOM 5471 N N . VAL D 1 93 ? 57.123 -4.910 18.048 1.00 24.39 288 VAL D N 1
ATOM 5472 C CA . VAL D 1 93 ? 56.825 -5.806 19.158 1.00 18.90 288 VAL D CA 1
ATOM 5473 C C . VAL D 1 93 ? 55.494 -6.517 18.947 1.00 24.61 288 VAL D C 1
ATOM 5474 O O . VAL D 1 93 ? 54.443 -5.879 18.871 1.00 23.70 288 VAL D O 1
ATOM 5478 N N . GLN D 1 94 ? 55.543 -7.842 18.860 1.00 21.71 289 GLN D N 1
ATOM 5479 C CA . GLN D 1 94 ? 54.338 -8.634 18.654 1.00 19.49 289 GLN D CA 1
ATOM 5480 C C . GLN D 1 94 ? 54.023 -9.527 19.854 1.00 19.63 289 GLN D C 1
ATOM 5481 O O . GLN D 1 94 ? 54.826 -10.372 20.240 1.00 16.60 289 GLN D O 1
ATOM 5487 N N . LEU D 1 95 ? 52.848 -9.324 20.438 1.00 18.05 290 LEU D N 1
ATOM 5488 C CA . LEU D 1 95 ? 52.360 -10.175 21.512 1.00 14.33 290 LEU D CA 1
ATOM 5489 C C . LEU D 1 95 ? 51.633 -11.397 20.958 1.00 19.68 290 LEU D C 1
ATOM 5490 O O . LEU D 1 95 ? 50.766 -11.277 20.089 1.00 19.21 290 LEU D O 1
ATOM 5495 N N . ILE D 1 96 ? 51.983 -12.572 21.466 1.00 19.01 291 ILE D N 1
ATOM 5496 C CA . ILE D 1 96 ? 51.247 -13.788 21.141 1.00 19.78 291 ILE D CA 1
ATOM 5497 C C . ILE D 1 96 ? 50.514 -14.290 22.386 1.00 20.15 291 ILE D C 1
ATOM 5498 O O . ILE D 1 96 ? 51.138 -14.639 23.389 1.00 20.73 291 ILE D O 1
ATOM 5503 N N . THR D 1 97 ? 49.187 -14.316 22.316 1.00 22.20 292 THR D N 1
ATOM 5504 C CA . THR D 1 97 ? 48.369 -14.610 23.486 1.00 22.47 292 THR D CA 1
ATOM 5505 C C . THR D 1 97 ? 47.498 -15.851 23.323 1.00 25.69 292 THR D C 1
ATOM 5506 O O . THR D 1 97 ? 47.086 -16.197 22.216 1.00 23.77 292 THR D O 1
ATOM 5510 N N . GLY D 1 98 ? 47.218 -16.513 24.443 1.00 32.30 293 GLY D N 1
ATOM 5511 C CA . GLY D 1 98 ? 46.353 -17.680 24.458 1.00 27.35 293 GLY D CA 1
ATOM 5512 C C . GLY D 1 98 ? 44.948 -17.322 24.903 1.00 30.46 293 GLY D C 1
ATOM 5513 O O . GLY D 1 98 ? 44.056 -18.169 24.939 1.00 40.25 293 GLY D O 1
ATOM 5514 N N . VAL D 1 99 ? 44.761 -16.053 25.247 1.00 32.02 294 VAL D N 1
ATOM 5515 C CA . VAL D 1 99 ? 43.455 -15.526 25.619 1.00 31.21 294 VAL D CA 1
ATOM 5516 C C . VAL D 1 99 ? 42.519 -15.496 24.412 1.00 35.38 294 VAL D C 1
ATOM 5517 O O . VAL D 1 99 ? 42.930 -15.152 23.304 1.00 35.69 294 VAL D O 1
ATOM 5521 N N . ASP D 1 100 ? 41.260 -15.860 24.634 1.00 34.56 295 ASP D N 1
ATOM 5522 C CA . ASP D 1 100 ? 40.266 -15.879 23.567 1.00 28.29 295 ASP D CA 1
ATOM 5523 C C . ASP D 1 100 ? 39.623 -14.504 23.392 1.00 32.67 295 ASP D C 1
ATOM 5524 O O . ASP D 1 100 ? 38.793 -14.087 24.202 1.00 29.50 295 ASP D O 1
ATOM 5529 N N . PHE D 1 101 ? 40.015 -13.805 22.333 1.00 36.00 296 PHE D N 1
ATOM 5530 C CA . PHE D 1 101 ? 39.468 -12.489 22.018 1.00 32.12 296 PHE D CA 1
ATOM 5531 C C . PHE D 1 101 ? 37.970 -12.540 21.717 1.00 30.49 296 PHE D C 1
ATOM 5532 O O . PHE D 1 101 ? 37.480 -13.499 21.125 1.00 28.29 296 PHE D O 1
ATOM 5540 N N . THR D 1 102 ? 37.251 -11.502 22.128 1.00 30.05 297 THR D N 1
ATOM 5541 C CA . THR D 1 102 ? 35.804 -11.452 21.951 1.00 27.54 297 THR D CA 1
ATOM 5542 C C . THR D 1 102 ? 35.415 -11.443 20.480 1.00 34.76 297 THR D C 1
ATOM 5543 O O . THR D 1 102 ? 36.009 -10.729 19.672 1.00 37.21 297 THR D O 1
ATOM 5547 N N . GLY D 1 103 ? 34.405 -12.237 20.141 1.00 36.49 298 GLY D N 1
ATOM 5548 C CA . GLY D 1 103 ? 33.967 -12.369 18.767 1.00 30.47 298 GLY D CA 1
ATOM 5549 C C . GLY D 1 103 ? 34.873 -13.327 18.030 1.00 28.09 298 GLY D C 1
ATOM 5550 O O . GLY D 1 103 ? 35.324 -14.318 18.595 1.00 26.61 298 GLY D O 1
ATOM 5551 N N . THR D 1 104 ? 35.150 -13.031 16.767 1.00 28.79 299 THR D N 1
ATOM 5552 C CA . THR D 1 104 ? 36.031 -13.879 15.978 1.00 26.26 299 THR D CA 1
ATOM 5553 C C . THR D 1 104 ? 37.358 -13.185 15.682 1.00 24.88 299 THR D C 1
ATOM 5554 O O . THR D 1 104 ? 38.174 -13.680 14.904 1.00 22.57 299 THR D O 1
ATOM 5558 N N . THR D 1 105 ? 37.567 -12.040 16.322 1.00 29.90 300 THR D N 1
ATOM 5559 C CA . THR D 1 105 ? 38.800 -11.277 16.180 1.00 28.40 300 THR D CA 1
ATOM 5560 C C . THR D 1 105 ? 39.992 -12.055 16.734 1.00 29.37 300 THR D C 1
ATOM 5561 O O . THR D 1 105 ? 39.928 -12.595 17.839 1.00 27.38 300 THR D O 1
ATOM 5565 N N . VAL D 1 106 ? 41.079 -12.103 15.966 1.00 24.33 301 VAL D N 1
ATOM 5566 C CA . VAL D 1 106 ? 42.265 -12.862 16.356 1.00 27.07 301 VAL D CA 1
ATOM 5567 C C . VAL D 1 106 ? 43.543 -12.022 16.350 1.00 27.41 301 VAL D C 1
ATOM 5568 O O . VAL D 1 106 ? 44.614 -12.504 16.723 1.00 23.83 301 VAL D O 1
ATOM 5572 N N . GLY D 1 107 ? 43.427 -10.767 15.929 1.00 27.21 302 GLY D N 1
ATOM 5573 C CA . GLY D 1 107 ? 44.578 -9.888 15.849 1.00 20.59 302 GLY D CA 1
ATOM 5574 C C . GLY D 1 107 ? 44.190 -8.427 15.744 1.00 22.03 302 GLY D C 1
ATOM 5575 O O . GLY D 1 107 ? 43.175 -8.085 15.139 1.00 25.96 302 GLY D O 1
ATOM 5576 N N . PHE D 1 108 ? 45.012 -7.567 16.333 1.00 21.86 303 PHE D N 1
ATOM 5577 C CA . PHE D 1 108 ? 44.755 -6.134 16.358 1.00 20.44 303 PHE D CA 1
ATOM 5578 C C . PHE D 1 108 ? 46.084 -5.403 16.230 1.00 17.78 303 PHE D C 1
ATOM 5579 O O . PHE D 1 108 ? 47.093 -5.862 16.757 1.00 29.32 303 PHE D O 1
ATOM 5587 N N . ALA D 1 109 ? 46.096 -4.269 15.538 1.00 18.57 304 ALA D N 1
ATOM 5588 C CA . ALA D 1 109 ? 47.358 -3.579 15.278 1.00 26.15 304 ALA D CA 1
ATOM 5589 C C . ALA D 1 109 ? 47.254 -2.054 15.231 1.00 28.70 304 ALA D C 1
ATOM 5590 O O . ALA D 1 109 ? 46.192 -1.494 14.956 1.00 28.26 304 ALA D O 1
ATOM 5592 N N . ARG D 1 110 ? 48.375 -1.395 15.509 1.00 23.09 305 ARG D N 1
ATOM 5593 C CA . ARG D 1 110 ? 48.489 0.051 15.372 1.00 27.32 305 ARG D CA 1
ATOM 5594 C C . ARG D 1 110 ? 48.944 0.374 13.952 1.00 20.46 305 ARG D C 1
ATOM 5595 O O . ARG D 1 110 ? 50.020 -0.040 13.530 1.00 21.82 305 ARG D O 1
ATOM 5603 N N . VAL D 1 111 ? 48.119 1.104 13.211 1.00 24.12 306 VAL D N 1
ATOM 5604 C CA . VAL D 1 111 ? 48.414 1.380 11.808 1.00 20.41 306 VAL D CA 1
ATOM 5605 C C . VAL D 1 111 ? 49.615 2.306 11.620 1.00 17.55 306 VAL D C 1
ATOM 5606 O O . VAL D 1 111 ? 49.733 3.327 12.289 1.00 16.75 306 VAL D O 1
ATOM 5610 N N . SER D 1 112 ? 50.502 1.927 10.704 1.00 17.52 307 SER D N 1
ATOM 5611 C CA . SER D 1 112 ? 51.648 2.746 10.326 1.00 15.19 307 SER D CA 1
ATOM 5612 C C . SER D 1 112 ? 52.525 3.114 11.509 1.00 17.22 307 SER D C 1
ATOM 5613 O O . SER D 1 112 ? 53.104 4.200 11.539 1.00 21.64 307 SER D O 1
ATOM 5616 N N . ALA D 1 113 ? 52.637 2.208 12.476 1.00 16.48 308 ALA D N 1
ATOM 5617 C CA . ALA D 1 113 ? 53.416 2.482 13.682 1.00 18.74 308 ALA D CA 1
ATOM 5618 C C . ALA D 1 113 ? 54.820 1.890 13.643 1.00 21.38 308 ALA D C 1
ATOM 5619 O O . ALA D 1 113 ? 55.592 2.066 14.583 1.00 26.78 308 ALA D O 1
ATOM 5621 N N . MET D 1 114 ? 55.151 1.181 12.570 1.00 24.40 309 MET D N 1
ATOM 5622 C CA . MET D 1 114 ? 56.473 0.577 12.453 1.00 19.22 309 MET D CA 1
ATOM 5623 C C . MET D 1 114 ? 57.574 1.602 12.713 1.00 27.64 309 MET D C 1
ATOM 5624 O O . MET D 1 114 ? 57.601 2.657 12.083 1.00 24.22 309 MET D O 1
ATOM 5629 N N . CYS D 1 115 ? 58.465 1.277 13.650 1.00 23.69 310 CYS D N 1
ATOM 5630 C CA . CYS D 1 115 ? 59.632 2.100 13.991 1.00 28.92 310 CYS D CA 1
ATOM 5631 C C . CYS D 1 115 ? 59.368 3.136 15.083 1.00 26.69 310 CYS D C 1
ATOM 5632 O O . CYS D 1 115 ? 60.301 3.635 15.711 1.00 39.48 310 CYS D O 1
ATOM 5635 N N . SER D 1 116 ? 58.099 3.451 15.312 1.00 28.60 311 SER D N 1
ATOM 5636 C CA . SER D 1 116 ? 57.724 4.372 16.375 1.00 28.33 311 SER D CA 1
ATOM 5637 C C . SER D 1 116 ? 57.753 3.650 17.712 1.00 27.60 311 SER D C 1
ATOM 5638 O O . SER D 1 116 ? 57.933 2.434 17.763 1.00 31.35 311 SER D O 1
ATOM 5641 N N . HIS D 1 117 ? 57.572 4.395 18.796 1.00 29.72 312 HIS D N 1
ATOM 5642 C CA . HIS D 1 117 ? 57.532 3.784 20.119 1.00 37.26 312 HIS D CA 1
ATOM 5643 C C . HIS D 1 117 ? 56.165 3.171 20.377 1.00 31.86 312 HIS D C 1
ATOM 5644 O O . HIS D 1 117 ? 55.900 2.645 21.456 1.00 26.96 312 HIS D O 1
ATOM 5651 N N . SER D 1 118 ? 55.304 3.240 19.368 1.00 26.55 313 SER D N 1
ATOM 5652 C CA . SER D 1 118 ? 53.990 2.622 19.439 1.00 30.35 313 SER D CA 1
ATOM 5653 C C . SER D 1 118 ? 53.909 1.488 18.424 1.00 29.15 313 SER D C 1
ATOM 5654 O O . SER D 1 118 ? 52.826 1.097 17.994 1.00 25.75 313 SER D O 1
ATOM 5657 N N . SER D 1 119 ? 55.073 0.964 18.051 1.00 28.43 314 SER D N 1
ATOM 5658 C CA . SER D 1 119 ? 55.159 -0.107 17.068 1.00 24.89 314 SER D CA 1
ATOM 5659 C C . SER D 1 119 ? 54.847 -1.460 17.696 1.00 27.87 314 SER D C 1
ATOM 5660 O O . SER D 1 119 ? 55.708 -2.071 18.330 1.00 19.84 314 SER D O 1
ATOM 5663 N N . GLY D 1 120 ? 53.614 -1.928 17.514 1.00 32.40 315 GLY D N 1
ATOM 5664 C CA . GLY D 1 120 ? 53.201 -3.196 18.088 1.00 25.89 315 GLY D CA 1
ATOM 5665 C C . GLY D 1 120 ? 51.855 -3.710 17.616 1.00 26.21 315 GLY D C 1
ATOM 5666 O O . GLY D 1 120 ? 51.093 -2.993 16.970 1.00 26.32 315 GLY D O 1
ATOM 5667 N N . ALA D 1 121 ? 51.568 -4.966 17.949 1.00 25.22 316 ALA D N 1
ATOM 5668 C CA . ALA D 1 121 ? 50.289 -5.588 17.626 1.00 25.58 316 ALA D CA 1
ATOM 5669 C C . ALA D 1 121 ? 50.043 -6.796 18.527 1.00 23.61 316 ALA D C 1
ATOM 5670 O O . ALA D 1 121 ? 50.965 -7.300 19.164 1.00 24.91 316 ALA D O 1
ATOM 5672 N N . VAL D 1 122 ? 48.797 -7.255 18.583 1.00 22.63 317 VAL D N 1
ATOM 5673 C CA . VAL D 1 122 ? 48.450 -8.400 19.417 1.00 17.72 317 VAL D CA 1
ATOM 5674 C C . VAL D 1 122 ? 47.869 -9.535 18.584 1.00 22.00 317 VAL D C 1
ATOM 5675 O O . VAL D 1 122 ? 47.061 -9.304 17.682 1.00 27.95 317 VAL D O 1
ATOM 5679 N N . ASN D 1 123 ? 48.285 -10.760 18.898 1.00 20.23 318 ASN D N 1
ATOM 5680 C CA . ASN D 1 123 ? 47.912 -11.931 18.116 1.00 14.09 318 ASN D CA 1
ATOM 5681 C C . ASN D 1 123 ? 47.429 -13.071 18.994 1.00 16.25 318 ASN D C 1
ATOM 5682 O O . ASN D 1 123 ? 48.066 -13.404 19.991 1.00 21.71 318 ASN D O 1
ATOM 5687 N N . GLN D 1 124 ? 46.308 -13.677 18.623 1.00 19.98 319 GLN D N 1
ATOM 5688 C CA . GLN D 1 124 ? 45.843 -14.864 19.327 1.00 23.83 319 GLN D CA 1
ATOM 5689 C C . GLN D 1 124 ? 46.252 -16.141 18.607 1.00 22.65 319 GLN D C 1
ATOM 5690 O O . GLN D 1 124 ? 46.040 -16.283 17.403 1.00 21.55 319 GLN D O 1
ATOM 5696 N N . ASP D 1 125 ? 46.843 -17.068 19.352 1.00 26.25 320 ASP D N 1
ATOM 5697 C CA . ASP D 1 125 ? 47.153 -18.385 18.814 1.00 26.46 320 ASP D CA 1
ATOM 5698 C C . ASP D 1 125 ? 45.863 -19.186 18.679 1.00 26.88 320 ASP D C 1
ATOM 5699 O O . ASP D 1 125 ? 45.522 -19.992 19.544 1.00 31.46 320 ASP D O 1
ATOM 5704 N N . HIS D 1 126 ? 45.147 -18.957 17.584 1.00 27.06 321 HIS D N 1
ATOM 5705 C CA . HIS D 1 126 ? 43.806 -19.501 17.420 1.00 24.04 321 HIS D CA 1
ATOM 5706 C C . HIS D 1 126 ? 43.808 -20.862 16.739 1.00 26.65 321 HIS D C 1
ATOM 5707 O O . HIS D 1 126 ? 42.783 -21.540 16.689 1.00 33.73 321 HIS D O 1
ATOM 5714 N N . SER D 1 127 ? 44.959 -21.258 16.211 1.00 21.79 322 SER D N 1
ATOM 5715 C CA . SER D 1 127 ? 45.033 -22.450 15.382 1.00 24.00 322 SER D CA 1
ATOM 5716 C C . SER D 1 127 ? 46.088 -23.423 15.884 1.00 22.48 322 SER D C 1
ATOM 5717 O O . SER D 1 127 ? 47.156 -23.015 16.327 1.00 31.08 322 SER D O 1
ATOM 5720 N N . LYS D 1 128 ? 45.778 -24.715 15.817 1.00 28.54 323 LYS D N 1
ATOM 5721 C CA . LYS D 1 128 ? 46.744 -25.747 16.170 1.00 25.66 323 LYS D CA 1
ATOM 5722 C C . LYS D 1 128 ? 47.974 -25.626 15.272 1.00 24.97 323 LYS D C 1
ATOM 5723 O O . LYS D 1 128 ? 49.112 -25.757 15.727 1.00 27.09 323 LYS D O 1
ATOM 5729 N N . ASN D 1 129 ? 47.733 -25.367 13.993 1.00 20.99 324 ASN D N 1
ATOM 5730 C CA . ASN D 1 129 ? 48.810 -25.115 13.049 1.00 22.78 324 ASN D CA 1
ATOM 5731 C C . ASN D 1 129 ? 49.404 -23.725 13.273 1.00 29.11 324 ASN D C 1
ATOM 5732 O O . ASN D 1 129 ? 48.691 -22.721 13.184 1.00 24.78 324 ASN D O 1
ATOM 5737 N N . PRO D 1 130 ? 50.713 -23.664 13.571 1.00 24.28 325 PRO D N 1
ATOM 5738 C CA . PRO D 1 130 ? 51.408 -22.400 13.845 1.00 20.00 325 PRO D CA 1
ATOM 5739 C C . PRO D 1 130 ? 51.312 -21.417 12.679 1.00 24.19 325 PRO D C 1
ATOM 5740 O O . PRO D 1 130 ? 51.531 -20.220 12.863 1.00 19.88 325 PRO D O 1
ATOM 5744 N N . VAL D 1 131 ? 50.981 -21.918 11.495 1.00 19.76 326 VAL D N 1
ATOM 5745 C CA . VAL D 1 131 ? 50.771 -21.049 10.344 1.00 21.21 326 VAL D CA 1
ATOM 5746 C C . VAL D 1 131 ? 49.568 -20.132 10.570 1.00 19.97 326 VAL D C 1
ATOM 5747 O O . VAL D 1 131 ? 49.509 -19.027 10.035 1.00 24.68 326 VAL D O 1
ATOM 5751 N N . GLY D 1 132 ? 48.623 -20.591 11.384 1.00 22.54 327 GLY D N 1
ATOM 5752 C CA . GLY D 1 132 ? 47.445 -19.808 11.712 1.00 20.73 327 GLY D CA 1
ATOM 5753 C C . GLY D 1 132 ? 47.764 -18.458 12.330 1.00 24.44 327 GLY D C 1
ATOM 5754 O O . GLY D 1 132 ? 47.307 -17.424 11.842 1.00 29.23 327 GLY D O 1
ATOM 5755 N N . VAL D 1 133 ? 48.546 -18.467 13.405 1.00 19.48 328 VAL D N 1
ATOM 5756 C CA . VAL D 1 133 ? 48.927 -17.235 14.085 1.00 18.17 328 VAL D CA 1
ATOM 5757 C C . VAL D 1 133 ? 50.083 -16.529 13.371 1.00 17.87 328 VAL D C 1
ATOM 5758 O O . VAL D 1 133 ? 50.299 -15.334 13.561 1.00 24.67 328 VAL D O 1
ATOM 5762 N N . ALA D 1 134 ? 50.814 -17.267 12.541 1.00 16.82 329 ALA D N 1
ATOM 5763 C CA . ALA D 1 134 ? 51.861 -16.671 11.719 1.00 10.43 329 ALA D CA 1
ATOM 5764 C C . ALA D 1 134 ? 51.246 -15.779 10.640 1.00 23.73 329 ALA D C 1
ATOM 5765 O O . ALA D 1 134 ? 51.778 -14.712 10.329 1.00 20.54 329 ALA D O 1
ATOM 5767 N N . CYS D 1 135 ? 50.130 -16.224 10.066 1.00 18.28 330 CYS D N 1
ATOM 5768 C CA . CYS D 1 135 ? 49.409 -15.428 9.078 1.00 22.35 330 CYS D CA 1
ATOM 5769 C C . CYS D 1 135 ? 48.794 -14.184 9.707 1.00 15.66 330 CYS D C 1
ATOM 5770 O O . CYS D 1 135 ? 48.839 -13.102 9.128 1.00 23.71 330 CYS D O 1
ATOM 5773 N N . THR D 1 136 ? 48.209 -14.347 10.889 1.00 19.51 331 THR D N 1
ATOM 5774 C CA . THR D 1 136 ? 47.671 -13.215 11.639 1.00 23.76 331 THR D CA 1
ATOM 5775 C C . THR D 1 136 ? 48.747 -12.166 11.910 1.00 21.18 331 THR D C 1
ATOM 5776 O O . THR D 1 136 ? 48.534 -10.971 11.708 1.00 22.16 331 THR D O 1
ATOM 5780 N N . MET D 1 137 ? 49.905 -12.622 12.374 1.00 22.35 332 MET D N 1
ATOM 5781 C CA . MET D 1 137 ? 50.999 -11.717 12.691 1.00 21.24 332 MET D CA 1
ATOM 5782 C C . MET D 1 137 ? 51.483 -10.967 11.455 1.00 21.09 332 MET D C 1
ATOM 5783 O O . MET D 1 137 ? 51.745 -9.767 11.508 1.00 18.65 332 MET D O 1
ATOM 5788 N N . ALA D 1 138 ? 51.594 -11.675 10.338 1.00 22.64 333 ALA D N 1
ATOM 5789 C CA . ALA D 1 138 ? 52.019 -11.045 9.098 1.00 18.89 333 ALA D CA 1
ATOM 5790 C C . ALA D 1 138 ? 50.999 -9.990 8.688 1.00 24.27 333 ALA D C 1
ATOM 5791 O O . ALA D 1 138 ? 51.365 -8.916 8.209 1.00 21.51 333 ALA D O 1
ATOM 5793 N N . HIS D 1 139 ? 49.720 -10.300 8.886 1.00 21.84 334 HIS D N 1
ATOM 5794 C CA . HIS D 1 139 ? 48.651 -9.347 8.608 1.00 18.86 334 HIS D CA 1
ATOM 5795 C C . HIS D 1 139 ? 48.791 -8.103 9.478 1.00 16.80 334 HIS D C 1
ATOM 5796 O O . HIS D 1 139 ? 48.828 -6.984 8.968 1.00 15.69 334 HIS D O 1
ATOM 5803 N N . GLU D 1 140 ? 48.867 -8.306 10.791 1.00 20.66 335 GLU D N 1
ATOM 5804 C CA . GLU D 1 140 ? 48.998 -7.200 11.736 1.00 21.90 335 GLU D CA 1
ATOM 5805 C C . GLU D 1 140 ? 50.304 -6.422 11.544 1.00 19.97 335 GLU D C 1
ATOM 5806 O O . GLU D 1 140 ? 50.332 -5.197 11.685 1.00 15.54 335 GLU D O 1
ATOM 5812 N N . MET D 1 141 ? 51.383 -7.127 11.220 1.00 17.03 336 MET D N 1
ATOM 5813 C CA . MET D 1 141 ? 52.640 -6.454 10.911 1.00 18.85 336 MET D CA 1
ATOM 5814 C C . MET D 1 141 ? 52.482 -5.629 9.631 1.00 15.73 336 MET D C 1
ATOM 5815 O O . MET D 1 141 ? 53.167 -4.627 9.430 1.00 12.03 336 MET D O 1
ATOM 5820 N N . GLY D 1 142 ? 51.561 -6.054 8.773 1.00 20.49 337 GLY D N 1
ATOM 5821 C CA . GLY D 1 142 ? 51.262 -5.332 7.546 1.00 14.23 337 GLY D CA 1
ATOM 5822 C C . GLY D 1 142 ? 50.619 -3.982 7.805 1.00 12.88 337 GLY D C 1
ATOM 5823 O O . GLY D 1 142 ? 50.956 -2.991 7.158 1.00 13.30 337 GLY D O 1
ATOM 5824 N N . HIS D 1 143 ? 49.678 -3.953 8.745 1.00 12.27 338 HIS D N 1
ATOM 5825 C CA . HIS D 1 143 ? 49.086 -2.708 9.214 1.00 14.01 338 HIS D CA 1
ATOM 5826 C C . HIS D 1 143 ? 50.152 -1.772 9.783 1.00 14.24 338 HIS D C 1
ATOM 5827 O O . HIS D 1 143 ? 50.187 -0.587 9.453 1.00 16.01 338 HIS D O 1
ATOM 5834 N N . ASN D 1 144 ? 51.008 -2.309 10.647 1.00 11.92 339 ASN D N 1
ATOM 5835 C CA . ASN D 1 144 ? 52.134 -1.550 11.177 1.00 14.16 339 ASN D CA 1
ATOM 5836 C C . ASN D 1 144 ? 52.950 -0.936 10.048 1.00 15.76 339 ASN D C 1
ATOM 5837 O O . ASN D 1 144 ? 53.534 0.134 10.203 1.00 15.53 339 ASN D O 1
ATOM 5842 N N . LEU 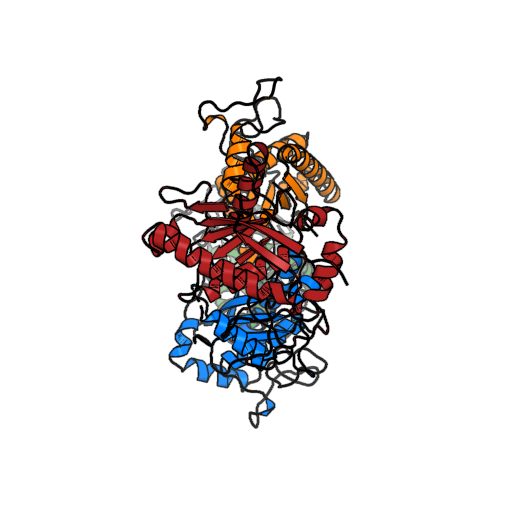D 1 145 ? 52.988 -1.623 8.909 1.00 13.38 340 LEU D N 1
ATOM 5843 C CA . LEU D 1 145 ? 53.743 -1.143 7.755 1.00 15.85 340 LEU D CA 1
ATOM 5844 C C . LEU D 1 145 ? 52.885 -0.312 6.797 1.00 14.40 340 LEU D C 1
ATOM 5845 O O . LEU D 1 145 ? 53.268 -0.081 5.653 1.00 13.76 340 LEU D O 1
ATOM 5850 N N . GLY D 1 146 ? 51.727 0.135 7.272 1.00 10.86 341 GLY D N 1
ATOM 5851 C CA . GLY D 1 146 ? 50.886 1.036 6.498 1.00 14.56 341 GLY D CA 1
ATOM 5852 C C . GLY D 1 146 ? 49.959 0.387 5.485 1.00 11.97 341 GLY D C 1
ATOM 5853 O O . GLY D 1 146 ? 49.446 1.063 4.592 1.00 12.48 341 GLY D O 1
ATOM 5854 N N . MET D 1 147 ? 49.736 -0.916 5.627 1.00 14.66 342 MET D N 1
ATOM 5855 C CA . MET D 1 147 ? 48.833 -1.647 4.739 1.00 11.51 342 MET D CA 1
ATOM 5856 C C . MET D 1 147 ? 47.389 -1.616 5.239 1.00 15.17 342 MET D C 1
ATOM 5857 O O . MET D 1 147 ? 47.131 -1.767 6.433 1.00 11.66 342 MET D O 1
ATOM 5862 N N . ASP D 1 148 ? 46.459 -1.426 4.308 1.00 12.62 343 ASP D N 1
ATOM 5863 C CA . ASP D 1 148 ? 45.030 -1.424 4.589 1.00 20.23 343 ASP D CA 1
ATOM 5864 C C . ASP D 1 148 ? 44.454 -2.759 4.124 1.00 18.54 343 ASP D C 1
ATOM 5865 O O . ASP D 1 148 ? 45.137 -3.524 3.446 1.00 20.26 343 ASP D O 1
ATOM 5870 N N . HIS D 1 149 ? 43.206 -3.044 4.483 1.00 13.51 344 HIS D N 1
ATOM 5871 C CA . HIS D 1 149 ? 42.557 -4.267 4.028 1.00 16.43 344 HIS D CA 1
ATOM 5872 C C . HIS D 1 149 ? 42.292 -4.194 2.530 1.00 21.65 344 HIS D C 1
ATOM 5873 O O . HIS D 1 149 ? 42.098 -3.110 1.980 1.00 17.91 344 HIS D O 1
ATOM 5880 N N . ASP D 1 150 ? 42.289 -5.348 1.872 1.00 23.85 345 ASP D N 1
ATOM 5881 C CA . ASP D 1 150 ? 42.120 -5.406 0.423 1.00 19.52 345 ASP D CA 1
ATOM 5882 C C . ASP D 1 150 ? 40.755 -4.903 -0.031 1.00 22.55 345 ASP D C 1
ATOM 5883 O O . ASP D 1 150 ? 40.616 -4.366 -1.132 1.00 26.36 345 ASP D O 1
ATOM 5888 N N . GLU D 1 151 ? 39.746 -5.077 0.812 1.00 23.78 346 GLU D N 1
ATOM 5889 C CA . GLU D 1 151 ? 38.401 -4.641 0.459 1.00 28.43 346 GLU D CA 1
ATOM 5890 C C . GLU D 1 151 ? 38.295 -3.118 0.501 1.00 23.15 346 GLU D C 1
ATOM 5891 O O . GLU D 1 151 ? 37.384 -2.539 -0.088 1.00 21.12 346 GLU D O 1
ATOM 5897 N N . ASN D 1 152 ? 39.232 -2.480 1.199 1.00 21.68 347 ASN D N 1
ATOM 5898 C CA . ASN D 1 152 ? 39.224 -1.024 1.363 1.00 25.77 347 ASN D CA 1
ATOM 5899 C C . ASN D 1 152 ? 39.964 -0.281 0.261 1.00 22.01 347 ASN D C 1
ATOM 5900 O O . ASN D 1 152 ? 40.112 0.939 0.313 1.00 27.42 347 ASN D O 1
ATOM 5905 N N . VAL D 1 153 ? 40.430 -1.026 -0.731 1.00 21.49 348 VAL D N 1
ATOM 5906 C CA . VAL D 1 153 ? 41.152 -0.450 -1.852 1.00 17.65 348 VAL D CA 1
ATOM 5907 C C . VAL D 1 153 ? 40.491 -0.847 -3.169 1.00 22.12 348 VAL D C 1
ATOM 5908 O O . VAL D 1 153 ? 40.657 -1.970 -3.638 1.00 23.52 348 VAL D O 1
ATOM 5912 N N . GLN D 1 154 ? 39.741 0.082 -3.757 1.00 18.72 349 GLN D N 1
ATOM 5913 C CA . GLN D 1 154 ? 38.978 -0.187 -4.974 1.00 22.44 349 GLN D CA 1
ATOM 5914 C C . GLN D 1 154 ? 39.846 -0.739 -6.099 1.00 22.23 349 GLN D C 1
ATOM 5915 O O . GLN D 1 154 ? 40.902 -0.188 -6.405 1.00 20.95 349 GLN D O 1
ATOM 5921 N N . GLY D 1 155 ? 39.390 -1.826 -6.714 1.00 24.13 350 GLY D N 1
ATOM 5922 C CA . GLY D 1 155 ? 40.068 -2.400 -7.863 1.00 23.64 350 GLY D CA 1
ATOM 5923 C C . GLY D 1 155 ? 41.301 -3.204 -7.503 1.00 28.45 350 GLY D C 1
ATOM 5924 O O . GLY D 1 155 ? 42.052 -3.632 -8.381 1.00 32.02 350 GLY D O 1
ATOM 5925 N N . CYS D 1 156 ? 41.508 -3.408 -6.206 1.00 30.33 351 CYS D N 1
ATOM 5926 C CA . CYS D 1 156 ? 42.657 -4.157 -5.713 1.00 30.00 351 CYS D CA 1
ATOM 5927 C C . CYS D 1 156 ? 42.661 -5.579 -6.252 1.00 35.32 351 CYS D C 1
ATOM 5928 O O . CYS D 1 156 ? 41.711 -6.329 -6.033 1.00 34.91 351 CYS D O 1
ATOM 5931 N N . ARG D 1 157 ? 43.726 -5.959 -6.953 1.00 35.64 352 ARG D N 1
ATOM 5932 C CA . ARG D 1 157 ? 43.813 -7.322 -7.468 1.00 29.39 352 ARG D CA 1
ATOM 5933 C C . ARG D 1 157 ? 44.764 -8.201 -6.661 1.00 33.66 352 ARG D C 1
ATOM 5934 O O . ARG D 1 157 ? 45.871 -7.794 -6.304 1.00 31.84 352 ARG D O 1
ATOM 5942 N N . CYS D 1 158 ? 44.304 -9.411 -6.366 1.00 33.83 353 CYS D N 1
ATOM 5943 C CA . CYS D 1 158 ? 45.113 -10.404 -5.681 1.00 31.54 353 CYS D CA 1
ATOM 5944 C C . CYS D 1 158 ? 45.503 -11.494 -6.667 1.00 33.73 353 CYS D C 1
ATOM 5945 O O . CYS D 1 158 ? 44.689 -11.921 -7.488 1.00 34.29 353 CYS D O 1
ATOM 5948 N N . GLN D 1 159 ? 46.752 -11.938 -6.589 1.00 29.84 354 GLN D N 1
ATOM 5949 C CA . GLN D 1 159 ? 47.258 -12.933 -7.526 1.00 32.10 354 GLN D CA 1
ATOM 5950 C C . GLN D 1 159 ? 47.148 -14.361 -6.995 1.00 25.62 354 GLN D C 1
ATOM 5951 O O . GLN D 1 159 ? 47.870 -15.249 -7.447 1.00 28.71 354 GLN D O 1
ATOM 5957 N N . GLU D 1 160 ? 46.253 -14.580 -6.036 1.00 23.17 355 GLU D N 1
ATOM 5958 C CA . GLU D 1 160 ? 45.997 -15.928 -5.539 1.00 21.95 355 GLU D CA 1
ATOM 5959 C C . GLU D 1 160 ? 45.117 -16.695 -6.523 1.00 22.57 355 GLU D C 1
ATOM 5960 O O . GLU D 1 160 ? 43.938 -16.390 -6.691 1.00 23.28 355 GLU D O 1
ATOM 5966 N N A ARG D 1 161 ? 45.707 -17.697 -7.166 0.50 23.44 356 ARG D N 1
ATOM 5967 N N B ARG D 1 161 ? 45.704 -17.690 -7.179 0.50 23.44 356 ARG D N 1
ATOM 5968 C CA A ARG D 1 161 ? 45.024 -18.479 -8.190 0.50 19.15 356 ARG D CA 1
ATOM 5969 C CA B ARG D 1 161 ? 44.997 -18.474 -8.183 0.50 19.15 356 ARG D CA 1
ATOM 5970 C C A ARG D 1 161 ? 44.132 -19.565 -7.589 0.50 18.40 356 ARG D C 1
ATOM 5971 C C B ARG D 1 161 ? 44.063 -19.495 -7.545 0.50 18.42 356 ARG D C 1
ATOM 5972 O O A ARG D 1 161 ? 43.189 -20.028 -8.231 0.50 18.56 356 ARG D O 1
ATOM 5973 O O B ARG D 1 161 ? 43.032 -19.853 -8.116 0.50 18.45 356 ARG D O 1
ATOM 5988 N N . PHE D 1 162 ? 44.429 -19.957 -6.354 1.00 15.51 357 PHE D N 1
ATOM 5989 C CA . PHE D 1 162 ? 43.711 -21.046 -5.698 1.00 18.42 357 PHE D CA 1
ATOM 5990 C C . PHE D 1 162 ? 42.622 -20.593 -4.721 1.00 18.38 357 PHE D C 1
ATOM 5991 O O . PHE D 1 162 ? 42.315 -19.408 -4.612 1.00 22.32 357 PHE D O 1
ATOM 5999 N N . GLU D 1 163 ? 42.041 -21.562 -4.020 1.00 20.69 358 GLU D N 1
ATOM 6000 C CA . GLU D 1 163 ? 40.993 -21.315 -3.031 1.00 18.05 358 GLU D CA 1
ATOM 6001 C C . GLU D 1 163 ? 40.036 -20.182 -3.403 1.00 19.78 358 GLU D C 1
ATOM 6002 O O . GLU D 1 163 ? 39.371 -20.231 -4.440 1.00 22.27 358 GLU D O 1
ATOM 6008 N N . ALA D 1 164 ? 39.965 -19.172 -2.545 1.00 15.64 359 ALA D N 1
ATOM 6009 C CA . ALA D 1 164 ? 39.019 -18.077 -2.722 1.00 22.27 359 ALA D CA 1
ATOM 6010 C C . ALA D 1 164 ? 39.660 -16.891 -3.430 1.00 24.93 359 ALA D C 1
ATOM 6011 O O . ALA D 1 164 ? 38.998 -15.890 -3.702 1.00 28.47 359 ALA D O 1
ATOM 6013 N N . GLY D 1 165 ? 40.951 -17.006 -3.723 1.00 21.71 360 GLY D N 1
ATOM 6014 C CA . GLY D 1 165 ? 41.676 -15.928 -4.370 1.00 24.51 360 GLY D CA 1
ATOM 6015 C C . GLY D 1 165 ? 41.846 -14.721 -3.463 1.00 26.70 360 GLY D C 1
ATOM 6016 O O . GLY D 1 165 ? 41.908 -13.586 -3.930 1.00 30.14 360 GLY D O 1
ATOM 6017 N N . ARG D 1 166 ? 41.920 -14.966 -2.161 1.00 23.81 361 ARG D N 1
ATOM 6018 C CA . ARG D 1 166 ? 42.059 -13.887 -1.194 1.00 24.02 361 ARG D CA 1
ATOM 6019 C C . ARG D 1 166 ? 43.480 -13.860 -0.636 1.00 29.90 361 ARG D C 1
ATOM 6020 O O . ARG D 1 166 ? 44.141 -14.896 -0.557 1.00 31.53 361 ARG D O 1
ATOM 6028 N N . CYS D 1 167 ? 43.953 -12.671 -0.271 1.00 27.72 362 CYS D N 1
ATOM 6029 C CA . CYS D 1 167 ? 45.342 -12.494 0.141 1.00 23.36 362 CYS D CA 1
ATOM 6030 C C . CYS D 1 167 ? 45.494 -12.228 1.637 1.00 22.55 362 CYS D C 1
ATOM 6031 O O . CYS D 1 167 ? 44.522 -12.265 2.388 1.00 26.34 362 CYS D O 1
ATOM 6034 N N . ILE D 1 168 ? 46.724 -11.950 2.056 1.00 15.46 363 ILE D N 1
ATOM 6035 C CA . ILE D 1 168 ? 47.040 -11.754 3.468 1.00 19.89 363 ILE D CA 1
ATOM 6036 C C . ILE D 1 168 ? 46.282 -10.600 4.124 1.00 21.13 363 ILE D C 1
ATOM 6037 O O . ILE D 1 168 ? 45.833 -10.718 5.268 1.00 15.35 363 ILE D O 1
ATOM 6042 N N . MET D 1 169 ? 46.136 -9.487 3.412 1.00 15.45 364 MET D N 1
ATOM 6043 C CA . MET D 1 169 ? 45.510 -8.313 4.018 1.00 24.14 364 MET D CA 1
ATOM 6044 C C . MET D 1 169 ? 43.989 -8.307 3.879 1.00 19.83 364 MET D C 1
ATOM 6045 O O . MET D 1 169 ? 43.355 -7.261 3.983 1.00 20.25 364 MET D O 1
ATOM 6050 N N . ALA D 1 170 ? 43.404 -9.475 3.649 1.00 15.00 365 ALA D N 1
ATOM 6051 C CA . ALA D 1 170 ? 41.956 -9.588 3.695 1.00 16.99 365 ALA D CA 1
ATOM 6052 C C . ALA D 1 170 ? 41.518 -9.381 5.139 1.00 15.92 365 ALA D C 1
ATOM 6053 O O . ALA D 1 170 ? 42.224 -9.766 6.067 1.00 24.50 365 ALA D O 1
ATOM 6055 N N . GLY D 1 171 ? 40.363 -8.759 5.333 1.00 17.22 366 GLY D N 1
ATOM 6056 C CA . GLY D 1 171 ? 39.881 -8.466 6.670 1.00 17.57 366 GLY D CA 1
ATOM 6057 C C . GLY D 1 171 ? 39.360 -9.698 7.374 1.00 16.81 366 GLY D C 1
ATOM 6058 O O . GLY D 1 171 ? 38.973 -9.642 8.540 1.00 20.75 366 GLY D O 1
ATOM 6059 N N . SER D 1 172 ? 39.342 -10.811 6.647 1.00 25.95 367 SER D N 1
ATOM 6060 C CA . SER D 1 172 ? 38.888 -12.095 7.166 1.00 25.31 367 SER D CA 1
ATOM 6061 C C . SER D 1 172 ? 39.812 -13.196 6.666 1.00 23.27 367 SER D C 1
ATOM 6062 O O . SER D 1 172 ? 40.239 -13.180 5.513 1.00 28.02 367 SER D O 1
ATOM 6065 N N . ILE D 1 173 ? 40.117 -14.156 7.528 1.00 20.14 368 ILE D N 1
ATOM 6066 C CA . ILE D 1 173 ? 40.906 -15.307 7.113 1.00 25.23 368 ILE D CA 1
ATOM 6067 C C . ILE D 1 173 ? 40.054 -16.250 6.266 1.00 28.81 368 ILE D C 1
ATOM 6068 O O . ILE D 1 173 ? 40.455 -16.667 5.179 1.00 21.86 368 ILE D O 1
ATOM 6073 N N . GLY D 1 174 ? 38.866 -16.569 6.761 1.00 23.72 369 GLY D N 1
ATOM 6074 C CA . GLY D 1 174 ? 38.012 -17.521 6.084 1.00 26.17 369 GLY D CA 1
ATOM 6075 C C . GLY D 1 174 ? 38.506 -18.936 6.309 1.00 23.00 369 GLY D C 1
ATOM 6076 O O . GLY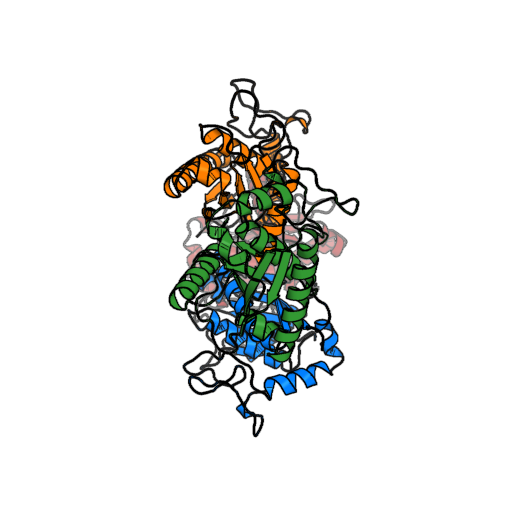 D 1 174 ? 39.181 -19.220 7.300 1.00 21.77 369 GLY D O 1
ATOM 6077 N N . SER D 1 175 ? 38.184 -19.819 5.371 1.00 20.32 370 SER D N 1
ATOM 6078 C CA . SER D 1 175 ? 38.477 -21.239 5.510 1.00 16.72 370 SER D CA 1
ATOM 6079 C C . SER D 1 175 ? 39.912 -21.643 5.155 1.00 21.28 370 SER D C 1
ATOM 6080 O O . SER D 1 175 ? 40.333 -22.757 5.462 1.00 22.85 370 SER D O 1
ATOM 6083 N N . SER D 1 176 ? 40.666 -20.749 4.523 1.00 22.29 371 SER D N 1
ATOM 6084 C CA . SER D 1 176 ? 42.036 -21.079 4.124 1.00 22.17 371 SER D CA 1
ATOM 6085 C C . SER D 1 176 ? 43.045 -19.978 4.458 1.00 20.44 371 SER D C 1
ATOM 6086 O O . SER D 1 176 ? 42.825 -18.814 4.135 1.00 22.77 371 SER D O 1
ATOM 6089 N N . PHE D 1 177 ? 44.154 -20.355 5.088 1.00 19.38 372 PHE D N 1
ATOM 6090 C CA . PHE D 1 177 ? 45.223 -19.409 5.408 1.00 18.63 372 PHE D CA 1
ATOM 6091 C C . PHE D 1 177 ? 45.755 -18.726 4.153 1.00 22.98 372 PHE D C 1
ATOM 6092 O O . PHE D 1 177 ? 45.975 -19.382 3.133 1.00 23.52 372 PHE D O 1
ATOM 6100 N N . PRO D 1 178 ? 45.977 -17.403 4.229 1.00 20.06 373 PRO D N 1
ATOM 6101 C CA . PRO D 1 178 ? 46.519 -16.602 3.123 1.00 22.11 373 PRO D CA 1
ATOM 6102 C C . PRO D 1 178 ? 47.992 -16.909 2.880 1.00 21.70 373 PRO D C 1
ATOM 6103 O O . PRO D 1 178 ? 48.702 -17.249 3.827 1.00 26.09 373 PRO D O 1
ATOM 6107 N N . ARG D 1 179 ? 48.450 -16.770 1.638 1.00 23.06 374 ARG D N 1
ATOM 6108 C CA . ARG D 1 179 ? 49.826 -17.122 1.295 1.00 20.29 374 ARG D CA 1
ATOM 6109 C C . ARG D 1 179 ? 50.616 -15.992 0.640 1.00 18.82 374 ARG D C 1
ATOM 6110 O O . ARG D 1 179 ? 51.846 -16.019 0.628 1.00 21.55 374 ARG D O 1
ATOM 6118 N N A MET D 1 180 ? 49.916 -14.999 0.107 0.54 22.83 375 MET D N 1
ATOM 6119 N N B MET D 1 180 ? 49.909 -15.009 0.088 0.46 22.82 375 MET D N 1
ATOM 6120 C CA A MET D 1 180 ? 50.592 -13.891 -0.554 0.54 22.93 375 MET D CA 1
ATOM 6121 C CA B MET D 1 180 ? 50.554 -13.906 -0.624 0.46 22.93 375 MET D CA 1
ATOM 6122 C C A MET D 1 180 ? 49.890 -12.559 -0.333 0.54 22.18 375 MET D C 1
ATOM 6123 C C B MET D 1 180 ? 49.889 -12.562 -0.334 0.46 22.18 375 MET D C 1
ATOM 6124 O O A MET D 1 180 ? 48.739 -12.511 0.099 0.54 22.85 375 MET D O 1
ATOM 6125 O O B MET D 1 180 ? 48.758 -12.509 0.148 0.46 22.83 375 MET D O 1
ATOM 6134 N N . PHE D 1 181 ? 50.603 -11.479 -0.633 1.00 22.90 376 PHE D N 1
ATOM 6135 C CA . PHE D 1 181 ? 50.065 -10.134 -0.495 1.00 18.55 376 PHE D CA 1
ATOM 6136 C C . PHE D 1 181 ? 49.575 -9.674 -1.854 1.00 19.83 376 PHE D C 1
ATOM 6137 O O . PHE D 1 181 ? 50.235 -9.915 -2.864 1.00 22.37 376 PHE D O 1
ATOM 6145 N N . SER D 1 182 ? 48.430 -8.999 -1.885 1.00 22.59 377 SER D N 1
ATOM 6146 C CA . SER D 1 182 ? 47.883 -8.502 -3.146 1.00 25.01 377 SER D CA 1
ATOM 6147 C C . SER D 1 182 ? 48.690 -7.311 -3.663 1.00 27.38 377 SER D C 1
ATOM 6148 O O . SER D 1 182 ? 49.630 -6.856 -3.006 1.00 29.71 377 SER D O 1
ATOM 6151 N N . ASP D 1 183 ? 48.327 -6.809 -4.840 1.00 23.34 378 ASP D N 1
ATOM 6152 C CA . ASP D 1 183 ? 49.071 -5.709 -5.447 1.00 22.51 378 ASP D CA 1
ATOM 6153 C C . ASP D 1 183 ? 48.931 -4.413 -4.649 1.00 24.15 378 ASP D C 1
ATOM 6154 O O . ASP D 1 183 ? 49.813 -3.556 -4.680 1.00 21.84 378 ASP D O 1
ATOM 6159 N N A CYS D 1 184 ? 47.826 -4.282 -3.920 0.37 23.15 379 CYS D N 1
ATOM 6160 N N B CYS D 1 184 ? 47.815 -4.281 -3.943 0.63 23.10 379 CYS D N 1
ATOM 6161 C CA A CYS D 1 184 ? 47.575 -3.082 -3.123 0.37 23.07 379 CYS D CA 1
ATOM 6162 C CA B CYS D 1 184 ? 47.565 -3.111 -3.118 0.63 23.04 379 CYS D CA 1
ATOM 6163 C C A CYS D 1 184 ? 48.308 -3.096 -1.778 0.37 22.15 379 CYS D C 1
ATOM 6164 C C B CYS D 1 184 ? 48.450 -3.110 -1.874 0.63 22.12 379 CYS D C 1
ATOM 6165 O O A CYS D 1 184 ? 48.565 -2.043 -1.194 0.37 21.85 379 CYS D O 1
ATOM 6166 O O B CYS D 1 184 ? 48.946 -2.067 -1.452 0.63 22.05 379 CYS D O 1
ATOM 6171 N N . SER D 1 185 ? 48.641 -4.285 -1.289 1.00 20.03 380 SER D N 1
ATOM 6172 C CA . SER D 1 185 ? 49.464 -4.407 -0.094 1.00 18.05 380 SER D CA 1
ATOM 6173 C C . SER D 1 185 ? 50.873 -3.952 -0.416 1.00 17.44 380 SER D C 1
ATOM 6174 O O . SER D 1 185 ? 51.479 -3.192 0.336 1.00 16.04 380 SER D O 1
ATOM 6177 N N . GLN D 1 186 ? 51.385 -4.421 -1.550 1.00 22.87 381 GLN D N 1
ATOM 6178 C CA . GLN D 1 186 ? 52.747 -4.109 -1.967 1.00 22.45 381 GLN D CA 1
ATOM 6179 C C . GLN D 1 186 ? 52.931 -2.617 -2.208 1.00 21.53 381 GLN D C 1
ATOM 6180 O O . GLN D 1 186 ? 53.886 -2.022 -1.705 1.00 25.29 381 GLN D O 1
ATOM 6186 N N . ALA D 1 187 ? 52.013 -2.019 -2.969 1.00 16.23 382 ALA D N 1
ATOM 6187 C CA . ALA D 1 187 ? 52.052 -0.586 -3.268 1.00 20.18 382 ALA D CA 1
ATOM 6188 C C . ALA D 1 187 ? 52.070 0.275 -2.008 1.00 17.40 382 ALA D C 1
ATOM 6189 O O . ALA D 1 187 ? 52.853 1.211 -1.906 1.00 24.42 382 ALA D O 1
ATOM 6191 N N . TYR D 1 188 ? 51.191 -0.040 -1.062 1.00 17.78 383 TYR D N 1
ATOM 6192 C CA . TYR D 1 188 ? 51.120 0.675 0.209 1.00 16.23 383 TYR D CA 1
ATOM 6193 C C . TYR D 1 188 ? 52.408 0.545 1.020 1.00 18.39 383 TYR D C 1
ATOM 6194 O O . TYR D 1 188 ? 52.814 1.479 1.712 1.00 18.25 383 TYR D O 1
ATOM 6203 N N . LEU D 1 189 ? 53.039 -0.622 0.950 1.00 18.53 384 LEU D N 1
ATOM 6204 C CA . LEU D 1 189 ? 54.289 -0.835 1.667 1.00 21.08 384 LEU D CA 1
ATOM 6205 C C . LEU D 1 189 ? 55.376 0.055 1.086 1.00 19.93 384 LEU D C 1
ATOM 6206 O O . LEU D 1 189 ? 56.208 0.586 1.818 1.00 24.57 384 LEU D O 1
ATOM 6211 N N . GLU D 1 190 ? 55.361 0.225 -0.232 1.00 24.25 385 GLU D N 1
ATOM 6212 C CA . GLU D 1 190 ? 56.346 1.076 -0.891 1.00 27.43 385 GLU D CA 1
ATOM 6213 C C . GLU D 1 190 ? 56.169 2.532 -0.472 1.00 26.13 385 GLU D C 1
ATOM 6214 O O . GLU D 1 190 ? 57.145 3.244 -0.242 1.00 26.08 385 GLU D O 1
ATOM 6220 N N . SER D 1 191 ? 54.917 2.967 -0.374 1.00 27.09 386 SER D N 1
ATOM 6221 C CA . SER D 1 191 ? 54.612 4.336 0.017 1.00 15.92 386 SER D CA 1
ATOM 6222 C C . SER D 1 191 ? 55.001 4.571 1.463 1.00 18.96 386 SER D C 1
ATOM 6223 O O . SER D 1 191 ? 55.484 5.643 1.813 1.00 22.26 386 SER D O 1
ATOM 6226 N N . PHE D 1 192 ? 54.795 3.561 2.301 1.00 24.40 387 PHE D N 1
ATOM 6227 C CA . PHE D 1 192 ? 55.187 3.645 3.704 1.00 23.46 387 PHE D CA 1
ATOM 6228 C C . PHE D 1 192 ? 56.684 3.873 3.834 1.00 19.98 387 PHE D C 1
ATOM 6229 O O . PHE D 1 192 ? 57.129 4.643 4.681 1.00 17.47 387 PHE D O 1
ATOM 6237 N N . LEU D 1 193 ? 57.456 3.196 2.993 1.00 22.24 388 LEU D N 1
ATOM 6238 C CA . LEU D 1 193 ? 58.907 3.330 3.025 1.00 25.94 388 LEU D CA 1
ATOM 6239 C C . LEU D 1 193 ? 59.372 4.702 2.547 1.00 25.18 388 LEU D C 1
ATOM 6240 O O . LEU D 1 193 ? 60.569 4.976 2.507 1.00 33.08 388 LEU D O 1
ATOM 6245 N N . GLU D 1 194 ? 58.423 5.557 2.179 1.00 27.72 389 GLU D N 1
ATOM 6246 C CA . GLU D 1 194 ? 58.739 6.937 1.834 1.00 27.17 389 GLU D CA 1
ATOM 6247 C C . GLU D 1 194 ? 58.813 7.774 3.103 1.00 28.66 389 GLU D C 1
ATOM 6248 O O . GLU D 1 194 ? 59.382 8.865 3.111 1.00 31.10 389 GLU D O 1
ATOM 6254 N N . ARG D 1 195 ? 58.234 7.252 4.178 1.00 26.79 390 ARG D N 1
ATOM 6255 C CA . ARG D 1 195 ? 58.219 7.953 5.453 1.00 25.33 390 ARG D CA 1
ATOM 6256 C C . ARG D 1 195 ? 59.593 7.969 6.111 1.00 29.22 390 ARG D C 1
ATOM 6257 O O . ARG D 1 195 ? 60.256 6.938 6.196 1.00 27.23 390 ARG D O 1
ATOM 6265 N N . PRO D 1 196 ? 60.021 9.149 6.582 1.00 31.10 391 PRO D N 1
ATOM 6266 C CA . PRO D 1 196 ? 61.304 9.288 7.276 1.00 26.21 391 PRO D CA 1
ATOM 6267 C C . PRO D 1 196 ? 61.399 8.305 8.434 1.00 25.76 391 PRO D C 1
ATOM 6268 O O . PRO D 1 196 ? 62.487 7.836 8.765 1.00 28.39 391 PRO D O 1
ATOM 6272 N N . GLN D 1 197 ? 60.256 7.989 9.032 1.00 31.67 392 GLN D N 1
ATOM 6273 C CA . GLN D 1 197 ? 60.216 7.096 10.182 1.00 29.00 392 GLN D CA 1
ATOM 6274 C C . GLN D 1 197 ? 60.629 5.671 9.817 1.00 29.39 392 GLN D C 1
ATOM 6275 O O . GLN D 1 197 ? 61.147 4.939 10.657 1.00 35.79 392 GLN D O 1
ATOM 6281 N N . SER D 1 198 ? 60.411 5.284 8.563 1.00 25.13 393 SER D N 1
ATOM 6282 C CA . SER D 1 198 ? 60.726 3.929 8.120 1.00 24.63 393 SER D CA 1
ATOM 6283 C C . SER D 1 198 ? 62.230 3.683 8.031 1.00 27.62 393 SER D C 1
ATOM 6284 O O . SER D 1 198 ? 62.669 2.674 7.481 1.00 27.78 393 SER D O 1
ATOM 6287 N N . VAL D 1 199 ? 63.019 4.605 8.569 1.00 28.63 394 VAL D N 1
ATOM 6288 C CA . VAL D 1 199 ? 64.468 4.508 8.459 1.00 26.46 394 VAL D CA 1
ATOM 6289 C C . VAL D 1 199 ? 65.024 3.327 9.260 1.00 28.02 394 VAL D C 1
ATOM 6290 O O . VAL D 1 199 ? 66.036 2.739 8.882 1.00 25.75 394 VAL D O 1
ATOM 6294 N N . CYS D 1 200 ? 64.344 2.964 10.344 1.00 25.70 395 CYS D N 1
ATOM 6295 C CA . CYS D 1 200 ? 64.808 1.876 11.202 1.00 31.02 395 CYS D CA 1
ATOM 6296 C C . CYS D 1 200 ? 64.724 0.509 10.520 1.00 21.80 395 CYS D C 1
ATOM 6297 O O . CYS D 1 200 ? 65.185 -0.493 11.063 1.00 31.88 395 CYS D O 1
ATOM 6300 N N . LEU D 1 201 ? 64.133 0.469 9.333 1.00 28.46 396 LEU D N 1
ATOM 6301 C CA . LEU D 1 201 ? 64.059 -0.767 8.561 1.00 26.42 396 LEU D CA 1
ATOM 6302 C C . LEU D 1 201 ? 65.288 -0.906 7.664 1.00 26.94 396 LEU D C 1
ATOM 6303 O O . LEU D 1 201 ? 65.391 -1.843 6.872 1.00 19.37 396 LEU D O 1
ATOM 6308 N N . ALA D 1 202 ? 66.225 0.027 7.805 1.00 20.07 397 ALA D N 1
ATOM 6309 C CA . ALA D 1 202 ? 67.375 0.100 6.906 1.00 29.53 397 ALA D CA 1
ATOM 6310 C C . ALA D 1 202 ? 68.542 -0.791 7.323 1.00 32.43 397 ALA D C 1
ATOM 6311 O O . ALA D 1 202 ? 69.234 -1.350 6.475 1.00 40.60 397 ALA D O 1
ATOM 6313 N N . ASN D 1 203 ? 68.763 -0.916 8.627 1.00 35.53 398 ASN D N 1
ATOM 6314 C CA . ASN D 1 203 ? 69.939 -1.617 9.131 1.00 32.62 398 ASN D CA 1
ATOM 6315 C C . ASN D 1 203 ? 69.890 -3.132 8.958 1.00 41.98 398 ASN D C 1
ATOM 6316 O O . ASN D 1 203 ? 68.891 -3.778 9.277 1.00 38.87 398 ASN D O 1
ATOM 6321 N N . ALA D 1 204 ? 70.982 -3.689 8.442 1.00 47.30 399 ALA D N 1
ATOM 6322 C CA . ALA D 1 204 ? 71.130 -5.131 8.325 1.00 46.31 399 ALA D CA 1
ATOM 6323 C C . ALA D 1 204 ? 71.524 -5.705 9.680 1.00 50.17 399 ALA D C 1
ATOM 6324 O O . ALA D 1 204 ? 72.521 -5.286 10.268 1.00 44.68 399 ALA D O 1
ATOM 6326 N N . PRO D 1 205 ? 70.730 -6.661 10.182 1.00 46.04 400 PRO D N 1
ATOM 6327 C CA . PRO D 1 205 ? 70.921 -7.287 11.496 1.00 49.90 400 PRO D CA 1
ATOM 6328 C C . PRO D 1 205 ? 72.136 -8.216 11.546 1.00 53.60 400 PRO D C 1
ATOM 6329 O O . PRO D 1 205 ? 72.493 -8.830 10.539 1.00 51.00 400 PRO D O 1
ATOM 6333 N N . ASP D 1 206 ? 72.754 -8.313 12.721 1.00 54.42 401 ASP D N 1
ATOM 6334 C CA . ASP D 1 206 ? 73.922 -9.166 12.925 1.00 55.56 401 ASP D CA 1
ATOM 6335 C C . ASP D 1 206 ? 73.699 -10.163 14.059 1.00 58.72 401 ASP D C 1
ATOM 6336 O O . ASP D 1 206 ? 73.088 -9.832 15.075 1.00 60.61 401 ASP D O 1
ATOM 6341 N N . LEU D 1 207 ? 74.200 -11.382 13.882 1.00 56.13 402 LEU D N 1
ATOM 6342 C CA . LEU D 1 207 ? 74.118 -12.400 14.923 1.00 57.78 402 LEU D CA 1
ATOM 6343 C C . LEU D 1 207 ? 75.041 -12.048 16.084 1.00 58.54 402 LEU D C 1
ATOM 6344 O O . LEU D 1 207 ? 76.255 -12.235 16.002 1.00 64.43 402 LEU D O 1
ATOM 6346 N N . SER D 1 208 ? 74.462 -11.537 17.165 1.00 55.95 403 SER D N 1
ATOM 6347 C CA . SER D 1 208 ? 75.247 -11.105 18.314 1.00 58.63 403 SER D CA 1
ATOM 6348 C C . SER D 1 208 ? 74.353 -10.838 19.523 1.00 55.57 403 SER D C 1
ATOM 6349 O O . SER D 1 208 ? 74.460 -9.800 20.175 1.00 53.27 403 SER D O 1
#

Solvent-accessible surface area: 36485 Å² total; per-residue (Å²): 128,80,46,23,50,0,22,0,54,0,0,0,0,27,33,3,31,125,115,48,44,18,34,13,34,0,82,81,36,4,16,77,2,6,24,42,0,6,79,3,0,84,104,12,60,1,87,4,51,41,72,16,56,38,21,0,80,81,76,38,111,18,110,12,14,59,55,14,58,62,0,2,39,42,0,12,96,66,47,80,109,159,68,96,44,9,0,2,0,0,5,0,15,34,104,2,79,71,138,53,32,16,87,10,94,97,20,5,0,34,39,82,39,3,0,0,0,0,18,18,59,26,97,69,30,36,0,0,0,2,6,0,0,23,6,0,0,23,0,0,15,2,60,46,23,114,94,31,176,62,33,152,38,108,17,198,110,86,81,27,97,3,3,0,16,40,65,49,56,127,39,64,9,119,44,8,0,61,11,4,77,54,86,1,79,60,3,37,140,117,125,62,14,110,32,0,68,72,63,46,189,120,72,41,51,53,0,9,0,22,0,0,0,0,22,36,4,33,126,105,48,54,50,34,70,35,0,138,114,28,5,96,60,2,13,95,39,0,16,122,5,0,86,115,10,61,0,93,4,50,42,57,16,58,21,27,0,89,53,38,44,45,9,100,13,12,65,59,10,56,60,0,1,48,43,0,21,70,4,0,42,141,31,24,82,134,78,26,0,20,10,0,0,0,0,5,0,27,35,103,1,92,63,135,56,35,12,81,14,98,96,16,6,0,31,34,113,42,0,0,0,0,0,18,14,57,40,98,72,30,34,0,0,0,3,5,0,0,22,9,0,0,20,0,0,15,2,55,54,21,113,97,27,181,73,36,53,41,129,17,213,116,83,79,24,80,3,4,0,8,47,64,54,50,127,51,60,9,118,54,5,0,66,15,2,65,54,86,1,74,62,4,28,142,107,123,68,8,109,28,0,63,40,62,35,158,142,82,41,48,50,0,24,0,34,0,0,0,0,28,33,4,35,115,109,48,50,53,46,61,33,0,134,126,31,5,88,99,2,7,93,36,0,15,82,3,0,94,114,15,60,0,97,4,54,45,56,16,49,41,30,0,91,79,128,51,136,28,123,12,13,61,37,10,26,69,0,1,44,38,0,17,61,20,0,64,195,96,63,136,11,50,8,0,0,0,0,5,0,22,37,103,3,40,13,68,35,33,12,54,13,99,94,22,5,0,26,40,122,40,0,0,0,0,0,18,14,65,26,190,67,24,39,0,1,0,1,5,0,0,21,9,0,0,20,0,0,16,1,55,54,20,119,96,34,184,71,37,54,40,114,22,213,120,89,80,23,100,2,3,0,9,47,50,50,52,129,45,63,10,124,47,4,0,58,14,2,65,47,87,6,122,72,5,21,143,107,125,58,4,105,32,0,59,73,73,83,121,70,76,41,49,52,0,22,0,22,0,0,0,0,27,30,4,30,119,127,53,52,55,55,70,32,0,123,117,29,5,101,64,2,9,102,51,0,14,50,12,0,84,101,14,56,0,91,7,47,45,55,16,55,35,35,14,71,90,95,54,69,24,121,14,12,65,60,15,49,70,0,3,84,38,0,14,94,19,0,39,56,52,30,108,142,97,126,0,46,6,0,0,0,0,6,0,14,35,111,3,95,66,107,49,32,12,72,17,86,94,19,6,0,26,38,110,44,0,0,0,0,0,17,20,66,22,197,69,27,36,0,1,0,3,6,0,0,20,12,0,0,23,0,0,15,2,57,20,22,105,97,28,184,72,34,176,31,128,18,201,119,90,70,26,80,2,2,0,9,31,52,47,60,130,40,66,9,138,56,6,0,65,10,2,79,54,84,2,86,63,4,23,142,107,123,60,6,105,36,0,63,72,71,39,134,115,166

Foldseek 3Di:
DAAFEFAEEEEEFQLRCVVQPHDVSVVVLVCVLQVQLQVQCVVLSYGYDYDYYHYHNDHDPFDCDLAFVVNLVRVLVVQLVDDQGFAYEYEYQDHHPDNDFKDEDALCTLHSSHYMYGYPPDPPSLVRSLRVSLRNLRVLQDAAQVPDPPWAADDPDDPRHASRHPDCPPHHHRHDTPRSSVRNVVSCVDPSSVSRVDDDD/DAAWEFAEAEEEFQLRCVVLPHPVSVVVLVCVLQVQLQVQCVVLSYGYDHDYYHYHNPHGPDDQDLAQVVNLVRVLVVQLVVVVVDDRAFAYEYEYQRHHPDNDFKDADALCTLHSSHYMYGYPDDPPSLVRSLRVSQRNLRNLHFAAQVVDPPWAAPDPDDPRHASRHPDCPPHRHRHDTPRSSVRNVVSCVDPSSVSRVDDDD/DAAFEAAEAEEEFQLNCVVLPHPVSVVVLVVVLQVQLQVQCVVLSYGYDHDYYHYHNDHGPDDCDLAQVVNLVVCLVVQLVDDDRAFAYEYEYCDHRPDPDFKDADALCTLHSSHYMYGYPPDPPSLVRSLRVSLRNLRVLQAAAQVPDPPWAQPDPDDPSHASNHPDCPDHHHRHDTPRSSVRNVVSCVDPSSVSRVDDD/DDAAFEAAEEEEEFQLNCVVQPHPVSVVVLVCVLQVQLQVQCVVLSYGYHHDYYHYCNDHDPFDQDLAQVVNLVRVLVSQLVVVVVDPRAFAYEYEYQRHHPDNDFKDADALCTLHSSHYMYGYPPDPPSLVRSLRVSLRNLRNLHFAAQVPDPPWAAPDPDDPSHASRHPDCPPHRHRHDTPRSSVRSVVSCVDPSSCSRPDDDDDD

Radius of gyration: 33.41 Å; Cα contacts (8 Å, |Δi|>4): 1677; chains: 4; bounding box: 109×60×64 Å

B-factor: mean 24.24, std 7.89, range [4.52, 67.73]

Nearest PDB structures (foldseek):
  4dd8-assembly2_B  TM=1.005E+00  e=1.641E-47  Homo sapiens
  4dd8-assembly3_C  TM=1.002E+00  e=2.455E-44  Homo sapiens
  4dd8-assembly1_A  TM=9.971E-01  e=1.293E-44  Homo sapiens
  1iag-assembly1_A-2  TM=9.365E-01  e=6.407E-23  Crotalus adamanteus
  2dw0-assembly1_A  TM=9.471E-01  e=1.484E-21  Crotalus atrox

InterPro domains:
  IPR000742 EGF-like domain [PS01186] (629-640)
  IPR000742 EGF-like domain [PS50026] (609-641)
  IPR001590 Peptidase M12B, ADAM/reprolysin [PF01421] (200-400)
  IPR001590 Peptidase M12B, ADAM/reprolysin [PS50215] (200-400)
  IPR001762 Disintegrin domain [PF00200] (417-489)
  IPR001762 Disintegrin domain [PR00289] (448-467)
  IPR001762 Disintegrin domain [PR00289] (477-489)
  IPR001762 Disintegrin domain [PS50214] (408-494)
  IPR001762 Disintegrin domain [SM00050] (417-492)
  IPR002870 Peptidase M12B, propeptide [PF01562] (30-112)
  IPR006586 ADAM, cysteine-rich domain [PF08516] (494-558)
  IPR006586 ADAM, cysteine-rich domain [SM00608] (493-605)
  IPR018358 Disintegrin, conserved site [PS00427] (448-467)
  IPR024079 Metallopeptidase, catalytic domain superfamily [G3DSA:3.40.390.10] (196-403)
  IPR034027 Reprolysin domain, adamalysin-type [cd04269] (200-398)
  IPR036436 Disintegrin domain superfamily [G3DSA:4.10.70.10] (408-490)
  IPR036436 Disintegrin domain superfamily [SSF57552] (417-491)

Secondary structure (P-SEA, 3-state):
ccbbbbbbbbbbcaaaaaaaccaaaaaaaaaaaaaaaaaaaccccbbbbbcccccccccccccccccaaaaaaaaaaaaaccccccbbbbbccccccccccccccccccccccccbbbbcccccaaaaaaaaaaaaaaaacccccccccccccccccccccccccccccccccccccaaaaaaaaaaaacccccccccccc/ccbbbbbbbbbbcaaaaaaaccaaaaaaaaaaaaaaaaaaaccccbbbbbcccccccccccccccccaaaaaaaaaaaaaaaaaccccccbbbbbbcccccccccccccccccccccccbbbbcccccaaaaaaaaaaaaaaaacccccccccccccccccccccccccccccccccccccaaaaaaaaaaaacccccccccccc/ccbbbbbbbbbbcaaaaaaaccaaaaaaaaaaaaaaaaaaaccccbbbbbcccccccccccccccccaaaaaaaaaaaaaaccccccbbbbbbcccccccccccccccccccccccbbbbcccccaaaaaaaaaaaaaaaacccccccccccccccccccccccccccccccccccccaaaaaaaaaaaaccccccccccc/cccbbbbbbbbbbcaaaaaaaccaaaaaaaaaaaaaaaaaaaccccbbbbbcccccccccccccccccaaaaaaaaaaaaaaaaaccccccbbbbbbcccccccccccccccccccccccbbbbcccccaaaaaaaaaaaaaaaacccccccccccccccccccccccccccccccccccccaaaaaaaaaaaccccccccccccccc